Protein AF-0000000084953695 (afdb_homodimer)

Secondary structure (DSSP, 8-state):
--------------TT-EE-TTEEEEEETTTEEEEEETTT--EEEE-HHHHHHHHHHHH-GGGGGGS-HHHHHHHHHTTSEES-THHHHHHHHHHHHHHHT-SSEEEEEE-SBS--SB--TT-TTTTS---B--HHHHHHHHHHHHH-TT--EEEEEE-SS-GGGGHHHHHHHHHHHHTSTT-EEEEEEEEE-STT--HHHHHHHHHS--SEEEEE--SSHHHHHHHS-BTTT----HHHHHHHHHHHHHH-TTSEEEEEEEE-TTTGGGHHHHHHHHHHHTTTSSEEEEEEE---GGGG-SSS-SS--SSSS-STTSPPHHHHHHHHHHHHHTT---------------GGG-TTEEEE-TTSEEESSGGGTT-GGG--EETTTTEE--HHHHHHHHTS--TTT-HHHHT-TTGGG-----HHHHHHHHHS------S-GGGT-HHHHHHHHHHHHH-/--------------TT-EE-TTEEEEEETTTEEEEEETTT--EEEE-HHHHHHHHHHHH-GGGGGGS-HHHHHHHHHTTSEES-THHHHHHHHHHHHHHHT-SSEEEEEE-SBS-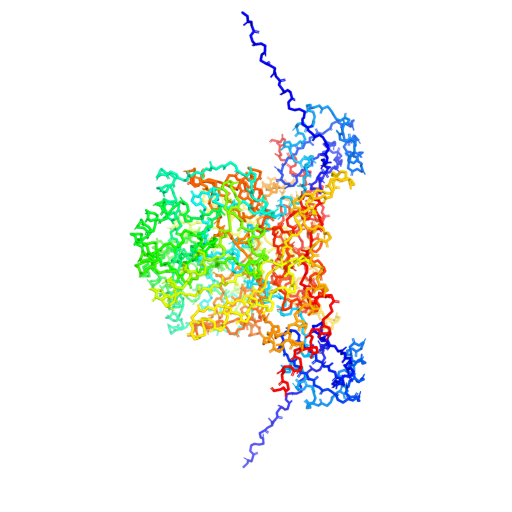-SB--TT-TTTTS---B--HHHHHHHHHHHHH-TT--EEEEEE-SS-GGGGHHHHHHHHHHHHTSTT-EEEEEEEEE-STT--HHHHHHHHHS--SEEEEE--SSHHHHHHHS-BTTT----HHHHHHHHHHHHHH-TTSEEEEEEEE-TTTGGGHHHHHHHHHHHTTTSSEEEEEEE---GGGG--SS-SS---SSS-TTTSPPHHHHHHHHHHHHHTT---------------GGG-TTEEEE-TTSEEESSGGGTT-GGG--EETTTTEE--HHHHHHHHTS--TTT-HHHHT-TTGGG-----HHHHHHHHHS------S-GGGT-HHHHHHHHHHHHH-

Foldseek 3Di:
DPPPPPPPPPPVPLPQKAQALLWDWDADPVQGTWIAGLQQRDIDDDDPVVSVQVVVCNVPVVSLVVDDPVVNVVCVVSVRMGRDNCVLLVVLVVVLVCQQAPLAEFEEEEEQWQDAQKDFQQDPSVPFDIDGADVVLLVLVLVLVVVSVNYQEYAYEYDHRASVVRVVSVVVSVVSVVVDPRHYHPAAEYEHQQLNLDLVVLLVCLVVPHQEYEHEQAFDQVRRLVGIAGPPPSHGRVVSNLVSVVSSCVSHQNYAYEYEHADWQVHLVRLLVVQVVSCVVQPPTNYHYDYDYAAFPVLLDVPDDPPPPDGHGQDVTTDDLQRVVVSVVCCCPVVVDDDQLRFDFDSADDQLQHLNHWYAYSVQFTASDPVCHNPPVRGQDGSNVSDRPNVVSSCCRHVNDFLSPPPCSSSDSNNRRWRRADSVQVSSVVPRVGDGDGGHSCSVPVPVSVVVNVVVVVD/DPPPPPPPPPPVPLPQKAQALLWDWDADPVQGTWIAGLQQRDIDDDDPVVSVQVVVCNVPVVSLVVDDPVVNVVCVVSVRMGNDNCVLLVVLVVVLVCQQAPLQEFEEEEEQWQDAQKDFQQDPSVPFDIDGADPVLLVLVLVLVVVSVNYQEYAYEYDHRASVVRVVSVVVSVVSVVVDPRHDHPAAEYEHCQLSLDLVVLLVCLVVPHQEYEHEQAFDQVRRLVGIAGPPPSHGRVVSNLVSVVSSCVSHQNHAYEYEHADWQVHLVRLLVVQVVVCVVQPPTNYHYDYDYAAFPVLLDVPDDPPPPDGHGCPVTTDDLQRVVVSVVCCCPVVVDDDQLRFDFDSADDQLQHLNHWYAYSVQFTASDPVCHNPPVRGQDGSNVSDRPNVVSSCCRHVNDFLSPPPCSSSDSNNRRWRRADSVQVSSVVPRVGDGDGGHSCSVPVPVSVVVNVVVVVD

Sequence (918 aa):
MCIKNHAISGFIKKKNMVFSKYNFLFESSKYGCLLYNSVSNAFIRLDRNSFEELKKIEQNSTLINKLSDSSLKKLKEAKVIVTDDNQFFYNKRMNFYFNTFDAVNLGLAIAPTTHCNFSCSYCYEGSRKPIYMTPEVEKEIIKFIKRYERVKNLNLTWYGGEPLMGFESIKRLLFDIKEISDIKLCHHTMTSNGYLLTREKSLFFRDYPLTCIQITIDGNKQAHDNRRTLAPNRMPTYDVIVENIEQFIDLNPDTRVAIRANLDHSNSETFIEIFKELSDRWKGRNVIVYPAFVKDFQSLNRETNKDNFAANGCRDICFTTSEKMQFFEKLHKKYGLEVNFRPEYTVGGCGATIVNYFVIGPKSELYKCWNDIGDENFIVGNVVENKITNYELLSRYIGGPNMMDDPKCCECKLFPICDGGCAWNRHKNIFNGASMQLCSSRISNPEKAFELYYEQLIKMCIKNHAISGFIKKKNMVFSKYNFLFESSKYGCLLYNSVSNAFIRLDRNSFEELKKIEQNSTLINKLSDSSLKKLKEAKVIVTDDNQFFYNKRMNFYFNTFDAVNLGLAIAPTTHCNFSCSYCYEGSRKPIYMTPEVEKEIIKFIKRYERVKNLNLTWYGGEPLMGFESIKRLLFDIKEISDIKLCHHTMTSNGYLLTREKSLFFRDYPLTCIQITIDGNKQAHDNRRTLAPNRMPTYDVIVENIEQFIDLNPDTRVAIRANLDHSNSETFIEIFKELSDRWKGRNVIVYPAFVKDFQSLNRETNKDNFAANGCRDICFTTSEKMQFFEKLHKKYGLEVNFRPEYTVGGCGATIVNYFVIGPKSELYKCWNDIGDENFIVGNVVENKITNYELLSRYIGGPNMMDDPKCCECKLFPICDGGCAWNRHKNIFNGASMQLCSSRISNPEKAFELYYEQLIK

pLDDT: mean 87.55, std 16.38, range [20.67, 98.75]

Structure (mmCIF, N/CA/C/O backbone):
data_AF-0000000084953695-model_v1
#
loop_
_entity.id
_entity.type
_entity.pdbx_description
1 polymer 'Radical SAM domain protein'
#
loop_
_atom_site.group_PDB
_atom_site.id
_atom_site.type_symbol
_atom_site.label_atom_id
_atom_site.label_alt_id
_atom_site.label_comp_id
_atom_site.label_asym_id
_atom_site.label_entity_id
_atom_site.label_seq_id
_atom_site.pdbx_PDB_ins_code
_atom_site.Cartn_x
_atom_site.Cartn_y
_atom_site.Cartn_z
_atom_site.occupancy
_atom_site.B_iso_or_equiv
_atom_site.auth_seq_id
_atom_site.auth_comp_id
_atom_site.auth_asym_id
_atom_site.auth_atom_id
_atom_site.pdbx_PDB_model_num
ATOM 1 N N . MET A 1 1 ? 57.719 15.945 13.508 1 22.77 1 MET A N 1
ATOM 2 C CA . MET A 1 1 ? 56.625 15.773 14.484 1 22.77 1 MET A CA 1
ATOM 3 C C . MET A 1 1 ? 55.562 14.828 13.953 1 22.77 1 MET A C 1
ATOM 5 O O . MET A 1 1 ? 55.031 15.039 12.875 1 22.77 1 MET A O 1
ATOM 9 N N . CYS A 1 2 ? 55.531 13.43 14.289 1 23.98 2 CYS A N 1
ATOM 10 C CA . CYS A 1 2 ? 54.875 12.219 13.781 1 23.98 2 CYS A CA 1
ATOM 11 C C . CYS A 1 2 ? 53.375 12.242 14.039 1 23.98 2 CYS A C 1
ATOM 13 O O . CYS A 1 2 ? 52.938 12.336 15.188 1 23.98 2 CYS A O 1
ATOM 15 N N . ILE A 1 3 ? 52.562 12.875 13.25 1 21.11 3 ILE A N 1
ATOM 16 C CA . ILE A 1 3 ? 51.125 13.094 13.445 1 21.11 3 ILE A CA 1
ATOM 17 C C . ILE A 1 3 ? 50.406 11.758 13.555 1 21.11 3 ILE A C 1
ATOM 19 O O . ILE A 1 3 ? 50.406 10.969 12.602 1 21.11 3 ILE A O 1
ATOM 23 N N . LYS A 1 4 ? 50.375 11.086 14.781 1 26.11 4 LYS A N 1
ATOM 24 C CA . LYS A 1 4 ? 49.812 9.812 15.227 1 26.11 4 LYS A CA 1
ATOM 25 C C . LYS A 1 4 ? 48.344 9.688 14.844 1 26.11 4 LYS A C 1
ATOM 27 O O . LYS A 1 4 ? 47.531 10.539 15.203 1 26.11 4 LYS A O 1
ATOM 32 N N . ASN A 1 5 ? 48 8.953 13.734 1 24.31 5 ASN A N 1
ATOM 33 C CA . ASN A 1 5 ? 46.75 8.578 13.094 1 24.31 5 ASN A CA 1
ATOM 34 C C . ASN A 1 5 ? 45.812 7.867 14.062 1 24.31 5 ASN A C 1
ATOM 36 O O . ASN A 1 5 ? 46.125 6.793 14.57 1 24.31 5 ASN A O 1
ATOM 40 N N . HIS A 1 6 ? 45.25 8.477 15.055 1 26.23 6 HIS A N 1
ATOM 41 C CA . HIS A 1 6 ? 44.375 7.816 16.016 1 26.23 6 HIS A CA 1
ATOM 42 C C . HIS A 1 6 ? 43.312 6.977 15.312 1 26.23 6 HIS A C 1
ATOM 44 O O . HIS A 1 6 ? 42.5 7.508 14.547 1 26.23 6 HIS A O 1
ATOM 50 N N . ALA A 1 7 ? 43.562 5.719 14.93 1 28.5 7 ALA A N 1
ATOM 51 C CA . ALA A 1 7 ? 42.656 4.613 14.578 1 28.5 7 ALA A CA 1
ATOM 52 C C . ALA A 1 7 ? 41.438 4.582 15.5 1 28.5 7 ALA A C 1
ATOM 54 O O . ALA A 1 7 ? 41.562 4.199 16.672 1 28.5 7 ALA A O 1
ATOM 55 N N . ILE A 1 8 ? 40.531 5.469 15.562 1 27.33 8 ILE A N 1
ATOM 56 C CA . ILE A 1 8 ? 39.281 5.32 16.281 1 27.33 8 ILE A CA 1
ATOM 57 C C . ILE A 1 8 ? 38.656 3.963 15.977 1 27.33 8 ILE A C 1
ATOM 59 O O . ILE A 1 8 ? 38.219 3.717 14.844 1 27.33 8 ILE A O 1
ATOM 63 N N . SER A 1 9 ? 39.062 2.895 16.438 1 30 9 SER A N 1
ATOM 64 C CA . SER A 1 9 ? 38.562 1.523 16.453 1 30 9 SER A CA 1
ATOM 65 C C . SER A 1 9 ? 37.062 1.489 16.672 1 30 9 SER A C 1
ATOM 67 O O . SER A 1 9 ? 36.562 2.064 17.641 1 30 9 SER A O 1
ATOM 69 N N . GLY A 1 10 ? 36.219 1.634 15.664 1 31.61 10 GLY A N 1
ATOM 70 C CA . GLY A 1 10 ? 34.75 1.492 15.57 1 31.61 10 GLY A CA 1
ATOM 71 C C . GLY A 1 10 ? 34.219 0.448 16.516 1 31.61 10 GLY A C 1
ATOM 72 O O . GLY A 1 10 ? 34.375 -0.752 16.312 1 31.61 10 GLY A O 1
ATOM 73 N N . PHE A 1 11 ? 34.312 0.536 17.797 1 33.41 11 PHE A N 1
ATOM 74 C CA . PHE A 1 11 ? 33.531 -0.242 18.766 1 33.41 11 PHE A CA 1
ATOM 75 C C . PHE A 1 11 ? 32.125 -0.495 18.25 1 33.41 11 PHE A C 1
ATOM 77 O O . PHE A 1 11 ? 31.375 0.448 18 1 33.41 11 PHE A O 1
ATOM 84 N N . ILE A 1 12 ? 31.891 -1.38 17.438 1 43.25 12 ILE A N 1
ATOM 85 C CA . ILE A 1 12 ? 30.562 -1.864 17.062 1 43.25 12 ILE A CA 1
ATOM 86 C C . ILE A 1 12 ? 29.656 -1.919 18.281 1 43.25 12 ILE A C 1
ATOM 88 O O . ILE A 1 12 ? 29.922 -2.686 19.219 1 43.25 12 ILE A O 1
ATOM 92 N N . LYS A 1 13 ? 29.031 -0.877 18.766 1 49.22 13 LYS A N 1
ATOM 93 C CA . LYS A 1 13 ? 28.062 -0.819 19.844 1 49.22 13 LYS A CA 1
ATOM 94 C C . LYS A 1 13 ? 27.219 -2.096 19.906 1 49.22 13 LYS A C 1
ATOM 96 O O . LYS A 1 13 ? 26.406 -2.348 19.016 1 49.22 13 LYS A O 1
ATOM 101 N N . LYS A 1 14 ? 27.578 -3.109 20.641 1 56.62 14 LYS A N 1
ATOM 102 C CA . LYS A 1 14 ? 26.922 -4.379 20.922 1 56.62 14 LYS A CA 1
ATOM 103 C C . LYS A 1 14 ? 25.578 -4.16 21.641 1 56.62 14 LYS A C 1
ATOM 105 O O . LYS A 1 14 ? 24.797 -5.102 21.812 1 56.62 14 LYS A O 1
ATOM 110 N N . LYS A 1 15 ? 25.312 -2.904 22.062 1 59.25 15 LYS A N 1
ATOM 111 C CA . LYS A 1 15 ? 24.141 -2.607 22.891 1 59.25 15 LYS A CA 1
ATOM 112 C C . LYS A 1 15 ? 22.875 -2.486 22.031 1 59.25 15 LYS A C 1
ATOM 114 O O . LYS A 1 15 ? 22.891 -1.854 20.969 1 59.25 15 LYS A O 1
ATOM 119 N N . ASN A 1 16 ? 22.125 -3.604 21.594 1 80.81 16 ASN A N 1
ATOM 120 C CA . ASN A 1 16 ? 20.75 -3.648 21.109 1 80.81 16 ASN A CA 1
ATOM 121 C C . ASN A 1 16 ? 20.594 -4.641 19.969 1 80.81 16 ASN A C 1
ATOM 123 O O . ASN A 1 16 ? 19.641 -4.547 19.188 1 80.81 16 ASN A O 1
ATOM 127 N N . MET A 1 17 ? 21.641 -5.523 19.969 1 90.94 17 MET A N 1
ATOM 128 C CA . MET A 1 17 ? 21.531 -6.535 18.922 1 90.94 17 MET A CA 1
ATOM 129 C C . MET A 1 17 ? 20.75 -7.75 19.422 1 90.94 17 MET A C 1
ATOM 131 O O . MET A 1 17 ? 20.688 -8.008 20.625 1 90.94 17 MET A O 1
ATOM 135 N N . VAL A 1 18 ? 20.156 -8.414 18.547 1 93.69 18 VAL A N 1
ATOM 136 C CA . VAL A 1 18 ? 19.344 -9.578 18.906 1 93.69 18 VAL A CA 1
ATOM 137 C C . VAL A 1 18 ? 19.625 -10.719 17.922 1 93.69 18 VAL A C 1
ATOM 139 O O . VAL A 1 18 ? 20.109 -10.484 16.812 1 93.69 18 VAL A O 1
ATOM 142 N N . PHE A 1 19 ? 19.391 -11.969 18.453 1 96.19 19 PHE A N 1
ATOM 143 C CA . PHE A 1 19 ? 19.312 -13.133 17.578 1 96.19 19 PHE A CA 1
ATOM 144 C C . PHE A 1 19 ? 18.094 -13.055 16.672 1 96.19 19 PHE A C 1
ATOM 146 O O . PHE A 1 19 ? 16.953 -12.969 17.172 1 96.19 19 PHE A O 1
ATOM 153 N N . SER A 1 20 ? 18.266 -13.055 15.391 1 96.75 20 SER A N 1
ATOM 154 C CA . SER A 1 20 ? 17.172 -12.797 14.461 1 96.75 20 SER A CA 1
ATOM 155 C C . SER A 1 20 ? 16.062 -13.82 14.617 1 96.75 20 SER A C 1
ATOM 157 O O . SER A 1 20 ? 16.328 -15.016 14.805 1 96.75 20 SER A O 1
ATOM 159 N N . LYS A 1 21 ? 14.844 -13.375 14.484 1 94.81 21 LYS A N 1
ATOM 160 C CA . LYS A 1 21 ? 13.695 -14.273 14.539 1 94.81 21 LYS A CA 1
ATOM 161 C C . LYS A 1 21 ? 13.602 -15.125 13.273 1 94.81 21 LYS A C 1
ATOM 163 O O . LYS A 1 21 ? 12.836 -16.078 13.219 1 94.81 21 LYS A O 1
ATOM 168 N N . TYR A 1 22 ? 14.406 -14.883 12.281 1 95.88 22 TYR A N 1
ATOM 169 C CA . TYR A 1 22 ? 14.336 -15.57 11 1 95.88 22 TYR A CA 1
ATOM 170 C C . TYR A 1 22 ? 15.383 -16.672 10.914 1 95.88 22 TYR A C 1
ATOM 172 O O . TYR A 1 22 ? 15.641 -17.219 9.836 1 95.88 22 TYR A O 1
ATOM 180 N N . ASN A 1 23 ? 15.969 -16.953 12.078 1 96.94 23 ASN A N 1
ATOM 181 C CA . ASN A 1 23 ? 16.953 -18.016 12.141 1 96.94 23 ASN A CA 1
ATOM 182 C C . ASN A 1 23 ? 16.297 -19.375 12.383 1 96.94 23 ASN A C 1
ATOM 184 O O . ASN A 1 23 ? 15.375 -19.484 13.188 1 96.94 23 ASN A O 1
ATOM 188 N N . PHE A 1 24 ? 16.766 -20.391 11.641 1 95.94 24 PHE A N 1
ATOM 189 C CA . PHE A 1 24 ? 16.5 -21.797 11.922 1 95.94 24 PHE A CA 1
ATOM 190 C C . PHE A 1 24 ? 17.75 -22.5 12.414 1 95.94 24 PHE A C 1
ATOM 192 O O . PHE A 1 24 ? 18.719 -22.672 11.656 1 95.94 24 PHE A O 1
ATOM 199 N N . LEU A 1 25 ? 17.781 -22.703 13.68 1 96.38 25 LEU A N 1
ATOM 200 C CA . LEU A 1 25 ? 18.844 -23.5 14.305 1 96.38 25 LEU A CA 1
ATOM 201 C C . LEU A 1 25 ? 18.375 -24.922 14.562 1 96.38 25 LEU A C 1
ATOM 203 O O . LEU A 1 25 ? 17.469 -25.141 15.367 1 96.38 25 LEU A O 1
ATOM 207 N N . PHE A 1 26 ? 19.016 -25.953 13.828 1 95.44 26 PHE A N 1
ATOM 208 C CA . PHE A 1 26 ? 18.5 -27.312 13.945 1 95.44 26 PHE A CA 1
ATOM 209 C C . PHE A 1 26 ? 19.609 -28.344 13.727 1 95.44 26 PHE A C 1
ATOM 211 O O . PHE A 1 26 ? 20.672 -28 13.211 1 95.44 26 PHE A O 1
ATOM 218 N N . GLU A 1 27 ? 19.328 -29.562 14.148 1 95.31 27 GLU A N 1
ATOM 219 C CA . GLU A 1 27 ? 20.281 -30.656 14.016 1 95.31 27 GLU A CA 1
ATOM 220 C C . GLU A 1 27 ? 19.828 -31.656 12.953 1 95.31 27 GLU A C 1
ATOM 222 O O . GLU A 1 27 ? 18.672 -32.094 12.961 1 95.31 27 GLU A O 1
ATOM 227 N N . SER A 1 28 ? 20.688 -31.859 12.031 1 93.81 28 SER A N 1
ATOM 228 C CA . SER A 1 28 ? 20.5 -32.906 11.023 1 93.81 28 SER A CA 1
ATOM 229 C C . SER A 1 28 ? 21.266 -34.188 11.391 1 93.81 28 SER A C 1
ATOM 231 O O . SER A 1 28 ? 22.438 -34.125 11.773 1 93.81 28 SER A O 1
ATOM 233 N N . SER A 1 29 ? 20.594 -35.281 11.297 1 91.75 29 SER A N 1
ATOM 234 C CA . SER A 1 29 ? 21.266 -36.562 11.57 1 91.75 29 SER A CA 1
ATOM 235 C C . SER A 1 29 ? 22.391 -36.812 10.586 1 91.75 29 SER A C 1
ATOM 237 O O . SER A 1 29 ? 23.406 -37.406 10.938 1 91.75 29 SER A O 1
ATOM 239 N N . LYS A 1 30 ? 22.328 -36.25 9.461 1 91.5 30 LYS A N 1
ATOM 240 C CA . LYS A 1 30 ? 23.281 -36.531 8.398 1 91.5 30 LYS A CA 1
ATOM 241 C C . LYS A 1 30 ? 24.359 -35.469 8.336 1 91.5 30 LYS A C 1
ATOM 243 O O . LYS A 1 30 ? 25.531 -35.75 8.055 1 91.5 30 LYS A O 1
ATOM 248 N N . TYR A 1 31 ? 24.047 -34.219 8.742 1 94.19 31 TYR A N 1
ATOM 249 C CA . TYR A 1 31 ? 24.969 -33.156 8.422 1 94.19 31 TYR A CA 1
ATOM 250 C C . TYR A 1 31 ? 25.375 -32.375 9.672 1 94.19 31 TYR A C 1
ATOM 252 O O . TYR A 1 31 ? 26.141 -31.422 9.602 1 94.19 31 TYR A O 1
ATOM 260 N N . GLY A 1 32 ? 24.828 -32.75 10.781 1 95.62 32 GLY A N 1
ATOM 261 C CA . GLY A 1 32 ? 25.203 -32.156 12.039 1 95.62 32 GLY A CA 1
ATOM 262 C C . GLY A 1 32 ? 24.422 -30.891 12.352 1 95.62 32 GLY A C 1
ATOM 263 O O . GLY A 1 32 ? 23.219 -30.797 12.062 1 95.62 32 GLY A O 1
ATOM 264 N N . CYS A 1 33 ? 25.141 -29.906 13.055 1 97.25 33 CYS A N 1
ATOM 265 C CA . CYS A 1 33 ? 24.469 -28.688 13.5 1 97.25 33 CYS A CA 1
ATOM 266 C C . CYS A 1 33 ? 24.422 -27.641 12.391 1 97.25 33 CYS A C 1
ATOM 268 O O . CYS A 1 33 ? 25.453 -27.281 11.828 1 97.25 33 CYS A O 1
ATOM 270 N N . LEU A 1 34 ? 23.234 -27.203 12.109 1 97.19 34 LEU A N 1
ATOM 271 C CA . LEU A 1 34 ? 23.047 -26.297 10.977 1 97.19 34 LEU A CA 1
ATOM 272 C C . LEU A 1 34 ? 22.297 -25.031 11.406 1 97.19 34 LEU A C 1
ATOM 274 O O . LEU A 1 34 ? 21.484 -25.078 12.328 1 97.19 34 LEU A O 1
ATOM 278 N N . LEU A 1 35 ? 22.641 -23.891 10.781 1 97.56 35 LEU A N 1
ATOM 279 C CA . LEU A 1 35 ? 21.938 -22.609 10.922 1 97.56 35 LEU A CA 1
ATOM 280 C C . LEU A 1 35 ? 21.547 -22.047 9.562 1 97.56 35 LEU A C 1
ATOM 282 O O . LEU A 1 35 ? 22.391 -21.953 8.664 1 97.56 35 LEU A O 1
ATOM 286 N N . TYR A 1 36 ? 20.25 -21.797 9.383 1 96.38 36 TYR A N 1
ATOM 287 C CA . TYR A 1 36 ? 19.75 -21.141 8.172 1 96.38 36 TYR A CA 1
ATOM 288 C C . TYR A 1 36 ? 19.047 -19.828 8.516 1 96.38 36 TYR A C 1
ATOM 290 O O . TYR A 1 36 ? 18.266 -19.766 9.461 1 96.38 36 TYR A O 1
ATOM 298 N N . ASN A 1 37 ? 19.375 -18.812 7.793 1 96.44 37 ASN A N 1
ATOM 299 C CA . ASN A 1 37 ? 18.688 -17.531 7.922 1 96.44 37 ASN A CA 1
ATOM 300 C C . ASN A 1 37 ? 17.844 -17.234 6.68 1 96.44 37 ASN A C 1
ATOM 302 O O . ASN A 1 37 ? 18.375 -17.109 5.578 1 96.44 37 ASN A O 1
ATOM 306 N N . SER A 1 38 ? 16.562 -16.984 6.82 1 94.69 38 SER A N 1
ATOM 307 C CA . SER A 1 38 ? 15.648 -16.859 5.68 1 94.69 38 SER A CA 1
ATOM 308 C C . SER A 1 38 ? 15.734 -15.484 5.047 1 94.69 38 SER A C 1
ATOM 310 O O . SER A 1 38 ? 15.258 -15.273 3.928 1 94.69 38 SER A O 1
ATOM 312 N N . VAL A 1 39 ? 16.344 -14.492 5.738 1 94.81 39 VAL A N 1
ATOM 313 C CA . VAL A 1 39 ? 16.516 -13.156 5.176 1 94.81 39 VAL A CA 1
ATOM 314 C C . VAL A 1 39 ? 17.688 -13.141 4.203 1 94.81 39 VAL A C 1
ATOM 316 O O . VAL A 1 39 ? 17.562 -12.672 3.074 1 94.81 39 VAL A O 1
ATOM 319 N N . SER A 1 40 ? 18.766 -13.719 4.59 1 94.31 40 SER A N 1
ATOM 320 C CA . SER A 1 40 ? 19.984 -13.664 3.797 1 94.31 40 SER A CA 1
ATOM 321 C C . SER A 1 40 ? 20.172 -14.938 2.975 1 94.31 40 SER A C 1
ATOM 323 O O . SER A 1 40 ? 21.016 -14.977 2.074 1 94.31 40 SER A O 1
ATOM 325 N N . ASN A 1 41 ? 19.453 -15.953 3.283 1 93.12 41 ASN A N 1
ATOM 326 C CA . ASN A 1 41 ? 19.625 -17.281 2.709 1 93.12 41 ASN A CA 1
ATOM 327 C C . ASN A 1 41 ? 20.984 -17.875 3.066 1 93.12 41 ASN A C 1
ATOM 329 O O . ASN A 1 41 ? 21.469 -18.781 2.385 1 93.12 41 ASN A O 1
ATOM 333 N N . ALA A 1 42 ? 21.562 -17.297 4.121 1 94.31 42 ALA A N 1
ATOM 334 C CA . ALA A 1 42 ? 22.812 -17.875 4.621 1 94.31 42 ALA A CA 1
ATOM 335 C C . ALA A 1 42 ? 22.562 -19.25 5.234 1 94.31 42 ALA A C 1
ATOM 337 O O . ALA A 1 42 ? 21.562 -19.453 5.93 1 94.31 42 ALA A O 1
ATOM 338 N N . PHE A 1 43 ? 23.438 -20.141 4.898 1 94.94 43 PHE A N 1
ATOM 339 C CA . PHE A 1 43 ? 23.438 -21.5 5.426 1 94.94 43 PHE A CA 1
ATOM 340 C C . PHE A 1 43 ? 24.781 -21.859 6.012 1 94.94 43 PHE A C 1
ATOM 342 O O . PHE A 1 43 ? 25.781 -21.969 5.281 1 94.94 43 PHE A O 1
ATOM 349 N N . ILE A 1 44 ? 24.812 -22.109 7.355 1 95.06 44 ILE A N 1
ATOM 350 C CA . ILE A 1 44 ? 26.078 -22.266 8.047 1 95.06 44 ILE A CA 1
ATOM 351 C C . ILE A 1 44 ? 26.094 -23.609 8.789 1 95.06 44 ILE A C 1
ATOM 353 O O . ILE A 1 44 ? 25.156 -23.938 9.508 1 95.06 44 ILE A O 1
ATOM 357 N N . ARG A 1 45 ? 27.125 -24.391 8.547 1 96 45 ARG A N 1
ATOM 358 C CA . ARG A 1 45 ? 27.391 -25.562 9.391 1 96 45 ARG A CA 1
ATOM 359 C C . ARG A 1 45 ? 28.172 -25.172 10.641 1 96 45 ARG A C 1
ATOM 361 O O . ARG A 1 45 ? 29.203 -24.5 10.539 1 96 45 ARG A O 1
ATOM 368 N N . LEU A 1 46 ? 27.719 -25.594 11.758 1 96.5 46 LEU A N 1
ATOM 369 C CA . LEU A 1 46 ? 28.297 -25.203 13.031 1 96.5 46 LEU A CA 1
ATOM 370 C C . LEU A 1 46 ? 28.906 -26.406 13.75 1 96.5 46 LEU A C 1
ATOM 372 O O . LEU A 1 46 ? 28.438 -27.531 13.594 1 96.5 46 LEU A O 1
ATOM 376 N N . ASP A 1 47 ? 30.016 -26.141 14.508 1 96.19 47 ASP A N 1
ATOM 377 C CA . ASP A 1 47 ? 30.438 -27.156 15.461 1 96.19 47 ASP A CA 1
ATOM 378 C C . ASP A 1 47 ? 29.516 -27.188 16.672 1 96.19 47 ASP A C 1
ATOM 380 O O . ASP A 1 47 ? 28.719 -26.266 16.875 1 96.19 47 ASP A O 1
ATOM 384 N N . ARG A 1 48 ? 29.609 -28.203 17.406 1 96.38 48 ARG A N 1
ATOM 385 C CA . ARG A 1 48 ? 28.703 -28.438 18.531 1 96.38 48 ARG A CA 1
ATOM 386 C C . ARG A 1 48 ? 28.766 -27.281 19.516 1 96.38 48 ARG A C 1
ATOM 388 O O . ARG A 1 48 ? 27.734 -26.828 20.016 1 96.38 48 ARG A O 1
ATOM 395 N N . ASN A 1 49 ? 29.938 -26.766 19.75 1 95.56 49 ASN A N 1
ATOM 396 C CA . ASN A 1 49 ? 30.109 -25.672 20.719 1 95.56 49 ASN A CA 1
ATOM 397 C C . ASN A 1 49 ? 29.422 -24.391 20.234 1 95.56 49 ASN A C 1
ATOM 399 O O . ASN A 1 49 ? 28.688 -23.766 21 1 95.56 49 ASN A O 1
ATOM 403 N N . SER A 1 50 ? 29.641 -24.094 19.016 1 95.69 50 SER A N 1
ATOM 404 C CA . SER A 1 50 ? 29.031 -22.906 18.422 1 95.69 50 SER A CA 1
ATOM 405 C C . SER A 1 50 ? 27.516 -23.031 18.406 1 95.69 50 SER A C 1
ATOM 407 O O . SER A 1 50 ? 26.797 -22.047 18.641 1 95.69 50 SER A O 1
ATOM 409 N N . PHE A 1 51 ? 27.062 -24.219 18.078 1 97.31 51 PHE A N 1
ATOM 410 C CA . PHE A 1 51 ? 25.625 -24.5 18.047 1 97.31 51 PHE A CA 1
ATOM 411 C C . PHE A 1 51 ? 24.984 -24.25 19.406 1 97.31 51 PHE A C 1
ATOM 413 O O . PHE A 1 51 ? 23.984 -23.531 19.5 1 97.31 51 PHE A O 1
ATOM 420 N N . GLU A 1 52 ? 25.609 -24.703 20.438 1 96.69 52 GLU A N 1
ATOM 421 C CA . GLU A 1 52 ? 25.094 -24.547 21.797 1 96.69 52 GLU A CA 1
ATOM 422 C C . GLU A 1 52 ? 25.156 -23.094 22.234 1 96.69 52 GLU A C 1
ATOM 424 O O . GLU A 1 52 ? 24.266 -22.609 22.938 1 96.69 52 GLU A O 1
ATOM 429 N N . GLU A 1 53 ? 26.172 -22.484 21.828 1 96.06 53 GLU A N 1
ATOM 430 C CA . GLU A 1 53 ? 26.312 -21.078 22.156 1 96.06 53 GLU A CA 1
ATOM 431 C C . GLU A 1 53 ? 25.188 -20.25 21.531 1 96.06 53 GLU A C 1
ATOM 433 O O . GLU A 1 53 ? 24.594 -19.406 22.188 1 96.06 53 GLU A O 1
ATOM 438 N N . LEU A 1 54 ? 24.922 -20.516 20.312 1 97.25 54 LEU A N 1
ATOM 439 C CA . LEU A 1 54 ? 23.875 -19.781 19.609 1 97.25 54 LEU A CA 1
ATOM 440 C C . LEU A 1 54 ? 22.5 -20.109 20.172 1 97.25 54 LEU A C 1
ATOM 442 O O . LEU A 1 54 ? 21.609 -19.25 20.219 1 97.25 54 LEU A O 1
ATOM 446 N N . LYS A 1 55 ? 22.312 -21.297 20.609 1 97 55 LYS A N 1
ATOM 447 C CA . LYS A 1 55 ? 21.062 -21.672 21.266 1 97 55 LYS A CA 1
ATOM 448 C C . LYS A 1 55 ? 20.844 -20.859 22.531 1 97 55 LYS A C 1
ATOM 450 O O . LYS A 1 55 ? 19.719 -20.422 22.812 1 97 55 LYS A O 1
ATOM 455 N N . LYS A 1 56 ? 21.922 -20.672 23.234 1 96.75 56 LYS A N 1
ATOM 456 C CA . LYS A 1 56 ? 21.844 -19.859 24.438 1 96.75 56 LYS A CA 1
ATOM 457 C C . LYS A 1 56 ? 21.547 -18.391 24.109 1 96.75 56 LYS A C 1
ATOM 459 O O . LYS A 1 56 ? 20.766 -17.734 24.781 1 96.75 56 LYS A O 1
ATOM 464 N N . ILE A 1 57 ? 22.188 -17.969 23.062 1 96.69 57 ILE A N 1
ATOM 465 C CA . ILE A 1 57 ? 22 -16.594 22.625 1 96.69 57 ILE A CA 1
ATOM 466 C C . ILE A 1 57 ? 20.547 -16.375 22.188 1 96.69 57 ILE A C 1
ATOM 468 O O . ILE A 1 57 ? 19.969 -15.328 22.438 1 96.69 57 ILE A O 1
ATOM 472 N N . GLU A 1 58 ? 19.938 -17.359 21.484 1 95.81 58 GLU A N 1
ATOM 473 C CA . GLU A 1 58 ? 18.531 -17.281 21.062 1 95.81 58 GLU A CA 1
ATOM 474 C C . GLU A 1 58 ? 17.609 -17.062 22.25 1 95.81 58 GLU A C 1
ATOM 476 O O . GLU A 1 58 ? 16.625 -16.328 22.141 1 95.81 58 GLU A O 1
ATOM 481 N N . GLN A 1 59 ? 18.016 -17.531 23.391 1 94.44 59 GLN A N 1
ATOM 482 C CA . GLN A 1 59 ? 17.188 -17.422 24.594 1 94.44 59 GLN A CA 1
ATOM 483 C C . GLN A 1 59 ? 17.516 -16.156 25.359 1 94.44 59 GLN A C 1
ATOM 485 O O . GLN A 1 59 ? 16.672 -15.617 26.078 1 94.44 59 GLN A O 1
ATOM 490 N N . ASN A 1 60 ? 18.797 -15.797 25.203 1 94.56 60 ASN A N 1
ATOM 491 C CA . ASN A 1 60 ? 19.266 -14.625 25.938 1 94.56 60 ASN A CA 1
ATOM 492 C C . ASN A 1 60 ? 20.219 -13.789 25.094 1 94.56 60 ASN A C 1
ATOM 494 O O . ASN A 1 60 ? 21.422 -14.047 25.062 1 94.56 60 ASN A O 1
ATOM 498 N N . SER A 1 61 ? 19.719 -12.703 24.578 1 91.31 61 SER A N 1
ATOM 499 C CA . SER A 1 61 ? 20.453 -11.891 23.625 1 91.31 61 SER A CA 1
ATOM 500 C C . SER A 1 61 ? 21.641 -11.195 24.281 1 91.31 61 SER A C 1
ATOM 502 O O . SER A 1 61 ? 22.562 -10.742 23.594 1 91.31 61 SER A O 1
ATOM 504 N N . THR A 1 62 ? 21.672 -10.992 25.531 1 91.44 62 THR A N 1
ATOM 505 C CA . THR A 1 62 ? 22.781 -10.328 26.219 1 91.44 62 THR A CA 1
ATOM 506 C C . THR A 1 62 ? 24.078 -11.109 26.031 1 91.44 62 THR A C 1
ATOM 508 O O . THR A 1 62 ? 25.172 -10.547 26.156 1 91.44 62 THR A O 1
ATOM 511 N N . LEU A 1 63 ? 23.938 -12.375 25.766 1 94.75 63 LEU 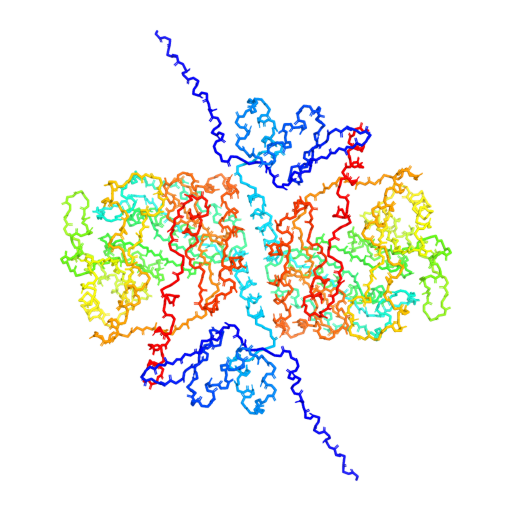A N 1
ATOM 512 C CA . LEU A 1 63 ? 25.109 -13.242 25.609 1 94.75 63 LEU A CA 1
ATOM 513 C C . LEU A 1 63 ? 25.828 -12.945 24.297 1 94.75 63 LEU A C 1
ATOM 515 O O . LEU A 1 63 ? 26.938 -13.438 24.078 1 94.75 63 LEU A O 1
ATOM 519 N N . ILE A 1 64 ? 25.266 -12.156 23.453 1 95.25 64 ILE A N 1
ATOM 520 C CA . ILE A 1 64 ? 25.922 -11.727 22.219 1 95.25 64 ILE A CA 1
ATOM 521 C C . ILE A 1 64 ? 27.234 -11.023 22.547 1 95.25 64 ILE A C 1
ATOM 523 O O . ILE A 1 64 ? 28.203 -11.133 21.797 1 95.25 64 ILE A O 1
ATOM 527 N N . ASN A 1 65 ? 27.297 -10.375 23.672 1 92.69 65 ASN A N 1
ATOM 528 C CA . ASN A 1 65 ? 28.469 -9.641 24.094 1 92.69 65 ASN A CA 1
ATOM 529 C C . ASN A 1 65 ? 29.656 -10.57 24.328 1 92.69 65 ASN A C 1
ATOM 531 O O . ASN A 1 65 ? 30.812 -10.125 24.375 1 92.69 65 ASN A O 1
ATOM 535 N N . LYS A 1 66 ? 29.391 -11.867 24.5 1 92.5 66 LYS A N 1
ATOM 536 C CA . LYS A 1 66 ? 30.438 -12.836 24.781 1 92.5 66 LYS A CA 1
ATOM 537 C C . LYS A 1 66 ? 31.062 -13.375 23.484 1 92.5 66 LYS A C 1
ATOM 539 O O . LYS A 1 66 ? 32.094 -14.062 23.531 1 92.5 66 LYS A O 1
ATOM 544 N N . LEU A 1 67 ? 30.453 -13.086 22.406 1 93.94 67 LEU A N 1
ATOM 545 C CA . LEU A 1 67 ? 31 -13.539 21.125 1 93.94 67 LEU A CA 1
ATOM 546 C C . LEU A 1 67 ? 32.281 -12.781 20.781 1 93.94 67 LEU A C 1
ATOM 548 O O . LEU A 1 67 ? 32.406 -11.602 21.109 1 93.94 67 LEU A O 1
ATOM 552 N N . SER A 1 68 ? 33.188 -13.523 20.062 1 93.81 68 SER A N 1
ATOM 553 C CA . SER A 1 68 ? 34.344 -12.836 19.531 1 93.81 68 SER A CA 1
ATOM 554 C C . SER A 1 68 ? 33.969 -11.836 18.453 1 93.81 68 SER A C 1
ATOM 556 O O . SER A 1 68 ? 32.938 -12 17.797 1 93.81 68 SER A O 1
ATOM 558 N N . ASP A 1 69 ? 34.812 -10.867 18.219 1 93.19 69 ASP A N 1
ATOM 559 C CA . ASP A 1 69 ? 34.562 -9.859 17.188 1 93.19 69 ASP A CA 1
ATOM 560 C C . ASP A 1 69 ? 34.469 -10.492 15.805 1 93.19 69 ASP A C 1
ATOM 562 O O . ASP A 1 69 ? 33.625 -10.102 14.992 1 93.19 69 ASP A O 1
ATOM 566 N N . SER A 1 70 ? 35.281 -11.406 15.68 1 94 70 SER A N 1
ATOM 567 C CA . SER A 1 70 ? 35.281 -12.078 14.383 1 94 70 SER A CA 1
ATOM 568 C C . SER A 1 70 ? 34 -12.867 14.156 1 94 70 SER A C 1
ATOM 570 O O . SER A 1 70 ? 33.406 -12.805 13.07 1 94 70 SER A O 1
ATOM 572 N N . SER A 1 71 ? 33.531 -13.578 15.188 1 93.81 71 SER A N 1
ATOM 573 C CA . SER A 1 71 ? 32.281 -14.344 15.094 1 93.81 71 SER A CA 1
ATOM 574 C C . SER A 1 71 ? 31.094 -13.422 14.906 1 93.81 71 SER A C 1
ATOM 576 O O . SER A 1 71 ? 30.219 -13.703 14.086 1 93.81 71 SER A O 1
ATOM 578 N N . LEU A 1 72 ? 31.125 -12.359 15.633 1 94.88 72 LEU A N 1
ATOM 579 C CA . LEU A 1 72 ? 30.016 -11.406 15.547 1 94.88 72 LEU A CA 1
ATOM 580 C C . LEU A 1 72 ? 29.938 -10.797 14.156 1 94.88 72 LEU A C 1
ATOM 582 O O . LEU A 1 72 ? 28.844 -10.648 13.609 1 94.88 72 LEU A O 1
ATOM 586 N N . LYS A 1 73 ? 31.047 -10.445 13.633 1 95.38 73 LYS A N 1
ATOM 587 C CA . LYS A 1 73 ? 31.078 -9.859 12.289 1 95.38 73 LYS A CA 1
ATOM 588 C C . LYS A 1 73 ? 30.469 -10.812 11.266 1 95.38 73 LYS A C 1
ATOM 590 O O . LYS A 1 73 ? 29.641 -10.406 10.445 1 95.38 73 LYS A O 1
ATOM 595 N N . LYS A 1 74 ? 30.828 -12.023 11.344 1 95.44 74 LYS A N 1
ATOM 596 C CA . LYS A 1 74 ? 30.328 -13.023 10.406 1 95.44 74 LYS A CA 1
ATOM 597 C C . LYS A 1 74 ? 28.828 -13.227 10.578 1 95.44 74 LYS A C 1
ATOM 599 O O . LYS A 1 74 ? 28.094 -13.328 9.594 1 95.44 74 LYS A O 1
ATOM 604 N N . LEU A 1 75 ? 28.422 -13.289 11.812 1 97 75 LEU A N 1
ATOM 605 C CA . LEU A 1 75 ? 27.016 -13.523 12.109 1 97 75 LEU A CA 1
ATOM 606 C C . LEU A 1 75 ? 26.172 -12.32 11.703 1 97 75 LEU A C 1
ATOM 608 O O . LEU A 1 75 ? 25.016 -12.477 11.281 1 97 75 LEU A O 1
ATOM 612 N N . LYS A 1 76 ? 26.719 -11.117 11.773 1 95.62 76 LYS A N 1
ATOM 613 C CA . LYS A 1 76 ? 26.031 -9.914 11.312 1 95.62 76 LYS A CA 1
ATOM 614 C C . LYS A 1 76 ? 25.891 -9.906 9.797 1 95.62 76 LYS A C 1
ATOM 616 O O . LYS A 1 76 ? 24.812 -9.578 9.273 1 95.62 76 LYS A O 1
ATOM 621 N N . GLU A 1 77 ? 26.906 -10.281 9.172 1 95.44 77 GLU A N 1
ATOM 622 C CA . GLU A 1 77 ? 26.891 -10.336 7.711 1 95.44 77 GLU A CA 1
ATOM 623 C C . GLU A 1 77 ? 25.859 -11.344 7.211 1 95.44 77 GLU A C 1
ATOM 625 O O . GLU A 1 77 ? 25.188 -11.102 6.207 1 95.44 77 GLU A O 1
ATOM 630 N N . ALA A 1 78 ? 25.719 -12.383 7.965 1 96.56 78 ALA A N 1
ATOM 631 C CA . ALA A 1 78 ? 24.766 -13.43 7.605 1 96.56 78 ALA A CA 1
ATOM 632 C C . ALA A 1 78 ? 23.359 -13.086 8.086 1 96.56 78 ALA A C 1
ATOM 634 O O . ALA A 1 78 ? 22.406 -13.844 7.855 1 96.56 78 ALA A O 1
ATOM 635 N N . LYS A 1 79 ? 23.172 -11.992 8.805 1 96.25 79 LYS A N 1
ATOM 636 C CA . LYS A 1 79 ? 21.922 -11.484 9.344 1 96.25 79 LYS A CA 1
ATOM 637 C C . LYS A 1 79 ? 21.391 -12.383 10.453 1 96.25 79 LYS A C 1
ATOM 639 O O . LYS A 1 79 ? 20.203 -12.375 10.758 1 96.25 79 LYS A O 1
ATOM 644 N N . VAL A 1 80 ? 22.281 -13.18 11.008 1 97.5 80 VAL A N 1
ATOM 645 C CA . VAL A 1 80 ? 21.938 -14.039 12.133 1 97.5 80 VAL A CA 1
ATOM 646 C C . VAL A 1 80 ? 21.75 -13.195 13.391 1 97.5 80 VAL A C 1
ATOM 648 O O . VAL A 1 80 ? 20.844 -13.445 14.188 1 97.5 80 VAL A O 1
ATOM 651 N N . ILE A 1 81 ? 22.672 -12.297 13.523 1 96.69 81 ILE A N 1
ATOM 652 C CA . ILE A 1 81 ? 22.562 -11.273 14.555 1 96.69 81 ILE A CA 1
ATOM 653 C C . ILE A 1 81 ? 22.281 -9.914 13.914 1 96.69 81 ILE A C 1
ATOM 655 O O . ILE A 1 81 ? 22.984 -9.508 12.984 1 96.69 81 ILE A O 1
ATOM 659 N N . VAL A 1 82 ? 21.219 -9.305 14.352 1 94.19 82 VAL A N 1
ATOM 660 C CA . VAL A 1 82 ? 20.828 -8.039 13.742 1 94.19 82 VAL A CA 1
ATOM 661 C C . VAL A 1 82 ? 20.469 -7.031 14.836 1 94.19 82 VAL A C 1
ATOM 663 O O . VAL A 1 82 ? 20.312 -7.398 16 1 94.19 82 VAL A O 1
ATOM 666 N N . THR A 1 83 ? 20.406 -5.77 14.414 1 89.06 83 THR A N 1
ATOM 667 C CA . THR A 1 83 ? 20 -4.715 15.328 1 89.06 83 THR A CA 1
ATOM 668 C C . THR A 1 83 ? 18.469 -4.629 15.414 1 89.06 83 THR A C 1
ATOM 670 O O . THR A 1 83 ? 17.922 -4.363 16.484 1 89.06 83 THR A O 1
ATOM 673 N N . ASP A 1 84 ? 17.781 -4.82 14.242 1 86.81 84 ASP A N 1
ATOM 674 C CA . ASP A 1 84 ? 16.328 -4.758 14.164 1 86.81 84 ASP A CA 1
ATOM 675 C C . ASP A 1 84 ? 15.797 -5.758 13.141 1 86.81 84 ASP A C 1
ATOM 677 O O . ASP A 1 84 ? 15.984 -5.586 11.93 1 86.81 84 ASP A O 1
ATOM 681 N N . ASP A 1 85 ? 15.062 -6.707 13.609 1 85.69 85 ASP A N 1
ATOM 682 C CA . ASP A 1 85 ? 14.523 -7.746 12.742 1 85.69 85 ASP A CA 1
ATOM 683 C C . ASP A 1 85 ? 13.336 -7.23 11.938 1 85.69 85 ASP A C 1
ATOM 685 O O . ASP A 1 85 ? 12.945 -7.832 10.938 1 85.69 85 ASP A O 1
ATOM 689 N N . ASN A 1 86 ? 12.836 -6.133 12.352 1 90.31 86 ASN A N 1
ATOM 690 C CA . ASN A 1 86 ? 11.641 -5.645 11.68 1 90.31 86 ASN A CA 1
ATOM 691 C C . ASN A 1 86 ? 11.984 -4.879 10.406 1 90.31 86 ASN A C 1
ATOM 693 O O . ASN A 1 86 ? 11.109 -4.617 9.578 1 90.31 86 ASN A O 1
ATOM 697 N N . GLN A 1 87 ? 13.266 -4.641 10.258 1 91.75 87 GLN A N 1
ATOM 698 C CA . GLN A 1 87 ? 13.695 -3.885 9.086 1 91.75 87 GLN A CA 1
ATOM 699 C C . GLN A 1 87 ? 13.328 -4.617 7.797 1 91.75 87 GLN A C 1
ATOM 701 O O . GLN A 1 87 ? 12.844 -4.004 6.844 1 91.75 87 GLN A O 1
ATOM 706 N N . PHE A 1 88 ? 13.578 -5.887 7.812 1 92.62 88 PHE A N 1
ATOM 707 C CA . PHE A 1 88 ? 13.242 -6.668 6.629 1 92.62 88 PHE A CA 1
ATOM 708 C C . PHE A 1 88 ? 11.75 -6.621 6.355 1 92.62 88 PHE A C 1
ATOM 710 O O . PHE A 1 88 ? 11.32 -6.5 5.203 1 92.62 88 PHE A O 1
ATOM 717 N N . PHE A 1 89 ? 11.031 -6.734 7.387 1 94.31 89 PHE A N 1
ATOM 718 C CA . PHE A 1 89 ? 9.578 -6.703 7.273 1 94.31 89 PHE A CA 1
ATOM 719 C C . PHE A 1 89 ? 9.117 -5.398 6.633 1 94.31 89 PHE A C 1
ATOM 721 O O . PHE A 1 89 ? 8.297 -5.41 5.715 1 94.31 89 PHE A O 1
ATOM 728 N N . TYR A 1 90 ? 9.625 -4.262 7.098 1 95.25 90 TYR A N 1
ATOM 729 C CA . TYR A 1 90 ? 9.242 -2.963 6.551 1 95.25 90 TYR A CA 1
ATOM 730 C C . TYR A 1 90 ? 9.578 -2.875 5.066 1 95.25 90 TYR A C 1
ATOM 732 O O . TYR A 1 90 ? 8.781 -2.371 4.273 1 95.25 90 TYR A O 1
ATOM 740 N N . ASN A 1 91 ? 10.719 -3.4 4.719 1 94.94 91 ASN A N 1
ATOM 741 C CA . ASN A 1 91 ? 11.133 -3.404 3.32 1 94.94 91 ASN A CA 1
ATOM 742 C C . ASN A 1 91 ? 10.188 -4.23 2.455 1 94.94 91 ASN A C 1
ATOM 744 O O . ASN A 1 91 ? 9.766 -3.785 1.389 1 94.94 91 ASN A O 1
ATOM 748 N N . LYS A 1 92 ? 9.906 -5.391 2.922 1 95.75 92 LYS A N 1
ATOM 749 C CA . LYS A 1 92 ? 9.031 -6.281 2.16 1 95.75 92 LYS A CA 1
ATOM 750 C C . LYS A 1 92 ? 7.637 -5.691 2.021 1 95.75 92 LYS A C 1
ATOM 752 O O . LYS A 1 92 ? 7.031 -5.754 0.947 1 95.75 92 LYS A O 1
ATOM 757 N N . ARG A 1 93 ? 7.117 -5.121 3.082 1 96 93 ARG A N 1
ATOM 758 C CA . ARG A 1 93 ? 5.801 -4.496 3.043 1 96 93 ARG A CA 1
ATOM 759 C C . ARG A 1 93 ? 5.766 -3.344 2.049 1 96 93 ARG A C 1
ATOM 761 O O . ARG A 1 93 ? 4.824 -3.219 1.265 1 96 93 ARG A O 1
ATOM 768 N N . MET A 1 94 ? 6.77 -2.5 2.105 1 96.31 94 MET A N 1
ATOM 769 C CA . MET A 1 94 ? 6.855 -1.394 1.156 1 96.31 94 MET A CA 1
ATOM 770 C C . MET A 1 94 ? 6.855 -1.908 -0.279 1 96.31 94 MET A C 1
ATOM 772 O O . MET A 1 94 ? 6.102 -1.414 -1.12 1 96.31 94 MET A O 1
ATOM 776 N N . ASN A 1 95 ? 7.613 -2.922 -0.543 1 96 95 ASN A N 1
ATOM 777 C CA . ASN A 1 95 ? 7.703 -3.473 -1.891 1 96 95 ASN A CA 1
ATOM 778 C C . ASN A 1 95 ? 6.398 -4.145 -2.309 1 96 95 ASN A C 1
ATOM 780 O O . ASN A 1 95 ? 6 -4.062 -3.473 1 96 95 ASN A O 1
ATOM 784 N N . PHE A 1 96 ? 5.805 -4.832 -1.358 1 96.5 96 PHE A N 1
ATOM 785 C CA . PHE A 1 96 ? 4.527 -5.484 -1.61 1 96.5 96 PHE A CA 1
ATOM 786 C C . PHE A 1 96 ? 3.494 -4.48 -2.105 1 96.5 96 PHE A C 1
ATOM 788 O O . PHE A 1 96 ? 2.891 -4.672 -3.164 1 96.5 96 PHE A O 1
ATOM 795 N N . TYR A 1 97 ? 3.344 -3.348 -1.434 1 96.62 97 TYR A N 1
ATOM 796 C CA . TYR A 1 97 ? 2.326 -2.369 -1.8 1 96.62 97 TYR A CA 1
ATOM 797 C C . TYR A 1 97 ? 2.777 -1.536 -2.996 1 96.62 97 TYR A C 1
ATOM 799 O O . TYR A 1 97 ? 1.95 -1.09 -3.795 1 96.62 97 TYR A O 1
ATOM 807 N N . PHE A 1 98 ? 4.078 -1.376 -3.152 1 95.94 98 PHE A N 1
ATOM 808 C CA . PHE A 1 98 ? 4.59 -0.744 -4.363 1 95.94 98 PHE A CA 1
ATOM 809 C C . PHE A 1 98 ? 4.137 -1.504 -5.602 1 95.94 98 PHE A C 1
ATOM 811 O O . PHE A 1 98 ? 3.693 -0.898 -6.582 1 95.94 98 PHE A O 1
ATOM 818 N N . ASN A 1 99 ? 4.207 -2.785 -5.5 1 95.38 99 ASN A N 1
ATOM 819 C CA . ASN A 1 99 ? 3.762 -3.625 -6.605 1 95.38 99 ASN A CA 1
ATOM 820 C C . ASN A 1 99 ? 2.242 -3.605 -6.75 1 95.38 99 ASN A C 1
ATOM 822 O O . ASN A 1 99 ? 1.722 -3.58 -7.867 1 95.38 99 ASN A O 1
ATOM 826 N N . THR A 1 100 ? 1.554 -3.57 -5.656 1 97.06 100 THR A N 1
ATOM 827 C CA . THR A 1 100 ? 0.096 -3.604 -5.629 1 97.06 100 THR A CA 1
ATOM 828 C C . THR A 1 100 ? -0.486 -2.4 -6.367 1 97.06 100 THR A C 1
ATOM 830 O O . THR A 1 100 ? -1.487 -2.523 -7.074 1 97.06 100 THR A O 1
ATOM 833 N N . PHE A 1 101 ? 0.194 -1.271 -6.246 1 95.75 101 PHE A N 1
ATOM 834 C CA . PHE A 1 101 ? -0.388 -0.041 -6.773 1 95.75 101 PHE A CA 1
ATOM 835 C C . PHE A 1 101 ? 0.446 0.504 -7.926 1 95.75 101 PHE A C 1
ATOM 837 O O . PHE A 1 101 ? 0.402 1.7 -8.219 1 95.75 101 PHE A O 1
ATOM 844 N N . ASP A 1 102 ? 1.17 -0.411 -8.562 1 92.5 102 ASP A N 1
ATOM 845 C CA . ASP A 1 102 ? 1.91 -0.062 -9.773 1 92.5 102 ASP A CA 1
ATOM 846 C C . ASP A 1 102 ? 0.969 0.422 -10.875 1 92.5 102 ASP A C 1
ATOM 848 O O . ASP A 1 102 ? -0.022 -0.24 -11.188 1 92.5 102 ASP A O 1
ATOM 852 N N . ALA A 1 103 ? 1.261 1.586 -11.492 1 89.81 103 ALA A N 1
ATOM 853 C CA . ALA A 1 103 ? 0.366 2.172 -12.484 1 89.81 103 ALA A CA 1
ATOM 854 C C . ALA A 1 103 ? 0.939 2.027 -13.891 1 89.81 103 ALA A C 1
ATOM 856 O O . ALA A 1 103 ? 0.301 2.414 -14.875 1 89.81 103 ALA A O 1
ATOM 857 N N . VAL A 1 104 ? 2.115 1.44 -14.031 1 92.62 104 VAL A N 1
ATOM 858 C CA . VAL A 1 104 ? 2.803 1.354 -15.312 1 92.62 104 VAL A CA 1
ATOM 859 C C . VAL A 1 104 ? 2.404 0.064 -16.031 1 92.62 104 VAL A C 1
ATOM 861 O O . VAL A 1 104 ? 2.352 0.018 -17.266 1 92.62 104 VAL A O 1
ATOM 864 N N . ASN A 1 105 ? 2.082 -0.929 -15.242 1 95.5 105 ASN A N 1
ATOM 865 C CA . ASN A 1 105 ? 1.752 -2.242 -15.789 1 95.5 105 ASN A CA 1
ATOM 866 C C . ASN A 1 105 ? 0.257 -2.529 -15.688 1 95.5 105 ASN A C 1
ATOM 868 O O . ASN A 1 105 ? -0.36 -2.281 -14.648 1 95.5 105 ASN A O 1
ATOM 872 N N . LEU A 1 106 ? -0.349 -2.971 -16.734 1 97 106 LEU A N 1
ATOM 873 C CA . LEU A 1 106 ? -1.713 -3.488 -16.75 1 97 106 LEU A CA 1
ATOM 874 C C . LEU A 1 106 ? -1.727 -4.98 -17.062 1 97 106 LEU A C 1
ATOM 876 O O . LEU A 1 106 ? -1.167 -5.414 -18.062 1 97 106 LEU A O 1
ATOM 880 N N . GLY A 1 107 ? -2.184 -5.734 -16.109 1 97.69 107 GLY A N 1
ATOM 881 C CA . GLY A 1 107 ? -2.354 -7.164 -16.344 1 97.69 107 GLY A CA 1
ATOM 882 C C . GLY A 1 107 ? -3.781 -7.543 -16.688 1 97.69 107 GLY A C 1
ATOM 883 O O . GLY A 1 107 ? -4.723 -7.129 -16 1 97.69 107 GLY A O 1
ATOM 884 N N . LEU A 1 108 ? -3.979 -8.297 -17.75 1 98.06 108 LEU A N 1
ATOM 885 C CA . LEU A 1 108 ? -5.293 -8.773 -18.156 1 98.06 108 LEU A CA 1
ATOM 886 C C . LEU A 1 108 ? -5.266 -10.273 -18.438 1 98.06 108 LEU A C 1
ATOM 888 O O . LEU A 1 108 ? -4.422 -10.75 -19.203 1 98.06 108 LEU A O 1
ATOM 892 N N . ALA A 1 109 ? -6.031 -10.984 -17.766 1 98.38 109 ALA A N 1
ATOM 893 C CA . ALA A 1 109 ? -6.391 -12.336 -18.188 1 98.38 109 ALA A CA 1
ATOM 894 C C . ALA A 1 109 ? -7.75 -12.352 -18.875 1 98.38 109 ALA A C 1
ATOM 896 O O . ALA A 1 109 ? -8.773 -12.047 -18.266 1 98.38 109 ALA A O 1
ATOM 897 N N . ILE A 1 110 ? -7.781 -12.688 -20.141 1 98.62 110 ILE A N 1
ATOM 898 C CA . ILE A 1 110 ? -9.016 -12.602 -20.906 1 98.62 110 ILE A CA 1
ATOM 899 C C . ILE A 1 110 ? -9.508 -14.008 -21.25 1 98.62 110 ILE A C 1
ATOM 901 O O . ILE A 1 110 ? -8.734 -14.844 -21.734 1 98.62 110 ILE A O 1
ATOM 905 N N . ALA A 1 111 ? -10.742 -14.266 -20.969 1 98 111 ALA A N 1
ATOM 906 C CA . ALA A 1 111 ? -11.414 -15.492 -21.391 1 98 111 ALA A CA 1
ATOM 907 C C . ALA A 1 111 ? -12.312 -15.234 -22.594 1 98 111 ALA A C 1
ATOM 909 O O . ALA A 1 111 ? -13.461 -14.812 -22.438 1 98 111 ALA A O 1
ATOM 910 N N . PRO A 1 112 ? -11.805 -15.586 -23.75 1 98.25 112 PRO A N 1
ATOM 911 C CA . PRO A 1 112 ? -12.656 -15.375 -24.922 1 98.25 112 PRO A CA 1
ATOM 912 C C . PRO A 1 112 ? -13.922 -16.219 -24.891 1 98.25 112 PRO A C 1
ATOM 914 O O . PRO A 1 112 ? -14.906 -15.891 -25.578 1 98.25 112 PRO A O 1
ATOM 917 N N . THR A 1 113 ? -13.852 -17.312 -24.141 1 97.19 113 THR A N 1
ATOM 918 C CA . THR A 1 113 ? -15.016 -18.188 -23.984 1 97.19 113 THR A CA 1
ATOM 919 C C . THR A 1 113 ? -14.914 -18.984 -22.672 1 97.19 113 THR A C 1
ATOM 921 O O . THR A 1 113 ? -13.82 -19.188 -22.141 1 97.19 113 THR A O 1
ATOM 924 N N . THR A 1 114 ? -16.078 -19.375 -22.172 1 94.62 114 THR A N 1
ATOM 925 C CA . THR A 1 114 ? -16.109 -20.312 -21.062 1 94.62 114 THR A CA 1
ATOM 926 C C . THR A 1 114 ? -16.297 -21.734 -21.562 1 94.62 114 THR A C 1
ATOM 928 O O . THR A 1 114 ? -16.281 -22.688 -20.781 1 94.62 114 THR A O 1
ATOM 931 N N . HIS A 1 115 ? -16.375 -21.891 -22.875 1 93.94 115 HIS A N 1
ATOM 932 C CA . HIS A 1 115 ? -16.531 -23.203 -23.5 1 93.94 115 HIS A CA 1
ATOM 933 C C . HIS A 1 115 ? -15.211 -23.953 -23.547 1 93.94 115 HIS A C 1
ATOM 935 O O . HIS A 1 115 ? -14.164 -23.344 -23.781 1 93.94 115 HIS A O 1
ATOM 941 N N . CYS A 1 116 ? -15.297 -25.219 -23.266 1 94.25 116 CYS A N 1
ATOM 942 C CA . CYS A 1 116 ? -14.133 -26.094 -23.375 1 94.25 116 CYS A CA 1
ATOM 943 C C . CYS A 1 116 ? -14.461 -27.359 -24.156 1 94.25 116 CYS A C 1
ATOM 945 O O . CYS A 1 116 ? -15.547 -27.922 -23.984 1 94.25 116 CYS A O 1
ATOM 947 N N . ASN A 1 117 ? -13.594 -27.781 -25 1 94.69 117 ASN A N 1
ATOM 948 C CA . ASN A 1 117 ? -13.812 -29 -25.781 1 94.69 117 ASN A CA 1
ATOM 949 C C . ASN A 1 117 ? -13.469 -30.25 -25 1 94.69 117 ASN A C 1
ATOM 951 O O . ASN A 1 117 ? -13.531 -31.359 -25.531 1 94.69 117 ASN A O 1
ATOM 955 N N . PHE A 1 118 ? -13.102 -30.078 -23.719 1 93.69 118 PHE A N 1
ATOM 956 C CA . PHE A 1 118 ? -12.789 -31.219 -22.875 1 93.69 118 PHE A CA 1
ATOM 957 C C . PHE A 1 118 ? -13.891 -31.469 -21.859 1 93.69 118 PHE A C 1
ATOM 959 O O . PHE A 1 118 ? -14.695 -30.578 -21.578 1 93.69 118 PHE A O 1
ATOM 966 N N . SER A 1 119 ? -13.961 -32.594 -21.375 1 86.5 119 SER A N 1
ATOM 967 C CA . SER A 1 119 ? -14.773 -33 -20.219 1 86.5 119 SER A CA 1
ATOM 968 C C . SER A 1 119 ? -13.922 -33.656 -19.141 1 86.5 119 SER A C 1
ATOM 970 O O . SER A 1 119 ? -14.07 -34.844 -18.844 1 86.5 119 SER A O 1
ATOM 972 N N . CYS A 1 120 ? -13.125 -32.812 -18.516 1 82.62 120 CYS A N 1
ATOM 973 C CA . CYS A 1 120 ? -12.211 -33.312 -17.5 1 82.62 120 CYS A CA 1
ATOM 974 C C . CYS A 1 120 ? -12.961 -33.688 -16.219 1 82.62 120 CYS A C 1
ATOM 976 O O . CYS A 1 120 ? -13.898 -33 -15.82 1 82.62 120 CYS A O 1
ATOM 978 N N . SER A 1 121 ? -12.57 -34.719 -15.57 1 75.19 121 SER A N 1
ATOM 979 C CA . SER A 1 121 ? -13.281 -35.281 -14.422 1 75.19 121 SER A CA 1
ATOM 980 C C . SER A 1 121 ? -13.164 -34.375 -13.203 1 75.19 121 SER A C 1
ATOM 982 O O . SER A 1 121 ? -14.016 -34.406 -12.312 1 75.19 121 SER A O 1
ATOM 984 N N . TYR A 1 122 ? -12.148 -33.531 -13.117 1 70.38 122 TYR A N 1
ATOM 985 C CA . TYR A 1 122 ? -11.891 -32.75 -11.922 1 70.38 122 TYR A CA 1
ATOM 986 C C . TYR A 1 122 ? -12.164 -31.266 -12.164 1 70.38 122 TYR A C 1
ATOM 988 O O . TYR A 1 122 ? -11.953 -30.438 -11.281 1 70.38 122 TYR A O 1
ATOM 996 N N . CYS A 1 123 ? -12.633 -30.969 -13.367 1 74.06 123 CYS A N 1
ATOM 997 C CA . CYS A 1 123 ? -12.719 -29.562 -13.727 1 74.06 123 CYS A CA 1
ATOM 998 C C . CYS A 1 123 ? -13.82 -28.875 -12.938 1 74.06 123 CYS A C 1
ATOM 1000 O O . CYS A 1 123 ? -14.977 -29.297 -12.953 1 74.06 123 CYS A O 1
ATOM 1002 N N . TYR A 1 124 ? -13.469 -27.797 -12.281 1 65.56 124 TYR A N 1
ATOM 1003 C CA . TYR A 1 124 ? -14.414 -27.031 -11.461 1 65.56 124 TYR A CA 1
ATOM 1004 C C . TYR A 1 124 ? -15.234 -26.078 -12.32 1 65.56 124 TYR A C 1
ATOM 1006 O O . TYR A 1 124 ? -16.25 -25.562 -11.875 1 65.56 124 TYR A O 1
ATOM 1014 N N . GLU A 1 125 ? -14.883 -25.922 -13.594 1 64.88 125 GLU A N 1
ATOM 1015 C CA . GLU A 1 125 ? -15.539 -24.984 -14.492 1 64.88 125 GLU A CA 1
ATOM 1016 C C . GLU A 1 125 ? -16.578 -25.672 -15.359 1 64.88 125 GLU A C 1
ATOM 1018 O O . GLU A 1 125 ? -17.281 -25.031 -16.141 1 64.88 125 GLU A O 1
ATOM 1023 N N . GLY A 1 126 ? -16.688 -26.984 -15.328 1 61.88 126 GLY A N 1
ATOM 1024 C CA . GLY A 1 126 ? -17.453 -27.812 -16.25 1 61.88 126 GLY A CA 1
ATOM 1025 C C . GLY A 1 126 ? -18.938 -27.469 -16.281 1 61.88 126 GLY A C 1
ATOM 1026 O O . GLY A 1 126 ? -19.609 -27.703 -17.281 1 61.88 126 GLY A O 1
ATOM 1027 N N . SER A 1 127 ? -19.328 -26.828 -15.273 1 63.47 127 SER A N 1
ATOM 1028 C CA . SER A 1 127 ? -20.766 -26.562 -15.203 1 63.47 127 SER A CA 1
ATOM 1029 C C . SER A 1 127 ? -21.109 -25.188 -15.742 1 63.47 127 SER A C 1
ATOM 1031 O O . SER A 1 127 ? -22.281 -24.812 -15.828 1 63.47 127 SER A O 1
ATOM 1033 N N . ARG A 1 128 ? -20.094 -24.641 -16.359 1 72.31 128 ARG A N 1
ATOM 1034 C CA . ARG A 1 128 ? -20.359 -23.266 -16.797 1 72.31 128 ARG A CA 1
ATOM 1035 C C . ARG A 1 128 ? -21.016 -23.266 -18.188 1 72.31 128 ARG A C 1
ATOM 1037 O O . ARG A 1 128 ? -20.672 -24.078 -19.047 1 72.31 128 ARG A O 1
ATOM 1044 N N . LYS A 1 129 ? -22.016 -22.406 -18.344 1 81.62 129 LYS A N 1
ATOM 1045 C CA . LYS A 1 129 ? -22.656 -22.203 -19.641 1 81.62 129 LYS A CA 1
ATOM 1046 C C . LYS A 1 129 ? -21.656 -21.703 -20.672 1 81.62 129 LYS A C 1
ATOM 1048 O O . LYS A 1 129 ? -20.875 -20.781 -20.391 1 81.62 129 LYS A O 1
ATOM 1053 N N . PRO A 1 130 ? -21.656 -22.406 -21.828 1 90.69 130 PRO A N 1
ATOM 1054 C CA . PRO A 1 130 ? -20.734 -21.938 -22.875 1 90.69 130 PRO A CA 1
ATOM 1055 C C . PRO A 1 130 ? -21.109 -20.547 -23.391 1 90.69 130 PRO A C 1
ATOM 1057 O O . PRO A 1 130 ? -22.219 -20.359 -23.906 1 90.69 130 PRO A O 1
ATOM 1060 N N . ILE A 1 131 ? -20.281 -19.609 -23.188 1 94.94 131 ILE A N 1
ATOM 1061 C CA . ILE A 1 131 ? -20.469 -18.25 -23.672 1 94.94 131 ILE A CA 1
ATOM 1062 C C . ILE A 1 131 ? -19.234 -17.797 -24.453 1 94.94 131 ILE A C 1
ATOM 1064 O O . ILE A 1 131 ? -18.109 -18.047 -24.031 1 94.94 131 ILE A O 1
ATOM 1068 N N . TYR A 1 132 ? -19.406 -17.203 -25.609 1 97.38 132 TYR A N 1
ATOM 1069 C CA . TYR A 1 132 ? -18.328 -16.688 -26.453 1 97.38 132 TYR A CA 1
ATOM 1070 C C . TYR A 1 132 ? -18.328 -15.172 -26.469 1 97.38 132 TYR A C 1
ATOM 1072 O O . TYR A 1 132 ? -19.391 -14.547 -26.531 1 97.38 132 TYR A O 1
ATOM 1080 N N . MET A 1 133 ? -17.203 -14.641 -26.438 1 97.56 133 MET A N 1
ATOM 1081 C CA . MET A 1 133 ? -17.031 -13.195 -26.516 1 97.56 133 MET A CA 1
ATOM 1082 C C . MET A 1 133 ? -17.453 -12.672 -27.891 1 97.56 133 MET A C 1
ATOM 1084 O O . MET A 1 133 ? -17.156 -13.281 -28.906 1 97.56 133 MET A O 1
ATOM 1088 N N . THR A 1 134 ? -18.094 -11.492 -27.922 1 97.12 134 THR A N 1
ATOM 1089 C CA . THR A 1 134 ? -18.562 -10.891 -29.156 1 97.12 134 THR A CA 1
ATOM 1090 C C . THR A 1 134 ? -17.625 -9.773 -29.594 1 97.12 134 THR A C 1
ATOM 1092 O O . THR A 1 134 ? -16.844 -9.25 -28.781 1 97.12 134 THR A O 1
ATOM 1095 N N . PRO A 1 135 ? -17.688 -9.438 -30.844 1 97.44 135 PRO A N 1
ATOM 1096 C CA . PRO A 1 135 ? -16.875 -8.312 -31.328 1 97.44 135 PRO A CA 1
ATOM 1097 C C . PRO A 1 135 ? -17.141 -7.02 -30.562 1 97.44 135 PRO A C 1
ATOM 1099 O O . PRO A 1 135 ? -16.234 -6.207 -30.391 1 97.44 135 PRO A O 1
ATOM 1102 N N . GLU A 1 136 ? -18.375 -6.863 -30.156 1 96.12 136 GLU A N 1
ATOM 1103 C CA . GLU A 1 136 ? -18.719 -5.676 -29.391 1 96.12 136 GLU A CA 1
ATOM 1104 C C . GLU A 1 136 ? -17.938 -5.629 -28.078 1 96.12 136 GLU A C 1
ATOM 1106 O O . GLU A 1 136 ? -17.422 -4.574 -27.688 1 96.12 136 GLU A O 1
ATOM 1111 N N . VAL A 1 137 ? -17.844 -6.711 -27.391 1 96.38 137 VAL A N 1
ATOM 1112 C CA . VAL A 1 137 ? -17.094 -6.805 -26.156 1 96.38 137 VAL A CA 1
ATOM 1113 C C . VAL A 1 137 ? -15.617 -6.555 -26.422 1 96.38 137 VAL A C 1
ATOM 1115 O O . VAL A 1 137 ? -14.953 -5.859 -25.641 1 96.38 137 VAL A O 1
ATOM 1118 N N . GLU A 1 138 ? -15.109 -7.102 -27.562 1 97.81 138 GLU A N 1
ATOM 1119 C CA . GLU A 1 138 ? -13.711 -6.902 -27.938 1 97.81 138 GLU A CA 1
ATOM 1120 C C . GLU A 1 138 ? -13.375 -5.418 -28.062 1 97.81 138 GLU A C 1
ATOM 1122 O O . GLU A 1 138 ? -12.344 -4.965 -27.562 1 97.81 138 GLU A O 1
ATOM 1127 N N . LYS A 1 139 ? -14.297 -4.691 -28.641 1 96.31 139 LYS A N 1
ATOM 1128 C CA . LYS A 1 139 ? -14.094 -3.256 -28.812 1 96.31 139 LYS A CA 1
ATOM 1129 C C . LYS A 1 139 ? -14.055 -2.547 -27.453 1 96.31 139 LYS A C 1
ATOM 1131 O O . LYS A 1 139 ? -13.25 -1.634 -27.25 1 96.31 139 LYS A O 1
ATOM 1136 N N . GLU A 1 140 ? -14.914 -2.967 -26.625 1 95.75 140 GLU A N 1
ATOM 1137 C CA . GLU A 1 140 ? -14.961 -2.369 -25.297 1 95.75 140 GLU A CA 1
ATOM 1138 C C . GLU A 1 140 ? -13.68 -2.664 -24.516 1 95.75 140 GLU A C 1
ATOM 1140 O O . GLU A 1 140 ? -13.227 -1.838 -23.719 1 95.75 140 GLU A O 1
ATOM 1145 N N . ILE A 1 141 ? -13.086 -3.82 -24.703 1 96.81 141 ILE A N 1
ATOM 1146 C CA . ILE A 1 141 ? -11.828 -4.18 -24.047 1 96.81 141 ILE A CA 1
ATOM 1147 C C . ILE A 1 141 ? -10.719 -3.242 -24.516 1 96.81 141 ILE A C 1
ATOM 1149 O O . ILE A 1 141 ? -9.914 -2.768 -23.703 1 96.81 141 ILE A O 1
ATOM 1153 N N . ILE A 1 142 ? -10.734 -2.936 -25.797 1 96.38 142 ILE A N 1
ATOM 1154 C CA . ILE A 1 142 ? -9.727 -2.037 -26.344 1 96.38 142 ILE A CA 1
ATOM 1155 C C . ILE A 1 142 ? -9.891 -0.644 -25.75 1 96.38 142 ILE A C 1
ATOM 1157 O O . ILE A 1 142 ? -8.914 -0.014 -25.344 1 96.38 142 ILE A O 1
ATOM 1161 N N . LYS A 1 143 ? -11.117 -0.212 -25.641 1 94.31 143 LYS A N 1
ATOM 1162 C CA . LYS A 1 143 ? -11.391 1.073 -25 1 94.31 143 LYS A CA 1
ATOM 1163 C C . LYS A 1 143 ? -10.922 1.073 -23.547 1 94.31 143 LYS A C 1
ATOM 1165 O O . LYS A 1 143 ? -10.359 2.061 -23.078 1 94.31 143 LYS A O 1
ATOM 1170 N N . PHE A 1 144 ? -11.172 0.014 -22.922 1 94.69 144 PHE A N 1
ATOM 1171 C CA . PHE A 1 144 ? -10.781 -0.149 -21.516 1 94.69 144 PHE A CA 1
ATOM 1172 C C . PHE A 1 144 ? -9.273 -0.007 -21.359 1 94.69 144 PHE A C 1
ATOM 1174 O O . PHE A 1 144 ? -8.805 0.735 -20.484 1 94.69 144 PHE A O 1
ATOM 1181 N N . ILE A 1 145 ? -8.5 -0.688 -22.219 1 95.06 145 ILE A N 1
ATOM 1182 C CA . ILE A 1 145 ? -7.043 -0.625 -22.172 1 95.06 145 ILE A CA 1
ATOM 1183 C C . ILE A 1 145 ? -6.582 0.814 -22.391 1 95.06 145 ILE A C 1
ATOM 1185 O O . ILE A 1 145 ? -5.719 1.315 -21.672 1 95.06 145 ILE A O 1
ATOM 1189 N N . LYS A 1 146 ? -7.191 1.554 -23.266 1 92.81 146 LYS A N 1
ATOM 1190 C CA . LYS A 1 146 ? -6.785 2.904 -23.656 1 92.81 146 LYS A CA 1
ATOM 1191 C C . LYS A 1 146 ? -7.066 3.898 -22.531 1 92.81 146 LYS A C 1
ATOM 1193 O O . LYS A 1 146 ? -6.457 4.969 -22.469 1 92.81 146 LYS A O 1
ATOM 1198 N N . ARG A 1 147 ? -7.934 3.562 -21.672 1 89.44 147 ARG A N 1
ATOM 1199 C CA . ARG A 1 147 ? -8.305 4.457 -20.578 1 89.44 147 ARG A CA 1
ATOM 1200 C C . ARG A 1 147 ? -7.188 4.535 -19.547 1 89.44 147 ARG A C 1
ATOM 1202 O O . ARG A 1 147 ? -7.129 5.484 -18.75 1 89.44 147 ARG A O 1
ATOM 1209 N N . TYR A 1 148 ? -6.426 3.506 -19.5 1 89.44 148 TYR A N 1
ATOM 1210 C CA . TYR A 1 148 ? -5.281 3.529 -18.594 1 89.44 148 TYR A CA 1
ATOM 1211 C C . TYR A 1 148 ? -4.109 4.281 -19.203 1 89.44 148 TYR A C 1
ATOM 1213 O O . TYR A 1 148 ? -3.109 3.672 -19.594 1 89.44 148 TYR A O 1
ATOM 1221 N N . GLU A 1 149 ? -4.168 5.574 -19.156 1 85.75 149 GLU A N 1
ATOM 1222 C CA . GLU A 1 149 ? -3.27 6.465 -19.875 1 85.75 149 GLU A CA 1
ATOM 1223 C C . GLU A 1 149 ? -1.835 6.34 -19.375 1 85.75 149 GLU A C 1
ATOM 1225 O O . GLU A 1 149 ? -0.886 6.637 -20.109 1 85.75 149 GLU A O 1
ATOM 1230 N N . ARG A 1 150 ? -1.675 5.852 -18.297 1 86.75 150 ARG A N 1
ATOM 1231 C CA . ARG A 1 150 ? -0.34 5.809 -17.703 1 86.75 150 ARG A CA 1
ATOM 1232 C C . ARG A 1 150 ? 0.333 4.469 -17.969 1 86.75 150 ARG A C 1
ATOM 1234 O O . ARG A 1 150 ? 1.527 4.305 -17.719 1 86.75 150 ARG A O 1
ATOM 1241 N N . VAL A 1 151 ? -0.395 3.52 -18.422 1 91.75 151 VAL A N 1
ATOM 1242 C CA . VAL A 1 151 ? 0.114 2.174 -18.672 1 91.75 151 VAL A CA 1
ATOM 1243 C C . VAL A 1 151 ? 1.055 2.186 -19.875 1 91.75 151 VAL A C 1
ATOM 1245 O O . VAL A 1 151 ? 0.734 2.766 -20.906 1 91.75 151 VAL A O 1
ATOM 1248 N N . LYS A 1 152 ? 2.225 1.604 -19.688 1 93.44 152 LYS A N 1
ATOM 1249 C CA . LYS A 1 152 ? 3.193 1.462 -20.766 1 93.44 152 LYS A CA 1
ATOM 1250 C C . LYS A 1 152 ? 3.387 -0.005 -21.141 1 93.44 152 LYS A C 1
ATOM 1252 O O . LYS A 1 152 ? 3.801 -0.315 -22.266 1 93.44 152 LYS A O 1
ATOM 1257 N N . ASN A 1 153 ? 3.09 -0.856 -20.156 1 96.5 153 ASN A N 1
ATOM 1258 C CA . ASN A 1 153 ? 3.299 -2.287 -20.359 1 96.5 153 ASN A CA 1
ATOM 1259 C C . ASN A 1 153 ? 2.004 -3.072 -20.156 1 96.5 153 ASN A C 1
ATOM 1261 O O . ASN A 1 153 ? 1.298 -2.885 -19.172 1 96.5 153 ASN A O 1
ATOM 1265 N N . LEU A 1 154 ? 1.688 -3.908 -21.109 1 97.88 154 LEU A N 1
ATOM 1266 C CA . LEU A 1 154 ? 0.532 -4.793 -21.031 1 97.88 154 LEU A CA 1
ATOM 1267 C C . LEU A 1 154 ? 0.969 -6.246 -20.859 1 97.88 154 LEU A C 1
ATOM 1269 O O . LEU A 1 154 ? 1.828 -6.73 -21.594 1 97.88 154 LEU A O 1
ATOM 1273 N N . ASN A 1 155 ? 0.547 -6.852 -19.844 1 98.19 155 ASN A N 1
ATOM 1274 C CA . ASN A 1 155 ? 0.687 -8.289 -19.641 1 98.19 155 ASN A CA 1
ATOM 1275 C C . ASN A 1 155 ? -0.625 -9.023 -19.906 1 98.19 155 ASN A C 1
ATOM 1277 O O . ASN A 1 155 ? -1.609 -8.82 -19.188 1 98.19 155 ASN A O 1
ATOM 1281 N N . LEU A 1 156 ? -0.608 -9.844 -20.891 1 98.5 156 LEU A N 1
ATOM 1282 C CA . LEU A 1 156 ? -1.829 -10.461 -21.391 1 98.5 156 LEU A CA 1
ATOM 1283 C C . LEU A 1 156 ? -1.777 -11.977 -21.25 1 98.5 156 LEU A C 1
ATOM 1285 O O . LEU A 1 156 ? -0.786 -12.609 -21.625 1 98.5 156 LEU A O 1
ATOM 1289 N N . THR A 1 157 ? -2.787 -12.539 -20.656 1 98.62 157 THR A N 1
ATOM 1290 C CA . THR A 1 157 ? -2.924 -13.984 -20.547 1 98.62 157 THR A CA 1
ATOM 1291 C C . THR A 1 157 ? -4.258 -14.445 -21.125 1 98.62 157 THR A C 1
ATOM 1293 O O . THR A 1 157 ? -5.309 -13.898 -20.781 1 98.62 157 THR A O 1
ATOM 1296 N N . TRP A 1 158 ? -4.168 -15.414 -22.031 1 98.69 158 TRP A N 1
ATOM 1297 C CA . TRP A 1 158 ? -5.375 -16.047 -22.562 1 98.69 158 TRP A CA 1
ATOM 1298 C C . TRP A 1 158 ? -5.77 -17.25 -21.703 1 98.69 158 TRP A C 1
ATOM 1300 O O . TRP A 1 158 ? -4.961 -18.156 -21.484 1 98.69 158 TRP A O 1
ATOM 1310 N N . TYR A 1 159 ? -6.965 -17.141 -21.234 1 95.38 159 TYR A N 1
ATOM 1311 C CA . TYR A 1 159 ? -7.5 -18.172 -20.344 1 95.38 159 TYR A CA 1
ATOM 1312 C C . TYR A 1 159 ? -8.938 -18.516 -20.719 1 95.38 159 TYR A C 1
ATOM 1314 O O . TYR A 1 159 ? -9.32 -18.422 -21.875 1 95.38 159 TYR A O 1
ATOM 1322 N N . GLY A 1 160 ? -9.742 -19.125 -19.734 1 91.88 160 GLY A N 1
ATOM 1323 C CA . GLY A 1 160 ? -11.117 -19.5 -19.984 1 91.88 160 GLY A CA 1
ATOM 1324 C C . GLY A 1 160 ? -11.359 -21 -19.906 1 91.88 160 GLY A C 1
ATOM 1325 O O . GLY A 1 160 ? -10.656 -21.703 -19.188 1 91.88 160 GLY A O 1
ATOM 1326 N N . GLY A 1 161 ? -12.555 -21.375 -20.594 1 93.12 161 GLY A N 1
ATOM 1327 C CA . GLY A 1 161 ? -12.609 -22.812 -20.781 1 93.12 161 GLY A CA 1
ATOM 1328 C C . GLY A 1 161 ? -11.422 -23.359 -21.562 1 93.12 161 GLY A C 1
ATOM 1329 O O . GLY A 1 161 ? -10.398 -23.703 -20.969 1 93.12 161 GLY A O 1
ATOM 1330 N N . GLU A 1 162 ? -11.555 -23.266 -22.844 1 96.31 162 GLU A N 1
ATOM 1331 C CA . GLU A 1 162 ? -10.422 -23.422 -23.75 1 96.31 162 GLU A CA 1
ATOM 1332 C C . GLU A 1 162 ? -10.266 -22.188 -24.656 1 96.31 162 GLU A C 1
ATOM 1334 O O . GLU A 1 162 ? -11.094 -21.969 -25.531 1 96.31 162 GLU A O 1
ATOM 1339 N N . PRO A 1 163 ? -9.227 -21.391 -24.375 1 97.88 163 PRO A N 1
ATOM 1340 C CA . PRO A 1 163 ? -9.109 -20.125 -25.109 1 97.88 163 PRO A CA 1
ATOM 1341 C C . PRO A 1 163 ? -9.031 -20.328 -26.625 1 97.88 163 PRO A C 1
ATOM 1343 O O . PRO A 1 163 ? -9.5 -19.484 -27.391 1 97.88 163 PRO A O 1
ATOM 1346 N N . LEU A 1 164 ? -8.477 -21.422 -27.078 1 98.38 164 LEU A N 1
ATOM 1347 C CA . LEU A 1 164 ? -8.297 -21.656 -28.5 1 98.38 164 LEU A CA 1
ATOM 1348 C C . LEU A 1 164 ? -9.625 -21.938 -29.188 1 98.38 164 LEU A C 1
ATOM 1350 O O . LEU A 1 164 ? -9.727 -21.922 -30.422 1 98.38 164 LEU A O 1
ATOM 1354 N N . MET A 1 165 ? -10.688 -22.203 -28.422 1 97.06 165 MET A N 1
ATOM 1355 C CA . MET A 1 165 ? -12.047 -22.281 -28.953 1 97.06 165 MET A CA 1
ATOM 1356 C C . MET A 1 165 ? -12.547 -20.906 -29.359 1 97.06 165 MET A C 1
ATOM 1358 O O . MET A 1 165 ? -13.438 -20.781 -30.203 1 97.06 165 MET A O 1
ATOM 1362 N N . GLY A 1 166 ? -12.031 -19.891 -28.719 1 97.88 166 GLY A N 1
ATOM 1363 C CA . GLY A 1 166 ? -12.352 -18.516 -29.062 1 97.88 166 GLY A CA 1
ATOM 1364 C C . GLY A 1 166 ? -11.242 -17.812 -29.812 1 97.88 166 GLY A C 1
ATOM 1365 O O . GLY A 1 166 ? -10.977 -16.625 -29.594 1 97.88 166 GLY A O 1
ATOM 1366 N N . PHE A 1 167 ? -10.625 -18.5 -30.75 1 98.38 167 PHE A N 1
ATOM 1367 C CA . PHE A 1 167 ? -9.391 -18.047 -31.391 1 98.38 167 PHE A CA 1
ATOM 1368 C C . PHE A 1 167 ? -9.641 -16.812 -32.25 1 98.38 167 PHE A C 1
ATOM 1370 O O . PHE A 1 167 ? -8.781 -15.938 -32.344 1 98.38 167 PHE A O 1
ATOM 1377 N N . GLU A 1 168 ? -10.797 -16.688 -32.844 1 98.19 168 GLU A N 1
ATOM 1378 C CA . GLU A 1 168 ? -11.094 -15.516 -33.688 1 98.19 168 GLU A CA 1
ATOM 1379 C C . GLU A 1 168 ? -11.086 -14.242 -32.844 1 98.19 168 GLU A C 1
ATOM 1381 O O . GLU A 1 168 ? -10.602 -13.203 -33.281 1 98.19 168 GLU A O 1
ATOM 1386 N N . SER A 1 169 ? -11.641 -14.32 -31.672 1 98.5 169 SER A N 1
ATOM 1387 C CA . SER A 1 169 ? -11.594 -13.18 -30.766 1 98.5 169 SER A CA 1
ATOM 1388 C C . SER A 1 169 ? -10.156 -12.828 -30.406 1 98.5 169 SER A C 1
ATOM 1390 O O . SER A 1 169 ? -9.797 -11.648 -30.344 1 98.5 169 SER A O 1
ATOM 1392 N N . ILE A 1 170 ? -9.289 -13.836 -30.156 1 98.69 170 ILE A N 1
ATOM 1393 C CA . ILE A 1 170 ? -7.879 -13.633 -29.844 1 98.69 170 ILE A CA 1
ATOM 1394 C C . ILE A 1 170 ? -7.191 -12.883 -30.969 1 98.69 170 ILE A C 1
ATOM 1396 O O . ILE A 1 170 ? -6.484 -11.898 -30.734 1 98.69 170 ILE A O 1
ATOM 1400 N N . LYS A 1 171 ? -7.492 -13.297 -32.219 1 98.44 171 LYS A N 1
ATOM 1401 C CA . LYS A 1 171 ? -6.887 -12.664 -33.375 1 98.44 171 LYS A CA 1
ATOM 1402 C C . LYS A 1 171 ? -7.273 -11.188 -33.469 1 98.44 171 LYS A C 1
ATOM 1404 O O . LYS A 1 171 ? -6.406 -10.328 -33.594 1 98.44 171 LYS A O 1
ATOM 1409 N N . ARG A 1 172 ? -8.539 -10.914 -33.344 1 98.44 172 ARG A N 1
ATOM 1410 C CA . ARG A 1 172 ? -9.031 -9.547 -33.469 1 98.44 172 ARG A CA 1
ATOM 1411 C C . ARG A 1 172 ? -8.5 -8.656 -32.375 1 98.44 172 ARG A C 1
ATOM 1413 O O . ARG A 1 172 ? -8.078 -7.527 -32.625 1 98.44 172 ARG A O 1
ATOM 1420 N N . LEU A 1 173 ? -8.477 -9.156 -31.156 1 98.44 173 LEU A N 1
ATOM 1421 C CA . LEU A 1 173 ? -7.98 -8.383 -30.016 1 98.44 173 LEU A CA 1
ATOM 1422 C C . LEU A 1 173 ? -6.496 -8.07 -30.172 1 98.44 173 LEU A C 1
ATOM 1424 O O . LEU A 1 173 ? -6.062 -6.945 -29.922 1 98.44 173 LEU A O 1
ATOM 1428 N N . LEU A 1 174 ? -5.746 -9.117 -30.609 1 98.31 174 LEU A N 1
ATOM 1429 C CA . LEU A 1 174 ? -4.312 -8.914 -30.766 1 98.31 174 LEU A CA 1
ATOM 1430 C C . LEU A 1 174 ? -4.027 -7.891 -31.859 1 98.31 174 LEU A C 1
ATOM 1432 O O . LEU A 1 174 ? -3.123 -7.062 -31.719 1 98.31 174 LEU A O 1
ATOM 1436 N N . PHE A 1 175 ? -4.801 -7.961 -32.938 1 97.5 175 PHE A N 1
ATOM 1437 C CA . PHE A 1 175 ? -4.668 -6.977 -34 1 97.5 175 PHE A CA 1
ATOM 1438 C C . PHE A 1 175 ? -4.895 -5.566 -33.469 1 97.5 175 PHE A C 1
ATOM 1440 O O . PHE A 1 175 ? -4.078 -4.672 -33.719 1 97.5 175 PHE A O 1
ATOM 1447 N N . ASP A 1 176 ? -5.957 -5.375 -32.75 1 97.44 176 ASP A N 1
ATOM 1448 C CA . ASP A 1 176 ? -6.316 -4.062 -32.219 1 97.44 176 ASP A CA 1
ATOM 1449 C C . ASP A 1 176 ? -5.309 -3.596 -31.156 1 97.44 176 ASP A C 1
ATOM 1451 O O . ASP A 1 176 ? -4.98 -2.41 -31.094 1 97.44 176 ASP A O 1
ATOM 1455 N N . ILE A 1 177 ? -4.84 -4.496 -30.297 1 97.31 177 ILE A N 1
ATOM 1456 C CA . ILE A 1 177 ? -3.883 -4.16 -29.25 1 97.31 177 ILE A CA 1
ATOM 1457 C C . ILE A 1 177 ? -2.584 -3.662 -29.875 1 97.31 177 ILE A C 1
ATOM 1459 O O . ILE A 1 177 ? -1.982 -2.697 -29.391 1 97.31 177 ILE A O 1
ATOM 1463 N N . LYS A 1 178 ? -2.154 -4.336 -30.938 1 94.94 178 LYS A N 1
ATOM 1464 C CA . LYS A 1 178 ? -0.928 -3.959 -31.625 1 94.94 178 LYS A CA 1
ATOM 1465 C C . LYS A 1 178 ? -1.014 -2.531 -32.156 1 94.94 178 LYS A C 1
ATOM 1467 O O . LYS A 1 178 ? 0.007 -1.855 -32.312 1 94.94 178 LYS A O 1
ATOM 1472 N N . GLU A 1 179 ? -2.223 -2.004 -32.344 1 94.19 179 GLU A N 1
ATOM 1473 C CA . GLU A 1 179 ? -2.436 -0.679 -32.938 1 94.19 179 GLU A CA 1
ATOM 1474 C C . GLU A 1 179 ? -2.416 0.401 -31.859 1 94.19 179 GLU A C 1
ATOM 1476 O O . GLU A 1 179 ? -2.42 1.594 -32.156 1 94.19 179 GLU A O 1
ATOM 1481 N N . ILE A 1 180 ? -2.562 0.029 -30.609 1 93.69 180 ILE A N 1
ATOM 1482 C CA . ILE A 1 180 ? -2.52 1.018 -29.547 1 93.69 180 ILE A CA 1
ATOM 1483 C C . ILE A 1 180 ? -1.107 1.586 -29.422 1 93.69 180 ILE A C 1
ATOM 1485 O O . ILE A 1 180 ? -0.161 0.856 -29.125 1 93.69 180 ILE A O 1
ATOM 1489 N N . SER A 1 181 ? -1.031 2.955 -29.531 1 86.44 181 SER A N 1
ATOM 1490 C CA . SER A 1 181 ? 0.261 3.627 -29.453 1 86.44 181 SER A CA 1
ATOM 1491 C C . SER A 1 181 ? 0.745 3.729 -28.016 1 86.44 181 SER A C 1
ATOM 1493 O O . SER A 1 181 ? -0.064 3.781 -27.078 1 86.44 181 SER A O 1
ATOM 1495 N N . ASP A 1 182 ? 1.994 3.361 -27.688 1 86.38 182 ASP A N 1
ATOM 1496 C CA . ASP A 1 182 ? 2.691 3.672 -26.438 1 86.38 182 ASP A CA 1
ATOM 1497 C C . ASP A 1 182 ? 2.541 2.539 -25.422 1 86.38 182 ASP A C 1
ATOM 1499 O O . ASP A 1 182 ? 2.775 2.732 -24.234 1 86.38 182 ASP A O 1
ATOM 1503 N N . ILE A 1 183 ? 1.809 1.452 -25.891 1 93.56 183 ILE A N 1
ATOM 1504 C CA . ILE A 1 183 ? 1.729 0.301 -24.984 1 93.56 183 ILE A CA 1
ATOM 1505 C C . ILE A 1 183 ? 2.561 -0.848 -25.562 1 93.56 183 ILE A C 1
ATOM 1507 O O . ILE A 1 183 ? 2.477 -1.158 -26.75 1 93.56 183 ILE A O 1
ATOM 1511 N N . LYS A 1 184 ? 3.383 -1.371 -24.719 1 95.38 184 LYS A N 1
ATOM 1512 C CA . LYS A 1 184 ? 4.199 -2.521 -25.094 1 95.38 184 LYS A CA 1
ATOM 1513 C C . LYS A 1 184 ? 3.652 -3.809 -24.484 1 95.38 184 LYS A C 1
ATOM 1515 O O . LYS A 1 184 ? 3.359 -3.859 -23.297 1 95.38 184 LYS A O 1
ATOM 1520 N N . LEU A 1 185 ? 3.438 -4.797 -25.328 1 95.88 185 LEU A N 1
ATOM 1521 C CA . LEU A 1 185 ? 3.064 -6.121 -24.844 1 95.88 185 LEU A CA 1
ATOM 1522 C C . LEU A 1 185 ? 4.277 -6.852 -24.281 1 95.88 185 LEU A C 1
ATOM 1524 O O . LEU A 1 185 ? 5.059 -7.441 -25.031 1 95.88 185 LEU A O 1
ATOM 1528 N N . CYS A 1 186 ? 4.457 -6.793 -23 1 94.25 186 CYS A N 1
ATOM 1529 C CA . CYS A 1 186 ? 5.668 -7.301 -22.359 1 94.25 186 CYS A CA 1
ATOM 1530 C C . CYS A 1 186 ? 5.539 -8.789 -22.062 1 94.25 186 CYS A C 1
ATOM 1532 O O . CYS A 1 186 ? 6.512 -9.539 -22.188 1 94.25 186 CYS A O 1
ATOM 1534 N N . HIS A 1 187 ? 4.379 -9.227 -21.656 1 96.88 187 HIS A N 1
ATOM 1535 C CA . HIS A 1 187 ? 4.07 -10.633 -21.406 1 96.88 187 HIS A CA 1
ATOM 1536 C C . HIS A 1 187 ? 2.824 -11.07 -22.172 1 96.88 187 HIS A C 1
ATOM 1538 O O . HIS A 1 187 ? 1.797 -10.391 -22.125 1 96.88 187 HIS A O 1
ATOM 1544 N N . HIS A 1 188 ? 2.955 -12.07 -22.906 1 98.5 188 HIS A N 1
ATOM 1545 C CA . HIS A 1 188 ? 1.897 -12.688 -23.703 1 98.5 188 HIS A CA 1
ATOM 1546 C C . HIS A 1 188 ? 1.836 -14.188 -23.484 1 98.5 188 HIS A C 1
ATOM 1548 O O . HIS A 1 188 ? 2.689 -14.938 -23.969 1 98.5 188 HIS A O 1
ATOM 1554 N N . THR A 1 189 ? 0.835 -14.633 -22.625 1 98.69 189 THR A N 1
ATOM 1555 C CA . THR A 1 189 ? 0.825 -16.016 -22.188 1 98.69 189 THR A CA 1
ATOM 1556 C C . THR A 1 189 ? -0.539 -16.656 -22.438 1 98.69 189 THR A C 1
ATOM 1558 O O . THR A 1 189 ? -1.518 -15.953 -22.703 1 98.69 189 THR A O 1
ATOM 1561 N N . MET A 1 190 ? -0.543 -18 -22.453 1 98.62 190 MET A N 1
ATOM 1562 C CA . MET A 1 190 ? -1.779 -18.734 -22.688 1 98.62 190 MET A CA 1
ATOM 1563 C C . MET A 1 190 ? -1.798 -20.016 -21.859 1 98.62 190 MET A C 1
ATOM 1565 O O . MET A 1 190 ? -0.771 -20.688 -21.719 1 98.62 190 MET A O 1
ATOM 1569 N N . THR A 1 191 ? -2.91 -20.281 -21.25 1 97.69 191 THR A N 1
ATOM 1570 C CA . THR A 1 191 ? -3.176 -21.594 -20.656 1 97.69 191 THR A CA 1
ATOM 1571 C C . THR A 1 191 ? -4.172 -22.375 -21.516 1 97.69 191 THR A C 1
ATOM 1573 O O . THR A 1 191 ? -5.297 -21.922 -21.734 1 97.69 191 THR A O 1
ATOM 1576 N N . SER A 1 192 ? -3.771 -23.516 -22.031 1 97.88 192 SER A N 1
ATOM 1577 C CA . SER A 1 192 ? -4.574 -24.281 -22.984 1 97.88 192 SER A CA 1
ATOM 1578 C C . SER A 1 192 ? -4.469 -25.781 -22.719 1 97.88 192 SER A C 1
ATOM 1580 O O . SER A 1 192 ? -3.508 -26.234 -22.094 1 97.88 192 SER A O 1
ATOM 1582 N N . ASN A 1 193 ? -5.508 -26.484 -23.172 1 96.44 193 ASN A N 1
ATOM 1583 C CA . ASN A 1 193 ? -5.387 -27.938 -23.125 1 96.44 193 ASN A CA 1
ATOM 1584 C C . ASN A 1 193 ? -4.551 -28.469 -24.281 1 96.44 193 ASN A C 1
ATOM 1586 O O . ASN A 1 193 ? -4.18 -29.641 -24.297 1 96.44 193 ASN A O 1
ATOM 1590 N N . GLY A 1 194 ? -4.219 -27.672 -25.281 1 98.12 194 GLY A N 1
ATOM 1591 C CA . GLY A 1 194 ? -3.252 -27.984 -26.312 1 98.12 194 GLY A CA 1
ATOM 1592 C C . GLY A 1 194 ? -3.863 -28.719 -27.5 1 98.12 194 GLY A C 1
ATOM 1593 O O . GLY A 1 194 ? -3.229 -28.844 -28.547 1 98.12 194 GLY A O 1
ATOM 1594 N N . TYR A 1 195 ? -5.129 -29.125 -27.359 1 98.12 195 TYR A N 1
ATOM 1595 C CA . TYR A 1 195 ? -5.758 -29.969 -28.359 1 98.12 195 TYR A CA 1
ATOM 1596 C C . TYR A 1 195 ? -5.988 -29.203 -29.656 1 98.12 195 TYR A C 1
ATOM 1598 O O . TYR A 1 195 ? -5.844 -29.75 -30.75 1 98.12 195 TYR A O 1
ATOM 1606 N N . LEU A 1 196 ? -6.312 -27.953 -29.562 1 98.31 196 LEU A N 1
ATOM 1607 C CA . LEU A 1 196 ? -6.66 -27.156 -30.734 1 98.31 196 LEU A CA 1
ATOM 1608 C C . LEU A 1 196 ? -5.465 -26.328 -31.203 1 98.31 196 LEU A C 1
ATOM 1610 O O . LEU A 1 196 ? -5.621 -25.391 -32 1 98.31 196 LEU A O 1
ATOM 1614 N N . LEU A 1 197 ? -4.289 -26.641 -30.609 1 98.5 197 LEU A N 1
ATOM 1615 C CA . LEU A 1 197 ? -3.078 -25.938 -31.031 1 98.5 197 LEU A CA 1
ATOM 1616 C C . LEU A 1 197 ? -2.592 -26.453 -32.375 1 98.5 197 LEU A C 1
ATOM 1618 O O . LEU A 1 197 ? -1.485 -26.984 -32.469 1 98.5 197 LEU A O 1
ATOM 1622 N N . THR A 1 198 ? -3.391 -26.188 -33.438 1 98.06 198 THR A N 1
ATOM 1623 C CA . THR A 1 198 ? -3.135 -26.688 -34.781 1 98.06 198 THR A CA 1
ATOM 1624 C C . THR A 1 198 ? -1.968 -25.938 -35.406 1 98.06 198 THR A C 1
ATOM 1626 O O . THR A 1 198 ? -1.514 -24.922 -34.906 1 98.06 198 THR A O 1
ATOM 1629 N N . ARG A 1 199 ? -1.536 -26.469 -36.5 1 97.69 199 ARG A N 1
ATOM 1630 C CA . ARG A 1 199 ? -0.451 -25.828 -37.25 1 97.69 199 ARG A CA 1
ATOM 1631 C C . ARG A 1 199 ? -0.812 -24.406 -37.625 1 97.69 199 ARG A C 1
ATOM 1633 O O . ARG A 1 199 ? 0.02 -23.5 -37.531 1 97.69 199 ARG A O 1
ATOM 1640 N N . GLU A 1 200 ? -2.01 -24.266 -38.062 1 97.62 200 GLU A N 1
ATOM 1641 C CA . GLU A 1 200 ? -2.477 -22.938 -38.469 1 97.62 200 GLU A CA 1
ATOM 1642 C C . GLU A 1 200 ? -2.363 -21.953 -37.312 1 97.62 200 GLU A C 1
ATOM 1644 O O . GLU A 1 200 ? -1.84 -20.844 -37.469 1 97.62 200 GLU A O 1
ATOM 1649 N N . LYS A 1 201 ? -2.832 -22.344 -36.188 1 98.25 201 LYS A N 1
ATOM 1650 C CA . LYS A 1 201 ? -2.787 -21.484 -35 1 98.25 201 LYS A CA 1
ATOM 1651 C C . LYS A 1 201 ? -1.352 -21.266 -34.531 1 98.25 201 LYS A C 1
ATOM 1653 O O . LYS A 1 201 ? -0.993 -20.156 -34.094 1 98.25 201 LYS A O 1
ATOM 1658 N N . SER A 1 202 ? -0.541 -22.312 -34.625 1 98.38 202 SER A N 1
ATOM 1659 C CA . SER A 1 202 ? 0.873 -22.188 -34.281 1 98.38 202 SER A CA 1
ATOM 1660 C C . SER A 1 202 ? 1.571 -21.156 -35.188 1 98.38 202 SER A C 1
ATOM 1662 O O . SER A 1 202 ? 2.416 -20.391 -34.719 1 98.38 202 SER A O 1
ATOM 1664 N N . LEU A 1 203 ? 1.196 -21.156 -36.438 1 98.25 203 LEU A N 1
ATOM 1665 C CA . LEU A 1 203 ? 1.776 -20.203 -37.375 1 98.25 203 LEU A CA 1
ATOM 1666 C C . LEU A 1 203 ? 1.366 -18.766 -37.031 1 98.25 203 LEU A C 1
ATOM 1668 O O . LEU A 1 203 ? 2.164 -17.844 -37.188 1 98.25 203 LEU A O 1
ATOM 1672 N N . PHE A 1 204 ? 0.175 -18.594 -36.625 1 98.12 204 PHE A N 1
ATOM 1673 C CA . PHE A 1 204 ? -0.301 -17.281 -36.188 1 98.12 204 PHE A CA 1
ATOM 1674 C C . PHE A 1 204 ? 0.564 -16.719 -35.094 1 98.12 204 PHE A C 1
ATOM 1676 O O . PHE A 1 204 ? 0.915 -15.539 -35.094 1 98.12 204 PHE A O 1
ATOM 1683 N N . PHE A 1 205 ? 1.007 -17.516 -34.156 1 98.25 205 PHE A N 1
ATOM 1684 C CA . PHE A 1 205 ? 1.745 -17.078 -32.969 1 98.25 205 PHE A CA 1
ATOM 1685 C C . PHE A 1 205 ? 3.205 -16.812 -33.344 1 98.25 205 PHE A C 1
ATOM 1687 O O . PHE A 1 205 ? 3.967 -16.312 -32.5 1 98.25 205 PHE A O 1
ATOM 1694 N N . ARG A 1 206 ? 3.588 -17.078 -34.531 1 96.62 206 ARG A N 1
ATOM 1695 C CA . ARG A 1 206 ? 4.887 -16.594 -35 1 96.62 206 ARG A CA 1
ATOM 1696 C C . ARG A 1 206 ? 4.895 -15.078 -35.156 1 96.62 206 ARG A C 1
ATOM 1698 O O . ARG A 1 206 ? 5.906 -14.43 -34.875 1 96.62 206 ARG A O 1
ATOM 1705 N N . ASP A 1 207 ? 3.732 -14.609 -35.594 1 94.88 207 ASP A N 1
ATOM 1706 C CA . ASP A 1 207 ? 3.59 -13.172 -35.812 1 94.88 207 ASP A CA 1
ATOM 1707 C C . ASP A 1 207 ? 3.209 -12.461 -34.5 1 94.88 207 ASP A C 1
ATOM 1709 O O . ASP A 1 207 ? 3.479 -11.266 -34.344 1 94.88 207 ASP A O 1
ATOM 1713 N N . TYR A 1 208 ? 2.586 -13.133 -33.656 1 96.69 208 TYR A N 1
ATOM 1714 C CA . TYR A 1 208 ? 2.217 -12.664 -32.312 1 96.69 208 TYR A CA 1
ATOM 1715 C C . TYR A 1 208 ? 2.771 -13.578 -31.234 1 96.69 208 TYR A C 1
ATOM 1717 O O . TYR A 1 208 ? 2.014 -14.273 -30.547 1 96.69 208 TYR A O 1
ATOM 1725 N N . PRO A 1 209 ? 4.004 -13.555 -31.047 1 97.25 209 PRO A N 1
ATOM 1726 C CA . PRO A 1 209 ? 4.68 -14.562 -30.219 1 97.25 209 PRO A CA 1
ATOM 1727 C C . PRO A 1 209 ? 4.176 -14.586 -28.781 1 97.25 209 PRO A C 1
ATOM 1729 O O . PRO A 1 209 ? 3.947 -13.531 -28.188 1 97.25 209 PRO A O 1
ATOM 1732 N N . LEU A 1 210 ? 3.998 -15.789 -28.281 1 98.44 210 LEU A N 1
ATOM 1733 C CA . LEU A 1 210 ? 3.779 -16.016 -26.859 1 98.44 210 LEU A CA 1
ATOM 1734 C C . LEU A 1 210 ? 5.105 -16.078 -26.109 1 98.44 210 LEU A C 1
ATOM 1736 O O . LEU A 1 210 ? 6.078 -16.656 -26.609 1 98.44 210 LEU A O 1
ATOM 1740 N N . THR A 1 211 ? 5.105 -15.375 -24.984 1 98.38 211 THR A N 1
ATOM 1741 C CA . THR A 1 211 ? 6.273 -15.547 -24.125 1 98.38 211 THR A CA 1
ATOM 1742 C C . THR A 1 211 ? 6.262 -16.922 -23.469 1 98.38 211 THR A C 1
ATOM 1744 O O . THR A 1 211 ? 7.316 -17.516 -23.234 1 98.38 211 THR A O 1
ATOM 1747 N N . CYS A 1 212 ? 5.027 -17.438 -23.172 1 98.62 212 CYS A N 1
ATOM 1748 C CA . CYS A 1 212 ? 4.871 -18.75 -22.547 1 98.62 212 CYS A CA 1
ATOM 1749 C C . CYS A 1 212 ? 3.49 -19.328 -22.828 1 98.62 212 CYS A C 1
ATOM 1751 O O . CYS A 1 212 ? 2.5 -18.594 -22.875 1 98.62 212 CYS A O 1
ATOM 1753 N N . ILE A 1 213 ? 3.434 -20.609 -23.062 1 98.75 213 ILE A N 1
ATOM 1754 C CA . ILE A 1 213 ? 2.17 -21.328 -23.125 1 98.75 213 ILE A CA 1
ATOM 1755 C C . ILE A 1 213 ? 2.199 -22.5 -22.141 1 98.75 213 ILE A C 1
ATOM 1757 O O . ILE A 1 213 ? 3.168 -23.266 -22.109 1 98.75 213 ILE A O 1
ATOM 1761 N N . GLN A 1 214 ? 1.222 -22.531 -21.297 1 98.5 214 GLN A N 1
ATOM 1762 C CA . GLN A 1 214 ? 1.062 -23.656 -20.391 1 98.5 214 GLN A CA 1
ATOM 1763 C C . GLN A 1 214 ? 0.074 -24.672 -20.938 1 98.5 214 GLN A C 1
ATOM 1765 O O . GLN A 1 214 ? -1.062 -24.328 -21.281 1 98.5 214 GLN A O 1
ATOM 1770 N N . ILE A 1 215 ? 0.514 -25.875 -21.062 1 98.25 215 ILE A N 1
ATOM 1771 C CA . ILE A 1 215 ? -0.323 -26.969 -21.531 1 98.25 215 ILE A CA 1
ATOM 1772 C C . ILE A 1 215 ? -0.36 -28.078 -20.484 1 98.25 215 ILE A C 1
ATOM 1774 O O . ILE A 1 215 ? 0.678 -28.453 -19.938 1 98.25 215 ILE A O 1
ATOM 1778 N N . THR A 1 216 ? -1.521 -28.594 -20.203 1 95.25 216 THR A N 1
ATOM 1779 C CA . THR A 1 216 ? -1.681 -29.578 -19.141 1 95.25 216 THR A CA 1
ATOM 1780 C C . THR A 1 216 ? -1.653 -31 -19.719 1 95.25 216 THR A C 1
ATOM 1782 O O . THR A 1 216 ? -2.391 -31.297 -20.656 1 95.25 216 THR A O 1
ATOM 1785 N N . ILE A 1 217 ? -0.798 -31.797 -19.25 1 95.12 217 ILE A N 1
ATOM 1786 C CA . ILE A 1 217 ? -0.759 -33.25 -19.469 1 95.12 217 ILE A CA 1
ATOM 1787 C C . ILE A 1 217 ? -0.725 -33.969 -18.125 1 95.12 217 ILE A C 1
ATOM 1789 O O . ILE A 1 217 ? 0.274 -33.906 -17.406 1 95.12 217 ILE A O 1
ATOM 1793 N N . ASP A 1 218 ? -1.792 -34.656 -17.812 1 91.38 218 ASP A N 1
ATOM 1794 C CA . ASP A 1 218 ? -2.002 -35.188 -16.469 1 91.38 218 ASP A CA 1
ATOM 1795 C C . ASP A 1 218 ? -1.454 -36.625 -16.344 1 91.38 218 ASP A C 1
ATOM 1797 O O . ASP A 1 218 ? -2.205 -37.562 -16.062 1 91.38 218 ASP A O 1
ATOM 1801 N N . GLY A 1 219 ? -0.19 -36.812 -16.438 1 88.81 219 GLY A N 1
ATOM 1802 C CA . GLY A 1 219 ? 0.418 -38.125 -16.297 1 88.81 219 GLY A CA 1
ATOM 1803 C C . GLY A 1 219 ? 0.735 -38.781 -17.609 1 88.81 219 GLY A C 1
ATOM 1804 O O . GLY A 1 219 ? 0.825 -38.125 -18.641 1 88.81 219 GLY A O 1
ATOM 1805 N N . ASN A 1 220 ? 0.946 -40.062 -17.516 1 91 220 ASN A N 1
ATOM 1806 C CA . ASN A 1 220 ? 1.192 -40.812 -18.75 1 91 220 ASN A CA 1
ATOM 1807 C C . ASN A 1 220 ? -0.066 -40.906 -19.609 1 91 220 ASN A C 1
ATOM 1809 O O . ASN A 1 220 ? -1.133 -40.438 -19.203 1 91 220 ASN A O 1
ATOM 1813 N N . LYS A 1 221 ? 0.127 -41.438 -20.812 1 94 221 LYS A N 1
ATOM 1814 C CA . LYS A 1 221 ? -0.95 -41.469 -21.797 1 94 221 LYS A CA 1
ATOM 1815 C C . LYS A 1 221 ? -2.234 -42.031 -21.188 1 94 221 LYS A C 1
ATOM 1817 O O . LYS A 1 221 ? -3.297 -41.406 -21.297 1 94 221 LYS A O 1
ATOM 1822 N N . GLN A 1 222 ? -2.139 -43.156 -20.531 1 93.62 222 GLN A N 1
ATOM 1823 C CA . GLN A 1 222 ? -3.309 -43.812 -19.953 1 93.62 222 GLN A CA 1
ATOM 1824 C C . GLN A 1 222 ? -3.971 -42.938 -18.891 1 93.62 222 GLN A C 1
ATOM 1826 O O . GLN A 1 222 ? -5.184 -42.719 -18.938 1 93.62 222 GLN A O 1
ATOM 1831 N N . ALA A 1 223 ? -3.184 -42.438 -17.984 1 91.38 223 ALA A N 1
ATOM 1832 C CA . ALA A 1 223 ? -3.707 -41.594 -16.906 1 91.38 223 ALA A CA 1
ATOM 1833 C C . ALA A 1 223 ? -4.352 -40.344 -17.484 1 91.38 223 ALA A C 1
ATOM 1835 O O . ALA A 1 223 ? -5.438 -39.938 -17.062 1 91.38 223 ALA A O 1
ATOM 1836 N N . HIS A 1 224 ? -3.668 -39.688 -18.422 1 94.38 224 HIS A N 1
ATOM 1837 C CA . HIS A 1 224 ? -4.172 -38.469 -19.047 1 94.38 224 HIS A CA 1
ATOM 1838 C C . HIS A 1 224 ? -5.488 -38.719 -19.766 1 94.38 224 HIS A C 1
ATOM 1840 O O . HIS A 1 224 ? -6.461 -37.969 -19.578 1 94.38 224 HIS A O 1
ATOM 1846 N N . ASP A 1 225 ? -5.543 -39.75 -20.531 1 94.5 225 ASP A N 1
ATOM 1847 C CA . ASP A 1 225 ? -6.715 -40.031 -21.359 1 94.5 225 ASP A CA 1
ATOM 1848 C C . ASP A 1 225 ? -7.898 -40.469 -20.5 1 94.5 225 ASP A C 1
ATOM 1850 O O . ASP A 1 225 ? -9.047 -40.469 -20.969 1 94.5 225 ASP A O 1
ATOM 1854 N N . ASN A 1 226 ? -7.688 -40.844 -19.328 1 90.25 226 ASN A N 1
ATOM 1855 C CA . ASN A 1 226 ? -8.766 -41.188 -18.406 1 90.25 226 ASN A CA 1
ATOM 1856 C C . ASN A 1 226 ? -9.367 -39.938 -17.781 1 90.25 226 ASN A C 1
ATOM 1858 O O . ASN A 1 226 ? -10.531 -39.938 -17.375 1 90.25 226 ASN A O 1
ATOM 1862 N N . ARG A 1 227 ? -8.586 -38.875 -17.75 1 89.38 227 ARG A N 1
ATOM 1863 C CA . ARG A 1 227 ? -8.992 -37.688 -16.984 1 89.38 227 ARG A CA 1
ATOM 1864 C C . ARG A 1 227 ? -9.391 -36.562 -17.906 1 89.38 227 ARG A C 1
ATOM 1866 O O . ARG A 1 227 ? -10.273 -35.75 -17.578 1 89.38 227 ARG A O 1
ATOM 1873 N N . ARG A 1 228 ? -8.648 -36.438 -18.984 1 92.94 228 ARG A N 1
ATOM 1874 C CA . ARG A 1 228 ? -8.812 -35.281 -19.875 1 92.94 228 ARG A CA 1
ATOM 1875 C C . ARG A 1 228 ? -9.25 -35.75 -21.266 1 92.94 228 ARG A C 1
ATOM 1877 O O . ARG A 1 228 ? -8.422 -35.875 -22.172 1 92.94 228 ARG A O 1
ATOM 1884 N N . THR A 1 229 ? -10.609 -35.906 -21.422 1 93.12 229 THR A N 1
ATOM 1885 C CA . THR A 1 229 ? -11.188 -36.469 -22.656 1 93.12 229 THR A CA 1
ATOM 1886 C C . THR A 1 229 ? -11.969 -35.406 -23.406 1 93.12 229 THR A C 1
ATOM 1888 O O . THR A 1 229 ? -12.32 -34.344 -22.844 1 93.12 229 THR A O 1
ATOM 1891 N N . LEU A 1 230 ? -12.086 -35.656 -24.641 1 93.44 230 LEU A N 1
ATOM 1892 C CA . LEU A 1 230 ? -12.883 -34.781 -25.469 1 93.44 230 LEU A CA 1
ATOM 1893 C C . LEU A 1 230 ? -14.352 -34.812 -25.062 1 93.44 230 LEU A C 1
ATOM 1895 O O . LEU A 1 230 ? -14.883 -35.875 -24.766 1 93.44 230 LEU A O 1
ATOM 1899 N N . ALA A 1 231 ? -14.953 -33.719 -25.062 1 86.88 231 ALA A N 1
ATOM 1900 C CA . ALA A 1 231 ? -16.406 -33.625 -24.875 1 86.88 231 ALA A CA 1
ATOM 1901 C C . ALA A 1 231 ? -17.141 -33.781 -26.203 1 86.88 231 ALA A C 1
ATOM 1903 O O . ALA A 1 231 ? -16.656 -33.312 -27.25 1 86.88 231 ALA A O 1
ATOM 1904 N N . PRO A 1 232 ? -18.234 -34.344 -26.266 1 81 232 PRO A N 1
ATOM 1905 C CA . PRO A 1 232 ? -18.906 -35.031 -25.156 1 81 232 PRO A CA 1
ATOM 1906 C C . PRO A 1 232 ? -18.594 -36.531 -25.109 1 81 232 PRO A C 1
ATOM 1908 O O . PRO A 1 232 ? -18.953 -37.219 -24.156 1 81 232 PRO A O 1
ATOM 1911 N N . ASN A 1 233 ? -17.859 -37.062 -26.141 1 84.62 233 ASN A N 1
ATOM 1912 C CA . ASN A 1 233 ? -17.766 -38.5 -26.359 1 84.62 233 ASN A CA 1
ATOM 1913 C C . ASN A 1 233 ? -16.594 -39.094 -25.578 1 84.62 233 ASN A C 1
ATOM 1915 O O . ASN A 1 233 ? -16.266 -40.281 -25.766 1 84.62 233 ASN A O 1
ATOM 1919 N N . ARG A 1 234 ? -15.836 -38.469 -24.844 1 88 234 ARG A N 1
ATOM 1920 C CA . ARG A 1 234 ? -14.766 -38.906 -23.953 1 88 234 ARG A CA 1
ATOM 1921 C C . ARG A 1 234 ? -13.641 -39.594 -24.719 1 88 234 ARG A C 1
ATOM 1923 O O . ARG A 1 234 ? -13.094 -40.594 -24.281 1 88 234 ARG A O 1
ATOM 1930 N N . MET A 1 235 ? -13.414 -39.125 -25.938 1 92.75 235 MET A N 1
ATOM 1931 C CA . MET A 1 235 ? -12.312 -39.625 -26.75 1 92.75 235 MET A CA 1
ATOM 1932 C C . MET A 1 235 ? -10.969 -39.219 -26.156 1 92.75 235 MET A C 1
ATOM 1934 O O . MET A 1 235 ? -10.844 -38.156 -25.594 1 92.75 235 MET A O 1
ATOM 1938 N N . PRO A 1 236 ? -9.969 -40.156 -26.281 1 95.56 236 PRO A N 1
ATOM 1939 C CA . PRO A 1 236 ? -8.633 -39.812 -25.781 1 95.56 236 PRO A CA 1
ATOM 1940 C C . PRO A 1 236 ? -8.023 -38.594 -26.469 1 95.56 236 PRO A C 1
ATOM 1942 O O . PRO A 1 236 ? -8.359 -38.312 -27.625 1 95.56 236 PRO A O 1
ATOM 1945 N N . THR A 1 237 ? -7.102 -37.906 -25.781 1 97.25 237 THR A N 1
ATOM 1946 C CA . THR A 1 237 ? -6.617 -36.625 -26.312 1 97.25 237 THR A CA 1
ATOM 1947 C C . THR A 1 237 ? -5.094 -36.562 -26.297 1 97.25 237 THR A C 1
ATOM 1949 O O . THR A 1 237 ? -4.484 -35.719 -26.953 1 97.25 237 THR A O 1
ATOM 1952 N N . TYR A 1 238 ? -4.391 -37.438 -25.641 1 97.06 238 TYR A N 1
ATOM 1953 C CA . TYR A 1 238 ? -2.959 -37.375 -25.359 1 97.06 238 TYR A CA 1
ATOM 1954 C C . TYR A 1 238 ? -2.156 -37.281 -26.656 1 97.06 238 TYR A C 1
ATOM 1956 O O . TYR A 1 238 ? -1.342 -36.375 -26.812 1 97.06 238 TYR A O 1
ATOM 1964 N N . ASP A 1 239 ? -2.381 -38.125 -27.625 1 97.56 239 ASP A N 1
ATOM 1965 C CA . ASP A 1 239 ? -1.575 -38.219 -28.844 1 97.56 239 ASP A CA 1
ATOM 1966 C C . ASP A 1 239 ? -1.67 -36.906 -29.656 1 97.56 239 ASP A C 1
ATOM 1968 O O . ASP A 1 239 ? -0.656 -36.406 -30.125 1 97.56 239 ASP A O 1
ATOM 1972 N N . VAL A 1 240 ? -2.863 -36.438 -29.781 1 97.75 240 VAL A N 1
ATOM 1973 C CA . VAL A 1 240 ? -3.08 -35.219 -30.547 1 97.75 240 VAL A CA 1
ATOM 1974 C C . VAL A 1 240 ? -2.352 -34.031 -29.875 1 97.75 240 VAL A C 1
ATOM 1976 O O . VAL A 1 240 ? -1.697 -33.25 -30.547 1 97.75 240 VAL A O 1
ATOM 1979 N N . ILE A 1 241 ? -2.432 -33.938 -28.562 1 98.25 241 ILE A N 1
ATOM 1980 C CA . ILE A 1 241 ? -1.814 -32.875 -27.812 1 98.25 241 ILE A CA 1
ATOM 1981 C C . ILE A 1 241 ? -0.297 -32.906 -27.984 1 98.25 241 ILE A C 1
ATOM 1983 O O . ILE A 1 241 ? 0.341 -31.906 -28.25 1 98.25 241 ILE A O 1
ATOM 1987 N N . VAL A 1 242 ? 0.302 -34.062 -27.844 1 97.88 242 VAL A N 1
ATOM 1988 C CA . VAL A 1 242 ? 1.748 -34.25 -27.938 1 97.88 242 VAL A CA 1
ATOM 1989 C C . VAL A 1 242 ? 2.219 -33.844 -29.344 1 97.88 242 VAL A C 1
ATOM 1991 O O . VAL A 1 242 ? 3.219 -33.156 -29.484 1 97.88 242 VAL A O 1
ATOM 1994 N N . GLU A 1 243 ? 1.512 -34.25 -30.328 1 97.69 243 GLU A N 1
ATOM 1995 C CA . GLU A 1 243 ? 1.847 -33.906 -31.703 1 97.69 243 GLU A CA 1
ATOM 1996 C C . GLU A 1 243 ? 1.754 -32.406 -31.922 1 97.69 243 GLU A C 1
ATOM 1998 O O . GLU A 1 243 ? 2.623 -31.797 -32.562 1 97.69 243 GLU A O 1
ATOM 2003 N N . ASN A 1 244 ? 0.668 -31.828 -31.438 1 98.56 244 ASN A N 1
ATOM 2004 C CA . ASN A 1 244 ? 0.488 -30.391 -31.547 1 98.56 244 ASN A CA 1
ATOM 2005 C C . ASN A 1 244 ? 1.627 -29.625 -30.875 1 98.56 244 ASN A C 1
ATOM 2007 O O . ASN A 1 244 ? 2.127 -28.641 -31.422 1 98.56 244 ASN A O 1
ATOM 2011 N N . ILE A 1 245 ? 2.037 -30.078 -29.672 1 98.44 245 ILE A N 1
ATOM 2012 C CA . ILE A 1 245 ? 3.121 -29.438 -28.938 1 98.44 245 ILE A CA 1
ATOM 2013 C C . ILE A 1 245 ? 4.414 -29.516 -29.75 1 98.44 245 ILE A C 1
ATOM 2015 O O . ILE A 1 245 ? 5.148 -28.531 -29.859 1 98.44 245 ILE A O 1
ATOM 2019 N N . GLU A 1 246 ? 4.617 -30.641 -30.344 1 97.25 246 GLU A N 1
ATOM 2020 C CA . GLU A 1 246 ? 5.816 -30.844 -31.156 1 97.25 246 GLU A CA 1
ATOM 2021 C C . GLU A 1 246 ? 5.867 -29.844 -32.312 1 97.25 246 GLU A C 1
ATOM 2023 O O . GLU A 1 246 ? 6.891 -29.203 -32.531 1 97.25 246 GLU A O 1
ATOM 2028 N N . GLN A 1 247 ? 4.773 -29.75 -32.969 1 97.56 247 GLN A N 1
ATOM 2029 C CA . GLN A 1 247 ? 4.699 -28.812 -34.094 1 97.56 247 GLN A CA 1
ATOM 2030 C C . GLN A 1 247 ? 4.871 -27.375 -33.625 1 97.56 247 GLN A C 1
ATOM 2032 O O . GLN A 1 247 ? 5.555 -26.578 -34.281 1 97.56 247 GLN A O 1
ATOM 2037 N N . PHE A 1 248 ? 4.293 -27.062 -32.531 1 98.5 248 PHE A N 1
ATOM 2038 C CA . PHE A 1 248 ? 4.355 -25.703 -31.984 1 98.5 248 PHE A CA 1
ATOM 2039 C C . PHE A 1 248 ? 5.789 -25.328 -31.625 1 98.5 248 PHE A C 1
ATOM 2041 O O . PHE A 1 248 ? 6.246 -24.234 -31.938 1 98.5 248 PHE A O 1
ATOM 2048 N N . ILE A 1 249 ? 6.492 -26.266 -30.969 1 98 249 ILE A N 1
ATOM 2049 C CA . ILE A 1 249 ? 7.863 -26.031 -30.531 1 98 249 ILE A CA 1
ATOM 2050 C C . ILE A 1 249 ? 8.758 -25.797 -31.75 1 98 249 ILE A C 1
ATOM 2052 O O . ILE A 1 249 ? 9.672 -24.969 -31.719 1 98 249 ILE A O 1
ATOM 2056 N N . ASP A 1 250 ? 8.438 -26.469 -32.844 1 97.25 250 ASP A N 1
ATOM 2057 C CA . ASP A 1 250 ? 9.211 -26.328 -34.062 1 97.25 250 ASP A CA 1
ATOM 2058 C C . ASP A 1 250 ? 8.984 -24.953 -34.688 1 97.25 250 ASP A C 1
ATOM 2060 O O . ASP A 1 250 ? 9.93 -24.312 -35.156 1 97.25 250 ASP A O 1
ATOM 2064 N N . LEU A 1 251 ? 7.805 -24.547 -34.625 1 97.81 251 LEU A N 1
ATOM 2065 C CA . LEU A 1 251 ? 7.414 -23.312 -35.312 1 97.81 251 LEU A CA 1
ATOM 2066 C C . LEU A 1 251 ? 7.691 -22.109 -34.438 1 97.81 251 LEU A C 1
ATOM 2068 O O . LEU A 1 251 ? 7.859 -20.984 -34.938 1 97.81 251 LEU A O 1
ATOM 2072 N N . ASN A 1 252 ? 7.719 -22.266 -33.125 1 98.38 252 ASN A N 1
ATOM 2073 C CA . ASN A 1 252 ? 7.883 -21.188 -32.156 1 98.38 252 ASN A CA 1
ATOM 2074 C C . ASN A 1 252 ? 8.961 -21.516 -31.125 1 98.38 252 ASN A C 1
ATOM 2076 O O . ASN A 1 252 ? 8.672 -21.594 -29.922 1 98.38 252 ASN A O 1
ATOM 2080 N N . PRO A 1 253 ? 10.188 -21.578 -31.547 1 97.31 253 PRO A N 1
ATOM 2081 C CA . PRO A 1 253 ? 11.25 -22.062 -30.672 1 97.31 253 PRO A CA 1
ATOM 2082 C C . PRO A 1 253 ? 11.523 -21.109 -29.5 1 97.31 253 PRO A C 1
ATOM 2084 O O . PRO A 1 253 ? 12.086 -21.531 -28.484 1 97.31 253 PRO A O 1
ATOM 2087 N N . ASP A 1 254 ? 11.094 -19.875 -29.625 1 97 254 ASP A N 1
ATOM 2088 C CA . ASP A 1 254 ? 11.414 -18.891 -28.594 1 97 254 ASP A CA 1
ATOM 2089 C C . ASP A 1 254 ? 10.328 -18.859 -27.516 1 97 254 ASP A C 1
ATOM 2091 O O . ASP A 1 254 ? 10.508 -18.25 -26.469 1 97 254 ASP A O 1
ATOM 2095 N N . THR A 1 255 ? 9.211 -19.5 -27.766 1 98.38 255 THR A N 1
ATOM 2096 C CA . THR A 1 255 ? 8.141 -19.578 -26.781 1 98.38 255 THR A CA 1
ATOM 2097 C C . THR A 1 255 ? 8.445 -20.656 -25.75 1 98.38 255 THR A C 1
ATOM 2099 O O . THR A 1 255 ? 8.789 -21.781 -26.094 1 98.38 255 THR A O 1
ATOM 2102 N N . ARG A 1 256 ? 8.383 -20.297 -24.484 1 98.38 256 ARG A N 1
ATOM 2103 C CA . ARG A 1 256 ? 8.5 -21.312 -23.438 1 98.38 256 ARG A CA 1
ATOM 2104 C C . ARG A 1 256 ? 7.227 -22.141 -23.359 1 98.38 256 ARG A C 1
ATOM 2106 O O . ARG A 1 256 ? 6.129 -21.594 -23.203 1 98.38 256 ARG A O 1
ATOM 2113 N N . VAL A 1 257 ? 7.391 -23.422 -23.469 1 98.56 257 VAL A N 1
ATOM 2114 C CA . VAL A 1 257 ? 6.27 -24.344 -23.312 1 98.56 257 VAL A CA 1
ATOM 2115 C C . VAL A 1 257 ? 6.34 -25.016 -21.953 1 98.56 257 VAL A C 1
ATOM 2117 O O . VAL A 1 257 ? 7.258 -25.781 -21.672 1 98.56 257 VAL A O 1
ATOM 2120 N N . ALA A 1 258 ? 5.371 -24.703 -21.109 1 98.12 258 ALA A N 1
ATOM 2121 C CA . ALA A 1 258 ? 5.312 -25.281 -19.766 1 98.12 258 ALA A CA 1
ATOM 2122 C C . ALA A 1 258 ? 4.258 -26.375 -19.688 1 98.12 258 ALA A C 1
ATOM 2124 O O . ALA A 1 258 ? 3.057 -26.109 -19.719 1 98.12 258 ALA A O 1
ATOM 2125 N N . ILE A 1 259 ? 4.746 -27.578 -19.547 1 97.5 259 ILE A N 1
ATOM 2126 C CA . ILE A 1 259 ? 3.846 -28.719 -19.422 1 97.5 259 ILE A CA 1
ATOM 2127 C C . ILE A 1 259 ? 3.535 -28.984 -17.953 1 97.5 259 ILE A C 1
ATOM 2129 O O . ILE A 1 259 ? 4.414 -29.375 -17.188 1 97.5 259 ILE A O 1
ATOM 2133 N N . ARG A 1 260 ? 2.309 -28.766 -17.625 1 94.94 260 ARG A N 1
ATOM 2134 C CA . ARG A 1 260 ? 1.866 -28.922 -16.25 1 94.94 260 ARG A CA 1
ATOM 2135 C C . ARG A 1 260 ? 1.16 -30.25 -16.047 1 94.94 260 ARG A C 1
ATOM 2137 O O . ARG A 1 260 ? 0.249 -30.594 -16.797 1 94.94 260 ARG A O 1
ATOM 2144 N N . ALA A 1 261 ? 1.56 -31.016 -15.086 1 92.25 261 ALA A N 1
ATOM 2145 C CA . ALA A 1 261 ? 0.855 -32.219 -14.672 1 92.25 261 ALA A CA 1
ATOM 2146 C C . ALA A 1 261 ? 0.094 -32 -13.367 1 92.25 261 ALA A C 1
ATOM 2148 O O . ALA A 1 261 ? 0.701 -31.797 -12.312 1 92.25 261 ALA A O 1
ATOM 2149 N N . ASN A 1 262 ? -1.187 -31.953 -13.43 1 88.31 262 ASN A N 1
ATOM 2150 C CA . ASN A 1 262 ? -2.002 -31.844 -12.227 1 88.31 262 ASN A CA 1
ATOM 2151 C C . ASN A 1 262 ? -2.119 -33.188 -11.508 1 88.31 262 ASN A C 1
ATOM 2153 O O . ASN A 1 262 ? -2.715 -34.125 -12.031 1 88.31 262 ASN A O 1
ATOM 2157 N N . LEU A 1 263 ? -1.588 -33.156 -10.289 1 85.94 263 LEU A N 1
ATOM 2158 C CA . LEU A 1 263 ? -1.413 -34.438 -9.609 1 85.94 263 LEU A CA 1
ATOM 2159 C C . LEU A 1 263 ? -2.311 -34.531 -8.383 1 85.94 263 LEU A C 1
ATOM 2161 O O . LEU A 1 263 ? -2.525 -33.531 -7.688 1 85.94 263 LEU A O 1
ATOM 2165 N N . ASP A 1 264 ? -2.867 -35.562 -8.188 1 83.5 264 ASP A N 1
ATOM 2166 C CA . ASP A 1 264 ? -3.486 -36.031 -6.949 1 83.5 264 ASP A CA 1
ATOM 2167 C C . ASP A 1 264 ? -3.045 -37.469 -6.613 1 83.5 264 ASP A C 1
ATOM 2169 O O . ASP A 1 264 ? -2.092 -37.969 -7.203 1 83.5 264 ASP A O 1
ATOM 2173 N N . HIS A 1 265 ? -3.66 -38.125 -5.633 1 82.56 265 HIS A N 1
ATOM 2174 C CA . HIS A 1 265 ? -3.227 -39.469 -5.188 1 82.56 265 HIS A CA 1
ATOM 2175 C C . HIS A 1 265 ? -3.416 -40.5 -6.285 1 82.56 265 HIS A C 1
ATOM 2177 O O . HIS A 1 265 ? -2.721 -41.531 -6.309 1 82.56 265 HIS A O 1
ATOM 2183 N N . SER A 1 266 ? -4.242 -40.219 -7.234 1 80.62 266 SER A N 1
ATOM 2184 C CA . SER A 1 266 ? -4.594 -41.219 -8.234 1 80.62 266 SER A CA 1
ATOM 2185 C C . SER A 1 266 ? -3.568 -41.281 -9.359 1 80.62 266 SER A C 1
ATOM 2187 O O . SER A 1 266 ? -3.449 -42.281 -10.062 1 80.62 266 SER A O 1
ATOM 2189 N N . ASN A 1 267 ? -2.789 -40.25 -9.562 1 83.62 267 ASN A N 1
ATOM 2190 C CA . ASN A 1 267 ? -1.914 -40.25 -10.734 1 83.62 267 ASN A CA 1
ATOM 2191 C C . ASN A 1 267 ? -0.503 -39.781 -10.375 1 83.62 267 ASN A C 1
ATOM 2193 O O . ASN A 1 267 ? 0.366 -39.688 -11.242 1 83.62 267 ASN A O 1
ATOM 2197 N N . SER A 1 268 ? -0.219 -39.531 -9.164 1 86.94 268 SER A N 1
ATOM 2198 C CA . SER A 1 268 ? 1.057 -38.938 -8.766 1 86.94 268 SER A CA 1
ATOM 2199 C C . SER A 1 268 ? 2.223 -39.844 -9.148 1 86.94 268 SER A C 1
ATOM 2201 O O . SER A 1 268 ? 3.289 -39.375 -9.539 1 86.94 268 SER A O 1
ATOM 2203 N N . GLU A 1 269 ? 2.023 -41.094 -9.164 1 85.19 269 GLU A N 1
ATOM 2204 C CA . GLU A 1 269 ? 3.086 -42.062 -9.453 1 85.19 269 GLU A CA 1
ATOM 2205 C C . GLU A 1 269 ? 3.473 -42.031 -10.93 1 85.19 269 GLU A C 1
ATOM 2207 O O . GLU A 1 269 ? 4.578 -42.438 -11.297 1 85.19 269 GLU A O 1
ATOM 2212 N N . THR A 1 270 ? 2.555 -41.562 -11.703 1 89.88 270 THR A N 1
ATOM 2213 C CA . THR A 1 270 ? 2.799 -41.562 -13.141 1 89.88 270 THR A CA 1
ATOM 2214 C C . THR A 1 270 ? 3.594 -40.344 -13.562 1 89.88 270 THR A C 1
ATOM 2216 O O . THR A 1 270 ? 4.043 -40.25 -14.711 1 89.88 270 THR A O 1
ATOM 2219 N N . PHE A 1 271 ? 3.803 -39.406 -12.703 1 90.69 271 PHE A N 1
ATOM 2220 C CA . PHE A 1 271 ? 4.465 -38.156 -13.055 1 90.69 271 PHE A CA 1
ATOM 2221 C C . PHE A 1 271 ? 5.879 -38.406 -13.562 1 90.69 271 PHE A C 1
ATOM 2223 O O . PHE A 1 271 ? 6.301 -37.844 -14.562 1 90.69 271 PHE A O 1
ATOM 2230 N N . ILE A 1 272 ? 6.574 -39.312 -12.875 1 89.25 272 ILE A N 1
ATOM 2231 C CA . ILE A 1 272 ? 7.965 -39.562 -13.234 1 89.25 272 ILE A CA 1
ATOM 2232 C C . ILE A 1 272 ? 8.047 -40.094 -14.664 1 89.25 272 ILE A C 1
ATOM 2234 O O . ILE A 1 272 ? 8.984 -39.781 -15.398 1 89.25 272 ILE A O 1
ATOM 2238 N N . GLU A 1 273 ? 7.082 -40.844 -15.031 1 91.44 273 GLU A N 1
ATOM 2239 C CA . GLU A 1 273 ? 7.051 -41.438 -16.375 1 91.44 273 GLU A CA 1
ATOM 2240 C C . GLU A 1 273 ? 6.891 -40.344 -17.438 1 91.44 273 GLU A C 1
ATOM 2242 O O . GLU A 1 273 ? 7.645 -40.281 -18.406 1 91.44 273 GLU A O 1
ATOM 2247 N N . ILE A 1 274 ? 5.973 -39.5 -17.188 1 92.12 274 ILE A N 1
ATOM 2248 C CA . ILE A 1 274 ? 5.699 -38.5 -18.188 1 92.12 274 ILE A CA 1
ATOM 2249 C C . ILE A 1 274 ? 6.824 -37.469 -18.188 1 92.12 274 ILE A C 1
ATOM 2251 O O . ILE A 1 274 ? 7.184 -36.906 -19.234 1 92.12 274 ILE A O 1
ATOM 2255 N N . PHE A 1 275 ? 7.336 -37.156 -17.031 1 92.81 275 PHE A N 1
ATOM 2256 C CA . PHE A 1 275 ? 8.461 -36.25 -16.953 1 92.81 275 PHE A CA 1
ATOM 2257 C C . PHE A 1 275 ? 9.633 -36.719 -17.797 1 92.81 275 PHE A C 1
ATOM 2259 O O . PHE A 1 275 ? 10.148 -35.969 -18.641 1 92.81 275 PHE A O 1
ATOM 2266 N N . LYS A 1 276 ? 10.008 -38 -17.672 1 91.62 276 LYS A N 1
ATOM 2267 C CA . LYS A 1 276 ? 11.133 -38.562 -18.406 1 91.62 276 LYS A CA 1
ATOM 2268 C C . LYS A 1 276 ? 10.828 -38.625 -19.906 1 91.62 276 LYS A C 1
ATOM 2270 O O . LYS A 1 276 ? 11.656 -38.219 -20.734 1 91.62 276 LYS A O 1
ATOM 2275 N N . GLU A 1 277 ? 9.656 -39.094 -20.203 1 94 277 GLU A N 1
ATOM 2276 C CA . GLU A 1 277 ? 9.266 -39.25 -21.594 1 94 277 GLU A CA 1
ATOM 2277 C C . GLU A 1 277 ? 9.32 -37.906 -22.344 1 94 277 GLU A C 1
ATOM 2279 O O . GLU A 1 277 ? 9.977 -37.812 -23.375 1 94 277 GLU A O 1
ATOM 2284 N N . LEU A 1 278 ? 8.688 -36.938 -21.812 1 94.94 278 LEU A N 1
ATOM 2285 C CA . LEU A 1 278 ? 8.555 -35.656 -22.516 1 94.94 278 LEU A CA 1
ATOM 2286 C C . LEU A 1 278 ? 9.852 -34.875 -22.453 1 94.94 278 LEU A C 1
ATOM 2288 O O . LEU A 1 278 ? 10.203 -34.156 -23.406 1 94.94 278 LEU A O 1
ATOM 2292 N N . SER A 1 279 ? 10.555 -34.938 -21.328 1 92.69 279 SER A N 1
ATOM 2293 C CA . SER A 1 279 ? 11.844 -34.25 -21.234 1 92.69 279 SER A CA 1
ATOM 2294 C C . SER A 1 279 ? 12.844 -34.812 -22.234 1 92.69 279 SER A C 1
ATOM 2296 O O . SER A 1 279 ? 13.633 -34.062 -22.812 1 92.69 279 SER A O 1
ATOM 2298 N N . ASP A 1 280 ? 12.805 -36.156 -22.438 1 94 280 ASP A N 1
ATOM 2299 C CA . ASP A 1 280 ? 13.695 -36.75 -23.422 1 94 280 ASP A CA 1
ATOM 2300 C C . ASP A 1 280 ? 13.266 -36.438 -24.844 1 94 280 ASP A C 1
ATOM 2302 O O . ASP A 1 280 ? 14.109 -36.125 -25.688 1 94 280 ASP A O 1
ATOM 2306 N N . ARG A 1 281 ? 12.031 -36.469 -25.062 1 95.06 281 ARG A N 1
ATOM 2307 C CA . ARG A 1 281 ? 11.469 -36.219 -26.391 1 95.06 281 ARG A CA 1
ATOM 2308 C C . ARG A 1 281 ? 11.812 -34.812 -26.875 1 95.06 281 ARG A C 1
ATOM 2310 O O . ARG A 1 281 ? 12.094 -34.625 -28.062 1 95.06 281 ARG A O 1
ATOM 2317 N N . TRP A 1 282 ? 11.773 -33.844 -25.969 1 96.5 282 TRP A N 1
ATOM 2318 C CA . TRP A 1 282 ? 11.969 -32.469 -26.359 1 96.5 282 TRP A CA 1
ATOM 2319 C C . TRP A 1 282 ? 13.242 -31.891 -25.734 1 96.5 282 TRP A C 1
ATOM 2321 O O . TRP A 1 282 ? 13.297 -30.703 -25.391 1 96.5 282 TRP A O 1
ATOM 2331 N N . LYS A 1 283 ? 14.234 -32.719 -25.547 1 94.19 283 LYS A N 1
ATOM 2332 C CA . LYS A 1 283 ? 15.539 -32.312 -25.031 1 94.19 283 LYS A CA 1
ATOM 2333 C C . LYS A 1 283 ? 16.141 -31.203 -25.875 1 94.19 283 LYS A C 1
ATOM 2335 O O . LYS A 1 283 ? 16.141 -31.281 -27.109 1 94.19 283 LYS A O 1
ATOM 2340 N N . GLY A 1 284 ? 16.531 -30.156 -25.203 1 94.75 284 GLY A N 1
ATOM 2341 C CA . GLY A 1 284 ? 17.188 -29.047 -25.891 1 94.75 284 GLY A CA 1
ATOM 2342 C C . GLY A 1 284 ? 16.203 -28 -26.375 1 94.75 284 GLY A C 1
ATOM 2343 O O . GLY A 1 284 ? 16.609 -26.969 -26.906 1 94.75 284 GLY A O 1
ATOM 2344 N N . ARG A 1 285 ? 14.953 -28.312 -26.297 1 96.75 285 ARG A N 1
ATOM 2345 C CA . ARG A 1 285 ? 13.93 -27.344 -26.656 1 96.75 285 ARG A CA 1
ATOM 2346 C C . ARG A 1 285 ? 13.508 -26.516 -25.453 1 96.75 285 ARG A C 1
ATOM 2348 O O . ARG A 1 285 ? 13.875 -26.828 -24.312 1 96.75 285 ARG A O 1
ATOM 2355 N N . ASN A 1 286 ? 12.836 -25.391 -25.672 1 97.31 286 ASN A N 1
ATOM 2356 C CA . ASN A 1 286 ? 12.375 -24.516 -24.594 1 97.31 286 ASN A CA 1
ATOM 2357 C C . ASN A 1 286 ? 11.102 -25.047 -23.938 1 97.31 286 ASN A C 1
ATOM 2359 O O . ASN A 1 286 ? 10.047 -24.422 -24.031 1 97.31 286 ASN A O 1
ATOM 2363 N N . VAL A 1 287 ? 11.25 -26.25 -23.344 1 97.12 287 VAL A N 1
ATOM 2364 C CA . VAL A 1 287 ? 10.117 -26.953 -22.75 1 97.12 287 VAL A CA 1
ATOM 2365 C C . VAL A 1 287 ? 10.453 -27.328 -21.297 1 97.12 287 VAL A C 1
ATOM 2367 O O . VAL A 1 287 ? 11.57 -27.75 -21.016 1 97.12 287 VAL A O 1
ATOM 2370 N N . ILE A 1 288 ? 9.508 -27.062 -20.438 1 94.56 288 ILE A N 1
ATOM 2371 C CA . ILE A 1 288 ? 9.641 -27.547 -19.062 1 94.56 288 ILE A CA 1
ATOM 2372 C C . ILE A 1 288 ? 8.43 -28.391 -18.688 1 94.56 288 ILE A C 1
ATOM 2374 O O . ILE A 1 288 ? 7.309 -28.109 -19.125 1 94.56 288 ILE A O 1
ATOM 2378 N N . VAL A 1 289 ? 8.672 -29.484 -17.969 1 93.75 289 VAL A N 1
ATOM 2379 C CA . VAL A 1 289 ? 7.629 -30.344 -17.422 1 93.75 289 VAL A CA 1
ATOM 2380 C C . VAL A 1 289 ? 7.637 -30.234 -15.891 1 93.75 289 VAL A C 1
ATOM 2382 O O . VAL A 1 289 ? 8.672 -30.438 -15.258 1 93.75 289 VAL A O 1
ATOM 2385 N N . TYR A 1 290 ? 6.527 -29.859 -15.328 1 90.62 290 TYR A N 1
ATOM 2386 C CA . TYR A 1 290 ? 6.535 -29.656 -13.883 1 90.62 290 TYR A CA 1
ATOM 2387 C C . TYR A 1 290 ? 5.227 -30.141 -13.266 1 90.62 290 TYR A C 1
ATOM 2389 O O . TYR A 1 290 ? 4.188 -30.156 -13.93 1 90.62 290 TYR A O 1
ATOM 2397 N N . PRO A 1 291 ? 5.297 -30.547 -11.992 1 89.31 291 PRO A N 1
ATOM 2398 C CA . PRO A 1 291 ? 4.098 -31 -11.289 1 89.31 291 PRO A CA 1
ATOM 2399 C C . PRO A 1 291 ? 3.318 -29.859 -10.648 1 89.31 291 PRO A C 1
ATOM 2401 O O . PRO A 1 291 ? 3.908 -28.844 -10.266 1 89.31 291 PRO A O 1
ATOM 2404 N N . ALA A 1 292 ? 2.074 -29.969 -10.664 1 87.44 292 ALA A N 1
ATOM 2405 C CA . ALA A 1 292 ? 1.136 -29.172 -9.867 1 87.44 292 ALA A CA 1
ATOM 2406 C C . ALA A 1 292 ? 0.137 -30.078 -9.148 1 87.44 292 ALA A C 1
ATOM 2408 O O . ALA A 1 292 ? 0.057 -31.281 -9.43 1 87.44 292 ALA A O 1
ATOM 2409 N N . PHE A 1 293 ? -0.445 -29.484 -8.117 1 82.31 293 PHE A N 1
ATOM 2410 C CA . PHE A 1 293 ? -1.347 -30.297 -7.324 1 82.31 293 PHE A CA 1
ATOM 2411 C C . PHE A 1 293 ? -2.777 -29.781 -7.418 1 82.31 293 PHE A C 1
ATOM 2413 O O . PHE A 1 293 ? -3.01 -28.578 -7.363 1 82.31 293 PHE A O 1
ATOM 2420 N N . VAL A 1 294 ? -3.643 -30.734 -7.613 1 74.88 294 VAL A N 1
ATOM 2421 C CA . VAL A 1 294 ? -5.062 -30.406 -7.695 1 74.88 294 VAL A CA 1
ATOM 2422 C C . VAL A 1 294 ? -5.527 -29.781 -6.379 1 74.88 294 VAL A C 1
ATOM 2424 O O . VAL A 1 294 ? -5.16 -30.25 -5.301 1 74.88 294 VAL A O 1
ATOM 2427 N N . LYS A 1 295 ? -6.258 -28.609 -6.57 1 68.62 295 LYS A N 1
ATOM 2428 C CA . LYS A 1 295 ? -6.773 -27.906 -5.398 1 68.62 295 LYS A CA 1
ATOM 2429 C C . LYS A 1 295 ? -8.078 -28.531 -4.91 1 68.62 295 LYS A C 1
ATOM 2431 O O . LYS A 1 295 ? -8.875 -29.016 -5.711 1 68.62 295 LYS A O 1
ATOM 2436 N N . ASP A 1 296 ? -8.164 -28.547 -3.539 1 60.38 296 ASP A N 1
ATOM 2437 C CA . ASP A 1 296 ? -9.414 -29.016 -2.939 1 60.38 296 ASP A CA 1
ATOM 2438 C C . ASP A 1 296 ? -10.438 -27.875 -2.871 1 60.38 296 ASP A C 1
ATOM 2440 O O . ASP A 1 296 ? -10.375 -27.031 -1.985 1 60.38 296 ASP A O 1
ATOM 2444 N N . PHE A 1 297 ? -11.289 -27.781 -3.869 1 54.38 297 PHE A N 1
ATOM 2445 C CA . PHE A 1 297 ? -12.305 -26.719 -3.879 1 54.38 297 PHE A CA 1
ATOM 2446 C C . PHE A 1 297 ? -13.461 -27.094 -2.963 1 54.38 297 PHE A C 1
ATOM 2448 O O . PHE A 1 297 ? -14.32 -26.25 -2.682 1 54.38 297 PHE A O 1
ATOM 2455 N N . GLN A 1 298 ? -13.555 -28.312 -2.389 1 50.72 298 GLN A N 1
ATOM 2456 C CA . GLN A 1 298 ? -14.625 -28.75 -1.498 1 50.72 298 GLN A CA 1
ATOM 2457 C C . GLN A 1 298 ? -14.602 -27.969 -0.187 1 50.72 298 GLN A C 1
ATOM 2459 O O . GLN A 1 298 ? -15.641 -27.797 0.459 1 50.72 298 GLN A O 1
ATOM 2464 N N . SER A 1 299 ? -13.422 -27.547 0.272 1 50.69 299 SER A N 1
ATOM 2465 C CA . SER A 1 299 ? -13.305 -26.812 1.531 1 50.69 299 SER A CA 1
ATOM 2466 C C . SER A 1 299 ? -13.977 -25.453 1.444 1 50.69 299 SER A C 1
ATOM 2468 O O . SER A 1 299 ? -14.016 -24.703 2.428 1 50.69 299 SER A O 1
ATOM 2470 N N . LEU A 1 300 ? -14.516 -24.984 0.341 1 53.34 300 LEU A N 1
ATOM 2471 C CA . LEU A 1 300 ? -15.281 -23.75 0.209 1 53.34 300 LEU A CA 1
ATOM 2472 C C . LEU A 1 300 ? -16.609 -23.859 0.947 1 53.34 300 LEU A C 1
ATOM 2474 O O . LEU A 1 300 ? -17.156 -22.844 1.411 1 53.34 300 LEU A O 1
ATOM 2478 N N . ASN A 1 301 ? -17.422 -24.984 1.046 1 46.66 301 ASN A N 1
ATOM 2479 C CA . ASN A 1 301 ? -18.75 -25.078 1.66 1 46.66 301 ASN A CA 1
ATOM 2480 C C . ASN A 1 301 ? -18.703 -25.828 2.984 1 46.66 301 ASN A C 1
ATOM 2482 O O . ASN A 1 301 ? -18.5 -27.047 3.002 1 46.66 301 ASN A O 1
ATOM 2486 N N . ARG A 1 302 ? -18.359 -25.234 4.078 1 43.09 302 ARG A N 1
ATOM 2487 C CA . ARG A 1 302 ? -18.5 -25.953 5.348 1 43.09 302 ARG A CA 1
ATOM 2488 C C . ARG A 1 302 ? -19.875 -26.578 5.469 1 43.09 302 ARG A C 1
ATOM 2490 O O . ARG A 1 302 ? -20.094 -27.469 6.301 1 43.09 302 ARG A O 1
ATOM 2497 N N . GLU A 1 303 ? -21 -25.766 5.422 1 37.84 303 GLU A N 1
ATOM 2498 C CA . GLU A 1 303 ? -22.281 -26.281 5.891 1 37.84 303 GLU A CA 1
ATOM 2499 C C . GLU A 1 303 ? -22.656 -27.578 5.168 1 37.84 303 GLU A C 1
ATOM 2501 O O . GLU A 1 303 ? -23.625 -28.234 5.531 1 37.84 303 GLU A O 1
ATOM 2506 N N . THR A 1 304 ? -22.672 -27.578 3.904 1 34.78 304 THR A N 1
ATOM 2507 C CA . THR A 1 304 ? -23.406 -28.719 3.379 1 34.78 304 THR A CA 1
ATOM 2508 C C . THR A 1 304 ? -22.812 -30.031 3.875 1 34.78 304 THR A C 1
ATOM 2510 O O . THR A 1 304 ? -21.625 -30.094 4.18 1 34.78 304 THR A O 1
ATOM 2513 N N . ASN A 1 305 ? -23.859 -31.172 3.996 1 32.72 305 ASN A N 1
ATOM 2514 C CA . ASN A 1 305 ? -23.938 -32.5 4.586 1 32.72 305 ASN A CA 1
ATOM 2515 C C . ASN A 1 305 ? -22.641 -33.281 4.363 1 32.72 305 ASN A C 1
ATOM 2517 O O . ASN A 1 305 ? -21.953 -33.094 3.373 1 32.72 305 ASN A O 1
ATOM 2521 N N . LYS A 1 306 ? -22.281 -34.312 5.246 1 36.44 306 LYS A N 1
ATOM 2522 C CA . LYS A 1 306 ? -21.469 -35.5 5.387 1 36.44 306 LYS A CA 1
ATOM 2523 C C . LYS A 1 306 ? -21.328 -36.219 4.055 1 36.44 306 LYS A C 1
ATOM 2525 O O . LYS A 1 306 ? -20.406 -37.031 3.869 1 36.44 306 LYS A O 1
ATOM 2530 N N . ASP A 1 307 ? -22.484 -36.5 3.449 1 30.66 307 ASP A N 1
ATOM 2531 C CA . ASP A 1 307 ? -22.625 -37.594 2.496 1 30.66 307 ASP A CA 1
ATOM 2532 C C . ASP A 1 307 ? -21.953 -37.25 1.166 1 30.66 307 ASP A C 1
ATOM 2534 O O . ASP A 1 307 ? -21.719 -38.125 0.341 1 30.66 307 ASP A O 1
ATOM 2538 N N . ASN A 1 308 ? -22.391 -36.094 0.5 1 30.8 308 ASN A N 1
ATOM 2539 C CA . ASN A 1 308 ? -21.953 -36.062 -0.893 1 30.8 308 ASN A CA 1
ATOM 2540 C C . ASN A 1 308 ? -20.5 -35.656 -1.021 1 30.8 308 ASN A C 1
ATOM 2542 O O . ASN A 1 308 ? -20.203 -34.469 -1.233 1 30.8 308 ASN A O 1
ATOM 2546 N N . PHE A 1 309 ? -19.609 -36.125 -0.341 1 34.47 309 PHE A N 1
ATOM 2547 C CA . PHE A 1 309 ? -18.156 -36.219 -0.325 1 34.47 309 PHE A CA 1
ATOM 2548 C C . PHE A 1 309 ? -17.594 -36.188 -1.742 1 34.47 309 PHE A C 1
ATOM 2550 O O . PHE A 1 309 ? -16.406 -35.938 -1.943 1 34.47 309 PHE A O 1
ATOM 2557 N N . ALA A 1 310 ? -18.188 -37 -2.656 1 31.84 310 ALA A N 1
ATOM 2558 C CA . ALA A 1 310 ? -17.609 -37.531 -3.891 1 31.84 310 ALA A CA 1
ATOM 2559 C C . ALA A 1 310 ? -17.188 -36.375 -4.824 1 31.84 310 ALA A C 1
ATOM 2561 O O . ALA A 1 310 ? -16.234 -36.531 -5.598 1 31.84 310 ALA A O 1
ATOM 2562 N N . ALA A 1 311 ? -18.125 -35.531 -5.23 1 33.06 311 ALA A N 1
ATOM 2563 C CA . ALA A 1 311 ? -17.938 -35.188 -6.641 1 33.06 311 ALA A CA 1
ATOM 2564 C C . ALA A 1 311 ? -16.703 -34.312 -6.852 1 33.06 311 ALA A C 1
ATOM 2566 O O . ALA A 1 311 ? -15.898 -34.594 -7.738 1 33.06 311 ALA A O 1
ATOM 2567 N N . ASN A 1 312 ? -16.781 -32.812 -6.707 1 36.22 312 ASN A N 1
ATOM 2568 C CA . ASN A 1 312 ? -15.875 -32.031 -7.539 1 36.22 312 ASN A CA 1
ATOM 2569 C C . ASN A 1 312 ? -14.57 -31.734 -6.805 1 36.22 312 ASN A C 1
ATOM 2571 O O . ASN A 1 312 ? -13.617 -31.234 -7.406 1 36.22 312 ASN A O 1
ATOM 2575 N N . GLY A 1 313 ? -14.508 -31.406 -5.473 1 40.25 313 GLY A N 1
ATOM 2576 C CA . GLY A 1 313 ? -13.25 -31.016 -4.859 1 40.25 313 GLY A CA 1
ATOM 2577 C C . GLY A 1 313 ? -12.57 -32.125 -4.105 1 40.25 313 GLY A C 1
ATOM 2578 O O . GLY A 1 313 ? -13.203 -33.125 -3.766 1 40.25 313 GLY A O 1
ATOM 2579 N N . CYS A 1 314 ? -11.188 -32.469 -4.355 1 45.59 314 CYS A N 1
ATOM 2580 C CA . CYS A 1 314 ? -10.391 -33.656 -3.982 1 45.59 314 CYS A CA 1
ATOM 2581 C C . CYS A 1 314 ? -10.234 -33.75 -2.469 1 45.59 314 CYS A C 1
ATOM 2583 O O . CYS A 1 314 ? -9.492 -32.969 -1.866 1 45.59 314 CYS A O 1
ATOM 2585 N N . ARG A 1 315 ? -11.117 -33.875 -1.624 1 45.62 315 ARG A N 1
ATOM 2586 C CA . ARG A 1 315 ? -10.797 -34.156 -0.231 1 45.62 315 ARG A CA 1
ATOM 2587 C C . ARG A 1 315 ? -9.594 -35.094 -0.133 1 45.62 315 ARG A C 1
ATOM 2589 O O . ARG A 1 315 ? -8.484 -34.656 0.188 1 45.62 315 ARG A O 1
ATOM 2596 N N . ASP A 1 316 ? -9.977 -36.344 -0.078 1 41.91 316 ASP A N 1
ATOM 2597 C CA . ASP A 1 316 ? -9.055 -37.438 0.222 1 41.91 316 ASP A CA 1
ATOM 2598 C C . ASP A 1 316 ? -8.039 -37.625 -0.901 1 41.91 316 ASP A C 1
ATOM 2600 O O . ASP A 1 316 ? -6.977 -38.219 -0.692 1 41.91 316 ASP A O 1
ATOM 2604 N N . ILE A 1 317 ? -8.281 -36.875 -1.996 1 51.47 317 ILE A N 1
ATOM 2605 C CA . ILE A 1 317 ? -7.395 -37.219 -3.105 1 51.47 317 ILE A CA 1
ATOM 2606 C C . ILE A 1 317 ? -6.371 -36.094 -3.305 1 51.47 317 ILE A C 1
ATOM 2608 O O . ILE A 1 317 ? -5.387 -36.281 -4.027 1 51.47 317 ILE A O 1
ATOM 2612 N N . CYS A 1 318 ? -6.527 -35.031 -2.49 1 65.88 318 CYS A N 1
ATOM 2613 C CA . CYS A 1 318 ? -5.559 -33.969 -2.652 1 65.88 318 CYS A CA 1
ATOM 2614 C C . CYS A 1 318 ? -4.391 -34.125 -1.691 1 65.88 318 CYS A C 1
ATOM 2616 O O . CYS A 1 318 ? -4.547 -34.688 -0.607 1 65.88 318 CYS A O 1
ATOM 2618 N N . PHE A 1 319 ? -3.27 -33.688 -2.121 1 74.25 319 PHE A N 1
ATOM 2619 C CA . PHE A 1 319 ? -2.066 -33.719 -1.299 1 74.25 319 PHE A CA 1
ATOM 2620 C C . PHE A 1 319 ? -2.143 -32.719 -0.171 1 74.25 319 PHE A C 1
ATOM 2622 O O . PHE A 1 319 ? -2.576 -31.578 -0.382 1 74.25 319 PHE A O 1
ATOM 2629 N N . THR A 1 320 ? -1.828 -33.188 1.018 1 71.5 320 THR A N 1
ATOM 2630 C CA . THR A 1 320 ? -1.533 -32.25 2.092 1 71.5 320 THR A CA 1
ATOM 2631 C C . THR A 1 320 ? -0.188 -31.562 1.859 1 71.5 320 THR A C 1
ATOM 2633 O O . THR A 1 320 ? 0.575 -31.969 0.98 1 71.5 320 THR A O 1
ATOM 2636 N N . THR A 1 321 ? 0.054 -30.547 2.576 1 72.88 321 THR A N 1
ATOM 2637 C CA . THR A 1 321 ? 1.323 -29.844 2.471 1 72.88 321 THR A CA 1
ATOM 2638 C C . THR A 1 321 ? 2.494 -30.781 2.738 1 72.88 321 THR A C 1
ATOM 2640 O O . THR A 1 321 ? 3.51 -30.734 2.041 1 72.88 321 THR A O 1
ATOM 2643 N N . SER A 1 322 ? 2.312 -31.594 3.713 1 74.94 322 SER A N 1
ATOM 2644 C CA . SER A 1 322 ? 3.348 -32.562 4.055 1 74.94 322 SER A CA 1
ATOM 2645 C C . SER A 1 322 ? 3.57 -33.562 2.918 1 74.94 322 SER A C 1
ATOM 2647 O O . SER A 1 322 ? 4.711 -33.875 2.592 1 74.94 322 SER A O 1
ATOM 2649 N N . GLU A 1 323 ? 2.525 -33.969 2.287 1 80.12 323 GLU A N 1
ATOM 2650 C CA . GLU A 1 323 ? 2.607 -34.906 1.194 1 80.12 323 GLU A CA 1
ATOM 2651 C C . GLU A 1 323 ? 3.287 -34.312 -0.029 1 80.12 323 GLU A C 1
ATOM 2653 O O . GLU A 1 323 ? 4.004 -35 -0.756 1 80.12 323 GLU A O 1
ATOM 2658 N N . LYS A 1 324 ? 3.086 -33.062 -0.252 1 80.44 324 LYS A N 1
ATOM 2659 C CA . LYS A 1 324 ? 3.744 -32.375 -1.356 1 80.44 324 LYS A CA 1
ATOM 2660 C C . LYS A 1 324 ? 5.262 -32.406 -1.188 1 80.44 324 LYS A C 1
ATOM 2662 O O . LYS A 1 324 ? 5.992 -32.688 -2.133 1 80.44 324 LYS A O 1
ATOM 2667 N N . MET A 1 325 ? 5.672 -32.125 0.027 1 79.06 325 MET A N 1
ATOM 2668 C CA . MET A 1 325 ? 7.105 -32.125 0.308 1 79.06 325 MET A CA 1
ATOM 2669 C C . MET A 1 325 ? 7.688 -33.531 0.114 1 79.06 325 MET A C 1
ATOM 2671 O O . MET A 1 325 ? 8.773 -33.688 -0.444 1 79.06 325 MET A O 1
ATOM 2675 N N . GLN A 1 326 ? 6.961 -34.531 0.537 1 82.31 326 GLN A N 1
ATOM 2676 C CA . GLN A 1 326 ? 7.402 -35.906 0.382 1 82.31 326 GLN A CA 1
ATOM 2677 C C . GLN A 1 326 ? 7.523 -36.281 -1.091 1 82.31 326 GLN A C 1
ATOM 2679 O O . GLN A 1 326 ? 8.43 -37.031 -1.477 1 82.31 326 GLN A O 1
ATOM 2684 N N . PHE A 1 327 ? 6.605 -35.75 -1.793 1 85.06 327 PHE A N 1
ATOM 2685 C CA . PHE A 1 327 ? 6.613 -36 -3.229 1 85.06 327 PHE A CA 1
ATOM 2686 C C . PHE A 1 327 ? 7.887 -35.469 -3.869 1 85.06 327 PHE A C 1
ATOM 2688 O O . PHE A 1 327 ? 8.57 -36.188 -4.602 1 85.06 327 PHE A O 1
ATOM 2695 N N . PHE A 1 328 ? 8.25 -34.281 -3.564 1 84.38 328 PHE A N 1
ATOM 2696 C CA . PHE A 1 328 ? 9.438 -33.656 -4.141 1 84.38 328 PHE A CA 1
ATOM 2697 C C . PHE A 1 328 ? 10.703 -34.344 -3.645 1 84.38 328 PHE A C 1
ATOM 2699 O O . PHE A 1 328 ? 11.68 -34.469 -4.391 1 84.38 328 PHE A O 1
ATOM 2706 N N . GLU A 1 329 ? 10.656 -34.75 -2.42 1 84.94 329 GLU A N 1
ATOM 2707 C CA . GLU A 1 329 ? 11.773 -35.531 -1.888 1 84.94 329 GLU A CA 1
ATOM 2708 C C . GLU A 1 329 ? 11.961 -36.812 -2.658 1 84.94 329 GLU A C 1
ATOM 2710 O O . GLU A 1 329 ? 13.094 -37.188 -2.99 1 84.94 329 GLU A O 1
ATOM 2715 N N . LYS A 1 330 ? 10.859 -37.406 -2.926 1 87.25 330 LYS A N 1
ATOM 2716 C CA . LYS A 1 330 ? 10.891 -38.656 -3.68 1 87.25 330 LYS A CA 1
ATOM 2717 C C . LYS A 1 330 ? 11.438 -38.438 -5.086 1 87.25 330 LYS A C 1
ATOM 2719 O O . LYS A 1 330 ? 12.25 -39.25 -5.57 1 87.25 330 LYS A O 1
ATOM 2724 N N . LEU A 1 331 ? 10.992 -37.375 -5.707 1 86.56 331 LEU A N 1
ATOM 2725 C CA . LEU A 1 331 ? 11.492 -37.062 -7.039 1 86.56 331 LEU A CA 1
ATOM 2726 C C . LEU A 1 331 ? 13.008 -36.875 -7.023 1 86.56 331 LEU A C 1
ATOM 2728 O O . LEU A 1 331 ? 13.703 -37.344 -7.93 1 86.56 331 LEU A O 1
ATOM 2732 N N . HIS A 1 332 ? 13.5 -36.281 -6.02 1 84.69 332 HIS A N 1
ATOM 2733 C CA . HIS A 1 332 ? 14.922 -35.938 -5.914 1 84.69 332 HIS A CA 1
ATOM 2734 C C . HIS A 1 332 ? 15.734 -37.156 -5.508 1 84.69 332 HIS A C 1
ATOM 2736 O O . HIS A 1 332 ? 16.719 -37.5 -6.168 1 84.69 332 HIS A O 1
ATOM 2742 N N . LYS A 1 333 ? 15.312 -37.875 -4.516 1 85.69 333 LYS A N 1
ATOM 2743 C CA . LYS A 1 333 ? 16.109 -38.938 -3.924 1 85.69 333 LYS A CA 1
ATOM 2744 C C . LYS A 1 333 ? 15.93 -40.25 -4.684 1 85.69 333 LYS A C 1
ATOM 2746 O O . LYS A 1 333 ? 16.906 -40.969 -4.965 1 85.69 333 LYS A O 1
ATOM 2751 N N . LYS A 1 334 ? 14.711 -40.531 -4.953 1 84.75 334 LYS A N 1
ATOM 2752 C CA . LYS A 1 334 ? 14.43 -41.844 -5.551 1 84.75 334 LYS A CA 1
ATOM 2753 C C . LYS A 1 334 ? 14.648 -41.812 -7.059 1 84.75 334 LYS A C 1
ATOM 2755 O O . LYS A 1 334 ? 15.188 -42.75 -7.633 1 84.75 334 LYS A O 1
ATOM 2760 N N . TYR A 1 335 ? 14.289 -40.656 -7.691 1 86.06 335 TYR A N 1
ATOM 2761 C CA . TYR A 1 335 ? 14.297 -40.656 -9.148 1 86.06 335 TYR A CA 1
ATOM 2762 C C . TYR A 1 335 ? 15.43 -39.812 -9.688 1 86.06 335 TYR A C 1
ATOM 2764 O O . TYR A 1 335 ? 15.625 -39.719 -10.906 1 86.06 335 TYR A O 1
ATOM 2772 N N . GLY A 1 336 ? 16.109 -39.094 -8.812 1 81.94 336 GLY A N 1
ATOM 2773 C CA . GLY A 1 336 ? 17.297 -38.312 -9.195 1 81.94 336 GLY A CA 1
ATOM 2774 C C . GLY A 1 336 ? 16.953 -37.062 -9.992 1 81.94 336 GLY A C 1
ATOM 2775 O O . GLY A 1 336 ? 17.797 -36.562 -10.727 1 81.94 336 GLY A O 1
ATOM 2776 N N . LEU A 1 337 ? 15.742 -36.625 -9.961 1 84.81 337 LEU A N 1
ATOM 2777 C CA . LEU A 1 337 ? 15.344 -35.406 -10.656 1 84.81 337 LEU A CA 1
ATOM 2778 C C . LEU A 1 337 ? 15.891 -34.156 -9.938 1 84.81 337 LEU A C 1
ATOM 2780 O O . LEU A 1 337 ? 15.914 -34.125 -8.703 1 84.81 337 LEU A O 1
ATOM 2784 N N . GLU A 1 338 ? 16.328 -33.281 -10.719 1 79.5 338 GLU A N 1
ATOM 2785 C CA . GLU A 1 338 ? 16.812 -32.031 -10.141 1 79.5 338 GLU A CA 1
ATOM 2786 C C . GLU A 1 338 ? 15.664 -31.172 -9.648 1 79.5 338 GLU A C 1
ATOM 2788 O O . GLU A 1 338 ? 14.883 -30.656 -10.445 1 79.5 338 GLU A O 1
ATOM 2793 N N . VAL A 1 339 ? 15.469 -31.188 -8.391 1 82.44 339 VAL A N 1
ATOM 2794 C CA . VAL A 1 339 ? 14.508 -30.312 -7.723 1 82.44 339 VAL A CA 1
ATOM 2795 C C . VAL A 1 339 ? 15.242 -29.172 -7.02 1 82.44 339 VAL A C 1
ATOM 2797 O O . VAL A 1 339 ? 16.234 -29.406 -6.332 1 82.44 339 VAL A O 1
ATOM 2800 N N . ASN A 1 340 ? 14.797 -27.938 -7.316 1 80.62 340 ASN A N 1
ATOM 2801 C CA . ASN A 1 340 ? 15.391 -26.797 -6.645 1 80.62 340 ASN A CA 1
ATOM 2802 C C . ASN A 1 340 ? 14.773 -26.562 -5.27 1 80.62 340 ASN A C 1
ATOM 2804 O O . ASN A 1 340 ? 13.625 -26.125 -5.164 1 80.62 340 ASN A O 1
ATOM 2808 N N . PHE A 1 341 ? 15.539 -26.828 -4.328 1 83.44 341 PHE A N 1
ATOM 2809 C CA . PHE A 1 341 ? 15.047 -26.656 -2.969 1 83.44 341 PHE A CA 1
ATOM 2810 C C . PHE A 1 341 ? 15.469 -25.297 -2.404 1 83.44 341 PHE A C 1
ATOM 2812 O O . PHE A 1 341 ? 15.062 -24.922 -1.301 1 83.44 341 PHE A O 1
ATOM 2819 N N . ARG A 1 342 ? 16.188 -24.531 -3.178 1 83.94 342 ARG A N 1
ATOM 2820 C CA . ARG A 1 342 ? 16.641 -23.234 -2.691 1 83.94 342 ARG A CA 1
ATOM 2821 C C . ARG A 1 342 ? 15.453 -22.281 -2.545 1 83.94 342 ARG A C 1
ATOM 2823 O O . ARG A 1 342 ? 14.773 -21.969 -3.527 1 83.94 342 ARG A O 1
ATOM 2830 N N . PRO A 1 343 ? 15.258 -21.812 -1.316 1 85.88 343 PRO A N 1
ATOM 2831 C CA . PRO A 1 343 ? 14.211 -20.797 -1.167 1 85.88 343 PRO A CA 1
ATOM 2832 C C . PRO A 1 343 ? 14.57 -19.469 -1.829 1 85.88 343 PRO A C 1
ATOM 2834 O O . PRO A 1 343 ? 15.75 -19.109 -1.877 1 85.88 343 PRO A O 1
ATOM 2837 N N . GLU A 1 344 ? 13.656 -18.859 -2.404 1 85 344 GLU A N 1
ATOM 2838 C CA . GLU A 1 344 ? 13.875 -17.547 -3.023 1 85 344 GLU A CA 1
ATOM 2839 C C . GLU A 1 344 ? 13.031 -16.469 -2.35 1 85 344 GLU A C 1
ATOM 2841 O O . GLU A 1 344 ? 11.898 -16.734 -1.948 1 85 344 GLU A O 1
ATOM 2846 N N . TYR A 1 345 ? 13.75 -15.344 -2.232 1 86.81 345 TYR A N 1
ATOM 2847 C CA . TYR A 1 345 ? 12.984 -14.195 -1.76 1 86.81 345 TYR A CA 1
ATOM 2848 C C . TYR A 1 345 ? 11.812 -13.898 -2.686 1 86.81 345 TYR A C 1
ATOM 2850 O O . TYR A 1 345 ? 11.938 -13.984 -3.908 1 86.81 345 TYR A O 1
ATOM 2858 N N . THR A 1 346 ? 10.719 -13.695 -2.047 1 89.31 346 THR A N 1
ATOM 2859 C CA . THR A 1 346 ? 9.539 -13.289 -2.803 1 89.31 346 THR A CA 1
ATOM 2860 C C . THR A 1 346 ? 8.781 -12.18 -2.07 1 89.31 346 THR A C 1
ATOM 2862 O O . THR A 1 346 ? 8.664 -12.211 -0.843 1 89.31 346 THR A O 1
ATOM 2865 N N . VAL A 1 347 ? 8.336 -11.172 -2.805 1 90.25 347 VAL A N 1
ATOM 2866 C CA . VAL A 1 347 ? 7.582 -10.078 -2.217 1 90.25 347 VAL A CA 1
ATOM 2867 C C . VAL A 1 347 ? 6.148 -10.523 -1.944 1 90.25 347 VAL A C 1
ATOM 2869 O O . VAL A 1 347 ? 5.562 -10.172 -0.92 1 90.25 347 VAL A O 1
ATOM 2872 N N . GLY A 1 348 ? 5.664 -11.422 -2.799 1 86.25 348 GLY A N 1
ATOM 2873 C CA . GLY A 1 348 ? 4.297 -11.898 -2.674 1 86.25 348 GLY A CA 1
ATOM 2874 C C . GLY A 1 348 ? 3.307 -11.102 -3.502 1 86.25 348 GLY A C 1
ATOM 2875 O O . GLY A 1 348 ? 3.695 -10.195 -4.238 1 86.25 348 GLY A O 1
ATOM 2876 N N . GLY A 1 349 ? 2.01 -11.562 -3.389 1 88.62 349 GLY A N 1
ATOM 2877 C CA . GLY A 1 349 ? 0.947 -10.938 -4.16 1 88.62 349 GLY A CA 1
ATOM 2878 C C . GLY A 1 349 ? 0.642 -11.664 -5.457 1 88.62 349 GLY A C 1
ATOM 2879 O O . GLY A 1 349 ? 1.391 -12.555 -5.863 1 88.62 349 GLY A O 1
ATOM 2880 N N . CYS A 1 350 ? -0.419 -11.406 -6.016 1 93.81 350 CYS A N 1
ATOM 2881 C CA . CYS A 1 350 ? -0.85 -11.953 -7.297 1 93.81 350 CYS A CA 1
ATOM 2882 C C . CYS A 1 350 ? -1.803 -10.992 -8 1 93.81 350 CYS A C 1
ATOM 2884 O O . CYS A 1 350 ? -2.018 -9.875 -7.543 1 93.81 350 CYS A O 1
ATOM 2886 N N . GLY A 1 351 ? -2.268 -11.438 -9.078 1 95.06 351 GLY A N 1
ATOM 2887 C CA . GLY A 1 351 ? -3.16 -10.586 -9.844 1 95.06 351 GLY A CA 1
ATOM 2888 C C . GLY A 1 351 ? -4.34 -10.078 -9.039 1 95.06 351 GLY A C 1
ATOM 2889 O O . GLY A 1 351 ? -4.746 -8.922 -9.188 1 95.06 351 GLY A O 1
ATOM 2890 N N . ALA A 1 352 ? -4.824 -10.891 -8.156 1 96.5 352 ALA A N 1
ATOM 2891 C CA . ALA A 1 352 ? -6.016 -10.555 -7.379 1 96.5 352 ALA A CA 1
ATOM 2892 C C . ALA A 1 352 ? -5.754 -9.375 -6.449 1 96.5 352 ALA A C 1
ATOM 2894 O O . ALA A 1 352 ? -6.68 -8.656 -6.066 1 96.5 352 ALA A O 1
ATOM 2895 N N . THR A 1 353 ? -4.484 -9.172 -6.098 1 96.81 353 THR A N 1
ATOM 2896 C CA . THR A 1 353 ? -4.164 -8.156 -5.098 1 96.81 353 THR A CA 1
ATOM 2897 C C . THR A 1 353 ? -3.557 -6.922 -5.758 1 96.81 353 THR A C 1
ATOM 2899 O O . THR A 1 353 ? -3.121 -5.996 -5.066 1 96.81 353 THR A O 1
ATOM 2902 N N . ILE A 1 354 ? -3.426 -6.93 -7.031 1 96.69 354 ILE A N 1
ATOM 2903 C CA . ILE A 1 354 ? -2.869 -5.805 -7.781 1 96.69 354 ILE A CA 1
ATOM 2904 C C . ILE A 1 354 ? -4 -4.961 -8.359 1 96.69 354 ILE A C 1
ATOM 2906 O O . ILE A 1 354 ? -4.922 -5.488 -8.984 1 96.69 354 ILE A O 1
ATOM 2910 N N . VAL A 1 355 ? -3.982 -3.676 -8.156 1 95.06 355 VAL A N 1
ATOM 2911 C CA . VAL A 1 355 ? -5.078 -2.787 -8.523 1 95.06 355 VAL A CA 1
ATOM 2912 C C . VAL A 1 355 ? -5.293 -2.836 -10.039 1 95.06 355 VAL A C 1
ATOM 2914 O O . VAL A 1 355 ? -6.43 -2.926 -10.508 1 95.06 355 VAL A O 1
ATOM 2917 N N . ASN A 1 356 ? -4.203 -2.871 -10.859 1 95 356 ASN A N 1
ATOM 2918 C CA . ASN A 1 356 ? -4.297 -2.832 -12.312 1 95 356 ASN A CA 1
ATOM 2919 C C . ASN A 1 356 ? -4.176 -4.227 -12.922 1 95 356 ASN A C 1
ATOM 2921 O O . ASN A 1 356 ? -3.453 -4.422 -13.898 1 95 356 ASN A O 1
ATOM 2925 N N . TYR A 1 357 ? -4.793 -5.156 -12.336 1 97 357 TYR A N 1
ATOM 2926 C CA . TYR A 1 357 ? -4.926 -6.5 -12.883 1 97 357 TYR A CA 1
ATOM 2927 C C . TYR A 1 357 ? -6.383 -6.949 -12.867 1 97 357 TYR A C 1
ATOM 2929 O O . TYR A 1 357 ? -7.062 -6.844 -11.844 1 97 357 TYR A O 1
ATOM 2937 N N . PHE A 1 358 ? -6.879 -7.445 -13.992 1 97.12 358 PHE A N 1
ATOM 2938 C CA . PHE A 1 358 ? -8.266 -7.898 -14.086 1 97.12 358 PHE A CA 1
ATOM 2939 C C . PHE A 1 358 ? -8.367 -9.164 -14.922 1 97.12 358 PHE A C 1
ATOM 2941 O O . PHE A 1 358 ? -7.551 -9.391 -15.82 1 97.12 358 PHE A O 1
ATOM 2948 N N . VAL A 1 359 ? -9.305 -9.914 -14.531 1 97.88 359 VAL A N 1
ATOM 2949 C CA . VAL A 1 359 ? -9.766 -11.023 -15.367 1 97.88 359 VAL A CA 1
ATOM 2950 C C . VAL A 1 359 ? -11.039 -10.617 -16.109 1 97.88 359 VAL A C 1
ATOM 2952 O O . VAL A 1 359 ? -11.992 -10.133 -15.492 1 97.88 359 VAL A O 1
ATOM 2955 N N . ILE A 1 360 ? -11.047 -10.75 -17.406 1 97.5 360 ILE A N 1
ATOM 2956 C CA . ILE A 1 360 ? -12.203 -10.352 -18.203 1 97.5 360 ILE A CA 1
ATOM 2957 C C . ILE A 1 360 ? -12.922 -11.586 -18.719 1 97.5 360 ILE A C 1
ATOM 2959 O O . ILE A 1 360 ? -12.344 -12.406 -19.438 1 97.5 360 ILE A O 1
ATOM 2963 N N . GLY A 1 361 ? -14.172 -11.703 -18.359 1 96.56 361 GLY A N 1
ATOM 2964 C CA . GLY A 1 361 ? -15 -12.781 -18.891 1 96.56 361 GLY A CA 1
ATOM 2965 C C . GLY A 1 361 ? -15.555 -12.492 -20.266 1 96.56 361 GLY A C 1
ATOM 2966 O O . GLY A 1 361 ? -15.391 -11.383 -20.781 1 96.56 361 GLY A O 1
ATOM 2967 N N . PRO A 1 362 ? -16.203 -13.492 -20.844 1 96.5 362 PRO A N 1
ATOM 2968 C CA . PRO A 1 362 ? -16.688 -13.352 -22.219 1 96.5 362 PRO A CA 1
ATOM 2969 C C . PRO A 1 362 ? -17.812 -12.328 -22.359 1 96.5 362 PRO A C 1
ATOM 2971 O O . PRO A 1 362 ? -18.062 -11.82 -23.453 1 96.5 362 PRO A O 1
ATOM 2974 N N . LYS A 1 363 ? -18.484 -11.992 -21.281 1 94.25 363 LYS A N 1
ATOM 2975 C CA . LYS A 1 363 ? -19.594 -11.031 -21.328 1 94.25 363 LYS A CA 1
ATOM 2976 C C . LYS A 1 363 ? -19.156 -9.664 -20.812 1 94.25 363 LYS A C 1
ATOM 2978 O O . LYS A 1 363 ? -19.969 -8.891 -20.312 1 94.25 363 LYS A O 1
ATOM 2983 N N . SER A 1 364 ? -17.859 -9.469 -20.734 1 94.69 364 SER A N 1
ATOM 2984 C CA . SER A 1 364 ? -17.266 -8.18 -20.391 1 94.69 364 SER A CA 1
ATOM 2985 C C . SER A 1 364 ? -17.156 -8.008 -18.891 1 94.69 364 SER A C 1
ATOM 2987 O O . SER A 1 364 ? -16.859 -6.91 -18.406 1 94.69 364 SER A O 1
ATOM 2989 N N . GLU A 1 365 ? -17.438 -9.086 -18.172 1 95.38 365 GLU A N 1
ATOM 2990 C CA . GLU A 1 365 ? -17.328 -9.031 -16.719 1 95.38 365 GLU A CA 1
ATOM 2991 C C . GLU A 1 365 ? -15.875 -8.852 -16.281 1 95.38 365 GLU A C 1
ATOM 2993 O O . GLU A 1 365 ? -14.969 -9.445 -16.875 1 95.38 365 GLU A O 1
ATOM 2998 N N . LEU A 1 366 ? -15.664 -8.031 -15.25 1 96.69 366 LEU A N 1
ATOM 2999 C CA . LEU A 1 366 ? -14.352 -7.887 -14.633 1 96.69 366 LEU A CA 1
ATOM 3000 C C . LEU A 1 366 ? -14.273 -8.648 -13.32 1 96.69 366 LEU A C 1
ATOM 3002 O O . LEU A 1 366 ? -15.156 -8.516 -12.469 1 96.69 366 LEU A O 1
ATOM 3006 N N . TYR A 1 367 ? -13.266 -9.516 -13.211 1 96.88 367 TYR A N 1
ATOM 3007 C CA . TYR A 1 367 ? -12.953 -10.219 -11.969 1 96.88 367 TYR A CA 1
ATOM 3008 C C . TYR A 1 367 ? -11.531 -9.914 -11.508 1 96.88 367 TYR A C 1
ATOM 3010 O O . TYR A 1 367 ? -10.727 -9.375 -12.281 1 96.88 367 TYR A O 1
ATOM 3018 N N . LYS A 1 368 ? -11.234 -10.234 -10.273 1 97.25 368 LYS A N 1
ATOM 3019 C CA . LYS A 1 368 ? -9.867 -10.078 -9.781 1 97.25 368 LYS A CA 1
ATOM 3020 C C . LYS A 1 368 ? -9.102 -11.391 -9.852 1 97.25 368 LYS A C 1
ATOM 3022 O O . LYS A 1 368 ? -7.867 -11.398 -9.844 1 97.25 368 LYS A O 1
ATOM 3027 N N . CYS A 1 369 ? -9.758 -12.469 -9.914 1 95.94 369 CYS A N 1
ATOM 3028 C CA . CYS A 1 369 ? -9.133 -13.781 -9.969 1 95.94 369 CYS A CA 1
ATOM 3029 C C . CYS A 1 369 ? -9.812 -14.672 -11 1 95.94 369 CYS A C 1
ATOM 3031 O O . CYS A 1 369 ? -11.039 -14.633 -11.148 1 95.94 369 CYS A O 1
ATOM 3033 N N . TRP A 1 370 ? -9.062 -15.43 -11.664 1 90.62 370 TRP A N 1
ATOM 3034 C CA . TRP A 1 370 ? -9.648 -16.25 -12.719 1 90.62 370 TRP A CA 1
ATOM 3035 C C . TRP A 1 370 ? -10.508 -17.375 -12.117 1 90.62 370 TRP A C 1
ATOM 3037 O O . TRP A 1 370 ? -11.391 -17.906 -12.789 1 90.62 370 TRP A O 1
ATOM 3047 N N . ASN A 1 371 ? -10.305 -17.703 -10.781 1 88.56 371 ASN A N 1
ATOM 3048 C CA . ASN A 1 371 ? -11.148 -18.672 -10.102 1 88.56 371 ASN A CA 1
ATOM 3049 C C . ASN A 1 371 ? -12.594 -18.172 -9.984 1 88.56 371 ASN A C 1
ATOM 3051 O O . ASN A 1 371 ? -13.5 -18.969 -9.719 1 88.56 371 ASN A O 1
ATOM 3055 N N . ASP A 1 372 ? -12.766 -16.891 -10.227 1 91.56 372 ASP A N 1
ATOM 3056 C CA . ASP A 1 372 ? -14.07 -16.297 -9.977 1 91.56 372 ASP A CA 1
ATOM 3057 C C . ASP A 1 372 ? -14.898 -16.203 -11.266 1 91.56 372 ASP A C 1
ATOM 3059 O O . ASP A 1 372 ? -16.078 -15.859 -11.234 1 91.56 372 ASP A O 1
ATOM 3063 N N . ILE A 1 373 ? -14.297 -16.578 -12.375 1 91.19 373 ILE A N 1
ATOM 3064 C CA . ILE A 1 373 ? -14.984 -16.438 -13.656 1 91.19 373 ILE A CA 1
ATOM 3065 C C . ILE A 1 373 ? -16.312 -17.188 -13.617 1 91.19 373 ILE A C 1
ATOM 3067 O O . ILE A 1 373 ? -16.359 -18.344 -13.203 1 91.19 373 ILE A O 1
ATOM 3071 N N . GLY A 1 374 ? -17.359 -16.562 -14.031 1 88.81 374 GLY A N 1
ATOM 3072 C CA . GLY A 1 374 ? -18.672 -17.188 -14.125 1 88.81 374 GLY A CA 1
ATOM 3073 C C . GLY A 1 374 ? -19.516 -16.969 -12.883 1 88.81 374 GLY A C 1
ATOM 3074 O O . GLY A 1 374 ? -20.734 -17.203 -12.906 1 88.81 374 GLY A O 1
ATOM 3075 N N . ASP A 1 375 ? -18.906 -16.625 -11.766 1 89.94 375 ASP A N 1
ATOM 3076 C CA . ASP A 1 375 ? -19.641 -16.328 -10.547 1 89.94 375 ASP A CA 1
ATOM 3077 C C . ASP A 1 375 ? -20.016 -14.844 -10.477 1 89.94 375 ASP A C 1
ATOM 3079 O O . ASP A 1 375 ? -19.141 -14 -10.242 1 89.94 375 ASP A O 1
ATOM 3083 N N . GLU A 1 376 ? -21.203 -14.586 -10.555 1 91.88 376 GLU A N 1
ATOM 3084 C CA . GLU A 1 376 ? -21.688 -13.211 -10.633 1 91.88 376 GLU A CA 1
ATOM 3085 C C . GLU A 1 376 ? -21.406 -12.445 -9.352 1 91.88 376 GLU A C 1
ATOM 3087 O O . GLU A 1 376 ? -21.266 -11.219 -9.367 1 91.88 376 GLU A O 1
ATOM 3092 N N . ASN A 1 377 ? -21.312 -13.164 -8.289 1 91.62 377 ASN A N 1
ATOM 3093 C CA . ASN A 1 377 ? -21.078 -12.531 -6.996 1 91.62 377 ASN A CA 1
ATOM 3094 C C . ASN A 1 377 ? -19.672 -11.953 -6.898 1 91.62 377 ASN A C 1
ATOM 3096 O O . ASN A 1 377 ? -19.375 -11.172 -5.992 1 91.62 377 ASN A O 1
ATOM 3100 N N . PHE A 1 378 ? -18.859 -12.305 -7.852 1 95.06 378 PHE A N 1
ATOM 3101 C CA . PHE A 1 378 ? -17.469 -11.875 -7.75 1 95.06 378 PHE A CA 1
ATOM 3102 C C . PHE A 1 378 ? -17.094 -10.961 -8.906 1 95.06 378 PHE A C 1
ATOM 3104 O O . PHE A 1 378 ? -15.922 -10.805 -9.234 1 95.06 378 PHE A O 1
ATOM 3111 N N . ILE A 1 379 ? -18.125 -10.43 -9.531 1 95.69 379 ILE A N 1
ATOM 3112 C CA . ILE A 1 379 ? -17.906 -9.406 -10.547 1 95.69 379 ILE A CA 1
ATOM 3113 C C . ILE A 1 379 ? -17.578 -8.078 -9.875 1 95.69 379 ILE A C 1
ATOM 3115 O O . ILE A 1 379 ? -18.375 -7.559 -9.086 1 95.69 379 ILE A O 1
ATOM 3119 N N . VAL A 1 380 ? -16.422 -7.551 -10.164 1 96.06 380 VAL A N 1
ATOM 3120 C CA . VAL A 1 380 ? -16.016 -6.285 -9.562 1 96.06 380 VAL A CA 1
ATOM 3121 C C . VAL A 1 380 ? -16.453 -5.125 -10.453 1 96.06 380 VAL A C 1
ATOM 3123 O O . VAL A 1 380 ? -16.484 -3.973 -10.016 1 96.06 380 VAL A O 1
ATOM 3126 N N . GLY A 1 381 ? -16.641 -5.383 -11.688 1 95.31 381 GLY A N 1
ATOM 3127 C CA . GLY A 1 381 ? -17.062 -4.371 -12.648 1 95.31 381 GLY A CA 1
ATOM 3128 C C . GLY A 1 381 ? -17.281 -4.93 -14.047 1 95.31 381 GLY A C 1
ATOM 3129 O O . GLY A 1 381 ? -17.375 -6.145 -14.227 1 95.31 381 GLY A O 1
ATOM 3130 N N . ASN A 1 382 ? -17.391 -3.979 -15 1 94.44 382 ASN A N 1
ATOM 3131 C CA . ASN A 1 382 ? -17.594 -4.32 -16.406 1 94.44 382 ASN A CA 1
ATOM 3132 C C . ASN A 1 382 ? -16.828 -3.381 -17.328 1 94.44 382 ASN A C 1
ATOM 3134 O O . ASN A 1 382 ? -16.766 -2.176 -17.078 1 94.44 382 ASN A O 1
ATOM 3138 N N . VAL A 1 383 ? -16.266 -3.982 -18.344 1 92.38 383 VAL A N 1
ATOM 3139 C CA . VAL A 1 383 ? -15.445 -3.195 -19.25 1 92.38 383 VAL A CA 1
ATOM 3140 C C . VAL A 1 383 ? -16.312 -2.162 -19.984 1 92.38 383 VAL A C 1
ATOM 3142 O O . VAL A 1 383 ? -15.82 -1.092 -20.344 1 92.38 383 VAL A O 1
ATOM 3145 N N . VAL A 1 384 ? -17.578 -2.455 -20.266 1 79.62 384 VAL A N 1
ATOM 3146 C CA . VAL A 1 384 ? -18.469 -1.604 -21.047 1 79.62 384 VAL A CA 1
ATOM 3147 C C . VAL A 1 384 ? -18.75 -0.313 -20.281 1 79.62 384 VAL A C 1
ATOM 3149 O O . VAL A 1 384 ? -18.672 0.781 -20.844 1 79.62 384 VAL A O 1
ATOM 3152 N N . GLU A 1 385 ? -19.156 -0.454 -19.016 1 68.06 385 GLU A N 1
ATOM 3153 C CA . GLU A 1 385 ? -19.531 0.725 -18.25 1 68.06 385 GLU A CA 1
ATOM 3154 C C . GLU A 1 385 ? -18.297 1.439 -17.688 1 68.06 385 GLU A C 1
ATOM 3156 O O . GLU A 1 385 ? -18.406 2.537 -17.141 1 68.06 385 GLU A O 1
ATOM 3161 N N . ASN A 1 386 ? -17.109 0.98 -18.125 1 64.69 386 ASN A N 1
ATOM 3162 C CA . ASN A 1 386 ? -15.805 1.494 -17.719 1 64.69 386 ASN A CA 1
ATOM 3163 C C . ASN A 1 386 ? -15.773 1.787 -16.219 1 64.69 386 ASN A C 1
ATOM 3165 O O . ASN A 1 386 ? -15.273 2.832 -15.797 1 64.69 386 ASN A O 1
ATOM 3169 N N . LYS A 1 387 ? -16.641 1.065 -15.523 1 72.31 387 LYS A N 1
ATOM 3170 C CA . LYS A 1 387 ? -16.781 1.445 -14.117 1 72.31 387 LYS A CA 1
ATOM 3171 C C . LYS A 1 387 ? -16.578 0.241 -13.203 1 72.31 387 LYS A C 1
ATOM 3173 O O . LYS A 1 387 ? -17.078 -0.849 -13.484 1 72.31 387 LYS A O 1
ATOM 3178 N N . ILE A 1 388 ? -15.523 0.306 -12.352 1 85.62 388 ILE A N 1
ATOM 3179 C CA . ILE A 1 388 ? -15.555 -0.55 -11.172 1 85.62 388 ILE A CA 1
ATOM 3180 C C . ILE A 1 388 ? -16.828 -0.278 -10.375 1 85.62 388 ILE A C 1
ATOM 3182 O O . ILE A 1 388 ? -17.047 0.845 -9.914 1 85.62 388 ILE A O 1
ATOM 3186 N N . THR A 1 389 ? -17.719 -1.264 -10.336 1 88.88 389 THR A N 1
ATOM 3187 C CA . THR A 1 389 ? -19.031 -1.045 -9.727 1 88.88 389 THR A CA 1
ATOM 3188 C C . THR A 1 389 ? -19.078 -1.638 -8.32 1 88.88 389 THR A C 1
ATOM 3190 O O . THR A 1 389 ? -19.938 -1.265 -7.516 1 88.88 389 THR A O 1
ATOM 3193 N N . ASN A 1 390 ? -18.266 -2.559 -8.109 1 93.5 390 ASN A N 1
ATOM 3194 C CA . ASN A 1 390 ? -18.234 -3.234 -6.812 1 93.5 390 ASN A CA 1
ATOM 3195 C C . ASN A 1 390 ? -16.969 -2.92 -6.039 1 93.5 390 ASN A C 1
ATOM 3197 O O . ASN A 1 390 ? -16.094 -3.775 -5.898 1 93.5 390 ASN A O 1
ATOM 3201 N N . TYR A 1 391 ? -16.953 -1.782 -5.496 1 91.12 391 TYR A N 1
ATOM 3202 C CA . TYR A 1 391 ? -15.789 -1.28 -4.785 1 91.12 391 TYR A CA 1
ATOM 3203 C C . TYR A 1 391 ? -15.555 -2.066 -3.502 1 91.12 391 TYR A C 1
ATOM 3205 O O . TYR A 1 391 ? -14.406 -2.227 -3.066 1 91.12 391 TYR A O 1
ATOM 3213 N N . GLU A 1 392 ? -16.609 -2.562 -2.928 1 92.12 392 GLU A N 1
ATOM 3214 C CA . GLU A 1 392 ? -16.469 -3.361 -1.713 1 92.12 392 GLU A CA 1
ATOM 3215 C C . GLU A 1 392 ? -15.664 -4.629 -1.971 1 92.12 392 GLU A C 1
ATOM 3217 O O . GLU A 1 392 ? -14.727 -4.934 -1.229 1 92.12 392 GLU A O 1
ATOM 3222 N N . LEU A 1 393 ? -16.031 -5.293 -3.049 1 94.62 393 LEU A N 1
ATOM 3223 C CA . LEU A 1 393 ? -15.305 -6.508 -3.395 1 94.62 393 LEU A CA 1
ATOM 3224 C C . LEU A 1 393 ? -13.859 -6.191 -3.773 1 94.62 393 LEU A C 1
ATOM 3226 O O . LEU A 1 393 ? -12.938 -6.918 -3.391 1 94.62 393 LEU A O 1
ATOM 3230 N N . LEU A 1 394 ? -13.664 -5.125 -4.5 1 95.62 394 LEU A N 1
ATOM 3231 C CA . LEU A 1 394 ? -12.32 -4.703 -4.883 1 95.62 394 LEU A CA 1
ATOM 3232 C C . LEU A 1 394 ? -11.461 -4.465 -3.65 1 95.62 394 LEU A C 1
ATOM 3234 O O . LEU A 1 394 ? -10.328 -4.953 -3.578 1 95.62 394 LEU A O 1
ATOM 3238 N N . SER A 1 395 ? -12.023 -3.781 -2.65 1 95.56 395 SER A N 1
ATOM 3239 C CA . SER A 1 395 ? -11.25 -3.445 -1.458 1 95.56 395 SER A CA 1
ATOM 3240 C C . SER A 1 395 ? -10.977 -4.684 -0.61 1 95.56 395 SER A C 1
ATOM 3242 O O . SER A 1 395 ? -9.977 -4.734 0.111 1 95.56 395 SER A O 1
ATOM 3244 N N . ARG A 1 396 ? -11.82 -5.695 -0.687 1 95.69 396 ARG A N 1
ATOM 3245 C CA . ARG A 1 396 ? -11.586 -6.945 0.033 1 95.69 396 ARG A CA 1
ATOM 3246 C C . ARG A 1 396 ? -10.359 -7.668 -0.519 1 95.69 396 ARG A C 1
ATOM 3248 O O . ARG A 1 396 ? -9.594 -8.273 0.238 1 95.69 396 ARG A O 1
ATOM 3255 N N . TYR A 1 397 ? -10.141 -7.551 -1.812 1 96.06 397 TYR A N 1
ATOM 3256 C CA . TYR A 1 397 ? -9 -8.211 -2.426 1 96.06 397 TYR A CA 1
ATOM 3257 C C . TYR A 1 397 ? -7.727 -7.398 -2.225 1 96.06 397 TYR A C 1
ATOM 3259 O O . TYR A 1 397 ? -6.652 -7.957 -1.977 1 96.06 397 TYR A O 1
ATOM 3267 N N . ILE A 1 398 ? -7.828 -6.09 -2.271 1 96.44 398 ILE A N 1
ATOM 3268 C CA . ILE A 1 398 ? -6.641 -5.246 -2.355 1 96.44 398 ILE A CA 1
ATOM 3269 C C . ILE A 1 398 ? -6.293 -4.703 -0.971 1 96.44 398 ILE A C 1
ATOM 3271 O O . ILE A 1 398 ? -5.121 -4.672 -0.585 1 96.44 398 ILE A O 1
ATOM 3275 N N . GLY A 1 399 ? -7.27 -4.316 -0.257 1 95.19 399 GLY A N 1
ATOM 3276 C CA . GLY A 1 399 ? -7.07 -3.729 1.058 1 95.19 399 GLY A CA 1
ATOM 3277 C C . GLY A 1 399 ? -7.371 -4.688 2.193 1 95.19 399 GLY A C 1
ATOM 3278 O O . GLY A 1 399 ? -7.168 -4.359 3.363 1 95.19 399 GLY A O 1
ATOM 3279 N N . GLY A 1 400 ? -7.895 -5.879 1.872 1 94.19 400 GLY A N 1
ATOM 3280 C CA . GLY A 1 400 ? -8.227 -6.867 2.887 1 94.19 400 GLY A CA 1
ATOM 3281 C C . GLY A 1 400 ? -7.004 -7.543 3.479 1 94.19 400 GLY A C 1
ATOM 3282 O O . GLY A 1 400 ? -5.871 -7.176 3.164 1 94.19 400 GLY A O 1
ATOM 3283 N N . PRO A 1 401 ? -7.227 -8.5 4.379 1 92.06 401 PRO A N 1
ATOM 3284 C CA . PRO A 1 401 ? -6.121 -9.164 5.086 1 92.06 401 PRO A CA 1
ATOM 3285 C C . PRO A 1 401 ? -5.152 -9.867 4.137 1 92.06 401 PRO A C 1
ATOM 3287 O O . PRO A 1 401 ? -5.578 -10.453 3.139 1 92.06 401 PRO A O 1
ATOM 3290 N N . ASN A 1 402 ? -3.916 -9.773 4.406 1 94.38 402 ASN A N 1
ATOM 3291 C CA . ASN A 1 402 ? -2.824 -10.438 3.707 1 94.38 402 ASN A CA 1
ATOM 3292 C C . ASN A 1 402 ? -1.671 -10.766 4.652 1 94.38 402 ASN A C 1
ATOM 3294 O O . ASN A 1 402 ? -1.8 -10.617 5.871 1 94.38 402 ASN A O 1
ATOM 3298 N N . MET A 1 403 ? -0.57 -11.242 4.109 1 93.88 403 MET A N 1
ATOM 3299 C CA . MET A 1 403 ? 0.526 -11.727 4.945 1 93.88 403 MET A CA 1
ATOM 3300 C C . MET A 1 403 ? 1.133 -10.578 5.758 1 93.88 403 MET A C 1
ATOM 3302 O O . MET A 1 403 ? 1.759 -10.812 6.793 1 93.88 403 MET A O 1
ATOM 3306 N N . MET A 1 404 ? 0.963 -9.297 5.375 1 94.5 404 MET A N 1
ATOM 3307 C CA . MET A 1 404 ? 1.6 -8.156 6.027 1 94.5 404 MET A CA 1
ATOM 3308 C C . MET A 1 404 ? 0.881 -7.805 7.324 1 94.5 404 MET A C 1
ATOM 3310 O O . MET A 1 404 ? 1.4 -7.039 8.141 1 94.5 404 MET A O 1
ATOM 3314 N N . ASP A 1 405 ? -0.291 -8.359 7.508 1 90.25 405 ASP A N 1
ATOM 3315 C CA . ASP A 1 405 ? -1.005 -8 8.727 1 90.25 405 ASP A CA 1
ATOM 3316 C C . ASP A 1 405 ? -1.484 -9.242 9.469 1 90.25 405 ASP A C 1
ATOM 3318 O O . ASP A 1 405 ? -1.935 -9.156 10.617 1 90.25 405 ASP A O 1
ATOM 3322 N N . ASP A 1 406 ? -1.455 -10.406 8.805 1 90.81 406 ASP A N 1
ATOM 3323 C CA . ASP A 1 406 ? -1.779 -11.656 9.492 1 90.81 406 ASP A CA 1
ATOM 3324 C C . ASP A 1 406 ? -0.796 -11.93 10.625 1 90.81 406 ASP A C 1
ATOM 3326 O O . ASP A 1 406 ? 0.413 -12.016 10.406 1 90.81 406 ASP A O 1
ATOM 3330 N N . PRO A 1 407 ? -1.331 -12.016 11.836 1 89.81 407 PRO A N 1
ATOM 3331 C CA . PRO A 1 407 ? -0.415 -12.164 12.969 1 89.81 407 PRO A CA 1
ATOM 3332 C C . PRO A 1 407 ? 0.47 -13.398 12.852 1 89.81 407 PRO A C 1
ATOM 3334 O O . PRO A 1 407 ? 1.647 -13.359 13.219 1 89.81 407 PRO A O 1
ATOM 3337 N N . LYS A 1 408 ? -0.035 -14.492 12.328 1 90.81 408 LYS A N 1
ATOM 3338 C CA . LYS A 1 408 ? 0.752 -15.711 12.156 1 90.81 408 LYS A CA 1
ATOM 3339 C C . LYS A 1 408 ? 1.856 -15.516 11.117 1 90.81 408 LYS A C 1
ATOM 3341 O O . LYS A 1 408 ? 2.99 -15.953 11.32 1 90.81 408 LYS A O 1
ATOM 3346 N N . CYS A 1 409 ? 1.51 -14.82 10.039 1 93.06 409 CYS A N 1
ATOM 3347 C CA . CYS A 1 409 ? 2.496 -14.555 9 1 93.06 409 CYS A CA 1
ATOM 3348 C C . CYS A 1 409 ? 3.59 -13.617 9.508 1 93.06 409 CYS A C 1
ATOM 3350 O O . CYS A 1 409 ? 4.77 -13.836 9.227 1 93.06 409 CYS A O 1
ATOM 3352 N N . CYS A 1 410 ? 3.225 -12.625 10.289 1 91.75 410 CYS A N 1
ATOM 3353 C CA . CYS A 1 410 ? 4.168 -11.609 10.75 1 91.75 410 CYS A CA 1
ATOM 3354 C C . CYS A 1 410 ? 5.191 -12.203 11.703 1 91.75 410 CYS A C 1
ATOM 3356 O O . CYS A 1 410 ? 6.312 -11.711 11.812 1 91.75 410 CYS A O 1
ATOM 3358 N N . GLU A 1 411 ? 4.844 -13.281 12.336 1 91.06 411 GLU A N 1
ATOM 3359 C CA . GLU A 1 411 ? 5.742 -13.906 13.312 1 91.06 411 GLU A CA 1
ATOM 3360 C C . GLU A 1 411 ? 6.418 -15.141 12.719 1 91.06 411 GLU A C 1
ATOM 3362 O O . GLU A 1 411 ? 7.246 -15.773 13.375 1 91.06 411 GLU A O 1
ATOM 3367 N N . CYS A 1 412 ? 6.113 -15.477 11.492 1 93.38 412 CYS A N 1
ATOM 3368 C CA . CYS A 1 412 ? 6.613 -16.688 10.859 1 93.38 412 CYS A CA 1
ATOM 3369 C C . CYS A 1 412 ? 8.07 -16.531 10.438 1 93.38 412 CYS A C 1
ATOM 3371 O O . CYS A 1 412 ? 8.422 -15.555 9.766 1 93.38 412 CYS A O 1
ATOM 3373 N N . LYS A 1 413 ? 8.914 -17.562 10.773 1 93.88 413 LYS A N 1
ATOM 3374 C CA . LYS A 1 413 ? 10.336 -17.547 10.438 1 93.88 413 LYS A CA 1
ATOM 3375 C C . LYS A 1 413 ? 10.539 -17.625 8.922 1 93.88 413 LYS A C 1
ATOM 3377 O O . LYS A 1 413 ? 11.602 -17.281 8.414 1 93.88 413 LYS A O 1
ATOM 3382 N N . LEU A 1 414 ? 9.547 -18.109 8.188 1 93.44 414 LEU A N 1
ATOM 3383 C CA . LEU A 1 414 ? 9.656 -18.312 6.746 1 93.44 414 LEU A CA 1
ATOM 3384 C C . LEU A 1 414 ? 9.141 -17.094 5.988 1 93.44 414 LEU A C 1
ATOM 3386 O O . LEU A 1 414 ? 9.164 -17.062 4.758 1 93.44 414 LEU A O 1
ATOM 3390 N N . PHE A 1 415 ? 8.758 -15.992 6.652 1 93.94 415 PHE A N 1
ATOM 3391 C CA . PHE A 1 415 ? 8.133 -14.805 6.082 1 93.94 415 PHE A CA 1
ATOM 3392 C C . PHE A 1 415 ? 8.961 -14.266 4.918 1 93.94 415 PHE A C 1
ATOM 3394 O O . PHE A 1 415 ? 8.414 -13.961 3.855 1 93.94 415 PHE A O 1
ATOM 3401 N N . PRO A 1 416 ? 10.328 -14.203 5.031 1 93 416 PRO A N 1
ATOM 3402 C CA . PRO A 1 416 ? 11.133 -13.602 3.961 1 93 416 PRO A CA 1
ATOM 3403 C C . PRO A 1 416 ? 11.078 -14.406 2.662 1 93 416 PRO A C 1
ATOM 3405 O O . PRO A 1 416 ? 11.234 -13.844 1.576 1 93 416 PRO A O 1
ATOM 3408 N N . ILE A 1 417 ? 10.797 -15.695 2.797 1 92.19 417 ILE A N 1
ATOM 3409 C CA . ILE A 1 417 ? 10.867 -16.547 1.615 1 92.19 417 ILE A CA 1
ATOM 3410 C C . ILE A 1 417 ? 9.477 -17.094 1.289 1 92.19 417 ILE A C 1
ATOM 3412 O O . ILE A 1 417 ? 9.344 -18.094 0.572 1 92.19 417 ILE A O 1
ATOM 3416 N N . CYS A 1 418 ? 8.445 -16.547 1.909 1 91.88 418 CYS A N 1
ATOM 3417 C CA . CYS A 1 418 ? 7.055 -16.922 1.688 1 91.88 418 CYS A CA 1
ATOM 3418 C C . CYS A 1 418 ? 6.324 -15.852 0.878 1 91.88 418 CYS A C 1
ATOM 3420 O O . CYS A 1 418 ? 6.598 -14.664 1.02 1 91.88 418 CYS A O 1
ATOM 3422 N N . ASP A 1 419 ? 5.371 -16.219 0.114 1 90.69 419 ASP A N 1
ATOM 3423 C CA . ASP A 1 419 ? 4.645 -15.266 -0.715 1 90.69 419 ASP A CA 1
ATOM 3424 C C . ASP A 1 419 ? 3.264 -14.969 -0.131 1 90.69 419 ASP A C 1
ATOM 3426 O O . ASP A 1 419 ? 2.443 -14.305 -0.769 1 90.69 419 ASP A O 1
ATOM 3430 N N . GLY A 1 420 ? 2.971 -15.531 1.026 1 90.44 420 GLY A N 1
ATOM 3431 C CA . GLY A 1 420 ? 1.728 -15.234 1.723 1 90.44 420 GLY A CA 1
ATOM 3432 C C . GLY A 1 420 ? 0.593 -16.172 1.328 1 90.44 420 GLY A C 1
ATOM 3433 O O . GLY A 1 420 ? -0.5 -16.094 1.893 1 90.44 420 GLY A O 1
ATOM 3434 N N . GLY A 1 421 ? 0.821 -17.094 0.304 1 88.69 421 GLY A N 1
ATOM 3435 C CA . GLY A 1 421 ? -0.209 -18.016 -0.124 1 88.69 421 GLY A CA 1
ATOM 3436 C C . GLY A 1 421 ? -1.219 -17.391 -1.07 1 88.69 421 GLY A C 1
ATOM 3437 O O . GLY A 1 421 ? -1.141 -16.203 -1.375 1 88.69 421 GLY A O 1
ATOM 3438 N N . CYS A 1 422 ? -2.207 -18.203 -1.448 1 91 422 CYS A N 1
ATOM 3439 C CA . CYS A 1 422 ? -3.203 -17.812 -2.441 1 91 422 CYS A CA 1
ATOM 3440 C C . CYS A 1 422 ? -4.16 -16.781 -1.874 1 91 422 CYS A C 1
ATOM 3442 O O . CYS A 1 422 ? -4.855 -17.031 -0.891 1 91 422 CYS A O 1
ATOM 3444 N N . ALA A 1 423 ? -4.285 -15.609 -2.492 1 93.25 423 ALA A N 1
ATOM 3445 C CA . ALA A 1 423 ? -5.172 -14.531 -2.057 1 93.25 423 ALA A CA 1
ATOM 3446 C C . ALA A 1 423 ? -6.633 -14.953 -2.158 1 93.25 423 ALA A C 1
ATOM 3448 O O . ALA A 1 423 ? -7.457 -14.555 -1.332 1 93.25 423 ALA A O 1
ATOM 3449 N N . TRP A 1 424 ? -6.941 -15.711 -3.182 1 93.19 424 TRP A N 1
ATOM 3450 C CA . TRP A 1 424 ? -8.312 -16.188 -3.355 1 93.19 424 TRP A CA 1
ATOM 3451 C C . TRP A 1 424 ? -8.719 -17.109 -2.207 1 93.19 424 TRP A C 1
ATOM 3453 O O . TRP A 1 424 ? -9.797 -16.953 -1.638 1 93.19 424 TRP A O 1
ATOM 3463 N N . ASN A 1 425 ? -7.805 -18.047 -1.824 1 90.81 425 ASN A N 1
ATOM 3464 C CA . ASN A 1 425 ? -8.062 -18.906 -0.671 1 90.81 425 ASN A CA 1
ATOM 3465 C C . ASN A 1 425 ? -8.289 -18.094 0.596 1 90.81 425 ASN A C 1
ATOM 3467 O O . ASN A 1 425 ? -9.219 -18.359 1.357 1 90.81 425 ASN A O 1
ATOM 3471 N N . ARG A 1 426 ? -7.469 -17.125 0.792 1 92.69 426 ARG A N 1
ATOM 3472 C CA . ARG A 1 426 ? -7.59 -16.281 1.974 1 92.69 426 ARG A CA 1
ATOM 3473 C C . ARG A 1 426 ? -8.922 -15.539 1.983 1 92.69 426 ARG A C 1
ATOM 3475 O O . ARG A 1 426 ? -9.578 -15.445 3.023 1 92.69 426 ARG A O 1
ATOM 3482 N N . HIS A 1 427 ? -9.297 -15.008 0.833 1 93.25 427 HIS A N 1
ATOM 3483 C CA . HIS A 1 427 ? -10.578 -14.312 0.699 1 93.25 427 HIS A CA 1
ATOM 3484 C C . HIS A 1 427 ? -11.734 -15.234 1.066 1 93.25 427 HIS A C 1
ATOM 3486 O O . HIS A 1 427 ? -12.617 -14.852 1.844 1 93.25 427 HIS A O 1
ATOM 3492 N N . LYS A 1 428 ? -11.688 -16.438 0.562 1 91.12 428 LYS A N 1
ATOM 3493 C CA . LYS A 1 428 ? -12.758 -17.391 0.841 1 91.12 428 LYS A CA 1
ATOM 3494 C C . LYS A 1 428 ? -12.797 -17.766 2.322 1 91.12 428 LYS A C 1
ATOM 3496 O O . LYS A 1 428 ? -13.867 -17.906 2.906 1 91.12 428 LYS A O 1
ATOM 3501 N N . ASN A 1 429 ? -11.625 -17.938 2.902 1 89.94 429 ASN A N 1
ATOM 3502 C CA . ASN A 1 429 ? -11.555 -18.234 4.328 1 89.94 429 ASN A CA 1
ATOM 3503 C C . ASN A 1 429 ? -12.18 -17.109 5.16 1 89.94 429 ASN A C 1
ATOM 3505 O O . ASN A 1 429 ? -12.945 -17.375 6.09 1 89.94 429 ASN A O 1
ATOM 3509 N N . ILE A 1 430 ? -11.922 -15.938 4.824 1 89.81 430 ILE A N 1
ATOM 3510 C CA . ILE A 1 430 ? -12.289 -14.789 5.641 1 89.81 430 ILE A CA 1
ATOM 3511 C C . ILE A 1 430 ? -13.75 -14.422 5.379 1 89.81 430 ILE A C 1
ATOM 3513 O O . ILE A 1 430 ? -14.508 -14.156 6.316 1 89.81 430 ILE A O 1
ATOM 3517 N N . PHE A 1 431 ? -14.195 -14.461 4.156 1 88.44 431 PHE A N 1
ATOM 3518 C CA . PHE A 1 431 ? -15.469 -13.836 3.826 1 88.44 431 PHE A CA 1
ATOM 3519 C C . PHE A 1 431 ? -16.531 -14.883 3.512 1 88.44 431 PHE A C 1
ATOM 3521 O O . PHE A 1 431 ? -17.719 -14.586 3.492 1 88.44 431 PHE A O 1
ATOM 3528 N N . ASN A 1 432 ? -16.062 -16.109 3.258 1 85.56 432 ASN A N 1
ATOM 3529 C CA . ASN A 1 432 ? -17.031 -17.141 2.875 1 85.56 432 ASN A CA 1
ATOM 3530 C C . ASN A 1 432 ? -17 -18.312 3.842 1 85.56 432 ASN A C 1
ATOM 3532 O O . ASN A 1 432 ? -17.609 -19.359 3.572 1 85.56 432 ASN A O 1
ATOM 3536 N N . GLY A 1 433 ? -16.25 -18.188 4.926 1 84.06 433 GLY A N 1
ATOM 3537 C CA . GLY A 1 433 ? -16.219 -19.219 5.949 1 84.06 433 GLY A CA 1
ATOM 3538 C C . GLY A 1 433 ? -15.547 -20.5 5.484 1 84.06 433 GLY A C 1
ATOM 3539 O O . GLY A 1 433 ? -15.852 -21.578 5.992 1 84.06 433 GLY A O 1
ATOM 3540 N N . ALA A 1 434 ? -14.688 -20.406 4.473 1 84.69 434 ALA A N 1
ATOM 3541 C CA . ALA A 1 434 ? -13.953 -21.562 3.975 1 84.69 434 ALA A CA 1
ATOM 3542 C C . ALA A 1 434 ? -12.766 -21.891 4.879 1 84.69 434 ALA A C 1
ATOM 3544 O O . ALA A 1 434 ? -12.523 -21.203 5.867 1 84.69 434 ALA A O 1
ATOM 3545 N N . SER A 1 435 ? -12.156 -23 4.695 1 84.5 435 SER A N 1
ATOM 3546 C CA . SER A 1 435 ? -10.969 -23.422 5.434 1 84.5 435 SER A CA 1
ATOM 3547 C C . SER A 1 435 ? -9.891 -23.938 4.488 1 84.5 435 SER A C 1
ATOM 3549 O O . SER A 1 435 ? -9.422 -25.062 4.633 1 84.5 435 SER A O 1
ATOM 3551 N N . MET A 1 436 ? -9.547 -23.094 3.627 1 82.88 436 MET A N 1
ATOM 3552 C CA . MET A 1 436 ? -8.531 -23.453 2.639 1 82.88 436 MET A CA 1
ATOM 3553 C C . MET A 1 436 ? -7.133 -23.281 3.213 1 82.88 436 MET A C 1
ATOM 3555 O O . MET A 1 436 ? -6.902 -22.406 4.059 1 82.88 436 MET A O 1
ATOM 3559 N N . GLN A 1 437 ? -6.258 -24.078 2.703 1 80.56 437 GLN A N 1
ATOM 3560 C CA . GLN A 1 437 ? -4.859 -23.984 3.113 1 80.56 437 GLN A CA 1
ATOM 3561 C C . GLN A 1 437 ? -4.199 -22.734 2.523 1 80.56 437 GLN A C 1
ATOM 3563 O O . GLN A 1 437 ? -4.367 -22.438 1.339 1 80.56 437 GLN A O 1
ATOM 3568 N N . LEU A 1 438 ? -3.43 -22.062 3.408 1 84.69 438 LEU A N 1
ATOM 3569 C CA . LEU A 1 438 ? -2.779 -20.844 2.947 1 84.69 438 LEU A CA 1
ATOM 3570 C C . LEU A 1 438 ? -1.265 -21.031 2.893 1 84.69 438 LEU A C 1
ATOM 3572 O O . LEU A 1 438 ? -0.611 -20.547 1.965 1 84.69 438 LEU A O 1
ATOM 3576 N N . CYS A 1 439 ? -0.695 -21.828 3.721 1 85.56 439 CYS A N 1
ATOM 3577 C CA . CYS A 1 439 ? 0.751 -21.859 3.91 1 85.56 439 CYS A CA 1
ATOM 3578 C C . CYS A 1 439 ? 1.396 -22.859 2.953 1 85.56 439 CYS A C 1
ATOM 3580 O O . CYS A 1 439 ? 0.756 -23.828 2.531 1 85.56 439 CYS A O 1
ATOM 3582 N N . SER A 1 440 ? 2.682 -22.547 2.623 1 75.69 440 SER A N 1
ATOM 3583 C CA . SER A 1 440 ? 3.457 -23.438 1.766 1 75.69 440 SER A CA 1
ATOM 3584 C C . SER A 1 440 ? 3.787 -24.75 2.48 1 75.69 440 SER A C 1
ATOM 3586 O O . SER A 1 440 ? 3.666 -24.844 3.703 1 75.69 440 SER A O 1
ATOM 3588 N N . SER A 1 441 ? 4.227 -25.688 1.709 1 66.75 441 SER A N 1
ATOM 3589 C CA . SER A 1 441 ? 4.586 -27.016 2.219 1 66.75 441 SER A CA 1
ATOM 3590 C C . SER A 1 441 ? 5.812 -26.938 3.125 1 66.75 441 SER A C 1
ATOM 3592 O O . SER A 1 441 ? 5.992 -27.781 4.004 1 66.75 441 SER A O 1
ATOM 3594 N N . ARG A 1 442 ? 6.535 -25.891 2.941 1 66.88 442 ARG A N 1
ATOM 3595 C CA . ARG A 1 442 ? 7.754 -25.734 3.732 1 66.88 442 ARG A CA 1
ATOM 3596 C C . ARG A 1 442 ? 7.426 -25.469 5.199 1 66.88 442 ARG A C 1
ATOM 3598 O O . ARG A 1 442 ? 8.203 -25.828 6.086 1 66.88 442 ARG A O 1
ATOM 3605 N N . ILE A 1 443 ? 6.273 -25.016 5.445 1 69.5 443 ILE A N 1
ATOM 3606 C CA . ILE A 1 443 ? 5.902 -24.609 6.797 1 69.5 443 ILE A CA 1
ATOM 3607 C C . ILE A 1 443 ? 5.66 -25.844 7.66 1 69.5 443 ILE A C 1
ATOM 3609 O O . ILE A 1 443 ? 5.891 -25.828 8.867 1 69.5 443 ILE A O 1
ATOM 3613 N N . SER A 1 444 ? 5.301 -26.906 6.957 1 73.25 444 SER A N 1
ATOM 3614 C CA . SER A 1 444 ? 4.996 -28.109 7.711 1 73.25 444 SER A CA 1
ATOM 3615 C C . SER A 1 444 ? 6.27 -28.766 8.234 1 73.25 444 SER A C 1
ATOM 3617 O O . SER A 1 444 ? 6.266 -29.375 9.312 1 73.25 444 SER A O 1
ATOM 3619 N N . ASN A 1 445 ? 7.328 -28.641 7.5 1 82.44 445 ASN A N 1
ATOM 3620 C CA . ASN A 1 445 ? 8.594 -29.219 7.922 1 82.44 445 ASN A CA 1
ATOM 3621 C C . ASN A 1 445 ? 9.781 -28.453 7.348 1 82.44 445 ASN A C 1
ATOM 3623 O O . ASN A 1 445 ? 10.492 -28.969 6.477 1 82.44 445 ASN A O 1
ATOM 3627 N N . PRO A 1 446 ? 10.023 -27.312 7.957 1 87.38 446 PRO A N 1
ATOM 3628 C CA . PRO A 1 446 ? 11.07 -26.469 7.383 1 87.38 446 PRO A CA 1
ATOM 3629 C C . PRO A 1 446 ? 12.461 -27.094 7.484 1 87.38 446 PRO A C 1
ATOM 3631 O O . PRO A 1 446 ? 13.258 -26.984 6.555 1 87.38 446 PRO A O 1
ATOM 3634 N N . GLU A 1 447 ? 12.727 -27.812 8.539 1 88.12 447 GLU A N 1
ATOM 3635 C CA . GLU A 1 447 ? 14.055 -28.375 8.75 1 88.12 447 GLU A CA 1
ATOM 3636 C C . GLU A 1 447 ? 14.375 -29.453 7.707 1 88.12 447 GLU A C 1
ATOM 3638 O O . GLU A 1 447 ? 15.492 -29.516 7.203 1 88.12 447 GLU A O 1
ATOM 3643 N N . LYS A 1 448 ? 13.344 -30.219 7.402 1 85.62 448 LYS A N 1
ATOM 3644 C CA . LYS A 1 448 ? 13.539 -31.234 6.363 1 85.62 448 LYS A CA 1
ATOM 3645 C C . LYS A 1 448 ? 13.812 -30.578 5.012 1 85.62 448 LYS A C 1
ATOM 3647 O O . LYS A 1 448 ? 14.68 -31.016 4.262 1 85.62 448 LYS A O 1
ATOM 3652 N N . ALA A 1 449 ? 13.062 -29.562 4.727 1 86.44 449 ALA A N 1
ATOM 3653 C CA . ALA A 1 449 ? 13.258 -28.828 3.479 1 86.44 449 ALA A CA 1
ATOM 3654 C C . ALA A 1 449 ? 14.656 -28.219 3.414 1 86.44 449 ALA A C 1
ATOM 3656 O O . ALA A 1 449 ? 15.328 -28.297 2.381 1 86.44 449 ALA A O 1
ATOM 3657 N N . PHE A 1 450 ? 15.133 -27.734 4.5 1 91 450 PHE A N 1
ATOM 3658 C CA . PHE A 1 450 ? 16.438 -27.094 4.523 1 91 450 PHE A CA 1
ATOM 3659 C C . PHE A 1 450 ? 17.562 -28.125 4.461 1 91 450 PHE A C 1
ATOM 3661 O O . PHE A 1 450 ? 18.625 -27.859 3.883 1 91 450 PHE A O 1
ATOM 3668 N N . GLU A 1 451 ? 17.266 -29.281 5.043 1 90.06 451 GLU A N 1
ATOM 3669 C CA . GLU A 1 451 ? 18.25 -30.359 4.918 1 90.06 451 GLU A CA 1
ATOM 3670 C C . GLU A 1 451 ? 18.453 -30.766 3.461 1 90.06 451 GLU A C 1
ATOM 3672 O O . GLU A 1 451 ? 19.578 -30.953 3.014 1 90.06 451 GLU A O 1
ATOM 3677 N N . LEU A 1 452 ? 17.359 -30.844 2.777 1 87.19 452 LEU A N 1
ATOM 3678 C CA . LEU A 1 452 ? 17.422 -31.188 1.358 1 87.19 452 LEU A CA 1
ATOM 3679 C C . LEU A 1 452 ? 18.141 -30.078 0.578 1 87.19 452 LEU A C 1
ATOM 3681 O O . LEU A 1 452 ? 18.938 -30.375 -0.321 1 87.19 452 LEU A O 1
ATOM 3685 N N . TYR A 1 453 ? 17.891 -28.875 0.942 1 88.81 453 TYR A N 1
ATOM 3686 C CA . TYR A 1 453 ? 18.578 -27.734 0.323 1 88.81 453 TYR A CA 1
ATOM 3687 C C . TYR A 1 453 ? 20.062 -27.766 0.628 1 88.81 453 TYR A C 1
ATOM 3689 O O . TYR A 1 453 ? 20.891 -27.594 -0.268 1 88.81 453 TYR A O 1
ATOM 3697 N N . TYR A 1 454 ? 20.406 -28.047 1.87 1 91.56 454 TYR A N 1
ATOM 3698 C CA . TYR A 1 454 ? 21.797 -28.125 2.268 1 91.56 454 TYR A CA 1
ATOM 3699 C C . TYR A 1 454 ? 22.531 -29.219 1.482 1 91.56 454 TYR A C 1
ATOM 3701 O O . TYR A 1 454 ? 23.672 -29.016 1.047 1 91.56 454 TYR A O 1
ATOM 3709 N N . GLU A 1 455 ? 21.875 -30.312 1.28 1 88.5 455 GLU A N 1
ATOM 3710 C CA . GLU A 1 455 ? 22.438 -31.422 0.506 1 88.5 455 GLU A CA 1
ATOM 3711 C C . GLU A 1 455 ? 22.781 -30.984 -0.916 1 88.5 455 GLU A C 1
ATOM 3713 O O . GLU A 1 455 ? 23.812 -31.359 -1.46 1 88.5 455 GLU A O 1
ATOM 3718 N N . GLN A 1 456 ? 21.953 -30.156 -1.441 1 87 456 GLN A N 1
ATOM 3719 C CA . GLN A 1 456 ? 22.156 -29.656 -2.795 1 87 456 GLN A CA 1
ATOM 3720 C C . GLN A 1 456 ? 23.328 -28.672 -2.84 1 87 456 GLN A C 1
ATOM 3722 O O . GLN A 1 456 ? 24.031 -28.578 -3.852 1 87 456 GLN A O 1
ATOM 3727 N N . LEU A 1 457 ? 23.562 -27.906 -1.764 1 88.06 457 LEU A N 1
ATOM 3728 C CA . LEU A 1 457 ? 24.609 -26.906 -1.7 1 88.06 457 LEU A CA 1
ATOM 3729 C C . LEU A 1 457 ? 25.984 -27.547 -1.625 1 88.06 457 LEU A C 1
ATOM 3731 O O . LEU A 1 457 ? 26.953 -27.031 -2.186 1 88.06 457 LEU A O 1
ATOM 3735 N N . ILE A 1 458 ? 26.109 -28.672 -0.98 1 88.25 458 ILE A N 1
ATOM 3736 C CA . ILE A 1 458 ? 27.422 -29.266 -0.752 1 88.25 458 ILE A CA 1
ATOM 3737 C C . ILE A 1 458 ? 27.766 -30.203 -1.902 1 88.25 458 ILE A C 1
ATOM 3739 O O . ILE A 1 458 ? 28.906 -30.672 -2.01 1 88.25 458 ILE A O 1
ATOM 3743 N N . LYS A 1 459 ? 26.891 -30.562 -2.76 1 77.06 459 LYS A N 1
ATOM 3744 C CA . LYS A 1 459 ? 27.203 -31.328 -3.963 1 77.06 459 LYS A CA 1
ATOM 3745 C C . LYS A 1 459 ? 27.75 -30.438 -5.062 1 77.06 459 LYS A C 1
ATOM 3747 O O . LYS A 1 459 ? 27.328 -29.281 -5.211 1 77.06 459 LYS A O 1
ATOM 3752 N N . MET B 1 1 ? -57 -13.758 -17.672 1 23.19 1 MET B N 1
ATOM 3753 C CA . MET B 1 1 ? -56.312 -14.578 -16.688 1 23.19 1 MET B CA 1
ATOM 3754 C C . MET B 1 1 ? -55.156 -13.797 -16.047 1 23.19 1 MET B C 1
ATOM 3756 O O . MET B 1 1 ? -54.281 -13.273 -16.734 1 23.19 1 MET B O 1
ATOM 3760 N N . CYS B 1 2 ? -55.312 -13.047 -14.836 1 23.11 2 CYS B N 1
ATOM 3761 C CA . CYS B 1 2 ? -54.625 -11.977 -14.133 1 23.11 2 CYS B CA 1
ATOM 3762 C C . CYS B 1 2 ? -53.312 -12.453 -13.562 1 23.11 2 CYS B C 1
ATOM 3764 O O . CYS B 1 2 ? -53.25 -13.367 -12.734 1 23.11 2 CYS B O 1
ATOM 3766 N N . ILE B 1 3 ? -52.219 -12.57 -14.305 1 20.67 3 ILE B N 1
ATOM 3767 C CA . ILE B 1 3 ? -50.938 -13.133 -13.906 1 20.67 3 ILE B CA 1
ATOM 3768 C C . ILE B 1 3 ? -50.406 -12.375 -12.703 1 20.67 3 ILE B C 1
ATOM 3770 O O . ILE B 1 3 ? -50.125 -11.172 -12.789 1 20.67 3 ILE B O 1
ATOM 3774 N N . LYS B 1 4 ? -50.781 -12.758 -11.438 1 25.61 4 LYS B N 1
ATOM 3775 C CA . LYS B 1 4 ? -50.469 -12.258 -10.102 1 25.61 4 LYS B CA 1
ATOM 3776 C C . LYS B 1 4 ? -48.969 -12.133 -9.891 1 25.61 4 LYS B C 1
ATOM 3778 O O . LYS B 1 4 ? -48.25 -13.109 -10.047 1 25.61 4 LYS B O 1
ATOM 3783 N N . ASN B 1 5 ? -48.375 -10.891 -10.023 1 24.42 5 ASN B N 1
ATOM 3784 C CA . ASN B 1 5 ? -47.031 -10.391 -9.852 1 24.42 5 ASN B CA 1
ATOM 3785 C C . ASN B 1 5 ? -46.469 -10.75 -8.484 1 24.42 5 ASN B C 1
ATOM 3787 O O . ASN B 1 5 ? -46.969 -10.312 -7.457 1 24.42 5 ASN B O 1
ATOM 3791 N N . HIS B 1 6 ? -46.188 -11.969 -8.164 1 26.7 6 HIS B N 1
ATOM 3792 C CA . HIS B 1 6 ? -45.656 -12.359 -6.859 1 26.7 6 HIS B CA 1
ATOM 3793 C C . HIS B 1 6 ? -44.531 -11.43 -6.406 1 26.7 6 HIS B C 1
ATOM 3795 O O . HIS B 1 6 ? -43.531 -11.297 -7.098 1 26.7 6 HIS B O 1
ATOM 3801 N N . ALA B 1 7 ? -44.812 -10.305 -5.719 1 27.73 7 ALA B N 1
ATOM 3802 C CA . ALA B 1 7 ? -43.969 -9.453 -4.879 1 27.73 7 ALA B CA 1
ATOM 3803 C C . ALA B 1 7 ? -43 -10.289 -4.047 1 27.73 7 ALA B C 1
ATOM 3805 O O . ALA B 1 7 ? -43.406 -10.961 -3.1 1 27.73 7 ALA B O 1
ATOM 3806 N N . ILE B 1 8 ? -42.031 -10.984 -4.523 1 27.06 8 ILE B N 1
ATOM 3807 C CA . ILE B 1 8 ? -41 -11.602 -3.693 1 27.06 8 ILE B CA 1
ATOM 3808 C C . ILE B 1 8 ? -40.469 -10.578 -2.678 1 27.06 8 ILE B C 1
ATOM 3810 O O . ILE B 1 8 ? -39.844 -9.594 -3.049 1 27.06 8 ILE B O 1
ATOM 3814 N N . SER B 1 9 ? -41.125 -10.234 -1.679 1 30.19 9 SER B N 1
ATOM 3815 C CA . SER B 1 9 ? -40.781 -9.461 -0.486 1 30.19 9 SER B CA 1
ATOM 3816 C C . SER B 1 9 ? -39.375 -9.789 -0.005 1 30.19 9 SER B C 1
ATOM 3818 O O . SER B 1 9 ? -39.031 -10.953 0.215 1 30.19 9 SER B O 1
ATOM 3820 N N . GLY B 1 10 ? -38.312 -9.18 -0.507 1 31.61 10 GLY B N 1
ATOM 3821 C CA . GLY B 1 10 ? -36.906 -9.18 -0.117 1 31.61 10 GLY B CA 1
ATOM 3822 C C . GLY B 1 10 ? -36.688 -9.344 1.377 1 31.61 10 GLY B C 1
ATOM 3823 O O . GLY B 1 10 ? -36.938 -8.414 2.148 1 31.61 10 GLY B O 1
ATOM 3824 N N . PHE B 1 11 ? -37.062 -10.375 2.025 1 33.22 11 PHE B N 1
ATOM 3825 C CA . PHE B 1 11 ? -36.625 -10.727 3.373 1 33.22 11 PHE B CA 1
ATOM 3826 C C . PHE B 1 11 ? -35.188 -10.336 3.598 1 33.22 11 PHE B C 1
ATOM 3828 O O . PHE B 1 11 ? -34.281 -10.797 2.879 1 33.22 11 PHE B O 1
ATOM 3835 N N . ILE B 1 12 ? -34.875 -9.18 3.869 1 43.25 12 ILE B N 1
ATOM 3836 C CA . ILE B 1 12 ? -33.562 -8.734 4.332 1 43.25 12 ILE B CA 1
ATOM 3837 C C . ILE B 1 12 ? -32.969 -9.758 5.293 1 43.25 12 ILE B C 1
ATOM 3839 O O . ILE B 1 12 ? -33.5 -9.992 6.375 1 43.25 12 ILE B O 1
ATOM 3843 N N . LYS B 1 13 ? -32.344 -10.82 4.895 1 49.06 13 LYS B N 1
ATOM 3844 C CA . LYS B 1 13 ? -31.641 -11.812 5.699 1 49.06 13 LYS B CA 1
ATOM 3845 C C . LYS B 1 13 ? -30.984 -11.164 6.914 1 49.06 13 LYS B C 1
ATOM 3847 O O . LYS B 1 13 ? -30.016 -10.406 6.777 1 49.06 13 LYS B O 1
ATOM 3852 N N . LYS B 1 14 ? -31.594 -11.055 8.055 1 55.66 14 LYS B N 1
ATOM 3853 C CA . LYS B 1 14 ? -31.141 -10.57 9.359 1 55.66 14 LYS B CA 1
ATOM 3854 C C . LYS B 1 14 ? -30 -11.414 9.898 1 55.66 14 LYS B C 1
ATOM 3856 O O . LYS B 1 14 ? -29.391 -11.062 10.914 1 55.66 14 LYS B O 1
ATOM 3861 N N . LYS B 1 15 ? -29.641 -12.5 9.234 1 59.53 15 LYS B N 1
ATOM 3862 C CA . LYS B 1 15 ? -28.609 -13.422 9.734 1 59.53 15 LYS B CA 1
ATOM 3863 C C . LYS B 1 15 ? -27.219 -12.914 9.406 1 59.53 15 LYS B C 1
ATOM 3865 O O . LYS B 1 15 ? -26.984 -12.359 8.328 1 59.53 15 LYS B O 1
ATOM 3870 N N . ASN B 1 16 ? -26.422 -12.273 10.398 1 80.81 16 ASN B N 1
ATOM 3871 C CA . ASN B 1 16 ? -24.984 -12.016 10.461 1 80.81 16 ASN B CA 1
ATOM 3872 C C . ASN B 1 16 ? -24.688 -10.523 10.578 1 80.81 16 ASN B C 1
ATOM 3874 O O . ASN B 1 16 ? -23.578 -10.086 10.281 1 80.81 16 ASN B O 1
ATOM 3878 N N . MET B 1 17 ? -25.844 -9.812 10.938 1 90.81 17 MET B N 1
ATOM 3879 C CA . MET B 1 17 ? -25.625 -8.383 11.125 1 90.81 17 MET B CA 1
ATOM 3880 C C . MET B 1 17 ? -25.109 -8.094 12.531 1 90.81 17 MET B C 1
ATOM 3882 O O . MET B 1 17 ? -25.359 -8.867 13.461 1 90.81 17 MET B O 1
ATOM 3886 N N . VAL B 1 18 ? -24.422 -7.055 12.656 1 93.56 18 VAL B N 1
ATOM 3887 C CA . VAL B 1 18 ? -23.844 -6.691 13.953 1 93.56 18 VAL B CA 1
ATOM 3888 C C . VAL B 1 18 ? -24.031 -5.195 14.188 1 93.56 18 VAL B C 1
ATOM 3890 O O . VAL B 1 18 ? -24.219 -4.426 13.242 1 93.56 18 VAL B O 1
ATOM 3893 N N . PHE B 1 19 ? -24.062 -4.84 15.516 1 96.12 19 PHE B N 1
ATOM 3894 C CA . PHE B 1 19 ? -23.922 -3.443 15.922 1 96.12 19 PHE B CA 1
ATOM 3895 C C . PHE B 1 19 ? -22.516 -2.939 15.617 1 96.12 19 PHE B C 1
ATOM 3897 O O . PHE B 1 19 ? -21.531 -3.498 16.094 1 96.12 19 PHE B O 1
ATOM 3904 N N . SER B 1 20 ? -22.391 -1.921 14.805 1 96.69 20 SER B N 1
ATOM 3905 C CA . SER B 1 20 ? -21.078 -1.484 14.312 1 96.69 20 SER B CA 1
ATOM 3906 C C . SER B 1 20 ? -20.156 -1.093 15.461 1 96.69 20 SER B C 1
ATOM 3908 O O . SER B 1 20 ? -20.594 -0.465 16.438 1 96.69 20 SER B O 1
ATOM 3910 N N . LYS B 1 21 ? -18.906 -1.405 15.32 1 94.75 21 LYS B N 1
ATOM 3911 C CA . LYS B 1 21 ? -17.922 -1.007 16.312 1 94.75 21 LYS B CA 1
ATOM 3912 C C . LYS B 1 21 ? -17.625 0.491 16.25 1 94.75 21 LYS B C 1
ATOM 3914 O O . LYS B 1 21 ? -16.984 1.052 17.141 1 94.75 21 LYS B O 1
ATOM 3919 N N . TYR B 1 22 ? -18.156 1.191 15.281 1 95.81 22 TYR B N 1
ATOM 3920 C CA . TYR B 1 22 ? -17.859 2.605 15.07 1 95.81 22 TYR B CA 1
ATOM 3921 C C . TYR B 1 22 ? -18.984 3.479 15.625 1 95.81 22 TYR B C 1
ATOM 3923 O O . TYR B 1 22 ? -19.047 4.676 15.344 1 95.81 22 TYR B O 1
ATOM 3931 N N . ASN B 1 23 ? -19.859 2.822 16.391 1 96.88 23 ASN B N 1
ATOM 3932 C CA . ASN B 1 23 ? -20.953 3.555 17.016 1 96.88 23 ASN B CA 1
ATOM 3933 C C . ASN B 1 23 ? -20.516 4.148 18.359 1 96.88 23 ASN B C 1
ATOM 3935 O O . ASN B 1 23 ? -19.828 3.494 19.141 1 96.88 23 ASN B O 1
ATOM 3939 N N . PHE B 1 24 ? -20.906 5.402 18.594 1 95.75 24 PHE B N 1
ATOM 3940 C CA . PHE B 1 24 ? -20.875 6.035 19.906 1 95.75 24 PHE B CA 1
ATOM 3941 C C . PHE B 1 24 ? -22.281 6.238 20.453 1 95.75 24 PHE B C 1
ATOM 3943 O O . PHE B 1 24 ? -23.062 7.031 19.906 1 95.75 24 PHE B O 1
ATOM 3950 N N . LEU B 1 25 ? -22.625 5.395 21.359 1 96.25 25 LEU B N 1
ATOM 3951 C CA . LEU B 1 25 ? -23.891 5.523 22.094 1 96.25 25 LEU B CA 1
ATOM 3952 C C . LEU B 1 25 ? -23.656 6.164 23.453 1 96.25 25 LEU B C 1
ATOM 3954 O O . LEU B 1 25 ? -23 5.574 24.312 1 96.25 25 LEU B O 1
ATOM 3958 N N . PHE B 1 26 ? -24.219 7.453 23.672 1 95.31 26 PHE B N 1
ATOM 3959 C CA . PHE B 1 26 ? -23.906 8.148 24.922 1 95.31 26 PHE B CA 1
ATOM 3960 C C . PHE B 1 26 ? -25.031 9.086 25.312 1 95.31 26 PHE B C 1
ATOM 3962 O O . PHE B 1 26 ? -25.906 9.398 24.5 1 95.31 26 PHE B O 1
ATOM 3969 N N . GLU B 1 27 ? -25 9.492 26.562 1 95.25 27 GLU B N 1
ATOM 3970 C CA . GLU B 1 27 ? -26.016 10.391 27.109 1 95.25 27 GLU B CA 1
ATOM 3971 C C . GLU B 1 27 ? -25.438 11.781 27.359 1 95.25 27 GLU B C 1
ATOM 3973 O O . GLU B 1 27 ? -24.375 11.922 27.969 1 95.25 27 GLU B O 1
ATOM 3978 N N . SER B 1 28 ? -26.094 12.719 26.766 1 93.56 28 SER B N 1
ATOM 3979 C CA . SER B 1 28 ? -25.797 14.125 27.016 1 93.56 28 SER B CA 1
ATOM 3980 C C . SER B 1 28 ? -26.781 14.719 28.031 1 93.56 28 SER B C 1
ATOM 3982 O O . SER B 1 28 ? -27.984 14.516 27.938 1 93.56 28 SER B O 1
ATOM 3984 N N . SER B 1 29 ? -26.219 15.414 29.016 1 91.88 29 SER B N 1
ATOM 3985 C CA . SER B 1 29 ? -27.094 16.062 30 1 91.88 29 SER B CA 1
ATOM 3986 C C . SER B 1 29 ? -27.984 17.109 29.344 1 91.88 29 SER B C 1
ATOM 3988 O O . SER B 1 29 ? -29.109 17.328 29.781 1 91.88 29 SER B O 1
ATOM 3990 N N . LYS B 1 30 ? -27.578 17.625 28.266 1 91.44 30 LYS B N 1
ATOM 3991 C CA . LYS B 1 30 ? -28.281 18.734 27.625 1 91.44 30 LYS B CA 1
ATOM 3992 C C . LYS B 1 30 ? -29.203 18.234 26.516 1 91.44 30 LYS B C 1
ATOM 3994 O O . LYS B 1 30 ? -30.281 18.781 26.312 1 91.44 30 LYS B O 1
ATOM 3999 N N . TYR B 1 31 ? -28.844 17.094 25.875 1 94.12 31 TYR B N 1
ATOM 4000 C CA . TYR B 1 31 ? -29.547 16.781 24.641 1 94.12 31 TYR B CA 1
ATOM 4001 C C . TYR B 1 31 ? -30.141 15.383 24.703 1 94.12 31 TYR B C 1
ATOM 4003 O O . TYR B 1 31 ? -30.766 14.922 23.734 1 94.12 31 TYR B O 1
ATOM 4011 N N . GLY B 1 32 ? -29.906 14.703 25.766 1 95.56 32 GLY B N 1
ATOM 4012 C CA . GLY B 1 32 ? -30.5 13.383 25.938 1 95.56 32 GLY B CA 1
ATOM 4013 C C . GLY B 1 32 ? -29.656 12.273 25.328 1 95.56 32 GLY B C 1
ATOM 4014 O O . GLY B 1 32 ? -28.438 12.305 25.375 1 95.56 32 GLY B O 1
ATOM 4015 N N . CYS B 1 33 ? -30.391 11.195 24.844 1 97.19 33 CYS B N 1
ATOM 4016 C CA . CYS B 1 33 ? -29.719 10.016 24.328 1 97.19 33 CYS B CA 1
ATOM 4017 C C . CYS B 1 33 ? -29.297 10.219 22.875 1 97.19 33 CYS B C 1
ATOM 4019 O O . CYS B 1 33 ? -30.125 10.547 22.016 1 97.19 33 CYS B O 1
ATOM 4021 N N . LEU B 1 34 ? -28.016 10.023 22.641 1 97.06 34 LEU B N 1
ATOM 4022 C CA . LEU B 1 34 ? -27.484 10.312 21.312 1 97.06 34 LEU B CA 1
ATOM 4023 C C . LEU B 1 34 ? -26.719 9.109 20.766 1 97.06 34 LEU B C 1
ATOM 4025 O O . LEU B 1 34 ? -26.125 8.336 21.531 1 97.06 34 LEU B O 1
ATOM 4029 N N . LEU B 1 35 ? -26.766 8.922 19.438 1 97.5 35 LEU B N 1
ATOM 4030 C CA . LEU B 1 35 ? -25.984 7.938 18.688 1 97.5 35 LEU B CA 1
ATOM 4031 C C . LEU B 1 35 ? -25.234 8.594 17.547 1 97.5 35 LEU B C 1
ATOM 4033 O O . LEU B 1 35 ? -25.812 9.312 16.734 1 97.5 35 LEU B O 1
ATOM 4037 N N . TYR B 1 36 ? -23.906 8.414 17.547 1 96.25 36 TYR B N 1
ATOM 4038 C CA . TYR B 1 36 ? -23.062 8.883 16.438 1 96.25 36 TYR B CA 1
ATOM 4039 C C . TYR B 1 36 ? -22.312 7.723 15.797 1 96.25 36 TYR B C 1
ATOM 4041 O O . TYR B 1 36 ? -21.781 6.859 16.484 1 96.25 36 TYR B O 1
ATOM 4049 N N . ASN B 1 37 ? -22.344 7.676 14.5 1 96.38 37 ASN B N 1
ATOM 4050 C CA . ASN B 1 37 ? -21.547 6.703 13.758 1 96.38 37 ASN B CA 1
ATOM 4051 C C . ASN B 1 37 ? -20.422 7.375 12.984 1 96.38 37 ASN B C 1
ATOM 4053 O O . ASN B 1 37 ? -20.672 8.219 12.125 1 96.38 37 ASN B O 1
ATOM 4057 N N . SER B 1 38 ? -19.188 6.965 13.172 1 94.5 38 SER B N 1
ATOM 4058 C CA . SER B 1 38 ? -18.031 7.672 12.625 1 94.5 38 SER B CA 1
ATOM 4059 C C . SER B 1 38 ? -17.812 7.305 11.164 1 94.5 38 SER B C 1
ATOM 4061 O O . SER B 1 38 ? -17.062 7.988 10.453 1 94.5 38 SER B O 1
ATOM 4063 N N . VAL B 1 39 ? -18.453 6.223 10.664 1 94.69 39 VAL B N 1
ATOM 4064 C CA . VAL B 1 39 ? -18.328 5.836 9.266 1 94.69 39 VAL B CA 1
ATOM 4065 C C . VAL B 1 39 ? -19.234 6.711 8.406 1 94.69 39 VAL B C 1
ATOM 4067 O O . VAL B 1 39 ? -18.797 7.27 7.398 1 94.69 39 VAL B O 1
ATOM 4070 N N . SER B 1 40 ? -20.422 6.895 8.828 1 94.19 40 SER B N 1
ATOM 4071 C CA . SER B 1 40 ? -21.406 7.609 8.023 1 94.19 40 SER B CA 1
ATOM 4072 C C . SER B 1 40 ? -21.547 9.055 8.477 1 94.19 40 SER B C 1
ATOM 4074 O O . SER B 1 40 ? -22.156 9.875 7.785 1 94.19 40 SER B O 1
ATOM 4076 N N . ASN B 1 41 ? -21.047 9.367 9.602 1 92.81 41 ASN B N 1
ATOM 4077 C CA . ASN B 1 41 ? -21.234 10.664 10.25 1 92.81 41 ASN B CA 1
ATOM 4078 C C . ASN B 1 41 ? -22.703 10.906 10.609 1 92.81 41 ASN B C 1
ATOM 4080 O O . ASN B 1 41 ? -23.109 12.047 10.812 1 92.81 41 ASN B O 1
ATOM 4084 N N . ALA B 1 42 ? -23.453 9.797 10.648 1 94.19 42 ALA B N 1
ATOM 4085 C CA . ALA B 1 42 ? -24.828 9.906 11.109 1 94.19 42 ALA B CA 1
ATOM 4086 C C . ALA B 1 42 ? -24.891 10.273 12.594 1 94.19 42 ALA B C 1
ATOM 4088 O O . ALA B 1 42 ? -24.109 9.75 13.398 1 94.19 42 ALA B O 1
ATOM 4089 N N . PHE B 1 43 ? -25.766 11.203 12.867 1 94.75 43 PHE B N 1
ATOM 4090 C CA . PHE B 1 43 ? -26.016 11.648 14.234 1 94.75 43 PHE B CA 1
ATOM 4091 C C . PHE B 1 43 ? -27.516 11.578 14.547 1 94.75 43 PHE B C 1
ATOM 4093 O O . PHE B 1 43 ? -28.297 12.336 13.984 1 94.75 43 PHE B O 1
ATOM 4100 N N . ILE B 1 44 ? -27.875 10.688 15.523 1 94.94 44 ILE B N 1
ATOM 4101 C CA . ILE B 1 44 ? -29.281 10.398 15.758 1 94.94 44 ILE B CA 1
ATOM 4102 C C . ILE B 1 44 ? -29.625 10.664 17.219 1 94.94 44 ILE B C 1
ATOM 4104 O O . ILE B 1 44 ? -28.922 10.203 18.125 1 94.94 44 ILE B O 1
ATOM 4108 N N . ARG B 1 45 ? -30.641 11.453 17.453 1 95.94 45 ARG B N 1
ATOM 4109 C CA . ARG B 1 45 ? -31.219 11.555 18.781 1 95.94 45 ARG B CA 1
ATOM 4110 C C . ARG B 1 45 ? -32.219 10.43 19.031 1 95.94 45 ARG B C 1
ATOM 4112 O O . ARG B 1 45 ? -33.125 10.211 18.219 1 95.94 45 ARG B O 1
ATOM 4119 N N . LEU B 1 46 ? -32.094 9.797 20.141 1 96.44 46 LEU B N 1
ATOM 4120 C CA . LEU B 1 46 ? -32.906 8.625 20.438 1 96.44 46 LEU B CA 1
ATOM 4121 C C . LEU B 1 46 ? -33.781 8.891 21.656 1 96.44 46 LEU B C 1
ATOM 4123 O O . LEU B 1 46 ? -33.438 9.664 22.547 1 96.44 46 LEU B O 1
ATOM 4127 N N . ASP B 1 47 ? -35 8.266 21.641 1 96.19 47 ASP B N 1
ATOM 4128 C CA . ASP B 1 47 ? -35.75 8.211 22.906 1 96.19 47 ASP B CA 1
ATOM 4129 C C . ASP B 1 47 ? -35.156 7.18 23.859 1 96.19 47 ASP B C 1
ATOM 4131 O O . ASP B 1 47 ? -34.312 6.359 23.453 1 96.19 47 ASP B O 1
ATOM 4135 N N . ARG B 1 48 ? -35.531 7.273 25.047 1 96.38 48 ARG B N 1
ATOM 4136 C CA . ARG B 1 48 ? -34.938 6.449 26.094 1 96.38 48 ARG B CA 1
ATOM 4137 C C . ARG B 1 48 ? -35.094 4.965 25.781 1 96.38 48 ARG B C 1
ATOM 4139 O O . ARG B 1 48 ? -34.156 4.184 25.953 1 96.38 48 ARG B O 1
ATOM 4146 N N . ASN B 1 49 ? -36.219 4.598 25.25 1 95.56 49 ASN B N 1
ATOM 4147 C CA . ASN B 1 49 ? -36.5 3.197 24.938 1 95.56 49 ASN B CA 1
ATOM 4148 C C . ASN B 1 49 ? -35.562 2.688 23.828 1 95.56 49 ASN B C 1
ATOM 4150 O O . ASN B 1 49 ? -34.969 1.619 23.969 1 95.56 49 ASN B O 1
ATOM 4154 N N . SER B 1 50 ? -35.469 3.473 22.812 1 95.62 50 SER B N 1
ATOM 4155 C CA . SER B 1 50 ? -34.625 3.109 21.703 1 95.62 50 SER B CA 1
ATOM 4156 C C . SER B 1 50 ? -33.156 3.035 22.141 1 95.62 50 SER B C 1
ATOM 4158 O O . SER B 1 50 ? -32.406 2.16 21.688 1 95.62 50 SER B O 1
ATOM 4160 N N . PHE B 1 51 ? -32.781 3.975 22.969 1 97.31 51 PHE B N 1
ATOM 4161 C CA . PHE B 1 51 ? -31.422 4.016 23.484 1 97.31 51 PHE B CA 1
ATOM 4162 C C . PHE B 1 51 ? -31.094 2.736 24.25 1 97.31 51 PHE B C 1
ATOM 4164 O O . PHE B 1 51 ? -30.062 2.104 24 1 97.31 51 PHE B O 1
ATOM 4171 N N . GLU B 1 52 ? -31.984 2.299 25.078 1 96.69 52 GLU B N 1
ATOM 4172 C CA . GLU B 1 52 ? -31.781 1.094 25.875 1 96.69 52 GLU B CA 1
ATOM 4173 C C . GLU B 1 52 ? -31.781 -0.156 25 1 96.69 52 GLU B C 1
ATOM 4175 O O . GLU B 1 52 ? -31.031 -1.099 25.25 1 96.69 52 GLU B O 1
ATOM 4180 N N . GLU B 1 53 ? -32.594 -0.098 24.062 1 96 53 GLU B N 1
ATOM 4181 C CA . GLU B 1 53 ? -32.656 -1.217 23.125 1 96 53 GLU B CA 1
ATOM 4182 C C . GLU B 1 53 ? -31.328 -1.374 22.391 1 96 53 GLU B C 1
ATOM 4184 O O . GLU B 1 53 ? -30.812 -2.486 22.266 1 96 53 GLU B O 1
ATOM 4189 N N . LEU B 1 54 ? -30.812 -0.304 21.938 1 97.25 54 LEU B N 1
ATOM 4190 C CA . LEU B 1 54 ? -29.547 -0.344 21.188 1 97.25 54 LEU B CA 1
ATOM 4191 C C . LEU B 1 54 ? -28.391 -0.726 22.109 1 97.25 54 LEU B C 1
ATOM 4193 O O . LEU B 1 54 ? -27.453 -1.397 21.672 1 97.25 54 LEU B O 1
ATOM 4197 N N . LYS B 1 55 ? -28.453 -0.326 23.312 1 96.94 55 LYS B N 1
ATOM 4198 C CA . LYS B 1 55 ? -27.438 -0.739 24.281 1 96.94 55 LYS B CA 1
ATOM 4199 C C . LYS B 1 55 ? -27.422 -2.254 24.453 1 96.94 55 LYS B C 1
ATOM 4201 O O . LYS B 1 55 ? -26.359 -2.867 24.547 1 96.94 55 LYS B O 1
ATOM 4206 N N . LYS B 1 56 ? -28.609 -2.795 24.469 1 96.69 56 LYS B N 1
ATOM 4207 C CA . LYS B 1 56 ? -28.719 -4.246 24.578 1 96.69 56 LYS B CA 1
ATOM 4208 C C . LYS B 1 56 ? -28.188 -4.934 23.328 1 96.69 56 LYS B C 1
ATOM 4210 O O . LYS B 1 56 ? -27.516 -5.961 23.406 1 96.69 56 LYS B O 1
ATOM 4215 N N . ILE B 1 57 ? -28.516 -4.332 22.234 1 96.62 57 ILE B N 1
ATOM 4216 C CA . ILE B 1 57 ? -28.078 -4.875 20.953 1 96.62 57 ILE B CA 1
ATOM 4217 C C . ILE B 1 57 ? -26.547 -4.832 20.875 1 96.62 57 ILE B C 1
ATOM 4219 O O . ILE B 1 57 ? -25.922 -5.754 20.344 1 96.62 57 ILE B O 1
ATOM 4223 N N . GLU B 1 58 ? -25.891 -3.756 21.344 1 95.75 58 GLU B N 1
ATOM 4224 C CA . GLU B 1 58 ? -24.438 -3.627 21.375 1 95.75 58 GLU B CA 1
ATOM 4225 C C . GLU B 1 58 ? -23.797 -4.793 22.125 1 95.75 58 GLU B C 1
ATOM 4227 O O . GLU B 1 58 ? -22.734 -5.277 21.734 1 95.75 58 GLU B O 1
ATOM 4232 N N . GLN B 1 59 ? -24.516 -5.324 23.062 1 94.31 59 GLN B N 1
ATOM 4233 C CA . GLN B 1 59 ? -24 -6.414 23.875 1 94.31 59 GLN B CA 1
ATOM 4234 C C . GLN B 1 59 ? -24.344 -7.77 23.266 1 94.31 59 GLN B C 1
ATOM 4236 O O . GLN B 1 59 ? -23.625 -8.75 23.484 1 94.31 59 GLN B O 1
ATOM 4241 N N . ASN B 1 60 ? -25.5 -7.73 22.609 1 94.44 60 ASN B N 1
ATOM 4242 C CA . ASN B 1 60 ? -26 -8.977 22.031 1 94.44 60 ASN B CA 1
ATOM 4243 C C . ASN B 1 60 ? -26.625 -8.734 20.656 1 94.44 60 ASN B C 1
ATOM 4245 O O . ASN B 1 60 ? -27.797 -8.414 20.562 1 94.44 60 ASN B O 1
ATOM 4249 N N . SER B 1 61 ? -25.891 -9.086 19.641 1 91.25 61 SER B N 1
ATOM 4250 C CA . SER B 1 61 ? -26.281 -8.773 18.281 1 91.25 61 SER B CA 1
ATOM 4251 C C . SER B 1 61 ? -27.516 -9.578 17.844 1 91.25 61 SER B C 1
ATOM 4253 O O . SER B 1 61 ? -28.188 -9.227 16.891 1 91.25 61 SER B O 1
ATOM 4255 N N . THR B 1 62 ? -27.812 -10.672 18.422 1 91.31 62 THR B N 1
ATOM 4256 C CA . THR B 1 62 ? -28.969 -11.484 18.047 1 91.31 62 THR B CA 1
ATOM 4257 C C . THR B 1 62 ? -30.266 -10.703 18.234 1 91.31 62 THR B C 1
ATOM 4259 O O . THR B 1 62 ? -31.281 -11.031 17.625 1 91.31 62 THR B O 1
ATOM 4262 N N . LEU B 1 63 ? -30.219 -9.727 19.109 1 94.69 63 LEU B N 1
ATOM 4263 C CA . LEU B 1 63 ? -31.391 -8.93 19.406 1 94.69 63 LEU B CA 1
ATOM 4264 C C . LEU B 1 63 ? -31.75 -8.023 18.234 1 94.69 63 LEU B C 1
ATOM 4266 O O . LEU B 1 63 ? -32.812 -7.41 18.219 1 94.69 63 LEU B O 1
ATOM 4270 N N . ILE B 1 64 ? -30.922 -7.926 17.25 1 95.25 64 ILE B N 1
ATOM 4271 C CA . ILE B 1 64 ? -31.219 -7.168 16.031 1 95.25 64 ILE B CA 1
ATOM 4272 C C . ILE B 1 64 ? -32.469 -7.711 15.375 1 95.25 64 ILE B C 1
ATOM 4274 O O . ILE B 1 64 ? -33.25 -6.957 14.781 1 95.25 64 ILE B O 1
ATOM 4278 N N . ASN B 1 65 ? -32.719 -8.984 15.523 1 92.56 65 ASN B N 1
ATOM 4279 C CA . ASN B 1 65 ? -33.875 -9.641 14.93 1 92.56 65 ASN B CA 1
ATOM 4280 C C . ASN B 1 65 ? -35.188 -9.109 15.516 1 92.56 65 ASN B C 1
ATOM 4282 O O . ASN B 1 65 ? -36.25 -9.297 14.93 1 92.56 65 ASN B O 1
ATOM 4286 N N . LYS B 1 66 ? -35.125 -8.453 16.688 1 92.44 66 LYS B N 1
ATOM 4287 C CA . LYS B 1 66 ? -36.312 -7.949 17.359 1 92.44 66 LYS B CA 1
ATOM 4288 C C . LYS B 1 66 ? -36.656 -6.551 16.859 1 92.44 66 LYS B C 1
ATOM 4290 O O . LYS B 1 66 ? -37.75 -6.035 17.172 1 92.44 66 LYS B O 1
ATOM 4295 N N . LEU B 1 67 ? -35.812 -5.965 16.141 1 93.88 67 LEU B N 1
ATOM 4296 C CA . LEU B 1 67 ? -36.062 -4.633 15.602 1 93.88 67 LEU B CA 1
ATOM 4297 C C . LEU B 1 67 ? -37.156 -4.691 14.516 1 93.88 67 LEU B C 1
ATOM 4299 O O . LEU B 1 67 ? -37.219 -5.668 13.758 1 93.88 67 LEU B O 1
ATOM 4303 N N . SER B 1 68 ? -37.938 -3.572 14.461 1 93.69 68 SER B N 1
ATOM 4304 C CA . SER B 1 68 ? -38.875 -3.457 13.336 1 93.69 68 SER B CA 1
ATOM 4305 C C . SER B 1 68 ? -38.125 -3.293 12.016 1 93.69 68 SER B C 1
ATOM 4307 O O . SER B 1 68 ? -37 -2.805 11.992 1 93.69 68 SER B O 1
ATOM 4309 N N . ASP B 1 69 ? -38.781 -3.623 10.914 1 93.12 69 ASP B N 1
ATOM 4310 C CA . ASP B 1 69 ? -38.156 -3.496 9.594 1 93.12 69 ASP B CA 1
ATOM 4311 C C . ASP B 1 69 ? -37.812 -2.041 9.281 1 93.12 69 ASP B C 1
ATOM 4313 O O . ASP B 1 69 ? -36.781 -1.753 8.695 1 93.12 69 ASP B O 1
ATOM 4317 N N . SER B 1 70 ? -38.688 -1.273 9.727 1 93.94 70 SER B N 1
ATOM 4318 C CA . SER B 1 70 ? -38.469 0.148 9.477 1 93.94 70 SER B CA 1
ATOM 4319 C C . SER B 1 70 ? -37.281 0.671 10.25 1 93.94 70 SER B C 1
ATOM 4321 O O . SER B 1 70 ? -36.438 1.403 9.695 1 93.94 70 SER B O 1
ATOM 4323 N N . SER B 1 71 ? -37.156 0.271 11.516 1 93.75 71 SER B N 1
ATOM 4324 C CA . SER B 1 71 ? -36 0.683 12.344 1 93.75 71 SER B CA 1
ATOM 4325 C C . SER B 1 71 ? -34.688 0.12 11.805 1 93.75 71 SER B C 1
ATOM 4327 O O . SER B 1 71 ? -33.688 0.829 11.734 1 93.75 71 SER B O 1
ATOM 4329 N N . LEU B 1 72 ? -34.781 -1.108 11.398 1 94.81 72 LEU B N 1
ATOM 4330 C CA . LEU B 1 72 ? -33.594 -1.765 10.875 1 94.81 72 LEU B CA 1
ATOM 4331 C C . LEU B 1 72 ? -33.094 -1.083 9.602 1 94.81 72 LEU B C 1
ATOM 4333 O O . LEU B 1 72 ? -31.906 -0.871 9.422 1 94.81 72 LEU B O 1
ATOM 4337 N N . LYS B 1 73 ? -34.031 -0.771 8.758 1 95.25 73 LYS B N 1
ATOM 4338 C CA . LYS B 1 73 ? -33.656 -0.098 7.508 1 95.25 73 LYS B CA 1
ATOM 4339 C C . LYS B 1 73 ? -32.938 1.224 7.777 1 95.25 73 LYS B C 1
ATOM 4341 O O . LYS B 1 73 ? -31.922 1.509 7.176 1 95.25 73 LYS B O 1
ATOM 4346 N N . LYS B 1 74 ? -33.469 1.962 8.672 1 95.38 74 LYS B N 1
ATOM 4347 C CA . LYS B 1 74 ? -32.875 3.252 9.016 1 95.38 74 LYS B CA 1
ATOM 4348 C C . LYS B 1 74 ? -31.469 3.076 9.625 1 95.38 74 LYS B C 1
ATOM 4350 O O . LYS B 1 74 ? -30.547 3.82 9.297 1 95.38 74 LYS B O 1
ATOM 4355 N N . LEU B 1 75 ? -31.391 2.125 10.492 1 96.94 75 LEU B N 1
ATOM 4356 C CA . LEU B 1 75 ? -30.125 1.883 11.18 1 96.94 75 LEU B CA 1
ATOM 4357 C C . LEU B 1 75 ? -29.062 1.35 10.211 1 96.94 75 LEU B C 1
ATOM 4359 O O . LEU B 1 75 ? -27.875 1.642 10.359 1 96.94 75 LEU B O 1
ATOM 4363 N N . LYS B 1 76 ? -29.469 0.608 9.203 1 95.56 76 LYS B N 1
ATOM 4364 C CA . LYS B 1 76 ? -28.562 0.128 8.164 1 95.56 76 LYS B CA 1
ATOM 4365 C C . LYS B 1 76 ? -28.062 1.277 7.293 1 95.56 76 LYS B C 1
ATOM 4367 O O . LYS B 1 76 ? -26.875 1.361 6.98 1 95.56 76 LYS B O 1
ATOM 4372 N N . GLU B 1 77 ? -28.953 2.109 6.973 1 95.38 77 GLU B N 1
ATOM 4373 C CA . GLU B 1 77 ? -28.609 3.268 6.156 1 95.38 77 GLU B CA 1
ATOM 4374 C C . GLU B 1 77 ? -27.609 4.172 6.879 1 95.38 77 GLU B C 1
ATOM 4376 O O . GLU B 1 77 ? -26.688 4.723 6.258 1 95.38 77 GLU B O 1
ATOM 4381 N N . ALA B 1 78 ? -27.766 4.223 8.164 1 96.5 78 ALA B N 1
ATOM 4382 C CA . ALA B 1 78 ? -26.891 5.051 8.984 1 96.5 78 ALA B CA 1
ATOM 4383 C C . ALA B 1 78 ? -25.594 4.309 9.328 1 96.5 78 ALA B C 1
ATOM 4385 O O . ALA B 1 78 ? -24.719 4.855 10 1 96.5 78 ALA B O 1
ATOM 4386 N N . LYS B 1 79 ? -25.469 3.051 8.953 1 96.19 79 LYS B N 1
ATOM 4387 C CA . LYS B 1 79 ? -24.328 2.176 9.172 1 96.19 79 LYS B CA 1
ATOM 4388 C C . LYS B 1 79 ? -24.172 1.826 10.648 1 96.19 79 LYS B C 1
ATOM 4390 O O . LYS B 1 79 ? -23.094 1.451 11.102 1 96.19 79 LYS B O 1
ATOM 4395 N N . VAL B 1 80 ? -25.266 1.995 11.375 1 97.44 80 VAL B N 1
ATOM 4396 C CA . VAL B 1 80 ? -25.297 1.623 12.781 1 97.44 80 VAL B CA 1
ATOM 4397 C C . VAL B 1 80 ? -25.312 0.102 12.922 1 97.44 80 VAL B C 1
ATOM 4399 O O . VAL B 1 80 ? -24.641 -0.457 13.797 1 97.44 80 VAL B O 1
ATOM 4402 N N . ILE B 1 81 ? -26.109 -0.452 12.094 1 96.62 81 ILE B N 1
ATOM 4403 C CA . ILE B 1 81 ? -26.141 -1.903 11.953 1 96.62 81 ILE B CA 1
ATOM 4404 C C . ILE B 1 81 ? -25.562 -2.291 10.586 1 96.62 81 ILE B C 1
ATOM 4406 O O . ILE B 1 81 ? -25.969 -1.745 9.562 1 96.62 81 ILE B O 1
ATOM 4410 N N . VAL B 1 82 ? -24.578 -3.139 10.625 1 94.06 82 VAL B N 1
ATOM 4411 C CA . VAL B 1 82 ? -23.906 -3.508 9.383 1 94.06 82 VAL B CA 1
ATOM 4412 C C . VAL B 1 82 ? -23.703 -5.02 9.336 1 94.06 82 VAL B C 1
ATOM 4414 O O . VAL B 1 82 ? -23.859 -5.707 10.344 1 94.06 82 VAL B O 1
ATOM 4417 N N . THR B 1 83 ? -23.391 -5.488 8.117 1 88.94 83 THR B N 1
ATOM 4418 C CA . THR B 1 83 ? -23.078 -6.906 7.941 1 88.94 83 THR B CA 1
ATOM 4419 C C . THR B 1 83 ? -21.625 -7.191 8.289 1 88.94 83 THR B C 1
ATOM 4421 O O . THR B 1 83 ? -21.312 -8.25 8.836 1 88.94 83 THR B O 1
ATOM 4424 N N . ASP B 1 84 ? -20.703 -6.246 7.914 1 86.75 84 ASP B N 1
ATOM 4425 C CA . ASP B 1 84 ? -19.266 -6.383 8.164 1 86.75 84 ASP B CA 1
ATOM 4426 C C . ASP B 1 84 ? -18.625 -5.027 8.453 1 86.75 84 ASP B C 1
ATOM 4428 O O . ASP B 1 84 ? -18.516 -4.184 7.559 1 86.75 84 ASP B O 1
ATOM 4432 N N . ASP B 1 85 ? -18.141 -4.879 9.633 1 85.62 85 ASP B N 1
ATOM 4433 C CA . ASP B 1 85 ? -17.547 -3.615 10.047 1 85.62 85 ASP B CA 1
ATOM 4434 C C . ASP B 1 85 ? -16.141 -3.453 9.453 1 85.62 85 ASP B C 1
ATOM 4436 O O . ASP B 1 85 ? -15.609 -2.346 9.414 1 85.62 85 ASP B O 1
ATOM 4440 N N . ASN B 1 86 ? -15.648 -4.52 8.969 1 90.31 86 ASN B N 1
ATOM 4441 C CA . ASN B 1 86 ? -14.273 -4.441 8.469 1 90.31 86 ASN B CA 1
ATOM 4442 C C . ASN B 1 86 ? -14.227 -3.904 7.039 1 90.31 86 ASN B C 1
ATOM 4444 O O . ASN B 1 86 ? -13.164 -3.525 6.551 1 90.31 86 ASN B O 1
ATOM 4448 N N . GLN B 1 87 ? -15.398 -3.789 6.469 1 91.69 87 GLN B N 1
ATOM 4449 C CA . GLN B 1 87 ? -15.461 -3.307 5.094 1 91.69 87 GLN B CA 1
ATOM 4450 C C . GLN B 1 87 ? -14.891 -1.895 4.98 1 91.69 87 GLN B C 1
ATOM 4452 O O . GLN B 1 87 ? -14.125 -1.599 4.059 1 91.69 87 GLN B O 1
ATOM 4457 N N . PHE B 1 88 ? -15.273 -1.081 5.918 1 92.56 88 PHE B N 1
ATOM 4458 C CA . PHE B 1 88 ? -14.766 0.284 5.898 1 92.56 88 PHE B CA 1
ATOM 4459 C C . PHE B 1 88 ? -13.25 0.298 6.051 1 92.56 88 PHE B C 1
ATOM 4461 O O . PHE B 1 88 ? -12.555 1.062 5.371 1 92.56 88 PHE B O 1
ATOM 4468 N N . PHE B 1 89 ? -12.812 -0.512 6.91 1 94.31 89 PHE B N 1
ATOM 4469 C CA . PHE B 1 89 ? -11.375 -0.609 7.156 1 94.31 89 PHE B CA 1
ATOM 4470 C C . PHE B 1 89 ? -10.633 -0.981 5.879 1 94.31 89 PHE B C 1
ATOM 4472 O O . PHE B 1 89 ? -9.625 -0.357 5.535 1 94.31 89 PHE B O 1
ATOM 4479 N N . TYR B 1 90 ? -11.102 -1.993 5.16 1 95.25 90 TYR B N 1
ATOM 4480 C CA . TYR B 1 90 ? -10.469 -2.426 3.922 1 95.25 90 TYR B CA 1
ATOM 4481 C C . TYR B 1 90 ? -10.43 -1.295 2.9 1 95.25 90 TYR B C 1
ATOM 4483 O O . TYR B 1 90 ? -9.422 -1.084 2.229 1 95.25 90 TYR B O 1
ATOM 4491 N N . ASN B 1 91 ? -11.516 -0.568 2.832 1 94.94 91 ASN B N 1
ATOM 4492 C CA . ASN B 1 91 ? -11.594 0.561 1.91 1 94.94 91 ASN B CA 1
ATOM 4493 C C . ASN B 1 91 ? -10.57 1.64 2.258 1 94.94 91 ASN B C 1
ATOM 4495 O O . ASN B 1 91 ? -9.859 2.131 1.381 1 94.94 91 ASN B O 1
ATOM 4499 N N . LYS B 1 92 ? -10.539 1.976 3.492 1 95.75 92 LYS B N 1
ATOM 4500 C CA . LYS B 1 92 ? -9.617 3.021 3.934 1 95.75 92 LYS B CA 1
ATOM 4501 C C . LYS B 1 92 ? -8.164 2.604 3.725 1 95.75 92 LYS B C 1
ATOM 4503 O O . LYS B 1 92 ? -7.344 3.404 3.279 1 95.75 92 LYS B O 1
ATOM 4508 N N . ARG B 1 93 ? -7.852 1.364 4.027 1 96 93 ARG B N 1
ATOM 4509 C CA . ARG B 1 93 ? -6.496 0.855 3.836 1 96 93 ARG B CA 1
ATOM 4510 C C . ARG B 1 93 ? -6.102 0.894 2.363 1 96 93 ARG B C 1
ATOM 4512 O O . ARG B 1 93 ? -4.992 1.314 2.023 1 96 93 ARG B O 1
ATOM 4519 N N . MET B 1 94 ? -6.984 0.431 1.513 1 96.31 94 MET B N 1
ATOM 4520 C CA . MET B 1 94 ? -6.723 0.481 0.077 1 96.31 94 MET B CA 1
ATOM 4521 C C . MET B 1 94 ? -6.445 1.91 -0.376 1 96.31 94 MET B C 1
ATOM 4523 O O . MET B 1 94 ? -5.465 2.164 -1.08 1 96.31 94 MET B O 1
ATOM 4527 N N . ASN B 1 95 ? -7.234 2.834 0.073 1 96.06 95 ASN B N 1
ATOM 4528 C CA . ASN B 1 95 ? -7.07 4.23 -0.32 1 96.06 95 ASN B CA 1
ATOM 4529 C C . ASN B 1 95 ? -5.789 4.828 0.254 1 96.06 95 ASN B C 1
ATOM 4531 O O . ASN B 1 95 ? -5.125 5.629 -0.405 1 96.06 95 ASN B O 1
ATOM 4535 N N . PHE B 1 96 ? -5.516 4.465 1.494 1 96.5 96 PHE B N 1
ATOM 4536 C CA . PHE B 1 9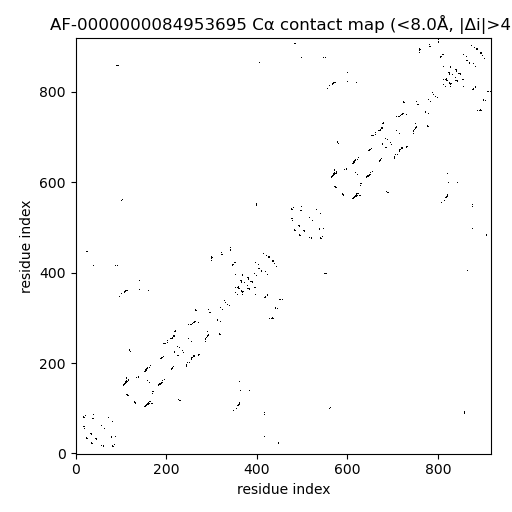6 ? -4.297 4.926 2.146 1 96.5 96 PHE B CA 1
ATOM 4537 C C . PHE B 1 96 ? -3.07 4.562 1.319 1 96.5 96 PHE B C 1
ATOM 4539 O O . PHE B 1 96 ? -2.264 5.43 0.978 1 96.5 96 PHE B O 1
ATOM 4546 N N . TYR B 1 97 ? -2.949 3.311 0.875 1 96.69 97 TYR B N 1
ATOM 4547 C CA . TYR B 1 97 ? -1.77 2.863 0.142 1 96.69 97 TYR B CA 1
ATOM 4548 C C . TYR B 1 97 ? -1.827 3.316 -1.312 1 96.69 97 TYR B C 1
ATOM 4550 O O . TYR B 1 97 ? -0.79 3.559 -1.935 1 96.69 97 TYR B O 1
ATOM 4558 N N . PHE B 1 98 ? -3.029 3.475 -1.831 1 96 98 PHE B N 1
ATOM 4559 C CA . PHE B 1 98 ? -3.168 4.066 -3.156 1 96 98 PHE B CA 1
ATOM 4560 C C . PHE B 1 98 ? -2.527 5.449 -3.199 1 96 98 PHE B C 1
ATOM 4562 O O . PHE B 1 98 ? -1.8 5.773 -4.141 1 96 98 PHE B O 1
ATOM 4569 N N . ASN B 1 99 ? -2.762 6.188 -2.17 1 95.5 99 ASN B N 1
ATOM 4570 C CA . ASN B 1 99 ? -2.174 7.52 -2.074 1 95.5 99 ASN B CA 1
ATOM 4571 C C . ASN B 1 99 ? -0.67 7.453 -1.818 1 95.5 99 ASN B C 1
ATOM 4573 O O . ASN B 1 99 ? 0.095 8.242 -2.377 1 95.5 99 ASN B O 1
ATOM 4577 N N . THR B 1 100 ? -0.259 6.508 -1.034 1 97.06 100 THR B N 1
ATOM 4578 C CA . THR B 1 100 ? 1.139 6.344 -0.65 1 97.06 100 THR B CA 1
ATOM 4579 C C . THR B 1 100 ? 2.012 6.094 -1.877 1 97.06 100 THR B C 1
ATOM 4581 O O . THR B 1 100 ? 3.131 6.602 -1.965 1 97.06 100 THR B O 1
ATOM 4584 N N . PHE B 1 101 ? 1.458 5.367 -2.836 1 95.75 101 PHE B N 1
ATOM 4585 C CA . PHE B 1 101 ? 2.285 4.934 -3.957 1 95.75 101 PHE B CA 1
ATOM 4586 C C . PHE B 1 101 ? 1.813 5.57 -5.258 1 95.75 101 PHE B C 1
ATOM 4588 O O . PHE B 1 101 ? 2.068 5.047 -6.34 1 95.75 101 PHE B O 1
ATOM 4595 N N . ASP B 1 102 ? 1.153 6.719 -5.098 1 92.62 102 ASP B N 1
ATOM 4596 C CA . ASP B 1 102 ? 0.762 7.512 -6.258 1 92.62 102 ASP B CA 1
ATOM 4597 C C . ASP B 1 102 ? 1.985 7.949 -7.059 1 92.62 102 ASP B C 1
ATOM 4599 O O . ASP B 1 102 ? 2.941 8.484 -6.496 1 92.62 102 ASP B O 1
ATOM 4603 N N . ALA B 1 103 ? 1.969 7.738 -8.391 1 89.94 103 ALA B N 1
ATOM 4604 C CA . ALA B 1 103 ? 3.133 8.039 -9.219 1 89.94 103 ALA B CA 1
ATOM 4605 C C . ALA B 1 103 ? 2.893 9.281 -10.078 1 89.94 103 ALA B C 1
ATOM 4607 O O . ALA B 1 103 ? 3.785 9.719 -10.805 1 89.94 103 ALA B O 1
ATOM 4608 N N . VAL B 1 104 ? 1.718 9.891 -9.984 1 92.75 104 VAL B N 1
ATOM 4609 C CA . VAL B 1 104 ? 1.346 11.008 -10.844 1 92.75 104 VAL B CA 1
ATOM 4610 C C . VAL B 1 104 ? 1.746 12.32 -10.172 1 92.75 104 VAL B C 1
ATOM 4612 O O . VAL B 1 104 ? 2.076 13.297 -10.852 1 92.75 104 VAL B O 1
ATOM 4615 N N . ASN B 1 105 ? 1.765 12.297 -8.867 1 95.5 105 ASN B N 1
ATOM 4616 C CA . ASN B 1 105 ? 2.059 13.5 -8.094 1 95.5 105 ASN B CA 1
ATOM 4617 C C . ASN B 1 105 ? 3.447 13.438 -7.465 1 95.5 105 ASN B C 1
ATOM 4619 O O . ASN B 1 105 ? 3.834 12.414 -6.906 1 95.5 105 ASN B O 1
ATOM 4623 N N . LEU B 1 106 ? 4.219 14.461 -7.602 1 97 106 LEU B N 1
ATOM 4624 C CA . LEU B 1 106 ? 5.48 14.648 -6.891 1 97 106 LEU B CA 1
ATOM 4625 C C . LEU B 1 106 ? 5.391 15.82 -5.922 1 97 106 LEU B C 1
ATOM 4627 O O . LEU B 1 106 ? 5.035 16.938 -6.32 1 97 106 LEU B O 1
ATOM 4631 N N . GLY B 1 107 ? 5.539 15.508 -4.676 1 97.69 107 GLY B N 1
ATOM 4632 C CA . GLY B 1 107 ? 5.59 16.562 -3.67 1 97.69 107 GLY B CA 1
ATOM 4633 C C . GLY B 1 107 ? 7.004 16.906 -3.242 1 97.69 107 GLY B C 1
ATOM 4634 O O . GLY B 1 107 ? 7.797 16.016 -2.928 1 97.69 107 GLY B O 1
ATOM 4635 N N . LEU B 1 108 ? 7.355 18.172 -3.258 1 98.06 108 LEU B N 1
ATOM 4636 C CA . LEU B 1 108 ? 8.672 18.641 -2.822 1 98.06 108 LEU B CA 1
ATOM 4637 C C . LEU B 1 108 ? 8.531 19.812 -1.84 1 98.06 108 LEU B C 1
ATOM 4639 O O . LEU B 1 108 ? 7.84 20.781 -2.123 1 98.06 108 LEU B O 1
ATOM 4643 N N . ALA B 1 109 ? 9.031 19.641 -0.706 1 98.38 109 ALA B N 1
ATOM 4644 C CA . ALA B 1 109 ? 9.32 20.781 0.174 1 98.38 109 ALA B CA 1
ATOM 4645 C C . ALA B 1 109 ? 10.789 21.172 0.098 1 98.38 109 ALA B C 1
ATOM 4647 O O . ALA B 1 109 ? 11.672 20.391 0.468 1 98.38 109 ALA B O 1
ATOM 4648 N N . ILE B 1 110 ? 11.062 22.344 -0.373 1 98.56 110 ILE B N 1
ATOM 4649 C CA . ILE B 1 110 ? 12.445 22.75 -0.612 1 98.56 110 ILE B CA 1
ATOM 4650 C C . ILE B 1 110 ? 12.844 23.844 0.379 1 98.56 110 ILE B C 1
ATOM 4652 O O . ILE B 1 110 ? 12.109 24.828 0.561 1 98.56 110 ILE B O 1
ATOM 4656 N N . ALA B 1 111 ? 13.945 23.641 1.036 1 98 111 ALA B N 1
ATOM 4657 C CA . ALA B 1 111 ? 14.547 24.656 1.888 1 98 111 ALA B CA 1
ATOM 4658 C C . ALA B 1 111 ? 15.719 25.328 1.187 1 98 111 ALA B C 1
ATOM 4660 O O . ALA B 1 111 ? 16.844 24.828 1.215 1 98 111 ALA B O 1
ATOM 4661 N N . PRO B 1 112 ? 15.469 26.484 0.654 1 98.31 112 PRO B N 1
ATOM 4662 C CA . PRO B 1 112 ? 16.578 27.172 -0.008 1 98.31 112 PRO B CA 1
ATOM 4663 C C . PRO B 1 112 ? 17.703 27.547 0.959 1 98.31 112 PRO B C 1
ATOM 4665 O O . PRO B 1 112 ? 18.844 27.75 0.537 1 98.31 112 PRO B O 1
ATOM 4668 N N . THR B 1 113 ? 17.328 27.656 2.234 1 97.19 113 THR B N 1
ATOM 4669 C CA . THR B 1 113 ? 18.312 27.953 3.273 1 97.19 113 THR B CA 1
ATOM 4670 C C . THR B 1 113 ? 17.828 27.453 4.633 1 97.19 113 THR B C 1
ATOM 4672 O O . THR B 1 113 ? 16.625 27.281 4.844 1 97.19 113 THR B O 1
ATOM 4675 N N . THR B 1 114 ? 18.797 27.188 5.512 1 94.62 114 THR B N 1
ATOM 4676 C CA . THR B 1 114 ? 18.453 26.922 6.902 1 94.62 114 THR B CA 1
ATOM 4677 C C . THR B 1 114 ? 18.578 28.188 7.746 1 94.62 114 THR B C 1
ATOM 4679 O O . THR B 1 114 ? 18.266 28.172 8.938 1 94.62 114 THR B O 1
ATOM 4682 N N . HIS B 1 115 ? 18.938 29.281 7.09 1 93.94 115 HIS B N 1
ATOM 4683 C CA . HIS B 1 115 ? 19.078 30.562 7.773 1 93.94 115 HIS B CA 1
ATOM 4684 C C . HIS B 1 115 ? 17.734 31.219 8 1 93.94 115 HIS B C 1
ATOM 4686 O O . HIS B 1 115 ? 16.844 31.141 7.145 1 93.94 115 HIS B O 1
ATOM 4692 N N . CYS B 1 116 ? 17.609 31.797 9.18 1 94.31 116 CYS B N 1
ATOM 4693 C CA . CYS B 1 116 ? 16.391 32.562 9.5 1 94.31 116 CYS B CA 1
ATOM 4694 C C . CYS B 1 116 ? 16.75 33.906 10.102 1 94.31 116 CYS B C 1
ATOM 4696 O O . CYS B 1 116 ? 17.688 34 10.898 1 94.31 116 CYS B O 1
ATOM 4698 N N . ASN B 1 117 ? 16.047 34.906 9.734 1 94.81 117 ASN B N 1
ATOM 4699 C CA . ASN B 1 117 ? 16.312 36.281 10.234 1 94.81 117 ASN B CA 1
ATOM 4700 C C . ASN B 1 117 ? 15.648 36.5 11.602 1 94.81 117 ASN B C 1
ATOM 4702 O O . ASN B 1 117 ? 15.711 37.594 12.148 1 94.81 117 ASN B O 1
ATOM 4706 N N . PHE B 1 118 ? 15.016 35.438 12.141 1 93.75 118 PHE B N 1
ATOM 4707 C CA . PHE B 1 118 ? 14.383 35.531 13.445 1 93.75 118 PHE B CA 1
ATOM 4708 C C . PHE B 1 118 ? 15.18 34.781 14.5 1 93.75 118 PHE B C 1
ATOM 4710 O O . PHE B 1 118 ? 15.992 33.906 14.164 1 93.75 118 PHE B O 1
ATOM 4717 N N . SER B 1 119 ? 15.008 35.094 15.68 1 86.81 119 SER B N 1
ATOM 4718 C CA . SER B 1 119 ? 15.477 34.375 16.859 1 86.81 119 SER B CA 1
ATOM 4719 C C . SER B 1 119 ? 14.32 34.062 17.797 1 86.81 119 SER B C 1
ATOM 4721 O O . SER B 1 119 ? 14.273 34.531 18.922 1 86.81 119 SER B O 1
ATOM 4723 N N . CYS B 1 120 ? 13.5 33.125 17.344 1 82.81 120 CYS B N 1
ATOM 4724 C CA . CYS B 1 120 ? 12.32 32.781 18.125 1 82.81 120 CYS B CA 1
ATOM 4725 C C . CYS B 1 120 ? 12.703 31.953 19.328 1 82.81 120 CYS B C 1
ATOM 4727 O O . CYS B 1 120 ? 13.594 31.094 19.25 1 82.81 120 CYS B O 1
ATOM 4729 N N . SER B 1 121 ? 12.047 32.125 20.422 1 75.56 121 SER B N 1
ATOM 4730 C CA . SER B 1 121 ? 12.398 31.516 21.688 1 75.56 121 SER B CA 1
ATOM 4731 C C . SER B 1 121 ? 12.102 30.016 21.688 1 75.56 121 SER B C 1
ATOM 4733 O O . SER B 1 121 ? 12.703 29.25 22.438 1 75.56 121 SER B O 1
ATOM 4735 N N . TYR B 1 122 ? 11.195 29.547 20.844 1 70.62 122 TYR B N 1
ATOM 4736 C CA . TYR B 1 122 ? 10.758 28.156 20.875 1 70.62 122 TYR B CA 1
ATOM 4737 C C . TYR B 1 122 ? 11.25 27.391 19.656 1 70.62 122 TYR B C 1
ATOM 4739 O O . TYR B 1 122 ? 10.938 26.203 19.484 1 70.62 122 TYR B O 1
ATOM 4747 N N . CYS B 1 123 ? 12.031 28.078 18.844 1 74.25 123 CYS B N 1
ATOM 4748 C CA . CYS B 1 123 ? 12.367 27.469 17.562 1 74.25 123 CYS B CA 1
ATOM 4749 C C . CYS B 1 123 ? 13.312 26.281 17.75 1 74.25 123 CYS B C 1
ATOM 4751 O O . CYS B 1 123 ? 14.391 26.438 18.344 1 74.25 123 CYS B O 1
ATOM 4753 N N . TYR B 1 124 ? 12.953 25.141 17.234 1 65.69 124 TYR B N 1
ATOM 4754 C CA . TYR B 1 124 ? 13.75 23.938 17.359 1 65.69 124 TYR B CA 1
ATOM 4755 C C . TYR B 1 124 ? 14.859 23.906 16.297 1 65.69 124 TYR B C 1
ATOM 4757 O O . TYR B 1 124 ? 15.797 23.109 16.406 1 65.69 124 TYR B O 1
ATOM 4765 N N . GLU B 1 125 ? 14.836 24.812 15.344 1 65.06 125 GLU B N 1
ATOM 4766 C CA . GLU B 1 125 ? 15.789 24.828 14.242 1 65.06 125 GLU B CA 1
ATOM 4767 C C . GLU B 1 125 ? 16.922 25.828 14.5 1 65.06 125 GLU B C 1
ATOM 4769 O O . GLU B 1 125 ? 17.844 25.938 13.703 1 65.06 125 GLU B O 1
ATOM 4774 N N . GLY B 1 126 ? 16.875 26.625 15.539 1 62.28 126 GLY B N 1
ATOM 4775 C CA . GLY B 1 126 ? 17.719 27.781 15.797 1 62.28 126 GLY B CA 1
ATOM 4776 C C . GLY B 1 126 ? 19.188 27.422 15.883 1 62.28 126 GLY B C 1
ATOM 4777 O O . GLY B 1 126 ? 20.062 28.266 15.633 1 62.28 126 GLY B O 1
ATOM 4778 N N . SER B 1 127 ? 19.422 26.203 16.078 1 63.84 127 SER B N 1
ATOM 4779 C CA . SER B 1 127 ? 20.828 25.844 16.266 1 63.84 127 SER B CA 1
ATOM 4780 C C . SER B 1 127 ? 21.453 25.344 14.969 1 63.84 127 SER B C 1
ATOM 4782 O O . SER B 1 127 ? 22.656 25.062 14.922 1 63.84 127 SER B O 1
ATOM 4784 N N . ARG B 1 128 ? 20.688 25.578 13.953 1 73 128 ARG B N 1
ATOM 4785 C CA . ARG B 1 128 ? 21.219 25.031 12.703 1 73 128 ARG B CA 1
ATOM 4786 C C . ARG B 1 128 ? 22.172 26.016 12.039 1 73 128 ARG B C 1
ATOM 4788 O O . ARG B 1 128 ? 21.938 27.234 12.062 1 73 128 ARG B O 1
ATOM 4795 N N . LYS B 1 129 ? 23.297 25.484 11.508 1 81.75 129 LYS B N 1
ATOM 4796 C CA . LYS B 1 129 ? 24.234 26.297 10.734 1 81.75 129 LYS B CA 1
ATOM 4797 C C . LYS B 1 129 ? 23.562 26.891 9.492 1 81.75 129 LYS B C 1
ATOM 4799 O O . LYS B 1 129 ? 22.844 26.188 8.773 1 81.75 129 LYS B O 1
ATOM 4804 N N . PRO B 1 130 ? 23.75 28.219 9.367 1 90.75 130 PRO B N 1
ATOM 4805 C CA . PRO B 1 130 ? 23.172 28.828 8.164 1 90.75 130 PRO B CA 1
ATOM 4806 C C . PRO B 1 130 ? 23.797 28.328 6.875 1 90.75 130 PRO B C 1
ATOM 4808 O O . PRO B 1 130 ? 25.016 28.484 6.676 1 90.75 130 PRO B O 1
ATOM 4811 N N . ILE B 1 131 ? 23.062 27.656 6.086 1 95 131 ILE B N 1
ATOM 4812 C CA . ILE B 1 131 ? 23.5 27.141 4.793 1 95 131 ILE B CA 1
ATOM 4813 C C . ILE B 1 131 ? 22.547 27.609 3.697 1 95 131 ILE B C 1
ATOM 4815 O O . ILE B 1 131 ? 21.328 27.562 3.873 1 95 131 ILE B O 1
ATOM 4819 N N . TYR B 1 132 ? 23.062 28.109 2.586 1 97.38 132 TYR B N 1
ATOM 4820 C CA . TYR B 1 132 ? 22.266 28.547 1.442 1 97.38 132 TYR B CA 1
ATOM 4821 C C . TYR B 1 132 ? 22.453 27.609 0.257 1 97.38 132 TYR B C 1
ATOM 4823 O O . TYR B 1 132 ? 23.562 27.141 -0.012 1 97.38 132 TYR B O 1
ATOM 4831 N N . MET B 1 133 ? 21.422 27.375 -0.392 1 97.56 133 MET B N 1
ATOM 4832 C CA . MET B 1 133 ? 21.438 26.562 -1.597 1 97.56 133 MET B CA 1
ATOM 4833 C C . MET B 1 133 ? 22.219 27.234 -2.711 1 97.56 133 MET B C 1
ATOM 4835 O O . MET B 1 133 ? 22.109 28.453 -2.912 1 97.56 133 MET B O 1
ATOM 4839 N N . THR B 1 134 ? 22.984 26.438 -3.482 1 97.12 134 THR B N 1
ATOM 4840 C CA . THR B 1 134 ? 23.797 26.969 -4.578 1 97.12 134 THR B CA 1
ATOM 4841 C C . THR B 1 134 ? 23.109 26.703 -5.922 1 97.12 134 THR B C 1
ATOM 4843 O O . THR B 1 134 ? 22.25 25.844 -6.023 1 97.12 134 THR B O 1
ATOM 4846 N N . PRO B 1 135 ? 23.516 27.453 -6.898 1 97.5 135 PRO B N 1
ATOM 4847 C CA . PRO B 1 135 ? 22.984 27.203 -8.234 1 97.5 135 PRO B CA 1
ATOM 4848 C C . PRO B 1 135 ? 23.203 25.781 -8.719 1 97.5 135 PRO B C 1
ATOM 4850 O O . PRO B 1 135 ? 22.375 25.234 -9.453 1 97.5 135 PRO B O 1
ATOM 4853 N N . GLU B 1 136 ? 24.328 25.234 -8.305 1 96.12 136 GLU B N 1
ATOM 4854 C CA . GLU B 1 136 ? 24.609 23.844 -8.68 1 96.12 136 GLU B CA 1
ATOM 4855 C C . GLU B 1 136 ? 23.547 22.891 -8.125 1 96.12 136 GLU B C 1
ATOM 4857 O O . GLU B 1 136 ? 23.094 22 -8.828 1 96.12 136 GLU B O 1
ATOM 4862 N N . VAL B 1 137 ? 23.172 23.062 -6.922 1 96.38 137 VAL B N 1
ATOM 4863 C CA . VAL B 1 137 ? 22.156 22.25 -6.285 1 96.38 137 VAL B CA 1
ATOM 4864 C C . VAL B 1 137 ? 20.812 22.453 -6.984 1 96.38 137 VAL B C 1
ATOM 4866 O O . VAL B 1 137 ? 20.062 21.5 -7.219 1 96.38 137 VAL B O 1
ATOM 4869 N N . GLU B 1 138 ? 20.531 23.734 -7.359 1 97.81 138 GLU B N 1
ATOM 4870 C CA . GLU B 1 138 ? 19.281 24.047 -8.062 1 97.81 138 GLU B CA 1
ATOM 4871 C C . GLU B 1 138 ? 19.172 23.266 -9.359 1 97.81 138 GLU B C 1
ATOM 4873 O O . GLU B 1 138 ? 18.109 22.703 -9.664 1 97.81 138 GLU B O 1
ATOM 4878 N N . LYS B 1 139 ? 20.281 23.156 -10.055 1 96.31 139 LYS B N 1
ATOM 4879 C CA . LYS B 1 139 ? 20.281 22.406 -11.305 1 96.31 139 LYS B CA 1
ATOM 4880 C C . LYS B 1 139 ? 20.016 20.922 -11.062 1 96.31 139 LYS B C 1
ATOM 4882 O O . LYS B 1 139 ? 19.297 20.281 -11.836 1 96.31 139 LYS B O 1
ATOM 4887 N N . GLU B 1 140 ? 20.609 20.453 -10.047 1 95.69 140 GLU B N 1
ATOM 4888 C CA . GLU B 1 140 ? 20.406 19.047 -9.703 1 95.69 140 GLU B CA 1
ATOM 4889 C C . GLU B 1 140 ? 18.953 18.781 -9.32 1 95.69 140 GLU B C 1
ATOM 4891 O O . GLU B 1 140 ? 18.422 17.703 -9.594 1 95.69 140 GLU B O 1
ATOM 4896 N N . ILE B 1 141 ? 18.281 19.703 -8.672 1 96.81 141 ILE B N 1
ATOM 4897 C CA . ILE B 1 141 ? 16.891 19.562 -8.305 1 96.81 141 ILE B CA 1
ATOM 4898 C C . ILE B 1 141 ? 16.031 19.469 -9.57 1 96.81 141 ILE B C 1
ATOM 4900 O O . ILE B 1 141 ? 15.125 18.625 -9.641 1 96.81 141 ILE B O 1
ATOM 4904 N N . ILE B 1 142 ? 16.391 20.266 -10.562 1 96.38 142 ILE B N 1
ATOM 4905 C CA . ILE B 1 142 ? 15.641 20.234 -11.82 1 96.38 142 ILE B CA 1
ATOM 4906 C C . ILE B 1 142 ? 15.828 18.875 -12.492 1 96.38 142 ILE B C 1
ATOM 4908 O O . ILE B 1 142 ? 14.859 18.281 -12.969 1 96.38 142 ILE B O 1
ATOM 4912 N N . LYS B 1 143 ? 17.031 18.406 -12.469 1 94.31 143 LYS B N 1
ATOM 4913 C CA . LYS B 1 143 ? 17.297 17.078 -13.016 1 94.31 143 LYS B CA 1
ATOM 4914 C C . LYS B 1 143 ? 16.5 16 -12.266 1 94.31 143 LYS B C 1
ATOM 4916 O O . LYS B 1 143 ? 15.969 15.078 -12.883 1 94.31 143 LYS B O 1
ATOM 4921 N N . PHE B 1 144 ? 16.469 16.141 -11.016 1 94.69 144 PHE B N 1
ATOM 4922 C CA . PHE B 1 144 ? 15.75 15.203 -10.156 1 94.69 144 PHE B CA 1
ATOM 4923 C C . PHE B 1 144 ? 14.273 15.156 -10.523 1 94.69 144 PHE B C 1
ATOM 4925 O O . PHE B 1 144 ? 13.703 14.078 -10.695 1 94.69 144 PHE B O 1
ATOM 4932 N N . ILE B 1 145 ? 13.648 16.344 -10.695 1 95.12 145 ILE B N 1
ATOM 4933 C CA . ILE B 1 145 ? 12.234 16.422 -11.055 1 95.12 145 ILE B CA 1
ATOM 4934 C C . ILE B 1 145 ? 12.008 15.75 -12.406 1 95.12 145 ILE B C 1
ATOM 4936 O O . ILE B 1 145 ? 11.062 14.969 -12.562 1 95.12 145 ILE B O 1
ATOM 4940 N N . LYS B 1 146 ? 12.883 15.906 -13.352 1 92.81 146 LYS B N 1
ATOM 4941 C CA . LYS B 1 146 ? 12.734 15.398 -14.719 1 92.81 146 LYS B CA 1
ATOM 4942 C C . LYS B 1 146 ? 12.859 13.875 -14.75 1 92.81 146 LYS B C 1
ATOM 4944 O O . LYS B 1 146 ? 12.391 13.234 -15.688 1 92.81 146 LYS B O 1
ATOM 4949 N N . ARG B 1 147 ? 13.453 13.312 -13.781 1 89.44 147 ARG B N 1
ATOM 4950 C CA . ARG B 1 147 ? 13.656 11.875 -13.734 1 89.44 147 ARG B CA 1
ATOM 4951 C C . ARG B 1 147 ? 12.344 11.148 -13.445 1 89.44 147 ARG B C 1
ATOM 4953 O O . ARG B 1 147 ? 12.219 9.953 -13.711 1 89.44 147 ARG B O 1
ATOM 4960 N N . TYR B 1 148 ? 11.477 11.852 -12.82 1 89.5 148 TYR B N 1
ATOM 4961 C CA . TYR B 1 148 ? 10.164 11.266 -12.562 1 89.5 148 TYR B CA 1
ATOM 4962 C C . TYR B 1 148 ? 9.266 11.398 -13.789 1 89.5 148 TYR B C 1
ATOM 4964 O O . TYR B 1 148 ? 8.32 12.195 -13.789 1 89.5 148 TYR B O 1
ATOM 4972 N N . GLU B 1 149 ? 9.453 10.539 -14.719 1 85.56 149 GLU B N 1
ATOM 4973 C CA . GLU B 1 149 ? 8.859 10.633 -16.047 1 85.56 149 GLU B CA 1
ATOM 4974 C C . GLU B 1 149 ? 7.34 10.484 -15.984 1 85.56 149 GLU B C 1
ATOM 4976 O O . GLU B 1 149 ? 6.629 10.969 -16.875 1 85.56 149 GLU B O 1
ATOM 4981 N N . ARG B 1 150 ? 6.879 9.984 -15.016 1 86.75 150 ARG B N 1
ATOM 4982 C CA . ARG B 1 150 ? 5.449 9.703 -14.945 1 86.75 150 ARG B CA 1
ATOM 4983 C C . ARG B 1 150 ? 4.707 10.828 -14.227 1 86.75 150 ARG B C 1
ATOM 4985 O O . ARG B 1 150 ? 3.475 10.859 -14.227 1 86.75 150 ARG B O 1
ATOM 4992 N N . VAL B 1 151 ? 5.406 11.688 -13.602 1 91.75 151 VAL B N 1
ATOM 4993 C CA . VAL B 1 151 ? 4.812 12.773 -12.828 1 91.75 151 VAL B CA 1
ATOM 4994 C C . VAL B 1 151 ? 4.191 13.805 -13.766 1 91.75 151 VAL B C 1
ATOM 4996 O O . VAL B 1 151 ? 4.812 14.203 -14.75 1 91.75 151 VAL B O 1
ATOM 4999 N N . LYS B 1 152 ? 2.957 14.156 -13.484 1 93.44 152 LYS B N 1
ATOM 5000 C CA . LYS B 1 152 ? 2.26 15.188 -14.242 1 93.44 152 LYS B CA 1
ATOM 5001 C C . LYS B 1 152 ? 1.992 16.422 -13.383 1 93.44 152 LYS B C 1
ATOM 5003 O O . LYS B 1 152 ? 1.826 17.531 -13.898 1 93.44 152 LYS B O 1
ATOM 5008 N N . ASN B 1 153 ? 1.949 16.156 -12.07 1 96.5 153 ASN B N 1
ATOM 5009 C CA . ASN B 1 153 ? 1.624 17.219 -11.133 1 96.5 153 ASN B CA 1
ATOM 5010 C C . ASN B 1 153 ? 2.738 17.422 -10.109 1 96.5 153 ASN B C 1
ATOM 5012 O O . ASN B 1 153 ? 3.213 16.469 -9.5 1 96.5 153 ASN B O 1
ATOM 5016 N N . LEU B 1 154 ? 3.166 18.656 -9.945 1 97.81 154 LEU B N 1
ATOM 5017 C CA . LEU B 1 154 ? 4.16 19.016 -8.945 1 97.81 154 LEU B CA 1
ATOM 5018 C C . LEU B 1 154 ? 3.533 19.844 -7.832 1 97.81 154 LEU B C 1
ATOM 5020 O O . LEU B 1 154 ? 2.822 20.812 -8.102 1 97.81 154 LEU B O 1
ATOM 5024 N N . ASN B 1 155 ? 3.635 19.391 -6.668 1 98.19 155 ASN B N 1
ATOM 5025 C CA . ASN B 1 155 ? 3.289 20.156 -5.473 1 98.19 155 ASN B CA 1
ATOM 5026 C C . ASN B 1 155 ? 4.535 20.672 -4.758 1 98.19 155 ASN B C 1
ATOM 5028 O O . ASN B 1 155 ? 5.344 19.891 -4.262 1 98.19 155 ASN B O 1
ATOM 5032 N N . LEU B 1 156 ? 4.645 21.953 -4.707 1 98.5 156 LEU B N 1
ATOM 5033 C CA . LEU B 1 156 ? 5.875 22.594 -4.25 1 98.5 156 LEU B CA 1
ATOM 5034 C C . LEU B 1 156 ? 5.613 23.438 -3.008 1 98.5 156 LEU B C 1
ATOM 5036 O O . LEU B 1 156 ? 4.672 24.234 -2.977 1 98.5 156 LEU B O 1
ATOM 5040 N N . THR B 1 157 ? 6.391 23.219 -1.987 1 98.62 157 THR B N 1
ATOM 5041 C CA . THR B 1 157 ? 6.332 24.031 -0.774 1 98.62 157 THR B CA 1
ATOM 5042 C C . THR B 1 157 ? 7.699 24.609 -0.444 1 98.62 157 THR B C 1
ATOM 5044 O O . THR B 1 157 ? 8.703 23.891 -0.417 1 98.62 157 THR B O 1
ATOM 5047 N N . TRP B 1 158 ? 7.711 25.922 -0.261 1 98.69 158 TRP B N 1
ATOM 5048 C CA . TRP B 1 158 ? 8.922 26.594 0.206 1 98.69 158 TRP B CA 1
ATOM 5049 C C . TRP B 1 158 ? 8.961 26.641 1.729 1 98.69 158 TRP B C 1
ATOM 5051 O O . TRP B 1 158 ? 8.023 27.125 2.365 1 98.69 158 TRP B O 1
ATOM 5061 N N . TYR B 1 159 ? 10.016 26.078 2.203 1 95.31 159 TYR B N 1
ATOM 5062 C CA . TYR B 1 159 ? 10.211 25.984 3.646 1 95.31 159 TYR B CA 1
ATOM 5063 C C . TYR B 1 159 ? 11.648 26.312 4.027 1 95.31 159 TYR B C 1
ATOM 5065 O O . TYR B 1 159 ? 12.312 27.094 3.338 1 95.31 159 TYR B O 1
ATOM 5073 N N . GLY B 1 160 ? 12.102 25.875 5.277 1 91.88 160 GLY B N 1
ATOM 5074 C CA . GLY B 1 160 ? 13.453 26.156 5.738 1 91.88 160 GLY B CA 1
ATOM 5075 C C . GLY B 1 160 ? 13.5 27 6.992 1 91.88 160 GLY B C 1
ATOM 5076 O O . GLY B 1 160 ? 12.57 26.969 7.805 1 91.88 160 GLY B O 1
ATOM 5077 N N . GLY B 1 161 ? 14.766 27.609 7.164 1 93.12 161 GLY B N 1
ATOM 5078 C CA . GLY B 1 161 ? 14.711 28.656 8.164 1 93.12 161 GLY B CA 1
ATOM 5079 C C . GLY B 1 161 ? 13.68 29.734 7.848 1 93.12 161 GLY B C 1
ATOM 5080 O O . GLY B 1 161 ? 12.516 29.625 8.242 1 93.12 161 GLY B O 1
ATOM 5081 N N . GLU B 1 162 ? 14.109 30.656 7.051 1 96.31 162 GLU B N 1
ATOM 5082 C CA . GLU B 1 162 ? 13.219 31.578 6.359 1 96.31 162 GLU B CA 1
ATOM 5083 C C . GLU B 1 162 ? 13.422 31.516 4.852 1 96.31 162 GLU B C 1
ATOM 5085 O O . GLU B 1 162 ? 14.453 31.969 4.344 1 96.31 162 GLU B O 1
ATOM 5090 N N . PRO B 1 163 ? 12.445 30.922 4.137 1 97.88 163 PRO B N 1
ATOM 5091 C CA . PRO B 1 163 ? 12.656 30.703 2.701 1 97.88 163 PRO B CA 1
ATOM 5092 C C . PRO B 1 163 ? 12.906 32 1.942 1 97.88 163 PRO B C 1
ATOM 5094 O O . PRO B 1 163 ? 13.633 32.031 0.947 1 97.88 163 PRO B O 1
ATOM 5097 N N . LEU B 1 164 ? 12.344 33.094 2.404 1 98.38 164 LEU B N 1
ATOM 5098 C CA . LEU B 1 164 ? 12.477 34.375 1.688 1 98.38 164 LEU B CA 1
ATOM 5099 C C . LEU B 1 164 ? 13.891 34.938 1.827 1 98.38 164 LEU B C 1
ATOM 5101 O O . LEU B 1 164 ? 14.273 35.844 1.101 1 98.38 164 LEU B O 1
ATOM 5105 N N . MET B 1 165 ? 14.711 34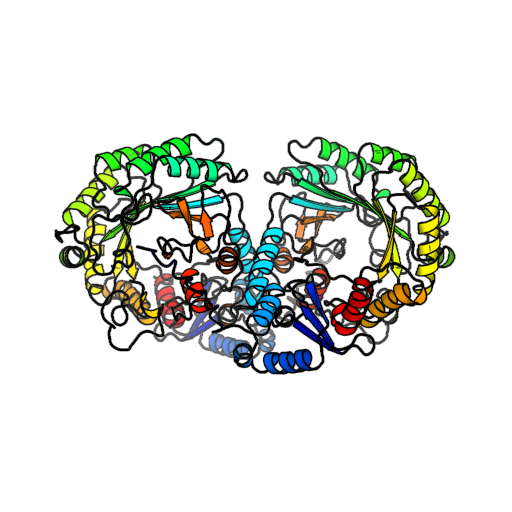.375 2.73 1 97.12 165 MET B N 1
ATOM 5106 C CA . MET B 1 165 ? 16.141 34.688 2.793 1 97.12 165 MET B CA 1
ATOM 5107 C C . MET B 1 165 ? 16.875 34.062 1.606 1 97.12 165 MET B C 1
ATOM 5109 O O . MET B 1 165 ? 17.953 34.562 1.227 1 97.12 165 MET B O 1
ATOM 5113 N N . GLY B 1 166 ? 16.344 33 1.079 1 97.88 166 GLY B N 1
ATOM 5114 C CA . GLY B 1 166 ? 16.891 32.375 -0.108 1 97.88 166 GLY B CA 1
ATOM 5115 C C . GLY B 1 166 ? 16.078 32.625 -1.359 1 97.88 166 GLY B C 1
ATOM 5116 O O . GLY B 1 166 ? 15.914 31.75 -2.199 1 97.88 166 GLY B O 1
ATOM 5117 N N . PHE B 1 167 ? 15.625 33.844 -1.529 1 98.38 167 PHE B N 1
ATOM 5118 C CA . PHE B 1 167 ? 14.641 34.219 -2.543 1 98.38 167 PHE B CA 1
ATOM 5119 C C . PHE B 1 167 ? 15.227 34.062 -3.943 1 98.38 167 PHE B C 1
ATOM 5121 O O . PHE B 1 167 ? 14.516 33.688 -4.879 1 98.38 167 PHE B O 1
ATOM 5128 N N . GLU B 1 168 ? 16.5 34.312 -4.125 1 98.19 168 GLU B N 1
ATOM 5129 C CA . GLU B 1 168 ? 17.109 34.188 -5.441 1 98.19 168 GLU B CA 1
ATOM 5130 C C . GLU B 1 168 ? 17.047 32.75 -5.934 1 98.19 168 GLU B C 1
ATOM 5132 O O . GLU B 1 168 ? 16.812 32.5 -7.117 1 98.19 168 GLU B O 1
ATOM 5137 N N . SER B 1 169 ? 17.297 31.844 -5.055 1 98.5 169 SER B N 1
ATOM 5138 C CA . SER B 1 169 ? 17.172 30.422 -5.41 1 98.5 169 SER B CA 1
ATOM 5139 C C . SER B 1 169 ? 15.742 30.078 -5.809 1 98.5 169 SER B C 1
ATOM 5141 O O . SER B 1 169 ? 15.516 29.344 -6.762 1 98.5 169 SER B O 1
ATOM 5143 N N . ILE B 1 170 ? 14.734 30.625 -5.082 1 98.69 170 ILE B N 1
ATOM 5144 C CA . ILE B 1 170 ? 13.32 30.422 -5.379 1 98.69 170 ILE B CA 1
ATOM 5145 C C . ILE B 1 170 ? 13.016 30.891 -6.797 1 98.69 170 ILE B C 1
ATOM 5147 O O . ILE B 1 170 ? 12.391 30.172 -7.578 1 98.69 170 ILE B O 1
ATOM 5151 N N . LYS B 1 171 ? 13.547 32.062 -7.133 1 98.44 171 LYS B N 1
ATOM 5152 C CA . LYS B 1 171 ? 13.312 32.656 -8.453 1 98.44 171 LYS B CA 1
ATOM 5153 C C . LYS B 1 171 ? 13.867 31.734 -9.555 1 98.44 171 LYS B C 1
ATOM 5155 O O . LYS B 1 171 ? 13.164 31.391 -10.5 1 98.44 171 LYS B O 1
ATOM 5160 N N . ARG B 1 172 ? 15.102 31.328 -9.383 1 98.44 172 ARG B N 1
ATOM 5161 C CA . ARG B 1 172 ? 15.766 30.531 -10.406 1 98.44 172 ARG B CA 1
ATOM 5162 C C . ARG B 1 172 ? 15.094 29.172 -10.562 1 98.44 172 ARG B C 1
ATOM 5164 O O . ARG B 1 172 ? 14.875 28.703 -11.68 1 98.44 172 ARG B O 1
ATOM 5171 N N . LEU B 1 173 ? 14.727 28.547 -9.469 1 98.44 173 LEU B N 1
ATOM 5172 C CA . LEU B 1 173 ? 14.078 27.234 -9.516 1 98.44 173 LEU B CA 1
ATOM 5173 C C . LEU B 1 173 ? 12.719 27.328 -10.195 1 98.44 173 LEU B C 1
ATOM 5175 O O . LEU B 1 173 ? 12.367 26.484 -11.008 1 98.44 173 LEU B O 1
ATOM 5179 N N . LEU B 1 174 ? 11.961 28.406 -9.82 1 98.31 174 LEU B N 1
ATOM 5180 C CA . LEU B 1 174 ? 10.641 28.562 -10.414 1 98.31 174 LEU B CA 1
ATOM 5181 C C . LEU B 1 174 ? 10.742 28.797 -11.914 1 98.31 174 LEU B C 1
ATOM 5183 O O . LEU B 1 174 ? 9.93 28.266 -12.688 1 98.31 174 LEU B O 1
ATOM 5187 N N . PHE B 1 175 ? 11.727 29.578 -12.32 1 97.5 175 PHE B N 1
ATOM 5188 C CA . PHE B 1 175 ? 11.961 29.812 -13.742 1 97.5 175 PHE B CA 1
ATOM 5189 C C . PHE B 1 175 ? 12.227 28.484 -14.461 1 97.5 175 PHE B C 1
ATOM 5191 O O . PHE B 1 175 ? 11.594 28.203 -15.477 1 97.5 175 PHE B O 1
ATOM 5198 N N . ASP B 1 176 ? 13.109 27.672 -13.914 1 97.38 176 ASP B N 1
ATOM 5199 C CA . ASP B 1 176 ? 13.492 26.406 -14.531 1 97.38 176 ASP B CA 1
ATOM 5200 C C . ASP B 1 176 ? 12.328 25.422 -14.508 1 97.38 176 ASP B C 1
ATOM 5202 O O . ASP B 1 176 ? 12.125 24.656 -15.461 1 97.38 176 ASP B O 1
ATOM 5206 N N . ILE B 1 177 ? 11.562 25.375 -13.406 1 97.25 177 ILE B N 1
ATOM 5207 C CA . ILE B 1 177 ? 10.43 24.453 -13.273 1 97.25 177 ILE B CA 1
ATOM 5208 C C . ILE B 1 177 ? 9.383 24.781 -14.344 1 97.25 177 ILE B C 1
ATOM 5210 O O . ILE B 1 177 ? 8.805 23.859 -14.945 1 97.25 177 ILE B O 1
ATOM 5214 N N . LYS B 1 178 ? 9.141 26.062 -14.547 1 95 178 LYS B N 1
ATOM 5215 C CA . LYS B 1 178 ? 8.164 26.5 -15.539 1 95 178 LYS B CA 1
ATOM 5216 C C . LYS B 1 178 ? 8.539 26 -16.938 1 95 178 LYS B C 1
ATOM 5218 O O . LYS B 1 178 ? 7.668 25.812 -17.781 1 95 178 LYS B O 1
ATOM 5223 N N . GLU B 1 179 ? 9.805 25.688 -17.172 1 94.12 179 GLU B N 1
ATOM 5224 C CA . GLU B 1 179 ? 10.297 25.281 -18.484 1 94.12 179 GLU B CA 1
ATOM 5225 C C . GLU B 1 179 ? 10.148 23.766 -18.672 1 94.12 179 GLU B C 1
ATOM 5227 O O . GLU B 1 179 ? 10.367 23.25 -19.766 1 94.12 179 GLU B O 1
ATOM 5232 N N . ILE B 1 180 ? 9.961 23.031 -17.625 1 93.62 180 ILE B N 1
ATOM 5233 C CA . ILE B 1 180 ? 9.773 21.594 -17.75 1 93.62 180 ILE B CA 1
ATOM 5234 C C . ILE B 1 180 ? 8.445 21.297 -18.453 1 93.62 180 ILE B C 1
ATOM 5236 O O . ILE B 1 180 ? 7.379 21.641 -17.938 1 93.62 180 ILE B O 1
ATOM 5240 N N . SER B 1 181 ? 8.539 20.547 -19.578 1 86.75 181 SER B N 1
ATOM 5241 C CA . SER B 1 181 ? 7.348 20.203 -20.344 1 86.75 181 SER B CA 1
ATOM 5242 C C . SER B 1 181 ? 6.551 19.094 -19.672 1 86.75 181 SER B C 1
ATOM 5244 O O . SER B 1 181 ? 7.117 18.266 -18.953 1 86.75 181 SER B O 1
ATOM 5246 N N . ASP B 1 182 ? 5.23 19.188 -19.547 1 86.12 182 ASP B N 1
ATOM 5247 C CA . ASP B 1 182 ? 4.305 18.109 -19.219 1 86.12 182 ASP B CA 1
ATOM 5248 C C . ASP B 1 182 ? 4.094 18.016 -17.703 1 86.12 182 ASP B C 1
ATOM 5250 O O . ASP B 1 182 ? 3.633 17 -17.188 1 86.12 182 ASP B O 1
ATOM 5254 N N . ILE B 1 183 ? 4.773 18.984 -16.953 1 93.5 183 ILE B N 1
ATOM 5255 C CA . ILE B 1 183 ? 4.516 19.016 -15.516 1 93.5 183 ILE B CA 1
ATOM 5256 C C . ILE B 1 183 ? 3.713 20.266 -15.156 1 93.5 183 ILE B C 1
ATOM 5258 O O . ILE B 1 183 ? 4.035 21.359 -15.602 1 93.5 183 ILE B O 1
ATOM 5262 N N . LYS B 1 184 ? 2.662 20.031 -14.445 1 95.38 184 LYS B N 1
ATOM 5263 C CA . LYS B 1 184 ? 1.827 21.141 -13.969 1 95.38 184 LYS B CA 1
ATOM 5264 C C . LYS B 1 184 ? 2.068 21.406 -12.492 1 95.38 184 LYS B C 1
ATOM 5266 O O . LYS B 1 184 ? 2.068 20.484 -11.672 1 95.38 184 LYS B O 1
ATOM 5271 N N . LEU B 1 185 ? 2.355 22.656 -12.18 1 95.88 185 LEU B N 1
ATOM 5272 C CA . LEU B 1 185 ? 2.449 23.062 -10.781 1 95.88 185 LEU B CA 1
ATOM 5273 C C . LEU B 1 185 ? 1.062 23.219 -10.164 1 95.88 185 LEU B C 1
ATOM 5275 O O . LEU B 1 185 ? 0.418 24.266 -10.336 1 95.88 185 LEU B O 1
ATOM 5279 N N . CYS B 1 186 ? 0.598 22.219 -9.5 1 94.25 186 CYS B N 1
ATOM 5280 C CA . CYS B 1 186 ? -0.777 22.188 -9.016 1 94.25 186 CYS B CA 1
ATOM 5281 C C . CYS B 1 186 ? -0.899 22.875 -7.664 1 94.25 186 CYS B C 1
ATOM 5283 O O . CYS B 1 186 ? -1.903 23.531 -7.387 1 94.25 186 CYS B O 1
ATOM 5285 N N . HIS B 1 187 ? 0.085 22.719 -6.82 1 96.94 187 HIS B N 1
ATOM 5286 C CA . HIS B 1 187 ? 0.158 23.359 -5.52 1 96.94 187 HIS B CA 1
ATOM 5287 C C . HIS B 1 187 ? 1.489 24.094 -5.34 1 96.94 187 HIS B C 1
ATOM 5289 O O . HIS B 1 187 ? 2.549 23.516 -5.613 1 96.94 187 HIS B O 1
ATOM 5295 N N . HIS B 1 188 ? 1.422 25.297 -5.027 1 98.5 188 HIS B N 1
ATOM 5296 C CA . HIS B 1 188 ? 2.557 26.188 -4.777 1 98.5 188 HIS B CA 1
ATOM 5297 C C . HIS B 1 188 ? 2.387 26.938 -3.465 1 98.5 188 HIS B C 1
ATOM 5299 O O . HIS B 1 188 ? 1.592 27.875 -3.385 1 98.5 188 HIS B O 1
ATOM 5305 N N . THR B 1 189 ? 3.107 26.453 -2.383 1 98.69 189 THR B N 1
ATOM 5306 C CA . THR B 1 189 ? 2.855 26.984 -1.051 1 98.69 189 THR B CA 1
ATOM 5307 C C . THR B 1 189 ? 4.156 27.422 -0.39 1 98.69 189 THR B C 1
ATOM 5309 O O . THR B 1 189 ? 5.246 27.078 -0.855 1 98.69 189 THR B O 1
ATOM 5312 N N . MET B 1 190 ? 4.004 28.281 0.62 1 98.62 190 MET B N 1
ATOM 5313 C CA . MET B 1 190 ? 5.164 28.781 1.354 1 98.62 190 MET B CA 1
ATOM 5314 C C . MET B 1 190 ? 4.84 28.953 2.834 1 98.62 190 MET B C 1
ATOM 5316 O O . MET B 1 190 ? 3.734 29.359 3.189 1 98.62 190 MET B O 1
ATOM 5320 N N . THR B 1 191 ? 5.738 28.516 3.658 1 97.69 191 THR B N 1
ATOM 5321 C CA . THR B 1 191 ? 5.707 28.859 5.078 1 97.69 191 THR B CA 1
ATOM 5322 C C . THR B 1 191 ? 6.777 29.891 5.41 1 97.69 191 THR B C 1
ATOM 5324 O O . THR B 1 191 ? 7.969 29.656 5.203 1 97.69 191 THR B O 1
ATOM 5327 N N . SER B 1 192 ? 6.375 31.062 5.879 1 97.88 192 SER B N 1
ATOM 5328 C CA . SER B 1 192 ? 7.281 32.188 6.086 1 97.88 192 SER B CA 1
ATOM 5329 C C . SER B 1 192 ? 6.945 32.938 7.371 1 97.88 192 SER B C 1
ATOM 5331 O O . SER B 1 192 ? 5.824 32.844 7.871 1 97.88 192 SER B O 1
ATOM 5333 N N . ASN B 1 193 ? 7.973 33.594 7.902 1 96.5 193 ASN B N 1
ATOM 5334 C CA . ASN B 1 193 ? 7.676 34.5 9.023 1 96.5 193 ASN B CA 1
ATOM 5335 C C . ASN B 1 193 ? 7.078 35.812 8.547 1 96.5 193 ASN B C 1
ATOM 5337 O O . ASN B 1 193 ? 6.586 36.594 9.352 1 96.5 193 ASN B O 1
ATOM 5341 N N . GLY B 1 194 ? 7.086 36.125 7.27 1 98.12 194 GLY B N 1
ATOM 5342 C CA . GLY B 1 194 ? 6.363 37.219 6.664 1 98.12 194 GLY B CA 1
ATOM 5343 C C . GLY B 1 194 ? 7.148 38.531 6.664 1 98.12 194 GLY B C 1
ATOM 5344 O O . GLY B 1 194 ? 6.77 39.5 5.996 1 98.12 194 GLY B O 1
ATOM 5345 N N . TYR B 1 195 ? 8.289 38.531 7.379 1 98.12 195 TYR B N 1
ATOM 5346 C CA . TYR B 1 195 ? 9.031 39.781 7.578 1 98.12 195 TYR B CA 1
ATOM 5347 C C . TYR B 1 195 ? 9.648 40.25 6.27 1 98.12 195 TYR B C 1
ATOM 5349 O O . TYR B 1 195 ? 9.703 41.438 6.008 1 98.12 195 TYR B O 1
ATOM 5357 N N . LEU B 1 196 ? 10.086 39.344 5.438 1 98.31 196 LEU B N 1
ATOM 5358 C CA . LEU B 1 196 ? 10.789 39.719 4.211 1 98.31 196 LEU B CA 1
ATOM 5359 C C . LEU B 1 196 ? 9.836 39.688 3.014 1 98.31 196 LEU B C 1
ATOM 5361 O O . LEU B 1 196 ? 10.281 39.688 1.864 1 98.31 196 LEU B O 1
ATOM 5365 N N . LEU B 1 197 ? 8.531 39.562 3.322 1 98.5 197 LEU B N 1
ATOM 5366 C CA . LEU B 1 197 ? 7.539 39.594 2.252 1 98.5 197 LEU B CA 1
ATOM 5367 C C . LEU B 1 197 ? 7.328 41 1.732 1 98.5 197 LEU B C 1
ATOM 5369 O O . LEU B 1 197 ? 6.223 41.562 1.823 1 98.5 197 LEU B O 1
ATOM 5373 N N . THR B 1 198 ? 8.383 41.562 1.094 1 98.06 198 THR B N 1
ATOM 5374 C CA . THR B 1 198 ? 8.398 42.938 0.612 1 98.06 198 THR B CA 1
ATOM 5375 C C . THR B 1 198 ? 7.504 43.094 -0.616 1 98.06 198 THR B C 1
ATOM 5377 O O . THR B 1 198 ? 7.055 42.094 -1.191 1 98.06 198 THR B O 1
ATOM 5380 N N . ARG B 1 199 ? 7.277 44.312 -0.952 1 97.69 199 ARG B N 1
ATOM 5381 C CA . ARG B 1 199 ? 6.477 44.594 -2.135 1 97.69 199 ARG B CA 1
ATOM 5382 C C . ARG B 1 199 ? 7.074 43.938 -3.377 1 97.69 199 ARG B C 1
ATOM 5384 O O . ARG B 1 199 ? 6.348 43.406 -4.207 1 97.69 199 ARG B O 1
ATOM 5391 N N . GLU B 1 200 ? 8.359 44.062 -3.469 1 97.62 200 GLU B N 1
ATOM 5392 C CA . GLU B 1 200 ? 9.047 43.469 -4.609 1 97.62 200 GLU B CA 1
ATOM 5393 C C . GLU B 1 200 ? 8.781 41.969 -4.703 1 97.62 200 GLU B C 1
ATOM 5395 O O . GLU B 1 200 ? 8.445 41.469 -5.773 1 97.62 200 GLU B O 1
ATOM 5400 N N . LYS B 1 201 ? 8.914 41.312 -3.629 1 98.25 201 LYS B N 1
ATOM 5401 C CA . LYS B 1 201 ? 8.695 39.875 -3.611 1 98.25 201 LYS B CA 1
ATOM 5402 C C . LYS B 1 201 ? 7.227 39.531 -3.838 1 98.25 201 LYS B C 1
ATOM 5404 O O . LYS B 1 201 ? 6.906 38.562 -4.508 1 98.25 201 LYS B O 1
ATOM 5409 N N . SER B 1 202 ? 6.352 40.344 -3.277 1 98.38 202 SER B N 1
ATOM 5410 C CA . SER B 1 202 ? 4.922 40.156 -3.5 1 98.38 202 SER B CA 1
ATOM 5411 C C . SER B 1 202 ? 4.57 40.281 -4.98 1 98.38 202 SER B C 1
ATOM 5413 O O . SER B 1 202 ? 3.73 39.562 -5.488 1 98.38 202 SER B O 1
ATOM 5415 N N . LEU B 1 203 ? 5.227 41.219 -5.652 1 98.31 203 LEU B N 1
ATOM 5416 C CA . LEU B 1 203 ? 4.996 41.406 -7.078 1 98.31 203 LEU B CA 1
ATOM 5417 C C . LEU B 1 203 ? 5.477 40.188 -7.879 1 98.31 203 LEU B C 1
ATOM 5419 O O . LEU B 1 203 ? 4.848 39.812 -8.867 1 98.31 203 LEU B O 1
ATOM 5423 N N . PHE B 1 204 ? 6.539 39.625 -7.473 1 98.12 204 PHE B N 1
ATOM 5424 C CA . PHE B 1 204 ? 7.055 38.438 -8.133 1 98.12 204 PHE B CA 1
ATOM 5425 C C . PHE B 1 204 ? 6.023 37.312 -8.102 1 98.12 204 PHE B C 1
ATOM 5427 O O . PHE B 1 204 ? 5.828 36.625 -9.094 1 98.12 204 PHE B O 1
ATOM 5434 N N . PHE B 1 205 ? 5.293 37.156 -7.039 1 98.25 205 PHE B N 1
ATOM 5435 C CA . PHE B 1 205 ? 4.359 36.062 -6.855 1 98.25 205 PHE B CA 1
ATOM 5436 C C . PHE B 1 205 ? 3.062 36.312 -7.613 1 98.25 205 PHE B C 1
ATOM 5438 O O . PHE B 1 205 ? 2.189 35.438 -7.68 1 98.25 205 PHE B O 1
ATOM 5445 N N . ARG B 1 206 ? 2.953 37.469 -8.227 1 96.69 206 ARG B N 1
ATOM 5446 C CA . ARG B 1 206 ? 1.868 37.656 -9.18 1 96.69 206 ARG B CA 1
ATOM 5447 C C . ARG B 1 206 ? 2.072 36.812 -10.43 1 96.69 206 ARG B C 1
ATOM 5449 O O . ARG B 1 206 ? 1.108 36.312 -11.016 1 96.69 206 ARG B O 1
ATOM 5456 N N . ASP B 1 207 ? 3.354 36.75 -10.773 1 94.94 207 ASP B N 1
ATOM 5457 C CA . ASP B 1 207 ? 3.713 35.969 -11.969 1 94.94 207 ASP B CA 1
ATOM 5458 C C . ASP B 1 207 ? 3.854 34.5 -11.656 1 94.94 207 ASP B C 1
ATOM 5460 O O . ASP B 1 207 ? 3.693 33.656 -12.547 1 94.94 207 ASP B O 1
ATOM 5464 N N . TYR B 1 208 ? 4.168 34.188 -10.492 1 96.69 208 TYR B N 1
ATOM 5465 C CA . TYR B 1 208 ? 4.266 32.812 -9.984 1 96.69 208 TYR B CA 1
ATOM 5466 C C . TYR B 1 208 ? 3.371 32.625 -8.766 1 96.69 208 TYR B C 1
ATOM 5468 O O . TYR B 1 208 ? 3.861 32.438 -7.648 1 96.69 208 TYR B O 1
ATOM 5476 N N . PRO B 1 209 ? 2.141 32.594 -8.969 1 97.25 209 PRO B N 1
ATOM 5477 C CA . PRO B 1 209 ? 1.179 32.688 -7.871 1 97.25 209 PRO B CA 1
ATOM 5478 C C . PRO B 1 209 ? 1.328 31.531 -6.875 1 97.25 209 PRO B C 1
ATOM 5480 O O . PRO B 1 209 ? 1.531 30.375 -7.281 1 97.25 209 PRO B O 1
ATOM 5483 N N . LEU B 1 210 ? 1.236 31.875 -5.609 1 98.44 210 LEU B N 1
ATOM 5484 C CA . LEU B 1 210 ? 1.088 30.906 -4.531 1 98.44 210 LEU B CA 1
ATOM 5485 C C . LEU B 1 210 ? -0.374 30.516 -4.355 1 98.44 210 LEU B C 1
ATOM 5487 O O . LEU B 1 210 ? -1.267 31.359 -4.434 1 98.44 210 LEU B O 1
ATOM 5491 N N . THR B 1 211 ? -0.558 29.203 -4.223 1 98.38 211 THR B N 1
ATOM 5492 C CA . THR B 1 211 ? -1.906 28.781 -3.855 1 98.38 211 THR B CA 1
ATOM 5493 C C . THR B 1 211 ? -2.205 29.141 -2.4 1 98.38 211 THR B C 1
ATOM 5495 O O . THR B 1 211 ? -3.352 29.438 -2.051 1 98.38 211 THR B O 1
ATOM 5498 N N . CYS B 1 212 ? -1.136 29.109 -1.545 1 98.62 212 CYS B N 1
ATOM 5499 C CA . CYS B 1 212 ? -1.283 29.422 -0.13 1 98.62 212 CYS B CA 1
ATOM 5500 C C . CYS B 1 212 ? 0.047 29.859 0.471 1 98.62 212 CYS B C 1
ATOM 5502 O O . CYS B 1 212 ? 1.101 29.344 0.108 1 98.62 212 CYS B O 1
ATOM 5504 N N . ILE B 1 213 ? -0.004 30.828 1.33 1 98.75 213 ILE B N 1
ATOM 5505 C CA . ILE B 1 213 ? 1.146 31.188 2.154 1 98.75 213 ILE B CA 1
ATOM 5506 C C . ILE B 1 213 ? 0.749 31.172 3.629 1 98.75 213 ILE B C 1
ATOM 5508 O O . ILE B 1 213 ? -0.282 31.734 4.008 1 98.75 213 ILE B O 1
ATOM 5512 N N . GLN B 1 214 ? 1.5 30.438 4.375 1 98.5 214 GLN B N 1
ATOM 5513 C CA . GLN B 1 214 ? 1.311 30.422 5.82 1 98.5 214 GLN B CA 1
ATOM 5514 C C . GLN B 1 214 ? 2.277 31.375 6.512 1 98.5 214 GLN B C 1
ATOM 5516 O O . GLN B 1 214 ? 3.492 31.297 6.32 1 98.5 214 GLN B O 1
ATOM 5521 N N . ILE B 1 215 ? 1.734 32.281 7.254 1 98.25 215 ILE B N 1
ATOM 5522 C CA . ILE B 1 215 ? 2.525 33.219 8.016 1 98.25 215 ILE B CA 1
ATOM 5523 C C . ILE B 1 215 ? 2.186 33.125 9.5 1 98.25 215 ILE B C 1
ATOM 5525 O O . ILE B 1 215 ? 1.013 33.031 9.875 1 98.25 215 ILE B O 1
ATOM 5529 N N . THR B 1 216 ? 3.184 33.094 10.336 1 95.31 216 THR B N 1
ATOM 5530 C CA . THR B 1 216 ? 2.973 32.875 11.766 1 95.31 216 THR B CA 1
ATOM 5531 C C . THR B 1 216 ? 2.914 34.219 12.508 1 95.31 216 THR B C 1
ATOM 5533 O O . THR B 1 216 ? 3.809 35.062 12.359 1 95.31 216 THR B O 1
ATOM 5536 N N . ILE B 1 217 ? 1.886 34.469 13.188 1 95.25 217 ILE B N 1
ATOM 5537 C CA . ILE B 1 217 ? 1.728 35.531 14.164 1 95.25 217 ILE B CA 1
ATOM 5538 C C . ILE B 1 217 ? 1.296 34.938 15.508 1 95.25 217 ILE B C 1
ATOM 5540 O O . ILE B 1 217 ? 0.171 34.469 15.648 1 95.25 217 ILE B O 1
ATOM 5544 N N . ASP B 1 218 ? 2.176 35.031 16.484 1 91.5 218 ASP B N 1
ATOM 5545 C CA . ASP B 1 218 ? 2.006 34.312 17.734 1 91.5 218 ASP B CA 1
ATOM 5546 C C . ASP B 1 218 ? 1.282 35.156 18.781 1 91.5 218 ASP B C 1
ATOM 5548 O O . ASP B 1 218 ? 1.831 35.438 19.844 1 91.5 218 ASP B O 1
ATOM 5552 N N . GLY B 1 219 ? 0.068 35.5 18.562 1 89 219 GLY B N 1
ATOM 5553 C CA . GLY B 1 219 ? -0.708 36.281 19.516 1 89 219 GLY B CA 1
ATOM 5554 C C . GLY B 1 219 ? -0.78 37.75 19.172 1 89 219 GLY B C 1
ATOM 5555 O O . GLY B 1 219 ? -0.548 38.125 18.031 1 89 219 GLY B O 1
ATOM 5556 N N . ASN B 1 220 ? -1.171 38.5 20.188 1 91.12 220 ASN B N 1
ATOM 5557 C CA . ASN B 1 220 ? -1.204 39.938 19.953 1 91.12 220 ASN B CA 1
ATOM 5558 C C . ASN B 1 220 ? 0.2 40.531 19.812 1 91.12 220 ASN B C 1
ATOM 5560 O O . ASN B 1 220 ? 1.19 39.812 19.953 1 91.12 220 ASN B O 1
ATOM 5564 N N . LYS B 1 221 ? 0.232 41.812 19.484 1 94.19 221 LYS B N 1
ATOM 5565 C CA . LYS B 1 221 ? 1.499 42.469 19.172 1 94.19 221 LYS B CA 1
ATOM 5566 C C . LYS B 1 221 ? 2.531 42.219 20.266 1 94.19 221 LYS B C 1
ATOM 5568 O O . LYS B 1 221 ? 3.654 41.781 19.984 1 94.19 221 LYS B O 1
ATOM 5573 N N . GLN B 1 222 ? 2.15 42.406 21.5 1 93.69 222 GLN B N 1
ATOM 5574 C CA . GLN B 1 222 ? 3.068 42.25 22.625 1 93.69 222 GLN B CA 1
ATOM 5575 C C . GLN B 1 222 ? 3.564 40.812 22.734 1 93.69 222 GLN B C 1
ATOM 5577 O O . GLN B 1 222 ? 4.77 40.562 22.828 1 93.69 222 GLN B O 1
ATOM 5582 N N . ALA B 1 223 ? 2.65 39.875 22.703 1 91.56 223 ALA B N 1
ATOM 5583 C CA . ALA B 1 223 ? 3.006 38.469 22.797 1 91.56 223 ALA B CA 1
ATOM 5584 C C . ALA B 1 223 ? 3.906 38.031 21.641 1 91.56 223 ALA B C 1
ATOM 5586 O O . ALA B 1 223 ? 4.902 37.344 21.844 1 91.56 223 ALA B O 1
ATOM 5587 N N . HIS B 1 224 ? 3.541 38.438 20.422 1 94.5 224 HIS B N 1
ATOM 5588 C CA . HIS B 1 224 ? 4.312 38.094 19.234 1 94.5 224 HIS B CA 1
ATOM 5589 C C . HIS B 1 224 ? 5.727 38.656 19.312 1 94.5 224 HIS B C 1
ATOM 5591 O O . HIS B 1 224 ? 6.703 37.938 19.094 1 94.5 224 HIS B O 1
ATOM 5597 N N . ASP B 1 225 ? 5.84 39.906 19.688 1 94.56 225 ASP B N 1
ATOM 5598 C CA . ASP B 1 225 ? 7.133 40.594 19.688 1 94.56 225 ASP B CA 1
ATOM 5599 C C . ASP B 1 225 ? 8.023 40.062 20.812 1 94.56 225 ASP B C 1
ATOM 5601 O O . ASP B 1 225 ? 9.242 40.281 20.781 1 94.56 225 ASP B O 1
ATOM 5605 N N . ASN B 1 226 ? 7.5 39.438 21.75 1 90.38 226 ASN B N 1
ATOM 5606 C CA . ASN B 1 226 ? 8.281 38.812 22.797 1 90.38 226 ASN B CA 1
ATOM 5607 C C . ASN B 1 226 ? 8.867 37.469 22.359 1 90.38 226 ASN B C 1
ATOM 5609 O O . ASN B 1 226 ? 9.906 37.031 22.859 1 90.38 226 ASN B O 1
ATOM 5613 N N . ARG B 1 227 ? 8.234 36.844 21.375 1 89.62 227 ARG B N 1
ATOM 5614 C CA . ARG B 1 227 ? 8.578 35.5 21.016 1 89.62 227 ARG B CA 1
ATOM 5615 C C . ARG B 1 227 ? 9.312 35.438 19.688 1 89.62 227 ARG B C 1
ATOM 5617 O O . ARG B 1 227 ? 10.188 34.594 19.484 1 89.62 227 ARG B O 1
ATOM 5624 N N . ARG B 1 228 ? 8.867 36.281 18.781 1 93 228 ARG B N 1
ATOM 5625 C CA . ARG B 1 228 ? 9.375 36.219 17.422 1 93 228 ARG B CA 1
ATOM 5626 C C . ARG B 1 228 ? 10.07 37.531 17.047 1 93 228 ARG B C 1
ATOM 5628 O O . ARG B 1 228 ? 9.453 38.406 16.453 1 93 228 ARG B O 1
ATOM 5635 N N . THR B 1 229 ? 11.398 37.594 17.391 1 93.25 229 THR B N 1
ATOM 5636 C CA . THR B 1 229 ? 12.18 38.812 17.234 1 93.25 229 THR B CA 1
ATOM 5637 C C . THR B 1 229 ? 13.234 38.656 16.141 1 93.25 229 THR B C 1
ATOM 5639 O O . THR B 1 229 ? 13.57 37.531 15.758 1 93.25 229 THR B O 1
ATOM 5642 N N . LEU B 1 230 ? 13.609 39.75 15.641 1 93.5 230 LEU B N 1
ATOM 5643 C CA . LEU B 1 230 ? 14.672 39.75 14.648 1 93.5 230 LEU B CA 1
ATOM 5644 C C . LEU B 1 230 ? 15.992 39.312 15.266 1 93.5 230 LEU B C 1
ATOM 5646 O O . LEU B 1 230 ? 16.312 39.688 16.406 1 93.5 230 LEU B O 1
ATOM 5650 N N . ALA B 1 231 ? 16.703 38.562 14.578 1 87.12 231 ALA B N 1
ATOM 5651 C CA . ALA B 1 231 ? 18.062 38.188 14.969 1 87.12 231 ALA B CA 1
ATOM 5652 C C . ALA B 1 231 ? 19.062 39.25 14.469 1 87.12 231 ALA B C 1
ATOM 5654 O O . ALA B 1 231 ? 18.906 39.812 13.383 1 87.12 231 ALA B O 1
ATOM 5655 N N . PRO B 1 232 ? 20.094 39.5 15.133 1 81.38 232 PRO B N 1
ATOM 5656 C CA . PRO B 1 232 ? 20.391 39 16.469 1 81.38 232 PRO B CA 1
ATOM 5657 C C . PRO B 1 232 ? 19.906 39.938 17.578 1 81.38 232 PRO B C 1
ATOM 5659 O O . PRO B 1 232 ? 19.938 39.594 18.75 1 81.38 232 PRO B O 1
ATOM 5662 N N . ASN B 1 233 ? 19.375 41.156 17.203 1 84.69 233 ASN B N 1
ATOM 5663 C CA . ASN B 1 233 ? 19.172 42.219 18.172 1 84.69 233 ASN B CA 1
ATOM 5664 C C . ASN B 1 233 ? 17.797 42.156 18.812 1 84.69 233 ASN B C 1
ATOM 5666 O O . ASN B 1 233 ? 17.375 43.062 19.531 1 84.69 233 ASN B O 1
ATOM 5670 N N . ARG B 1 234 ? 16.953 41.25 18.578 1 88.19 234 ARG B N 1
ATOM 5671 C CA . ARG B 1 234 ? 15.656 40.969 19.188 1 88.19 234 ARG B CA 1
ATOM 5672 C C . ARG B 1 234 ? 14.68 42.094 18.984 1 88.19 234 ARG B C 1
ATOM 5674 O O . ARG B 1 234 ? 13.945 42.469 19.906 1 88.19 234 ARG B O 1
ATOM 5681 N N . MET B 1 235 ? 14.797 42.781 17.859 1 92.81 235 MET B N 1
ATOM 5682 C CA . MET B 1 235 ? 13.867 43.844 17.516 1 92.81 235 MET B CA 1
ATOM 5683 C C . MET B 1 235 ? 12.477 43.281 17.234 1 92.81 235 MET B C 1
ATOM 5685 O O . MET B 1 235 ? 12.344 42.156 16.703 1 92.81 235 MET B O 1
ATOM 5689 N N . PRO B 1 236 ? 11.43 44.062 17.625 1 95.56 236 PRO B N 1
ATOM 5690 C CA . PRO B 1 236 ? 10.062 43.625 17.359 1 95.56 236 PRO B CA 1
ATOM 5691 C C . PRO B 1 236 ? 9.781 43.469 15.867 1 95.56 236 PRO B C 1
ATOM 5693 O O . PRO B 1 236 ? 10.406 44.125 15.031 1 95.56 236 PRO B O 1
ATOM 5696 N N . THR B 1 237 ? 8.805 42.594 15.523 1 97.31 237 THR B N 1
ATOM 5697 C CA . THR B 1 237 ? 8.609 42.25 14.117 1 97.31 237 THR B CA 1
ATOM 5698 C C . THR B 1 237 ? 7.137 42.375 13.727 1 97.31 237 THR B C 1
ATOM 5700 O O . THR B 1 237 ? 6.801 42.438 12.539 1 97.31 237 THR B O 1
ATOM 5703 N N . TYR B 1 238 ? 6.203 42.5 14.602 1 97.12 238 TYR B N 1
ATOM 5704 C CA . TYR B 1 238 ? 4.762 42.406 14.383 1 97.12 238 TYR B CA 1
ATOM 5705 C C . TYR B 1 238 ? 4.305 43.438 13.352 1 97.12 238 TYR B C 1
ATOM 5707 O O . TYR B 1 238 ? 3.662 43.062 12.359 1 97.12 238 TYR B O 1
ATOM 5715 N N . ASP B 1 239 ? 4.645 44.688 13.492 1 97.56 239 ASP B N 1
ATOM 5716 C CA . ASP B 1 239 ? 4.141 45.75 12.641 1 97.56 239 ASP B CA 1
ATOM 5717 C C . ASP B 1 239 ? 4.574 45.562 11.188 1 97.56 239 ASP B C 1
ATOM 5719 O O . ASP B 1 239 ? 3.768 45.719 10.273 1 97.56 239 ASP B O 1
ATOM 5723 N N . VAL B 1 240 ? 5.812 45.219 11.023 1 97.81 240 VAL B N 1
ATOM 5724 C CA . VAL B 1 240 ? 6.344 45.031 9.68 1 97.81 240 VAL B CA 1
ATOM 5725 C C . VAL B 1 240 ? 5.621 43.844 9 1 97.81 240 VAL B C 1
ATOM 5727 O O . VAL B 1 240 ? 5.238 43.938 7.832 1 97.81 240 VAL B O 1
ATOM 5730 N N . ILE B 1 241 ? 5.398 42.781 9.734 1 98.31 241 ILE B N 1
ATOM 5731 C CA . ILE B 1 241 ? 4.754 41.594 9.195 1 98.31 241 ILE B CA 1
ATOM 5732 C C . ILE B 1 241 ? 3.322 41.906 8.781 1 98.31 241 ILE B C 1
ATOM 5734 O O . ILE B 1 241 ? 2.891 41.562 7.68 1 98.31 241 ILE B O 1
ATOM 5738 N N . VAL B 1 242 ? 2.58 42.594 9.609 1 97.94 242 VAL B N 1
ATOM 5739 C CA . VAL B 1 242 ? 1.188 42.938 9.336 1 97.94 242 VAL B CA 1
ATOM 5740 C C . VAL B 1 242 ? 1.104 43.844 8.094 1 97.94 242 VAL B C 1
ATOM 5742 O O . VAL B 1 242 ? 0.256 43.625 7.227 1 97.94 242 VAL B O 1
ATOM 5745 N N . GLU B 1 243 ? 1.975 44.781 7.988 1 97.75 243 GLU B N 1
ATOM 5746 C CA . GLU B 1 243 ? 2.014 45.656 6.82 1 97.75 243 GLU B CA 1
ATOM 5747 C C . GLU B 1 243 ? 2.33 44.875 5.555 1 97.75 243 GLU B C 1
ATOM 5749 O O . GLU B 1 243 ? 1.713 45.094 4.508 1 97.75 243 GLU B O 1
ATOM 5754 N N . ASN B 1 244 ? 3.326 44 5.66 1 98.56 244 ASN B N 1
ATOM 5755 C CA . ASN B 1 244 ? 3.693 43.188 4.523 1 98.56 244 ASN B CA 1
ATOM 5756 C C . ASN B 1 244 ? 2.523 42.312 4.07 1 98.56 244 ASN B C 1
ATOM 5758 O O . ASN B 1 244 ? 2.283 42.156 2.869 1 98.56 244 ASN B O 1
ATOM 5762 N N . ILE B 1 245 ? 1.792 41.719 5.035 1 98.44 245 ILE B N 1
ATOM 5763 C CA . ILE B 1 245 ? 0.648 40.875 4.727 1 98.44 245 ILE B CA 1
ATOM 5764 C C . ILE B 1 245 ? -0.42 41.688 4 1 98.44 245 ILE B C 1
ATOM 5766 O O . ILE B 1 245 ? -0.992 41.219 3.008 1 98.44 245 ILE B O 1
ATOM 5770 N N . GLU B 1 246 ? -0.61 42.875 4.469 1 97.25 246 GLU B N 1
ATOM 5771 C CA . GLU B 1 246 ? -1.596 43.75 3.85 1 97.25 246 GLU B CA 1
ATOM 5772 C C . GLU B 1 246 ? -1.259 44.031 2.387 1 97.25 246 GLU B C 1
ATOM 5774 O O . GLU B 1 246 ? -2.121 43.906 1.513 1 97.25 246 GLU B O 1
ATOM 5779 N N . GLN B 1 247 ? -0.041 44.344 2.184 1 97.56 247 GLN B N 1
ATOM 5780 C CA . GLN B 1 247 ? 0.402 44.625 0.819 1 97.56 247 GLN B CA 1
ATOM 5781 C C . GLN B 1 247 ? 0.297 43.375 -0.048 1 97.56 247 GLN B C 1
ATOM 5783 O O . GLN B 1 247 ? -0.116 43.438 -1.207 1 97.56 247 GLN B O 1
ATOM 5788 N N . PHE B 1 248 ? 0.634 42.281 0.488 1 98.5 248 PHE B N 1
ATOM 5789 C CA . PHE B 1 248 ? 0.605 41 -0.246 1 98.5 248 PHE B CA 1
ATOM 5790 C C . PHE B 1 248 ? -0.819 40.656 -0.656 1 98.5 248 PHE B C 1
ATOM 5792 O O . PHE B 1 248 ? -1.06 40.25 -1.796 1 98.5 248 PHE B O 1
ATOM 5799 N N . ILE B 1 249 ? -1.762 40.812 0.286 1 98 249 ILE B N 1
ATOM 5800 C CA . ILE B 1 249 ? -3.162 40.5 0.034 1 98 249 ILE B CA 1
ATOM 5801 C C . ILE B 1 249 ? -3.707 41.375 -1.08 1 98 249 ILE B C 1
ATOM 5803 O O . ILE B 1 249 ? -4.488 40.938 -1.919 1 98 249 ILE B O 1
ATOM 5807 N N . ASP B 1 250 ? -3.229 42.594 -1.123 1 97.25 250 ASP B N 1
ATOM 5808 C CA . ASP B 1 250 ? -3.668 43.531 -2.152 1 97.25 250 ASP B CA 1
ATOM 5809 C C . ASP B 1 250 ? -3.139 43.125 -3.525 1 97.25 250 ASP B C 1
ATOM 5811 O O . ASP B 1 250 ? -3.865 43.188 -4.52 1 97.25 250 ASP B O 1
ATOM 5815 N N . LEU B 1 251 ? -1.956 42.719 -3.527 1 97.81 251 LEU B N 1
ATOM 5816 C CA . LEU B 1 251 ? -1.278 42.406 -4.785 1 97.81 251 LEU B CA 1
ATOM 5817 C C . LEU B 1 251 ? -1.609 41 -5.266 1 97.81 251 LEU B C 1
ATOM 5819 O O . LEU B 1 251 ? -1.521 40.719 -6.461 1 97.81 251 LEU B O 1
ATOM 5823 N N . ASN B 1 252 ? -1.967 40.094 -4.371 1 98.38 252 ASN B N 1
ATOM 5824 C CA . ASN B 1 252 ? -2.23 38.688 -4.668 1 98.38 252 ASN B CA 1
ATOM 5825 C C . ASN B 1 252 ? -3.549 38.219 -4.055 1 98.38 252 ASN B C 1
ATOM 5827 O O . ASN B 1 252 ? -3.564 37.312 -3.221 1 98.38 252 ASN B O 1
ATOM 5831 N N . PRO B 1 253 ? -4.641 38.719 -4.551 1 97.31 253 PRO B N 1
ATOM 5832 C CA . PRO B 1 253 ? -5.934 38.469 -3.91 1 97.31 253 PRO B CA 1
ATOM 5833 C C . PRO B 1 253 ? -6.363 37 -4.008 1 97.31 253 PRO B C 1
ATOM 5835 O O . PRO B 1 253 ? -7.184 36.531 -3.211 1 97.31 253 PRO B O 1
ATOM 5838 N N . ASP B 1 254 ? -5.773 36.281 -4.938 1 97.06 254 ASP B N 1
ATOM 5839 C CA . ASP B 1 254 ? -6.211 34.906 -5.152 1 97.06 254 ASP B CA 1
ATOM 5840 C C . ASP B 1 254 ? -5.41 33.938 -4.281 1 97.06 254 ASP B C 1
ATOM 5842 O O . ASP B 1 254 ? -5.762 32.75 -4.172 1 97.06 254 ASP B O 1
ATOM 5846 N N . THR B 1 255 ? -4.348 34.406 -3.676 1 98.38 255 THR B N 1
ATOM 5847 C CA . THR B 1 255 ? -3.559 33.562 -2.777 1 98.38 255 THR B CA 1
ATOM 5848 C C . THR B 1 255 ? -4.219 33.469 -1.403 1 98.38 255 THR B C 1
ATOM 5850 O O . THR B 1 255 ? -4.602 34.5 -0.828 1 98.38 255 THR B O 1
ATOM 5853 N N . ARG B 1 256 ? -4.395 32.281 -0.921 1 98.44 256 ARG B N 1
ATOM 5854 C CA . ARG B 1 256 ? -4.867 32.125 0.451 1 98.44 256 ARG B CA 1
ATOM 5855 C C . ARG B 1 256 ? -3.758 32.438 1.45 1 98.44 256 ARG B C 1
ATOM 5857 O O . ARG B 1 256 ? -2.668 31.859 1.378 1 98.44 256 ARG B O 1
ATOM 5864 N N . VAL B 1 257 ? -4.059 33.344 2.316 1 98.56 257 VAL B N 1
ATOM 5865 C CA . VAL B 1 257 ? -3.121 33.688 3.381 1 98.56 257 VAL B CA 1
ATOM 5866 C C . VAL B 1 257 ? -3.586 33.062 4.695 1 98.56 257 VAL B C 1
ATOM 5868 O O . VAL B 1 257 ? -4.633 33.438 5.23 1 98.56 257 VAL B O 1
ATOM 5871 N N . ALA B 1 258 ? -2.811 32.094 5.188 1 98.12 258 ALA B N 1
ATOM 5872 C CA . ALA B 1 258 ? -3.127 31.438 6.441 1 98.12 258 ALA B CA 1
ATOM 5873 C C . ALA B 1 258 ? -2.254 31.953 7.578 1 98.12 258 ALA B C 1
ATOM 5875 O O . ALA B 1 258 ? -1.055 31.672 7.629 1 98.12 258 ALA B O 1
ATOM 5876 N N . ILE B 1 259 ? -2.9 32.656 8.477 1 97.56 259 ILE B N 1
ATOM 5877 C CA . ILE B 1 259 ? -2.191 33.188 9.641 1 97.56 259 ILE B CA 1
ATOM 5878 C C . ILE B 1 259 ? -2.268 32.156 10.781 1 97.56 259 ILE B C 1
ATOM 5880 O O . ILE B 1 259 ? -3.342 31.922 11.336 1 97.56 259 ILE B O 1
ATOM 5884 N N . ARG B 1 260 ? -1.131 31.641 11.094 1 95.06 260 ARG B N 1
ATOM 5885 C CA . ARG B 1 260 ? -1.046 30.625 12.141 1 95.06 260 ARG B CA 1
ATOM 5886 C C . ARG B 1 260 ? -0.568 31.234 13.453 1 95.06 260 ARG B C 1
ATOM 5888 O O . ARG B 1 260 ? 0.446 31.938 13.484 1 95.06 260 ARG B O 1
ATOM 5895 N N . ALA B 1 261 ? -1.266 31.016 14.508 1 92.38 261 ALA B N 1
ATOM 5896 C CA . ALA B 1 261 ? -0.823 31.375 15.852 1 92.38 261 ALA B CA 1
ATOM 5897 C C . ALA B 1 261 ? -0.366 30.156 16.641 1 92.38 261 ALA B C 1
ATOM 5899 O O . ALA B 1 261 ? -1.176 29.281 16.969 1 92.38 261 ALA B O 1
ATOM 5900 N N . ASN B 1 262 ? 0.893 30.031 16.875 1 88.31 262 ASN B N 1
ATOM 5901 C CA . ASN B 1 262 ? 1.412 28.938 17.688 1 88.31 262 ASN B CA 1
ATOM 5902 C C . ASN B 1 262 ? 1.202 29.219 19.188 1 88.31 262 ASN B C 1
ATOM 5904 O O . ASN B 1 262 ? 1.783 30.156 19.734 1 88.31 262 ASN B O 1
ATOM 5908 N N . LEU B 1 263 ? 0.419 28.312 19.75 1 86 263 LEU B N 1
ATOM 5909 C CA . LEU B 1 263 ? -0.055 28.625 21.094 1 86 263 LEU B CA 1
ATOM 5910 C C . LEU B 1 263 ? 0.514 27.625 22.109 1 86 263 LEU B C 1
ATOM 5912 O O . LEU B 1 263 ? 0.672 26.453 21.812 1 86 263 LEU B O 1
ATOM 5916 N N . ASP B 1 264 ? 0.882 28.078 23.156 1 83.56 264 ASP B N 1
ATOM 5917 C CA . ASP B 1 264 ? 1.138 27.344 24.406 1 83.56 264 ASP B CA 1
ATOM 5918 C C . ASP B 1 264 ? 0.472 28.031 25.594 1 83.56 264 ASP B C 1
ATOM 5920 O O . ASP B 1 264 ? -0.369 28.906 25.422 1 83.56 264 ASP B O 1
ATOM 5924 N N . HIS B 1 265 ? 0.762 27.625 26.844 1 82.62 265 HIS B N 1
ATOM 5925 C CA . HIS B 1 265 ? 0.086 28.156 28.016 1 82.62 265 HIS B CA 1
ATOM 5926 C C . HIS B 1 265 ? 0.403 29.641 28.203 1 82.62 265 HIS B C 1
ATOM 5928 O O . HIS B 1 265 ? -0.38 30.375 28.812 1 82.62 265 HIS B O 1
ATOM 5934 N N . SER B 1 266 ? 1.44 30.109 27.625 1 80.69 266 SER B N 1
ATOM 5935 C CA . SER B 1 266 ? 1.896 31.469 27.891 1 80.69 266 SER B CA 1
ATOM 5936 C C . SER B 1 266 ? 1.164 32.469 27.016 1 80.69 266 SER B C 1
ATOM 5938 O O . SER B 1 266 ? 1.095 33.656 27.344 1 80.69 266 SER B O 1
ATOM 5940 N N . ASN B 1 267 ? 0.586 32.062 25.906 1 83.81 267 ASN B N 1
ATOM 5941 C CA . ASN B 1 267 ? 0.014 33.062 25.016 1 83.81 267 ASN B CA 1
ATOM 5942 C C . ASN B 1 267 ? -1.379 32.656 24.531 1 83.81 267 ASN B C 1
ATOM 5944 O O . ASN B 1 267 ? -2.008 33.375 23.766 1 83.81 267 ASN B O 1
ATOM 5948 N N . SER B 1 268 ? -1.9 31.594 25 1 87 268 SER B N 1
ATOM 5949 C CA . SER B 1 268 ? -3.156 31.062 24.484 1 87 268 SER B CA 1
ATOM 5950 C C . SER B 1 268 ? -4.297 32.062 24.672 1 87 268 SER B C 1
ATOM 5952 O O . SER B 1 268 ? -5.18 32.156 23.828 1 87 268 SER B O 1
ATOM 5954 N N . GLU B 1 269 ? -4.254 32.844 25.672 1 85.31 269 GLU B N 1
ATOM 5955 C CA . GLU B 1 269 ? -5.324 33.781 26 1 85.31 269 GLU B CA 1
ATOM 5956 C C . GLU B 1 269 ? -5.352 34.938 25 1 85.31 269 GLU B C 1
ATOM 5958 O O . GLU B 1 269 ? -6.379 35.594 24.844 1 85.31 269 GLU B O 1
ATOM 5963 N N . THR B 1 270 ? -4.238 35.125 24.391 1 90.12 270 THR B N 1
ATOM 5964 C CA . THR B 1 270 ? -4.141 36.281 23.5 1 90.12 270 THR B CA 1
ATOM 5965 C C . THR B 1 270 ? -4.664 35.906 22.109 1 90.12 270 THR B C 1
ATOM 5967 O O . THR B 1 270 ? -4.824 36.781 21.25 1 90.12 270 THR B O 1
ATOM 5970 N N . PHE B 1 271 ? -4.961 34.688 21.859 1 91 271 PHE B N 1
ATOM 5971 C CA . PHE B 1 271 ? -5.371 34.25 20.531 1 91 271 PHE B CA 1
ATOM 5972 C C . PHE B 1 271 ? -6.645 34.969 20.094 1 91 271 PHE B C 1
ATOM 5974 O O . PHE B 1 271 ? -6.746 35.438 18.953 1 91 271 PHE B O 1
ATOM 5981 N N . ILE B 1 272 ? -7.586 35.062 21.031 1 89.44 272 ILE B N 1
ATOM 5982 C CA . ILE B 1 272 ? -8.875 35.656 20.688 1 89.44 272 ILE B CA 1
ATOM 5983 C C . ILE B 1 272 ? -8.68 37.094 20.234 1 89.44 272 ILE B C 1
ATOM 5985 O O . ILE B 1 272 ? -9.383 37.594 19.328 1 89.44 272 ILE B O 1
ATOM 5989 N N . GLU B 1 273 ? -7.742 37.75 20.812 1 91.62 273 GLU B N 1
ATOM 5990 C CA . GLU B 1 273 ? -7.469 39.156 20.469 1 91.62 273 GLU B CA 1
ATOM 5991 C C . GLU B 1 273 ? -6.938 39.25 19.047 1 91.62 273 GLU B C 1
ATOM 5993 O O . GLU B 1 273 ? -7.43 40.062 18.25 1 91.62 273 GLU B O 1
ATOM 5998 N N . ILE B 1 274 ? -6.016 38.469 18.766 1 92.25 274 ILE B N 1
ATOM 5999 C CA . ILE B 1 274 ? -5.395 38.531 17.453 1 92.25 274 ILE B CA 1
ATOM 6000 C C . ILE B 1 274 ? -6.359 38.031 16.391 1 92.25 274 ILE B C 1
ATOM 6002 O O . ILE B 1 274 ? -6.398 38.531 15.266 1 92.25 274 ILE B O 1
ATOM 6006 N N . PHE B 1 275 ? -7.09 37.031 16.719 1 92.94 275 PHE B N 1
ATOM 6007 C CA . PHE B 1 275 ? -8.094 36.5 15.805 1 92.94 275 PHE B CA 1
ATOM 6008 C C . PHE B 1 275 ? -9.078 37.594 15.398 1 92.94 275 PHE B C 1
ATOM 6010 O O . PHE B 1 275 ? -9.297 37.812 14.211 1 92.94 275 PHE B O 1
ATOM 6017 N N . LYS B 1 276 ? -9.609 38.312 16.359 1 91.75 276 LYS B N 1
ATOM 6018 C CA . LYS B 1 276 ? -10.594 39.375 16.078 1 91.75 276 LYS B CA 1
ATOM 6019 C C . LYS B 1 276 ? -9.961 40.531 15.32 1 91.75 276 LYS B C 1
ATOM 6021 O O . LYS B 1 276 ? -10.523 41 14.336 1 91.75 276 LYS B O 1
ATOM 6026 N N . GLU B 1 277 ? -8.812 40.906 15.773 1 94 277 GLU B N 1
ATOM 6027 C CA . GLU B 1 277 ? -8.125 42.031 15.156 1 94 277 GLU B CA 1
ATOM 6028 C C . GLU B 1 277 ? -7.852 41.781 13.68 1 94 277 GLU B C 1
ATOM 6030 O O . GLU B 1 277 ? -8.234 42.594 12.828 1 94 277 GLU B O 1
ATOM 6035 N N . LEU B 1 278 ? -7.258 40.688 13.391 1 94.94 278 LEU B N 1
ATOM 6036 C CA . LEU B 1 278 ? -6.816 40.438 12.023 1 94.94 278 LEU B CA 1
ATOM 6037 C C . LEU B 1 278 ? -7.996 40.031 11.141 1 94.94 278 LEU B C 1
ATOM 6039 O O . LEU B 1 278 ? -8.031 40.375 9.961 1 94.94 278 LEU B O 1
ATOM 6043 N N . SER B 1 279 ? -8.953 39.281 11.703 1 92.81 279 SER B N 1
ATOM 6044 C CA . SER B 1 279 ? -10.141 38.938 10.93 1 92.81 279 SER B CA 1
ATOM 6045 C C . SER B 1 279 ? -10.938 40.156 10.523 1 92.81 279 SER B C 1
ATOM 6047 O O . SER B 1 279 ? -11.484 40.219 9.422 1 92.81 279 SER B O 1
ATOM 6049 N N . ASP B 1 280 ? -11 41.156 11.438 1 94 280 ASP B N 1
ATOM 6050 C CA . ASP B 1 280 ? -11.703 42.375 11.133 1 94 280 ASP B CA 1
ATOM 6051 C C . ASP B 1 280 ? -10.914 43.219 10.117 1 94 280 ASP B C 1
ATOM 6053 O O . ASP B 1 280 ? -11.492 43.781 9.18 1 94 280 ASP B O 1
ATOM 6057 N N . ARG B 1 281 ? -9.672 43.281 10.312 1 95 281 ARG B N 1
ATOM 6058 C CA . ARG B 1 281 ? -8.797 44.062 9.469 1 95 281 ARG B CA 1
ATOM 6059 C C . ARG B 1 281 ? -8.852 43.594 8.016 1 95 281 ARG B C 1
ATOM 6061 O O . ARG B 1 281 ? -8.82 44.438 7.09 1 95 281 ARG B O 1
ATOM 6068 N N . TRP B 1 282 ? -8.914 42.312 7.816 1 96.56 282 TRP B N 1
ATOM 6069 C CA . TRP B 1 282 ? -8.852 41.75 6.469 1 96.56 282 TRP B CA 1
ATOM 6070 C C . TRP B 1 282 ? -10.156 41.062 6.105 1 96.56 282 TRP B C 1
ATOM 6072 O O . TRP B 1 282 ? -10.148 40.031 5.395 1 96.56 282 TRP B O 1
ATOM 6082 N N . LYS B 1 283 ? -11.25 41.562 6.621 1 94.25 283 LYS B N 1
ATOM 6083 C CA . LYS B 1 283 ? -12.586 41.031 6.312 1 94.25 283 LYS B CA 1
ATOM 6084 C C . LYS B 1 283 ? -12.844 41.062 4.809 1 94.25 283 LYS B C 1
ATOM 6086 O O . LYS B 1 283 ? -12.562 42.031 4.129 1 94.25 283 LYS B O 1
ATOM 6091 N N . GLY B 1 284 ? -13.258 39.906 4.32 1 94.75 284 GLY B N 1
ATOM 6092 C CA . GLY B 1 284 ? -13.594 39.812 2.906 1 94.75 284 GLY B CA 1
ATOM 6093 C C . GLY B 1 284 ? -12.414 39.438 2.041 1 94.75 284 GLY B C 1
ATOM 6094 O O . GLY B 1 284 ? -12.562 39.219 0.835 1 94.75 284 GLY B O 1
ATOM 6095 N N . ARG B 1 285 ? -11.25 39.438 2.625 1 96.75 285 ARG B N 1
ATOM 6096 C CA . ARG B 1 285 ? -10.07 38.969 1.898 1 96.75 285 ARG B CA 1
ATOM 6097 C C . ARG B 1 285 ? -9.844 37.469 2.078 1 96.75 285 ARG B C 1
ATOM 6099 O O . ARG B 1 285 ? -10.508 36.844 2.902 1 96.75 285 ARG B O 1
ATOM 6106 N N . ASN B 1 286 ? -9.023 36.875 1.239 1 97.31 286 ASN B N 1
ATOM 6107 C CA . ASN B 1 286 ? -8.711 35.438 1.301 1 97.31 286 ASN B CA 1
ATOM 6108 C C . ASN B 1 286 ? -7.703 35.125 2.404 1 97.31 286 ASN B C 1
ATOM 6110 O O . ASN B 1 286 ? -6.59 34.688 2.125 1 97.31 286 ASN B O 1
ATOM 6114 N N . VAL B 1 287 ? -8.125 35.469 3.654 1 97.12 287 VAL B N 1
ATOM 6115 C CA . VAL B 1 287 ? -7.262 35.312 4.816 1 97.12 287 VAL B CA 1
ATOM 6116 C C . VAL B 1 287 ? -7.965 34.469 5.883 1 97.12 287 VAL B C 1
ATOM 6118 O O . VAL B 1 287 ? -9.164 34.625 6.113 1 97.12 287 VAL B O 1
ATOM 6121 N N . ILE B 1 288 ? -7.23 33.531 6.426 1 94.62 288 ILE B N 1
ATOM 6122 C CA . ILE B 1 288 ? -7.734 32.781 7.574 1 94.62 288 ILE B CA 1
ATOM 6123 C C . ILE B 1 288 ? -6.75 32.906 8.734 1 94.62 288 ILE B C 1
ATOM 6125 O O . ILE B 1 288 ? -5.535 32.938 8.531 1 94.62 288 ILE B O 1
ATOM 6129 N N . VAL B 1 289 ? -7.277 33.062 9.938 1 93.81 289 VAL B N 1
ATOM 6130 C CA . VAL B 1 289 ? -6.5 33.062 11.18 1 93.81 289 VAL B CA 1
ATOM 6131 C C . VAL B 1 289 ? -6.852 31.828 12 1 93.81 289 VAL B C 1
ATOM 6133 O O . VAL B 1 289 ? -8.023 31.562 12.289 1 93.81 289 VAL B O 1
ATOM 6136 N N . TYR B 1 290 ? -5.859 31.016 12.305 1 90.88 290 TYR B N 1
ATOM 6137 C CA . TYR B 1 290 ? -6.18 29.781 13.008 1 90.88 290 TYR B CA 1
ATOM 6138 C C . TYR B 1 290 ? -5.117 29.453 14.047 1 90.88 290 TYR B C 1
ATOM 6140 O O . TYR B 1 290 ? -3.961 29.859 13.914 1 90.88 290 TYR B O 1
ATOM 6148 N N . PRO B 1 291 ? -5.539 28.75 15.109 1 89.44 291 PRO B N 1
ATOM 6149 C CA . PRO B 1 291 ? -4.594 28.359 16.156 1 89.44 291 PRO B CA 1
ATOM 6150 C C . PRO B 1 291 ? -3.861 27.062 15.844 1 89.44 291 PRO B C 1
ATOM 6152 O O . PRO B 1 291 ? -4.402 26.203 15.156 1 89.44 291 PRO B O 1
ATOM 6155 N N . ALA B 1 292 ? -2.672 27 16.219 1 87.44 292 ALA B N 1
ATOM 6156 C CA . ALA B 1 292 ? -1.86 25.781 16.312 1 87.44 292 ALA B CA 1
ATOM 6157 C C . ALA B 1 292 ? -1.168 25.688 17.656 1 87.44 292 ALA B C 1
ATOM 6159 O O . ALA B 1 292 ? -1.154 26.656 18.422 1 87.44 292 ALA B O 1
ATOM 6160 N N . PHE B 1 293 ? -0.771 24.453 17.953 1 82.25 293 PHE B N 1
ATOM 6161 C CA . PHE B 1 293 ? -0.182 24.25 19.281 1 82.25 293 PHE B CA 1
ATOM 6162 C C . PHE B 1 293 ? 1.281 23.844 19.156 1 82.25 293 PHE B C 1
ATOM 6164 O O . PHE B 1 293 ? 1.634 23.016 18.312 1 82.25 293 PHE B O 1
ATOM 6171 N N . VAL B 1 294 ? 2.049 24.5 19.969 1 75.19 294 VAL B N 1
ATOM 6172 C CA . VAL B 1 294 ? 3.475 24.203 20 1 75.19 294 VAL B CA 1
ATOM 6173 C C . VAL B 1 294 ? 3.688 22.75 20.422 1 75.19 294 VAL B C 1
ATOM 6175 O O . VAL B 1 294 ? 3.025 22.266 21.344 1 75.19 294 VAL B O 1
ATOM 6178 N N . LYS B 1 295 ? 4.57 22.062 19.594 1 68.81 295 LYS B N 1
ATOM 6179 C CA . LYS B 1 295 ? 4.871 20.672 19.875 1 68.81 295 LYS B CA 1
ATOM 6180 C C . LYS B 1 295 ? 5.969 20.547 20.922 1 68.81 295 LYS B C 1
ATOM 6182 O O . LYS B 1 295 ? 6.875 21.375 21 1 68.81 295 LYS B O 1
ATOM 6187 N N . ASP B 1 296 ? 5.742 19.484 21.797 1 59.75 296 ASP B N 1
ATOM 6188 C CA . ASP B 1 296 ? 6.773 19.172 22.781 1 59.75 296 ASP B CA 1
ATOM 6189 C C . ASP B 1 296 ? 7.859 18.297 22.188 1 59.75 296 ASP B C 1
ATOM 6191 O O . ASP B 1 296 ? 7.668 17.078 22.031 1 59.75 296 ASP B O 1
ATOM 6195 N N . PHE B 1 297 ? 8.938 18.875 21.688 1 54.5 297 PHE B N 1
ATOM 6196 C CA . PHE B 1 297 ? 10.023 18.109 21.109 1 54.5 297 PHE B CA 1
ATOM 6197 C C . PHE B 1 297 ? 10.898 17.5 22.188 1 54.5 297 PHE B C 1
ATOM 6199 O O . PHE B 1 297 ? 11.766 16.656 21.906 1 54.5 297 PHE B O 1
ATOM 6206 N N . GLN B 1 298 ? 10.719 17.781 23.516 1 50.44 298 GLN B N 1
ATOM 6207 C CA . GLN B 1 298 ? 11.508 17.25 24.609 1 50.44 298 GLN B CA 1
ATOM 6208 C C . GLN B 1 298 ? 11.297 15.742 24.766 1 50.44 298 GLN B C 1
ATOM 6210 O O . GLN B 1 298 ? 12.188 15.023 25.234 1 50.44 298 GLN B O 1
ATOM 6215 N N . SER B 1 299 ? 10.109 15.234 24.422 1 50.69 299 SER B N 1
ATOM 6216 C CA . SER B 1 299 ? 9.812 13.82 24.578 1 50.69 299 SER B CA 1
ATOM 6217 C C . SER B 1 299 ? 10.648 12.969 23.625 1 50.69 299 SER B C 1
ATOM 6219 O O . SER B 1 299 ? 10.562 11.742 23.641 1 50.69 299 SER B O 1
ATOM 6221 N N . LEU B 1 300 ? 11.477 13.469 22.75 1 53.47 300 LEU B N 1
ATOM 6222 C CA . LEU B 1 300 ? 12.383 12.719 21.891 1 53.47 300 LEU B CA 1
ATOM 6223 C C . LEU B 1 300 ? 13.508 12.086 22.688 1 53.47 300 LEU B C 1
ATOM 6225 O O . LEU B 1 300 ? 14.055 11.055 22.297 1 53.47 300 LEU B O 1
ATOM 6229 N N . ASN B 1 301 ? 14.148 12.625 23.828 1 46 301 ASN B N 1
ATOM 6230 C CA . ASN B 1 301 ? 15.297 12.07 24.531 1 46 301 ASN B CA 1
ATOM 6231 C C . ASN B 1 301 ? 14.914 11.508 25.891 1 46 301 ASN B C 1
ATOM 6233 O O . ASN B 1 301 ? 14.648 12.266 26.828 1 46 301 ASN B O 1
ATOM 6237 N N . ARG B 1 302 ? 14.375 10.359 26.016 1 42.56 302 ARG B N 1
ATOM 6238 C CA . ARG B 1 302 ? 14.18 9.805 27.359 1 42.56 302 ARG B CA 1
ATOM 6239 C C . ARG B 1 302 ? 15.477 9.844 28.156 1 42.56 302 ARG B C 1
ATOM 6241 O O . ARG B 1 302 ? 15.469 9.594 29.359 1 42.56 302 ARG B O 1
ATOM 6248 N N . GLU B 1 303 ? 16.609 9.203 27.672 1 37.97 303 GLU B N 1
ATOM 6249 C CA . GLU B 1 303 ? 17.688 8.961 28.625 1 37.97 303 GLU B CA 1
ATOM 6250 C C . GLU B 1 303 ? 18.078 10.234 29.375 1 37.97 303 GLU B C 1
ATOM 6252 O O . GLU B 1 303 ? 18.812 10.188 30.359 1 37.97 303 GLU B O 1
ATOM 6257 N N . THR B 1 304 ? 18.453 11.227 28.688 1 34.78 304 THR B N 1
ATOM 6258 C CA . THR B 1 304 ? 19.172 12.203 29.5 1 34.78 304 THR B CA 1
ATOM 6259 C C . THR B 1 304 ? 18.297 12.664 30.672 1 34.78 304 THR B C 1
ATOM 6261 O O . THR B 1 304 ? 17.062 12.547 30.625 1 34.78 304 THR B O 1
ATOM 6264 N N . ASN B 1 305 ? 19.109 13.391 31.828 1 32.09 305 ASN B N 1
ATOM 6265 C CA . ASN B 1 305 ? 18.922 13.727 33.219 1 32.09 305 ASN B CA 1
ATOM 6266 C C . ASN B 1 305 ? 17.547 14.32 33.5 1 32.09 305 ASN B C 1
ATOM 6268 O O . ASN B 1 305 ? 16.984 15 32.625 1 32.09 305 ASN B O 1
ATOM 6272 N N . LYS B 1 306 ? 16.875 14.125 34.688 1 35 306 LYS B N 1
ATOM 6273 C CA . LYS B 1 306 ? 15.898 14.742 35.594 1 35 306 LYS B CA 1
ATOM 6274 C C . LYS B 1 306 ? 15.867 16.25 35.406 1 35 306 LYS B C 1
ATOM 6276 O O . LYS B 1 306 ? 14.883 16.906 35.781 1 35 306 LYS B O 1
ATOM 6281 N N . ASP B 1 307 ? 17.062 16.844 35.594 1 30.55 307 ASP B N 1
ATOM 6282 C CA . ASP B 1 307 ? 17.203 18.25 35.969 1 30.55 307 ASP B CA 1
ATOM 6283 C C . ASP B 1 307 ? 16.859 19.156 34.781 1 30.55 307 ASP B C 1
ATOM 6285 O O . ASP B 1 307 ? 16.656 20.359 34.969 1 30.55 307 ASP B O 1
ATOM 6289 N N . ASN B 1 308 ? 17.609 18.969 33.594 1 30.03 308 ASN B N 1
ATOM 6290 C CA . ASN B 1 308 ? 17.469 20.109 32.719 1 30.03 308 ASN B CA 1
ATOM 6291 C C . ASN B 1 308 ? 16.125 20.078 31.969 1 30.03 308 ASN B C 1
ATOM 6293 O O . ASN B 1 308 ? 16.031 19.5 30.891 1 30.03 308 ASN B O 1
ATOM 6297 N N . PHE B 1 309 ? 15.078 19.922 32.5 1 33.66 309 PHE B N 1
ATOM 6298 C CA . PHE B 1 309 ? 13.68 20.234 32.219 1 33.66 309 PHE B CA 1
ATOM 6299 C C . PHE B 1 309 ? 13.57 21.391 31.234 1 33.66 309 PHE B C 1
ATOM 6301 O O . PHE B 1 309 ? 12.469 21.797 30.875 1 33.66 309 PHE B O 1
ATOM 6308 N N . ALA B 1 310 ? 14.469 22.422 31.359 1 30.5 310 ALA B N 1
ATOM 6309 C CA . ALA B 1 310 ? 14.234 23.766 30.859 1 30.5 310 ALA B CA 1
ATOM 6310 C C . ALA B 1 310 ? 13.906 23.75 29.375 1 30.5 310 ALA B C 1
ATOM 6312 O O . ALA B 1 310 ? 12.977 24.438 28.922 1 30.5 310 ALA B O 1
ATOM 6313 N N . ALA B 1 311 ? 14.906 23.641 28.422 1 32.28 311 ALA B N 1
ATOM 6314 C CA . ALA B 1 311 ? 15 24.672 27.375 1 32.28 311 ALA B CA 1
ATOM 6315 C C . ALA B 1 311 ? 13.953 24.438 26.297 1 32.28 311 ALA B C 1
ATOM 6317 O O . ALA B 1 311 ? 13.266 25.375 25.875 1 32.28 311 ALA B O 1
ATOM 6318 N N . ASN B 1 312 ? 14.109 23.469 25.188 1 35.53 312 ASN B N 1
ATOM 6319 C CA . ASN B 1 312 ? 13.445 23.781 23.922 1 35.53 312 ASN B CA 1
ATOM 6320 C C . ASN B 1 312 ? 12.078 23.109 23.828 1 35.53 312 ASN B C 1
ATOM 6322 O O . ASN B 1 312 ? 11.336 23.328 22.875 1 35.53 312 ASN B O 1
ATOM 6326 N N . GLY B 1 313 ? 11.773 21.938 24.406 1 40.47 313 GLY B N 1
ATOM 6327 C CA . GLY B 1 313 ? 10.438 21.406 24.203 1 40.47 313 GLY B CA 1
ATOM 6328 C C . GLY B 1 313 ? 9.469 21.75 25.297 1 40.47 313 GLY B C 1
ATOM 6329 O O . GLY B 1 313 ? 9.875 22.203 26.375 1 40.47 313 GLY B O 1
ATOM 6330 N N . CYS B 1 314 ? 8.219 22.312 25.031 1 46.59 314 CYS B N 1
ATOM 6331 C CA . CYS B 1 314 ? 7.207 22.859 25.906 1 46.59 314 CYS B CA 1
ATOM 6332 C C . CYS B 1 314 ? 6.719 21.828 26.906 1 46.59 314 CYS B C 1
ATOM 6334 O O . CYS B 1 314 ? 5.918 20.953 26.562 1 46.59 314 CYS B O 1
ATOM 6336 N N . ARG B 1 315 ? 7.461 21.078 27.625 1 44.69 315 ARG B N 1
ATOM 6337 C CA . ARG B 1 315 ? 6.863 20.234 28.672 1 44.69 315 ARG B CA 1
ATOM 6338 C C . ARG B 1 315 ? 5.527 20.812 29.125 1 44.69 315 ARG B C 1
ATOM 6340 O O . ARG B 1 315 ? 4.469 20.344 28.703 1 44.69 315 ARG B O 1
ATOM 6347 N N . ASP B 1 316 ? 5.703 21.547 30.266 1 42.12 316 ASP B N 1
ATOM 6348 C CA . ASP B 1 316 ? 4.602 22.094 31.047 1 42.12 316 ASP B CA 1
ATOM 6349 C C . ASP B 1 316 ? 3.848 23.172 3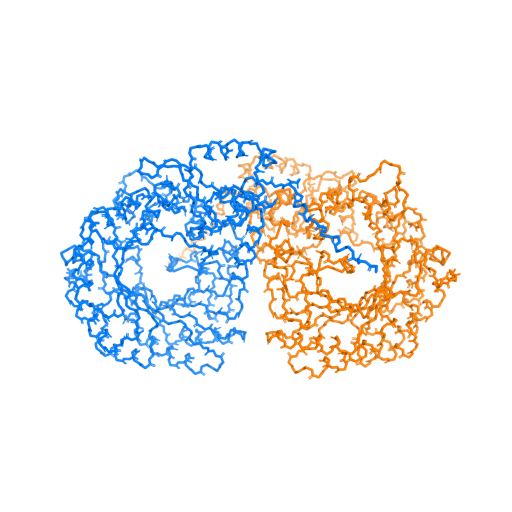0.281 1 42.12 316 ASP B C 1
ATOM 6351 O O . ASP B 1 316 ? 2.707 23.5 30.609 1 42.12 316 ASP B O 1
ATOM 6355 N N . ILE B 1 317 ? 4.453 23.516 29.109 1 51.12 317 ILE B N 1
ATOM 6356 C CA . ILE B 1 317 ? 3.805 24.672 28.5 1 51.12 317 ILE B CA 1
ATOM 6357 C C . ILE B 1 317 ? 3.008 24.234 27.281 1 51.12 317 ILE B C 1
ATOM 6359 O O . ILE B 1 317 ? 2.211 25 26.75 1 51.12 317 ILE B O 1
ATOM 6363 N N . CYS B 1 318 ? 3.121 22.891 26.984 1 66.12 318 CYS B N 1
ATOM 6364 C CA . CYS B 1 318 ? 2.352 22.453 25.828 1 66.12 318 CYS B CA 1
ATOM 6365 C C . CYS B 1 318 ? 0.973 21.953 26.25 1 66.12 318 CYS B C 1
ATOM 6367 O O . CYS B 1 318 ? 0.803 21.453 27.375 1 66.12 318 CYS B O 1
ATOM 6369 N N . PHE B 1 319 ? 0.048 22.156 25.406 1 73.81 319 PHE B N 1
ATOM 6370 C CA . PHE B 1 319 ? -1.311 21.688 25.641 1 73.81 319 PHE B CA 1
ATOM 6371 C C . PHE B 1 319 ? -1.384 20.172 25.531 1 73.81 319 PHE B C 1
ATOM 6373 O O . PHE B 1 319 ? -0.791 19.578 24.641 1 73.81 319 PHE B O 1
ATOM 6380 N N . THR B 1 320 ? -2.002 19.594 26.531 1 70.81 320 THR B N 1
ATOM 6381 C CA . THR B 1 320 ? -2.43 18.203 26.375 1 70.81 320 THR B CA 1
ATOM 6382 C C . THR B 1 320 ? -3.594 18.109 25.391 1 70.81 320 THR B C 1
ATOM 6384 O O . THR B 1 320 ? -4.172 19.125 25.016 1 70.81 320 THR B O 1
ATOM 6387 N N . THR B 1 321 ? -3.875 16.953 24.984 1 72.06 321 THR B N 1
ATOM 6388 C CA . THR B 1 321 ? -4.996 16.734 24.078 1 72.06 321 THR B CA 1
ATOM 6389 C C . THR B 1 321 ? -6.297 17.25 24.688 1 72.06 321 THR B C 1
ATOM 6391 O O . THR B 1 321 ? -7.109 17.875 24 1 72.06 321 THR B O 1
ATOM 6394 N N . SER B 1 322 ? -6.441 16.984 25.922 1 74.06 322 SER B N 1
ATOM 6395 C CA . SER B 1 322 ? -7.629 17.438 26.625 1 74.06 322 SER B CA 1
ATOM 6396 C C . SER B 1 322 ? -7.691 18.969 26.672 1 74.06 322 SER B C 1
ATOM 6398 O O . SER B 1 322 ? -8.758 19.547 26.469 1 74.06 322 SER B O 1
ATOM 6400 N N . GLU B 1 323 ? -6.578 19.594 26.844 1 79.12 323 GLU B N 1
ATOM 6401 C CA . GLU B 1 323 ? -6.516 21.047 26.922 1 79.12 323 GLU B CA 1
ATOM 6402 C C . GLU B 1 323 ? -6.816 21.688 25.578 1 79.12 323 GLU B C 1
ATOM 6404 O O . GLU B 1 323 ? -7.418 22.75 25.516 1 79.12 323 GLU B O 1
ATOM 6409 N N . LYS B 1 324 ? -6.418 21.047 24.531 1 79.5 324 LYS B N 1
ATOM 6410 C CA . LYS B 1 324 ? -6.719 21.547 23.188 1 79.5 324 LYS B CA 1
ATOM 6411 C C . LYS B 1 324 ? -8.219 21.594 22.953 1 79.5 324 LYS B C 1
ATOM 6413 O O . LYS B 1 324 ? -8.742 22.578 22.438 1 79.5 324 LYS B O 1
ATOM 6418 N N . MET B 1 325 ? -8.883 20.531 23.344 1 78.44 325 MET B N 1
ATOM 6419 C CA . MET B 1 325 ? -10.336 20.484 23.188 1 78.44 325 MET B CA 1
ATOM 6420 C C . MET B 1 325 ? -11.016 21.578 24 1 78.44 325 MET B C 1
ATOM 6422 O O . MET B 1 325 ? -11.961 22.219 23.531 1 78.44 325 MET B O 1
ATOM 6426 N N . GLN B 1 326 ? -10.523 21.781 25.188 1 81.62 326 GLN B N 1
ATOM 6427 C CA . GLN B 1 326 ? -11.07 22.812 26.062 1 81.62 326 GLN B CA 1
ATOM 6428 C C . GLN B 1 326 ? -10.883 24.203 25.453 1 81.62 326 GLN B C 1
ATOM 6430 O O . GLN B 1 326 ? -11.758 25.062 25.578 1 81.62 326 GLN B O 1
ATOM 6435 N N . PHE B 1 327 ? -9.781 24.328 24.859 1 84.69 327 PHE B N 1
ATOM 6436 C CA . PHE B 1 327 ? -9.477 25.594 24.203 1 84.69 327 PHE B CA 1
ATOM 6437 C C . PHE B 1 327 ? -10.492 25.891 23.094 1 84.69 327 PHE B C 1
ATOM 6439 O O . PHE B 1 327 ? -11.062 26.969 23.047 1 84.69 327 PHE B O 1
ATOM 6446 N N . PHE B 1 328 ? -10.781 24.953 22.297 1 83.94 328 PHE B N 1
ATOM 6447 C CA . PHE B 1 328 ? -11.719 25.141 21.188 1 83.94 328 PHE B CA 1
ATOM 6448 C C . PHE B 1 328 ? -13.141 25.328 21.703 1 83.94 328 PHE B C 1
ATOM 6450 O O . PHE B 1 328 ? -13.914 26.094 21.141 1 83.94 328 PHE B O 1
ATOM 6457 N N . GLU B 1 329 ? -13.422 24.625 22.75 1 84.75 329 GLU B N 1
ATOM 6458 C CA . GLU B 1 329 ? -14.719 24.828 23.406 1 84.75 329 GLU B CA 1
ATOM 6459 C C . GLU B 1 329 ? -14.867 26.266 23.906 1 84.75 329 GLU B C 1
ATOM 6461 O O . GLU B 1 329 ? -15.922 26.875 23.719 1 84.75 329 GLU B O 1
ATOM 6466 N N . LYS B 1 330 ? -13.82 26.719 24.469 1 87.06 330 LYS B N 1
ATOM 6467 C CA . LYS B 1 330 ? -13.812 28.078 24.969 1 87.06 330 LYS B CA 1
ATOM 6468 C C . LYS B 1 330 ? -13.992 29.094 23.844 1 87.06 330 LYS B C 1
ATOM 6470 O O . LYS B 1 330 ? -14.75 30.047 23.969 1 87.06 330 LYS B O 1
ATOM 6475 N N . LEU B 1 331 ? -13.297 28.844 22.75 1 86.5 331 LEU B N 1
ATOM 6476 C CA . LEU B 1 331 ? -13.43 29.719 21.594 1 86.5 331 LEU B CA 1
ATOM 6477 C C . LEU B 1 331 ? -14.867 29.766 21.094 1 86.5 331 LEU B C 1
ATOM 6479 O O . LEU B 1 331 ? -15.383 30.828 20.75 1 86.5 331 LEU B O 1
ATOM 6483 N N . HIS B 1 332 ? -15.508 28.672 21.125 1 84.62 332 HIS B N 1
ATOM 6484 C CA . HIS B 1 332 ? -16.859 28.547 20.594 1 84.62 332 HIS B CA 1
ATOM 6485 C C . HIS B 1 332 ? -17.891 29.094 21.594 1 84.62 332 HIS B C 1
ATOM 6487 O O . HIS B 1 332 ? -18.734 29.922 21.234 1 84.62 332 HIS B O 1
ATOM 6493 N N . LYS B 1 333 ? -17.797 28.719 22.828 1 85.56 333 LYS B N 1
ATOM 6494 C CA . LYS B 1 333 ? -18.828 29.031 23.812 1 85.56 333 LYS B CA 1
ATOM 6495 C C . LYS B 1 333 ? -18.625 30.406 24.406 1 85.56 333 LYS B C 1
ATOM 6497 O O . LYS B 1 333 ? -19.578 31.172 24.547 1 85.56 333 LYS B O 1
ATOM 6502 N N . LYS B 1 334 ? -17.422 30.656 24.734 1 84.62 334 LYS B N 1
ATOM 6503 C CA . LYS B 1 334 ? -17.156 31.906 25.453 1 84.62 334 LYS B CA 1
ATOM 6504 C C . LYS B 1 334 ? -17 33.062 24.5 1 84.62 334 LYS B C 1
ATOM 6506 O O . LYS B 1 334 ? -17.516 34.156 24.75 1 84.62 334 LYS B O 1
ATOM 6511 N N . TYR B 1 335 ? -16.391 32.812 23.328 1 86.12 335 TYR B N 1
ATOM 6512 C CA . TYR B 1 335 ? -16.047 33.938 22.469 1 86.12 335 TYR B CA 1
ATOM 6513 C C . TYR B 1 335 ? -16.922 33.938 21.219 1 86.12 335 TYR B C 1
ATOM 6515 O O . TYR B 1 335 ? -16.812 34.844 20.375 1 86.12 335 TYR B O 1
ATOM 6523 N N . GLY B 1 336 ? -17.703 32.875 21 1 81.88 336 GLY B N 1
ATOM 6524 C CA . GLY B 1 336 ? -18.672 32.844 19.906 1 81.88 336 GLY B CA 1
ATOM 6525 C C . GLY B 1 336 ? -18.016 32.625 18.562 1 81.88 336 GLY B C 1
ATOM 6526 O O . GLY B 1 336 ? -18.594 32.938 17.531 1 81.88 336 GLY B O 1
ATOM 6527 N N . LEU B 1 337 ? -16.797 32.188 18.531 1 84.88 337 LEU B N 1
ATOM 6528 C CA . LEU B 1 337 ? -16.109 31.891 17.281 1 84.88 337 LEU B CA 1
ATOM 6529 C C . LEU B 1 337 ? -16.672 30.625 16.625 1 84.88 337 LEU B C 1
ATOM 6531 O O . LEU B 1 337 ? -16.969 29.656 17.312 1 84.88 337 LEU B O 1
ATOM 6535 N N . GLU B 1 338 ? -16.812 30.719 15.391 1 79.56 338 GLU B N 1
ATOM 6536 C CA . GLU B 1 338 ? -17.281 29.547 14.656 1 79.56 338 GLU B CA 1
ATOM 6537 C C . GLU B 1 338 ? -16.188 28.484 14.555 1 79.56 338 GLU B C 1
ATOM 6539 O O . GLU B 1 338 ? -15.18 28.688 13.859 1 79.56 338 GLU B O 1
ATOM 6544 N N . VAL B 1 339 ? -16.281 27.516 15.359 1 82.44 339 VAL B N 1
ATOM 6545 C CA . VAL B 1 339 ? -15.406 26.344 15.32 1 82.44 339 VAL B CA 1
ATOM 6546 C C . VAL B 1 339 ? -16.141 25.172 14.688 1 82.44 339 VAL B C 1
ATOM 6548 O O . VAL B 1 339 ? -17.281 24.891 15.031 1 82.44 339 VAL B O 1
ATOM 6551 N N . ASN B 1 340 ? -15.484 24.578 13.664 1 80.5 340 ASN B N 1
ATOM 6552 C CA . ASN B 1 340 ? -16.078 23.406 13.039 1 80.5 340 ASN B CA 1
ATOM 6553 C C . ASN B 1 340 ? -15.773 22.125 13.82 1 80.5 340 ASN B C 1
ATOM 6555 O O . ASN B 1 340 ? -14.633 21.656 13.812 1 80.5 340 ASN B O 1
ATOM 6559 N N . PHE B 1 341 ? -16.75 21.641 14.406 1 82.94 341 PHE B N 1
ATOM 6560 C CA . PHE B 1 341 ? -16.562 20.422 15.188 1 82.94 341 PHE B CA 1
ATOM 6561 C C . PHE B 1 341 ? -16.953 19.188 14.383 1 82.94 341 PHE B C 1
ATOM 6563 O O . PHE B 1 341 ? -16.766 18.062 14.844 1 82.94 341 PHE B O 1
ATOM 6570 N N . ARG B 1 342 ? -17.391 19.375 13.172 1 83.81 342 ARG B N 1
ATOM 6571 C CA . ARG B 1 342 ? -17.781 18.234 12.352 1 83.81 342 ARG B CA 1
ATOM 6572 C C . ARG B 1 342 ? -16.562 17.391 11.969 1 83.81 342 ARG B C 1
ATOM 6574 O O . ARG B 1 342 ? -15.648 17.891 11.312 1 83.81 342 ARG B O 1
ATOM 6581 N N . PRO B 1 343 ? -16.609 16.141 12.391 1 85.94 343 PRO B N 1
ATOM 6582 C CA . PRO B 1 343 ? -15.523 15.266 11.938 1 85.94 343 PRO B CA 1
ATOM 6583 C C . PRO B 1 343 ? -15.57 14.992 10.438 1 85.94 343 PRO B C 1
ATOM 6585 O O . PRO B 1 343 ? -16.656 14.938 9.852 1 85.94 343 PRO B O 1
ATOM 6588 N N . GLU B 1 344 ? -14.477 14.93 9.844 1 85.06 344 GLU B N 1
ATOM 6589 C CA . GLU B 1 344 ? -14.398 14.609 8.422 1 85.06 344 GLU B CA 1
ATOM 6590 C C . GLU B 1 344 ? -13.617 13.32 8.188 1 85.06 344 GLU B C 1
ATOM 6592 O O . GLU B 1 344 ? -12.641 13.039 8.891 1 85.06 344 GLU B O 1
ATOM 6597 N N . TYR B 1 345 ? -14.188 12.602 7.211 1 86.94 345 TYR B N 1
ATOM 6598 C CA . TYR B 1 345 ? -13.43 11.43 6.785 1 86.94 345 TYR B CA 1
ATOM 6599 C C . TYR B 1 345 ? -12.047 11.828 6.289 1 86.94 345 TYR B C 1
ATOM 6601 O O . TYR B 1 345 ? -11.891 12.844 5.605 1 86.94 345 TYR B O 1
ATOM 6609 N N . THR B 1 346 ? -11.117 11.086 6.758 1 89.31 346 THR B N 1
ATOM 6610 C CA . THR B 1 346 ? -9.758 11.281 6.277 1 89.31 346 THR B CA 1
ATOM 6611 C C . THR B 1 346 ? -9.07 9.945 6.027 1 89.31 346 THR B C 1
ATOM 6613 O O . THR B 1 346 ? -9.25 8.992 6.793 1 89.31 346 THR B O 1
ATOM 6616 N N . VAL B 1 347 ? -8.352 9.836 4.922 1 90.12 347 VAL B N 1
ATOM 6617 C CA . VAL B 1 347 ? -7.629 8.609 4.59 1 90.12 347 VAL B CA 1
ATOM 6618 C C . VAL B 1 347 ? -6.363 8.508 5.434 1 90.12 347 VAL B C 1
ATOM 6620 O O . VAL B 1 347 ? -5.992 7.422 5.891 1 90.12 347 VAL B O 1
ATOM 6623 N N . GLY B 1 348 ? -5.801 9.672 5.738 1 86.12 348 GLY B N 1
ATOM 6624 C CA . GLY B 1 348 ? -4.566 9.711 6.5 1 86.12 348 GLY B CA 1
ATOM 6625 C C . GLY B 1 348 ? -3.324 9.734 5.629 1 86.12 348 GLY B C 1
ATOM 6626 O O . GLY B 1 348 ? -3.422 9.766 4.402 1 86.12 348 GLY B O 1
ATOM 6627 N N . GLY B 1 349 ? -2.158 9.797 6.352 1 88.75 349 GLY B N 1
ATOM 6628 C CA . GLY B 1 349 ? -0.88 9.883 5.66 1 88.75 349 GLY B CA 1
ATOM 6629 C C . GLY B 1 349 ? -0.368 11.305 5.531 1 88.75 349 GLY B C 1
ATOM 6630 O O . GLY B 1 349 ? -1.102 12.266 5.785 1 88.75 349 GLY B O 1
ATOM 6631 N N . CYS B 1 350 ? 0.822 11.461 5.266 1 93.88 350 CYS B N 1
ATOM 6632 C CA . CYS B 1 350 ? 1.477 12.742 5.031 1 93.88 350 CYS B CA 1
ATOM 6633 C C . CYS B 1 350 ? 2.67 12.586 4.098 1 93.88 350 CYS B C 1
ATOM 6635 O O . CYS B 1 350 ? 2.898 11.508 3.553 1 93.88 350 CYS B O 1
ATOM 6637 N N . GLY B 1 351 ? 3.316 13.641 3.916 1 95.12 351 GLY B N 1
ATOM 6638 C CA . GLY B 1 351 ? 4.457 13.602 3.014 1 95.12 351 GLY B CA 1
ATOM 6639 C C . GLY B 1 351 ? 5.465 12.531 3.371 1 95.12 351 GLY B C 1
ATOM 6640 O O . GLY B 1 351 ? 6.027 11.875 2.488 1 95.12 351 GLY B O 1
ATOM 6641 N N . ALA B 1 352 ? 5.633 12.305 4.641 1 96.44 352 ALA B N 1
ATOM 6642 C CA . ALA B 1 352 ? 6.645 11.367 5.117 1 96.44 352 ALA B CA 1
ATOM 6643 C C . ALA B 1 352 ? 6.312 9.938 4.695 1 96.44 352 ALA B C 1
ATOM 6645 O O . ALA B 1 352 ? 7.199 9.086 4.59 1 96.44 352 ALA B O 1
ATOM 6646 N N . THR B 1 353 ? 5.031 9.68 4.441 1 96.81 353 THR B N 1
ATOM 6647 C CA . THR B 1 353 ? 4.609 8.305 4.176 1 96.81 353 THR B CA 1
ATOM 6648 C C . THR B 1 353 ? 4.316 8.109 2.691 1 96.81 353 THR B C 1
ATOM 6650 O O . THR B 1 353 ? 3.84 7.051 2.283 1 96.81 353 THR B O 1
ATOM 6653 N N . ILE B 1 354 ? 4.48 9.117 1.912 1 96.75 354 ILE B N 1
ATOM 6654 C CA . ILE B 1 354 ? 4.246 9.055 0.473 1 96.75 354 ILE B CA 1
ATOM 6655 C C . ILE B 1 354 ? 5.57 8.844 -0.256 1 96.75 354 ILE B C 1
ATOM 6657 O O . ILE B 1 354 ? 6.547 9.555 -0 1 96.75 354 ILE B O 1
ATOM 6661 N N . VAL B 1 355 ? 5.648 7.883 -1.133 1 95.12 355 VAL B N 1
ATOM 6662 C CA . VAL B 1 355 ? 6.895 7.492 -1.783 1 95.12 355 VAL B CA 1
ATOM 6663 C C . VAL B 1 355 ? 7.445 8.664 -2.59 1 95.12 355 VAL B C 1
ATOM 6665 O O . VAL B 1 355 ? 8.641 8.961 -2.527 1 95.12 355 VAL B O 1
ATOM 6668 N N . ASN B 1 356 ? 6.582 9.445 -3.301 1 95.06 356 ASN B N 1
ATOM 6669 C CA . ASN B 1 356 ? 7.016 10.531 -4.172 1 95.06 356 ASN B CA 1
ATOM 6670 C C . ASN B 1 356 ? 6.887 11.883 -3.482 1 95.06 356 ASN B C 1
ATOM 6672 O O . ASN B 1 356 ? 6.387 12.844 -4.078 1 95.06 356 ASN B O 1
ATOM 6676 N N . TYR B 1 357 ? 7.234 11.938 -2.268 1 97.06 357 TYR B N 1
ATOM 6677 C CA . TYR B 1 357 ? 7.336 13.188 -1.521 1 97.06 357 TYR B CA 1
ATOM 6678 C C . TYR B 1 357 ? 8.688 13.297 -0.827 1 97.06 357 TYR B C 1
ATOM 6680 O O . TYR B 1 357 ? 9.125 12.367 -0.147 1 97.06 357 TYR B O 1
ATOM 6688 N N . PHE B 1 358 ? 9.367 14.422 -0.998 1 97.12 358 PHE B N 1
ATOM 6689 C CA . PHE B 1 358 ? 10.68 14.617 -0.383 1 97.12 358 PHE B CA 1
ATOM 6690 C C . PHE B 1 358 ? 10.828 16.047 0.128 1 97.12 358 PHE B C 1
ATOM 6692 O O . PHE B 1 358 ? 10.219 16.969 -0.418 1 97.12 358 PHE B O 1
ATOM 6699 N N . VAL B 1 359 ? 11.562 16.109 1.149 1 97.88 359 VAL B N 1
ATOM 6700 C CA . VAL B 1 359 ? 12.07 17.391 1.617 1 97.88 359 VAL B CA 1
ATOM 6701 C C . VAL B 1 359 ? 13.523 17.578 1.164 1 97.88 359 VAL B C 1
ATOM 6703 O O . VAL B 1 359 ? 14.352 16.688 1.371 1 97.88 359 VAL B O 1
ATOM 6706 N N . ILE B 1 360 ? 13.812 18.656 0.513 1 97.5 360 ILE B N 1
ATOM 6707 C CA . ILE B 1 360 ? 15.156 18.891 -0.004 1 97.5 360 ILE B CA 1
ATOM 6708 C C . ILE B 1 360 ? 15.836 20 0.814 1 97.5 360 ILE B C 1
ATOM 6710 O O . ILE B 1 360 ? 15.344 21.125 0.881 1 97.5 360 ILE B O 1
ATOM 6714 N N . GLY B 1 361 ? 16.938 19.656 1.409 1 96.5 361 GLY B N 1
ATOM 6715 C CA . GLY B 1 361 ? 17.734 20.625 2.123 1 96.5 361 GLY B CA 1
ATOM 6716 C C . GLY B 1 361 ? 18.625 21.453 1.211 1 96.5 361 GLY B C 1
ATOM 6717 O O . GLY B 1 361 ? 18.719 21.188 0.013 1 96.5 361 GLY B O 1
ATOM 6718 N N . PRO B 1 362 ? 19.266 22.453 1.803 1 96.56 362 PRO B N 1
ATOM 6719 C CA . PRO B 1 362 ? 20.062 23.375 0.982 1 96.56 362 PRO B CA 1
ATOM 6720 C C . PRO B 1 362 ? 21.297 22.719 0.379 1 96.56 362 PRO B C 1
ATOM 6722 O O . PRO B 1 362 ? 21.859 23.219 -0.603 1 96.56 362 PRO B O 1
ATOM 6725 N N . LYS B 1 363 ? 21.75 21.594 0.909 1 94.25 363 LYS B N 1
ATOM 6726 C CA . LYS B 1 363 ? 22.938 20.906 0.407 1 94.25 363 LYS B CA 1
ATOM 6727 C C . LYS B 1 363 ? 22.547 19.703 -0.449 1 94.25 363 LYS B C 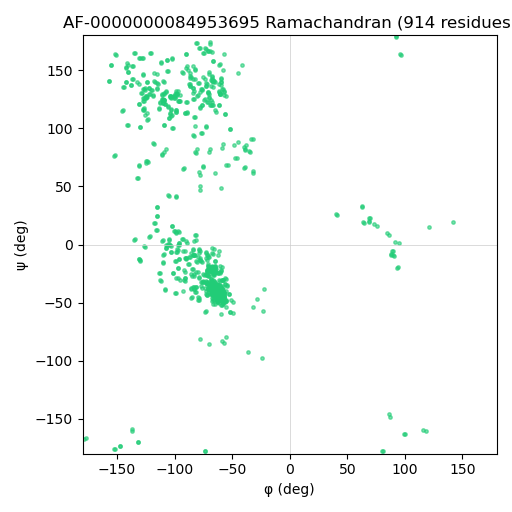1
ATOM 6729 O O . LYS B 1 363 ? 23.312 18.734 -0.549 1 94.25 363 LYS B O 1
ATOM 6734 N N . SER B 1 364 ? 21.312 19.672 -0.861 1 94.62 364 SER B N 1
ATOM 6735 C CA . SER B 1 364 ? 20.797 18.672 -1.79 1 94.62 364 SER B CA 1
ATOM 6736 C C . SER B 1 364 ? 20.375 17.406 -1.056 1 94.62 364 SER B C 1
ATOM 6738 O O . SER B 1 364 ? 20.094 16.375 -1.684 1 94.62 364 SER B O 1
ATOM 6740 N N . GLU B 1 365 ? 20.344 17.484 0.262 1 95.38 365 GLU B N 1
ATOM 6741 C CA . GLU B 1 365 ? 19.906 16.344 1.054 1 95.38 365 GLU B CA 1
ATOM 6742 C C . GLU B 1 365 ? 18.422 16.062 0.837 1 95.38 365 GLU B C 1
ATOM 6744 O O . GLU B 1 365 ? 17.609 16.984 0.738 1 95.38 365 GLU B O 1
ATOM 6749 N N . LEU B 1 366 ? 18.078 14.773 0.774 1 96.75 366 LEU B N 1
ATOM 6750 C CA . LEU B 1 366 ? 16.688 14.359 0.718 1 96.75 366 LEU B CA 1
ATOM 6751 C C . LEU B 1 366 ? 16.219 13.828 2.07 1 96.75 366 LEU B C 1
ATOM 6753 O O . LEU B 1 366 ? 16.891 12.984 2.676 1 96.75 366 LEU B O 1
ATOM 6757 N N . TYR B 1 367 ? 15.109 14.398 2.564 1 96.88 367 TYR B N 1
ATOM 6758 C CA . TYR B 1 367 ? 14.445 13.914 3.766 1 96.88 367 TYR B CA 1
ATOM 6759 C C . TYR B 1 367 ? 13 13.531 3.469 1 96.88 367 TYR B C 1
ATOM 6761 O O . TYR B 1 367 ? 12.461 13.883 2.416 1 96.88 367 TYR B O 1
ATOM 6769 N N . LYS B 1 368 ? 12.391 12.797 4.387 1 97.25 368 LYS B N 1
ATOM 6770 C CA . LYS B 1 368 ? 10.977 12.469 4.238 1 97.25 368 LYS B CA 1
ATOM 6771 C C . LYS B 1 368 ? 10.102 13.438 5.035 1 97.25 368 LYS B C 1
ATOM 6773 O O . LYS B 1 368 ? 8.914 13.57 4.758 1 97.25 368 LYS B O 1
ATOM 6778 N N . CYS B 1 369 ? 10.633 14.094 5.977 1 95.94 369 CYS B N 1
ATOM 6779 C CA . CYS B 1 369 ? 9.891 15.023 6.812 1 95.94 369 CYS B CA 1
ATOM 6780 C C . CYS B 1 369 ? 10.688 16.297 7.043 1 95.94 369 CYS B C 1
ATOM 6782 O O . CYS B 1 369 ? 11.906 16.266 7.207 1 95.94 369 CYS B O 1
ATOM 6784 N N . TRP B 1 370 ? 10.023 17.375 7.059 1 90.62 370 TRP B N 1
ATOM 6785 C CA . TRP B 1 370 ? 10.734 18.641 7.207 1 90.62 370 TRP B CA 1
ATOM 6786 C C . TRP B 1 370 ? 11.305 18.781 8.617 1 90.62 370 TRP B C 1
ATOM 6788 O O . TRP B 1 370 ? 12.258 19.531 8.836 1 90.62 370 TRP B O 1
ATOM 6798 N N . ASN B 1 371 ? 10.758 17.969 9.609 1 88.62 371 ASN B N 1
ATOM 6799 C CA . ASN B 1 371 ? 11.312 17.969 10.961 1 88.62 371 ASN B CA 1
ATOM 6800 C C . ASN B 1 371 ? 12.734 17.422 10.984 1 88.62 371 ASN B C 1
ATOM 6802 O O . ASN B 1 371 ? 13.461 17.609 11.961 1 88.62 371 ASN B O 1
ATOM 6806 N N . ASP B 1 372 ? 13.109 16.781 9.891 1 91.62 372 ASP B N 1
ATOM 6807 C CA . ASP B 1 372 ? 14.383 16.062 9.875 1 91.62 372 ASP B CA 1
ATOM 6808 C C . ASP B 1 372 ? 15.477 16.906 9.242 1 91.62 372 ASP B C 1
ATOM 6810 O O . ASP B 1 372 ? 16.656 16.531 9.266 1 91.62 372 ASP B O 1
ATOM 6814 N N . ILE B 1 373 ? 15.117 18.062 8.727 1 91.25 373 ILE B N 1
ATOM 6815 C CA . ILE B 1 373 ? 16.094 18.875 8.016 1 91.25 373 ILE B CA 1
ATOM 6816 C C . ILE B 1 373 ? 17.281 19.172 8.922 1 91.25 373 ILE B C 1
ATOM 6818 O O . ILE B 1 373 ? 17.109 19.578 10.078 1 91.25 373 ILE B O 1
ATOM 6822 N N . GLY B 1 374 ? 18.453 18.984 8.438 1 88.81 374 GLY B N 1
ATOM 6823 C CA . GLY B 1 374 ? 19.672 19.297 9.172 1 88.81 374 GLY B CA 1
ATOM 6824 C C . GLY B 1 374 ? 20.234 18.109 9.938 1 88.81 374 GLY B C 1
ATOM 6825 O O . GLY B 1 374 ? 21.391 18.141 10.375 1 88.81 374 GLY B O 1
ATOM 6826 N N . ASP B 1 375 ? 19.422 17.109 10.203 1 90 375 ASP B N 1
ATOM 6827 C CA . ASP B 1 375 ? 19.891 15.898 10.867 1 90 375 ASP B CA 1
ATOM 6828 C C . ASP B 1 375 ? 20.391 14.875 9.852 1 90 375 ASP B C 1
ATOM 6830 O O . ASP B 1 375 ? 19.594 14.258 9.141 1 90 375 ASP B O 1
ATOM 6834 N N . GLU B 1 376 ? 21.594 14.633 9.891 1 91.88 376 GLU B N 1
ATOM 6835 C CA . GLU B 1 376 ? 22.234 13.789 8.898 1 91.88 376 GLU B CA 1
ATOM 6836 C C . GLU B 1 376 ? 21.75 12.344 8.992 1 91.88 376 GLU B C 1
ATOM 6838 O O . GLU B 1 376 ? 21.766 11.609 8.008 1 91.88 376 GLU B O 1
ATOM 6843 N N . ASN B 1 377 ? 21.328 11.992 10.156 1 91.69 377 ASN B N 1
ATOM 6844 C CA . ASN B 1 377 ? 20.891 10.625 10.375 1 91.69 377 ASN B CA 1
ATOM 6845 C C . ASN B 1 377 ? 19.562 10.344 9.656 1 91.69 377 ASN B C 1
ATOM 6847 O O . ASN B 1 377 ? 19.156 9.188 9.523 1 91.69 377 ASN B O 1
ATOM 6851 N N . PHE B 1 378 ? 18.969 11.375 9.18 1 95.06 378 PHE B N 1
ATOM 6852 C CA . PHE B 1 378 ? 17.656 11.188 8.586 1 95.06 378 PHE B CA 1
ATOM 6853 C C . PHE B 1 378 ? 17.672 11.547 7.102 1 95.06 378 PHE B C 1
ATOM 6855 O O . PHE B 1 378 ? 16.625 11.836 6.52 1 95.06 378 PHE B O 1
ATOM 6862 N N . ILE B 1 379 ? 18.859 11.578 6.57 1 95.81 379 ILE B N 1
ATOM 6863 C CA . ILE B 1 379 ? 19 11.75 5.129 1 95.81 379 ILE B CA 1
ATOM 6864 C C . ILE B 1 379 ? 18.672 10.438 4.422 1 95.81 379 ILE B C 1
ATOM 6866 O O . ILE B 1 379 ? 19.312 9.414 4.676 1 95.81 379 ILE B O 1
ATOM 6870 N N . VAL B 1 380 ? 17.688 10.461 3.568 1 96.12 380 VAL B N 1
ATOM 6871 C CA . VAL B 1 380 ? 17.297 9.242 2.855 1 96.12 380 VAL B CA 1
ATOM 6872 C C . VAL B 1 380 ? 18.062 9.164 1.53 1 96.12 380 VAL B C 1
ATOM 6874 O O . VAL B 1 380 ? 18.109 8.102 0.907 1 96.12 380 VAL B O 1
ATOM 6877 N N . GLY B 1 381 ? 18.516 10.258 1.06 1 95.38 381 GLY B N 1
ATOM 6878 C CA . GLY B 1 381 ? 19.25 10.32 -0.192 1 95.38 381 GLY B CA 1
ATOM 6879 C C . GLY B 1 381 ? 19.719 11.719 -0.539 1 95.38 381 GLY B C 1
ATOM 6880 O O . GLY B 1 381 ? 19.703 12.609 0.315 1 95.38 381 GLY B O 1
ATOM 6881 N N . ASN B 1 382 ? 20.156 11.852 -1.808 1 94.44 382 ASN B N 1
ATOM 6882 C CA . ASN B 1 382 ? 20.641 13.133 -2.326 1 94.44 382 ASN B CA 1
ATOM 6883 C C . ASN B 1 382 ? 20.219 13.336 -3.779 1 94.44 382 ASN B C 1
ATOM 6885 O O . ASN B 1 382 ? 20.234 12.398 -4.574 1 94.44 382 ASN B O 1
ATOM 6889 N N . VAL B 1 383 ? 19.844 14.562 -4.043 1 92.38 383 VAL B N 1
ATOM 6890 C CA . VAL B 1 383 ? 19.359 14.859 -5.383 1 92.38 383 VAL B CA 1
ATOM 6891 C C . VAL B 1 383 ? 20.484 14.672 -6.398 1 92.38 383 VAL B C 1
ATOM 6893 O O . VAL B 1 383 ? 20.219 14.344 -7.562 1 92.38 383 VAL B O 1
ATOM 6896 N N . VAL B 1 384 ? 21.734 14.945 -6.051 1 79.62 384 VAL B N 1
ATOM 6897 C CA . VAL B 1 384 ? 22.891 14.914 -6.953 1 79.62 384 VAL B CA 1
ATOM 6898 C C . VAL B 1 384 ? 23.125 13.484 -7.441 1 79.62 384 VAL B C 1
ATOM 6900 O O . VAL B 1 384 ? 23.312 13.25 -8.641 1 79.62 384 VAL B O 1
ATOM 6903 N N . GLU B 1 385 ? 23.188 12.547 -6.508 1 68.12 385 GLU B N 1
ATOM 6904 C CA . GLU B 1 385 ? 23.5 11.172 -6.879 1 68.12 385 GLU B CA 1
ATOM 6905 C C . GLU B 1 385 ? 22.25 10.438 -7.383 1 68.12 385 GLU B C 1
ATOM 6907 O O . GLU B 1 385 ? 22.359 9.312 -7.875 1 68.12 385 GLU B O 1
ATOM 6912 N N . ASN B 1 386 ? 21.156 11.203 -7.559 1 64.75 386 ASN B N 1
ATOM 6913 C CA . ASN B 1 386 ? 19.859 10.695 -8 1 64.75 386 ASN B CA 1
ATOM 6914 C C . ASN B 1 386 ? 19.516 9.359 -7.348 1 64.75 386 ASN B C 1
ATOM 6916 O O . ASN B 1 386 ? 19.047 8.438 -8.016 1 64.75 386 ASN B O 1
ATOM 6920 N N . LYS B 1 387 ? 20.109 9.211 -6.176 1 72.69 387 LYS B N 1
ATOM 6921 C CA . LYS B 1 387 ? 19.984 7.871 -5.605 1 72.69 387 LYS B CA 1
ATOM 6922 C C . LYS B 1 387 ? 19.438 7.93 -4.184 1 72.69 387 LYS B C 1
ATOM 6924 O O . LYS B 1 387 ? 19.859 8.773 -3.387 1 72.69 387 LYS B O 1
ATOM 6929 N N . ILE B 1 388 ? 18.234 7.344 -3.99 1 85.94 388 ILE B N 1
ATOM 6930 C CA . ILE B 1 388 ? 17.891 6.953 -2.627 1 85.94 388 ILE B CA 1
ATOM 6931 C C . ILE B 1 388 ? 18.969 6.023 -2.068 1 85.94 388 ILE B C 1
ATOM 6933 O O . ILE B 1 388 ? 19.203 4.945 -2.617 1 85.94 388 ILE B O 1
ATOM 6937 N N . THR B 1 389 ? 19.703 6.512 -1.065 1 89.12 389 THR B N 1
ATOM 6938 C CA . THR B 1 389 ? 20.859 5.758 -0.57 1 89.12 389 THR B CA 1
ATOM 6939 C C . THR B 1 389 ? 20.5 5.031 0.728 1 89.12 389 THR B C 1
ATOM 6941 O O . THR B 1 389 ? 21.172 4.07 1.107 1 89.12 389 THR B O 1
ATOM 6944 N N . ASN B 1 390 ? 19.562 5.543 1.369 1 93.62 390 ASN B N 1
ATOM 6945 C CA . ASN B 1 390 ? 19.156 4.969 2.65 1 93.62 390 ASN B CA 1
ATOM 6946 C C . ASN B 1 390 ? 17.781 4.316 2.564 1 93.62 390 ASN B C 1
ATOM 6948 O O . ASN B 1 390 ? 16.812 4.844 3.1 1 93.62 390 ASN B O 1
ATOM 6952 N N . TYR B 1 391 ? 17.797 3.186 2.01 1 91.31 391 TYR B N 1
ATOM 6953 C CA . TYR B 1 391 ? 16.562 2.453 1.768 1 91.31 391 TYR B CA 1
ATOM 6954 C C . TYR B 1 391 ? 15.938 1.979 3.078 1 91.31 391 TYR B C 1
ATOM 6956 O O . TYR B 1 391 ? 14.719 1.872 3.191 1 91.31 391 TYR B O 1
ATOM 6964 N N . GLU B 1 392 ? 16.75 1.728 4.047 1 92.25 392 GLU B N 1
ATOM 6965 C CA . GLU B 1 392 ? 16.25 1.303 5.352 1 92.25 392 GLU B CA 1
ATOM 6966 C C . GLU B 1 392 ? 15.391 2.385 5.988 1 92.25 392 GLU B C 1
ATOM 6968 O O . GLU B 1 392 ? 14.273 2.109 6.441 1 92.25 392 GLU B O 1
ATOM 6973 N N . LEU B 1 393 ? 15.922 3.584 5.945 1 94.75 393 LEU B N 1
ATOM 6974 C CA . LEU B 1 393 ? 15.164 4.691 6.516 1 94.75 393 LEU B CA 1
ATOM 6975 C C . LEU B 1 393 ? 13.891 4.949 5.711 1 94.75 393 LEU B C 1
ATOM 6977 O O . LEU B 1 393 ? 12.828 5.207 6.281 1 94.75 393 LEU B O 1
ATOM 6981 N N . LEU B 1 394 ? 14 4.879 4.41 1 95.69 394 LEU B N 1
ATOM 6982 C CA . LEU B 1 394 ? 12.844 5.062 3.547 1 95.69 394 LEU B CA 1
ATOM 6983 C C . LEU B 1 394 ? 11.742 4.055 3.889 1 95.69 394 LEU B C 1
ATOM 6985 O O . LEU B 1 394 ? 10.578 4.43 4.043 1 95.69 394 LEU B O 1
ATOM 6989 N N . SER B 1 395 ? 12.125 2.791 4.082 1 95.62 395 SER B N 1
ATOM 6990 C CA . SER B 1 395 ? 11.148 1.743 4.344 1 95.62 395 SER B CA 1
ATOM 6991 C C . SER B 1 395 ? 10.539 1.892 5.738 1 95.62 395 SER B C 1
ATOM 6993 O O . SER B 1 395 ? 9.406 1.477 5.973 1 95.62 395 SER B O 1
ATOM 6995 N N . ARG B 1 396 ? 11.258 2.486 6.676 1 95.81 396 ARG B N 1
ATOM 6996 C CA . ARG B 1 396 ? 10.719 2.736 8.008 1 95.81 396 ARG B CA 1
ATOM 6997 C C . ARG B 1 396 ? 9.578 3.75 7.953 1 95.81 396 ARG B C 1
ATOM 6999 O O . ARG B 1 396 ? 8.602 3.631 8.695 1 95.81 396 ARG B O 1
ATOM 7006 N N . TYR B 1 397 ? 9.688 4.703 7.047 1 96.06 397 TYR B N 1
ATOM 7007 C CA . TYR B 1 397 ? 8.648 5.719 6.93 1 96.06 397 TYR B CA 1
ATOM 7008 C C . TYR B 1 397 ? 7.465 5.199 6.121 1 96.06 397 TYR B C 1
ATOM 7010 O O . TYR B 1 397 ? 6.309 5.477 6.449 1 96.06 397 TYR B O 1
ATOM 7018 N N . ILE B 1 398 ? 7.73 4.41 5.113 1 96.44 398 ILE B N 1
ATOM 7019 C CA . ILE B 1 398 ? 6.699 4.078 4.133 1 96.44 398 ILE B CA 1
ATOM 7020 C C . ILE B 1 398 ? 6.102 2.711 4.453 1 96.44 398 ILE B C 1
ATOM 7022 O O . ILE B 1 398 ? 4.887 2.527 4.387 1 96.44 398 ILE B O 1
ATOM 7026 N N . GLY B 1 399 ? 6.922 1.807 4.805 1 95.19 399 GLY B N 1
ATOM 7027 C CA . GLY B 1 399 ? 6.488 0.447 5.082 1 95.19 399 GLY B CA 1
ATOM 7028 C C . GLY B 1 399 ? 6.406 0.139 6.562 1 95.19 399 GLY B C 1
ATOM 7029 O O . GLY B 1 399 ? 5.969 -0.947 6.953 1 95.19 399 GLY B O 1
ATOM 7030 N N . GLY B 1 400 ? 6.848 1.075 7.414 1 94.25 400 GLY B N 1
ATOM 7031 C CA . GLY B 1 400 ? 6.816 0.874 8.852 1 94.25 400 GLY B CA 1
ATOM 7032 C C . GLY B 1 400 ? 5.422 0.974 9.438 1 94.25 400 GLY B C 1
ATOM 7033 O O . GLY B 1 400 ? 4.441 1.113 8.703 1 94.25 400 GLY B O 1
ATOM 7034 N N . PRO B 1 401 ? 5.312 0.855 10.766 1 92.19 401 PRO B N 1
ATOM 7035 C CA . PRO B 1 401 ? 4.008 0.847 11.43 1 92.19 401 PRO B CA 1
ATOM 7036 C C . PRO B 1 401 ? 3.215 2.129 11.188 1 92.19 401 PRO B C 1
ATOM 7038 O O . PRO B 1 401 ? 3.793 3.219 11.148 1 92.19 401 PRO B O 1
ATOM 7041 N N . ASN B 1 402 ? 1.963 1.997 10.977 1 94.38 402 ASN B N 1
ATOM 7042 C CA . ASN B 1 402 ? 0.998 3.08 10.828 1 94.38 402 ASN B CA 1
ATOM 7043 C C . ASN B 1 402 ? -0.376 2.689 11.359 1 94.38 402 ASN B C 1
ATOM 7045 O O . ASN B 1 402 ? -0.522 1.646 12 1 94.38 402 ASN B O 1
ATOM 7049 N N . MET B 1 403 ? -1.362 3.537 11.156 1 93.81 403 MET B N 1
ATOM 7050 C CA . MET B 1 403 ? -2.672 3.318 11.758 1 93.81 403 MET B CA 1
ATOM 7051 C C . MET B 1 403 ? -3.318 2.049 11.219 1 93.81 403 MET B C 1
ATOM 7053 O O . MET B 1 403 ? -4.199 1.471 11.859 1 93.81 403 MET B O 1
ATOM 7057 N N . MET B 1 404 ? -2.92 1.523 10.039 1 94.56 404 MET B N 1
ATOM 7058 C CA . MET B 1 404 ? -3.557 0.376 9.398 1 94.56 404 MET B CA 1
ATOM 7059 C C . MET B 1 404 ? -3.125 -0.927 10.062 1 94.56 404 MET B C 1
ATOM 7061 O O . MET B 1 404 ? -3.727 -1.977 9.828 1 94.56 404 MET B O 1
ATOM 7065 N N . ASP B 1 405 ? -2.098 -0.855 10.875 1 90.31 405 ASP B N 1
ATOM 7066 C CA . ASP B 1 405 ? -1.656 -2.104 11.484 1 90.31 405 ASP B CA 1
ATOM 7067 C C . ASP B 1 405 ? -1.504 -1.949 13 1 90.31 405 ASP B C 1
ATOM 7069 O O . ASP B 1 405 ? -1.324 -2.938 13.711 1 90.31 405 ASP B O 1
ATOM 7073 N N . ASP B 1 406 ? -1.511 -0.704 13.5 1 90.88 406 ASP B N 1
ATOM 7074 C CA . ASP B 1 406 ? -1.496 -0.484 14.938 1 90.88 406 ASP B CA 1
ATOM 7075 C C . ASP B 1 406 ? -2.738 -1.077 15.602 1 90.88 406 ASP B C 1
ATOM 7077 O O . ASP B 1 406 ? -3.865 -0.719 15.25 1 90.88 406 ASP B O 1
ATOM 7081 N N . PRO B 1 407 ? -2.512 -2.006 16.516 1 89.81 407 PRO B N 1
ATOM 7082 C CA . PRO B 1 407 ? -3.676 -2.684 17.078 1 89.81 407 PRO B CA 1
ATOM 7083 C C . PRO B 1 407 ? -4.645 -1.718 17.766 1 89.81 407 PRO B C 1
ATOM 7085 O O . PRO B 1 407 ? -5.863 -1.896 17.672 1 89.81 407 PRO B O 1
ATOM 7088 N N . LYS B 1 408 ? -4.152 -0.685 18.406 1 90.69 408 LYS B N 1
ATOM 7089 C CA . LYS B 1 408 ? -5.008 0.303 19.047 1 90.69 408 LYS B CA 1
ATOM 7090 C C . LYS B 1 408 ? -5.812 1.092 18.031 1 90.69 408 LYS B C 1
ATOM 7092 O O . LYS B 1 408 ? -7.008 1.333 18.219 1 90.69 408 LYS B O 1
ATOM 7097 N N . CYS B 1 409 ? -5.156 1.449 16.922 1 92.94 409 CYS B N 1
ATOM 7098 C CA . CYS B 1 409 ? -5.836 2.193 15.875 1 92.94 409 CYS B CA 1
ATOM 7099 C C . CYS B 1 409 ? -6.902 1.337 15.195 1 92.94 409 CYS B C 1
ATOM 7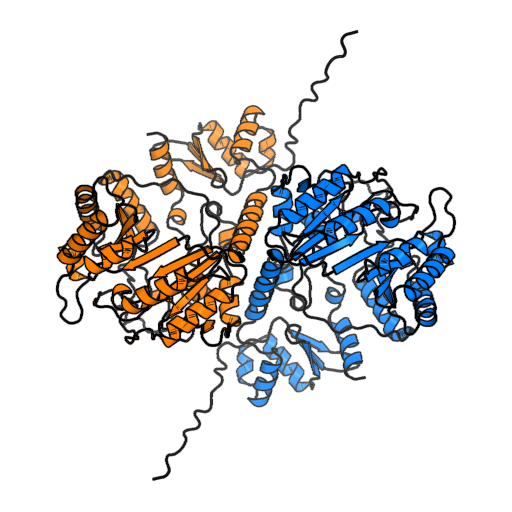101 O O . CYS B 1 409 ? -8 1.812 14.922 1 92.94 409 CYS B O 1
ATOM 7103 N N . CYS B 1 410 ? -6.613 0.059 14.984 1 91.69 410 CYS B N 1
ATOM 7104 C CA . CYS B 1 410 ? -7.508 -0.828 14.258 1 91.69 410 CYS B CA 1
ATOM 7105 C C . CYS B 1 410 ? -8.789 -1.077 15.039 1 91.69 410 CYS B C 1
ATOM 7107 O O . CYS B 1 410 ? -9.844 -1.348 14.453 1 91.69 410 CYS B O 1
ATOM 7109 N N . GLU B 1 411 ? -8.734 -0.919 16.312 1 90.94 411 GLU B N 1
ATOM 7110 C CA . GLU B 1 411 ? -9.898 -1.178 17.156 1 90.94 411 GLU B CA 1
ATOM 7111 C C . GLU B 1 411 ? -10.555 0.124 17.609 1 90.94 411 GLU B C 1
ATOM 7113 O O . GLU B 1 411 ? -11.586 0.104 18.297 1 90.94 411 GLU B O 1
ATOM 7118 N N . CYS B 1 412 ? -10.016 1.234 17.203 1 93.06 412 CYS B N 1
ATOM 7119 C CA . CYS B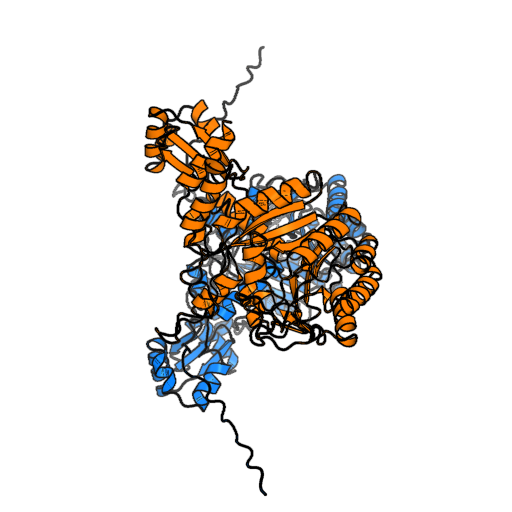 1 412 ? -10.492 2.539 17.656 1 93.06 412 CYS B CA 1
ATOM 7120 C C . CYS B 1 412 ? -11.781 2.922 16.938 1 93.06 412 CYS B C 1
ATOM 7122 O O . CYS B 1 412 ? -11.852 2.873 15.703 1 93.06 412 CYS B O 1
ATOM 7124 N N . LYS B 1 413 ? -12.789 3.41 17.734 1 93.62 413 LYS B N 1
ATOM 7125 C CA . LYS B 1 413 ? -14.078 3.824 17.188 1 93.62 413 LYS B CA 1
ATOM 7126 C C . LYS B 1 413 ? -13.938 5.066 16.312 1 93.62 413 LYS B C 1
ATOM 7128 O O . LYS B 1 413 ? -14.805 5.363 15.5 1 93.62 413 LYS B O 1
ATOM 7133 N N . LEU B 1 414 ? -12.852 5.824 16.484 1 93.31 414 LEU B N 1
ATOM 7134 C CA . LEU B 1 414 ? -12.641 7.074 15.766 1 93.31 414 LEU B CA 1
ATOM 7135 C C . LEU B 1 414 ? -11.836 6.836 14.492 1 93.31 414 LEU B C 1
ATOM 7137 O O . LEU B 1 414 ? -11.562 7.777 13.742 1 93.31 414 LEU B O 1
ATOM 7141 N N . PHE B 1 415 ? -11.508 5.594 14.133 1 93.81 415 PHE B N 1
ATOM 7142 C CA . PHE B 1 415 ? -10.633 5.219 13.023 1 93.81 415 PHE B CA 1
ATOM 7143 C C . PHE B 1 415 ? -11.094 5.875 11.727 1 93.81 415 PHE B C 1
ATOM 7145 O O . PHE B 1 415 ? -10.281 6.445 10.992 1 93.81 415 PHE B O 1
ATOM 7152 N N . PRO B 1 416 ? -12.438 5.906 11.43 1 92.94 416 PRO B N 1
ATOM 7153 C CA . PRO B 1 416 ? -12.898 6.449 10.148 1 92.94 416 PRO B CA 1
ATOM 7154 C C . PRO B 1 416 ? -12.633 7.949 10.008 1 92.94 416 PRO B C 1
ATOM 7156 O O . PRO B 1 416 ? -12.461 8.453 8.898 1 92.94 416 PRO B O 1
ATOM 7159 N N . ILE B 1 417 ? -12.531 8.625 11.141 1 92 417 ILE B N 1
ATOM 7160 C CA . ILE B 1 417 ? -12.422 10.078 11.086 1 92 417 ILE B CA 1
ATOM 7161 C C . ILE B 1 417 ? -11.062 10.516 11.641 1 92 417 ILE B C 1
ATOM 7163 O O . ILE B 1 417 ? -10.883 11.672 12.008 1 92 417 ILE B O 1
ATOM 7167 N N . CYS B 1 418 ? -10.156 9.562 11.812 1 91.69 418 CYS B N 1
ATOM 7168 C CA . CYS B 1 418 ? -8.797 9.812 12.305 1 91.69 418 CYS B CA 1
ATOM 7169 C C . CYS B 1 418 ? -7.781 9.688 11.18 1 91.69 418 CYS B C 1
ATOM 7171 O O . CYS B 1 418 ? -7.945 8.859 10.273 1 91.69 418 CYS B O 1
ATOM 7173 N N . ASP B 1 419 ? -6.719 10.406 11.234 1 90.44 419 ASP B N 1
ATOM 7174 C CA . ASP B 1 419 ? -5.715 10.359 10.172 1 90.44 419 ASP B CA 1
ATOM 7175 C C . ASP B 1 419 ? -4.484 9.57 10.617 1 90.44 419 ASP B C 1
ATOM 7177 O O . ASP B 1 419 ? -3.465 9.562 9.93 1 90.44 419 ASP B O 1
ATOM 7181 N N . GLY B 1 420 ? -4.543 8.984 11.805 1 90.06 420 GLY B N 1
ATOM 7182 C CA . GLY B 1 420 ? -3.473 8.125 12.289 1 90.06 420 GLY B CA 1
ATOM 7183 C C . GLY B 1 420 ? -2.395 8.883 13.047 1 90.06 420 GLY B C 1
ATOM 7184 O O . GLY B 1 420 ? -1.467 8.281 13.586 1 90.06 420 GLY B O 1
ATOM 7185 N N . GLY B 1 421 ? -2.482 10.281 13.094 1 88.5 421 GLY B N 1
ATOM 7186 C CA . GLY B 1 421 ? -1.496 11.086 13.805 1 88.5 421 GLY B CA 1
ATOM 7187 C C . GLY B 1 421 ? -0.228 11.312 13 1 88.5 421 GLY B C 1
ATOM 7188 O O . GLY B 1 421 ? -0.091 10.805 11.883 1 88.5 421 GLY B O 1
ATOM 7189 N N . CYS B 1 422 ? 0.717 12 13.633 1 90.88 422 CYS B N 1
ATOM 7190 C CA . CYS B 1 422 ? 1.954 12.406 12.984 1 90.88 422 CYS B CA 1
ATOM 7191 C C . CYS B 1 422 ? 2.865 11.211 12.734 1 90.88 422 CYS B C 1
ATOM 7193 O O . CYS B 1 422 ? 3.275 10.531 13.68 1 90.88 422 CYS B O 1
ATOM 7195 N N . ALA B 1 423 ? 3.254 10.945 11.5 1 93.25 423 ALA B N 1
ATOM 7196 C CA . ALA B 1 423 ? 4.129 9.828 11.133 1 93.25 423 ALA B CA 1
ATOM 7197 C C . ALA B 1 423 ? 5.52 10.008 11.734 1 93.25 423 ALA B C 1
ATOM 7199 O O . ALA B 1 423 ? 6.168 9.031 12.109 1 93.25 423 ALA B O 1
ATOM 7200 N N . TRP B 1 424 ? 5.969 11.242 11.781 1 93.19 424 TRP B N 1
ATOM 7201 C CA . TRP B 1 424 ? 7.273 11.523 12.367 1 93.19 424 TRP B CA 1
ATOM 7202 C C . TRP B 1 424 ? 7.297 11.164 13.852 1 93.19 424 TRP B C 1
ATOM 7204 O O . TRP B 1 424 ? 8.227 10.508 14.32 1 93.19 424 TRP B O 1
ATOM 7214 N N . ASN B 1 425 ? 6.219 11.555 14.594 1 90.75 425 ASN B N 1
ATOM 7215 C CA . ASN B 1 425 ? 6.105 11.172 15.992 1 90.75 425 ASN B CA 1
ATOM 7216 C C . ASN B 1 425 ? 6.125 9.656 16.156 1 90.75 425 ASN B C 1
ATOM 7218 O O . ASN B 1 425 ? 6.816 9.133 17.047 1 90.75 425 ASN B O 1
ATOM 7222 N N . ARG B 1 426 ? 5.402 9 15.352 1 92.62 426 ARG B N 1
ATOM 7223 C CA . ARG B 1 426 ? 5.34 7.539 15.422 1 92.62 426 ARG B CA 1
ATOM 7224 C C . ARG B 1 426 ? 6.711 6.922 15.172 1 92.62 426 ARG B C 1
ATOM 7226 O O . ARG B 1 426 ? 7.113 5.984 15.859 1 92.62 426 ARG B O 1
ATOM 7233 N N . HIS B 1 427 ? 7.395 7.434 14.156 1 93.31 427 HIS B N 1
ATOM 7234 C CA . HIS B 1 427 ? 8.742 6.965 13.844 1 93.31 427 HIS B CA 1
ATOM 7235 C C . HIS B 1 427 ? 9.672 7.121 15.039 1 93.31 427 HIS B C 1
ATOM 7237 O O . HIS B 1 427 ? 10.383 6.184 15.406 1 93.31 427 HIS B O 1
ATOM 7243 N N . LYS B 1 428 ? 9.609 8.273 15.664 1 91.12 428 LYS B N 1
ATOM 7244 C CA . LYS B 1 428 ? 10.469 8.531 16.812 1 91.12 428 LYS B CA 1
ATOM 7245 C C . LYS B 1 428 ? 10.117 7.613 17.984 1 91.12 428 LYS B C 1
ATOM 7247 O O . LYS B 1 428 ? 11.008 7.137 18.688 1 91.12 428 LYS B O 1
ATOM 7252 N N . ASN B 1 429 ? 8.836 7.406 18.188 1 89.88 429 ASN B N 1
ATOM 7253 C CA . ASN B 1 429 ? 8.406 6.492 19.234 1 89.88 429 ASN B CA 1
ATOM 7254 C C . ASN B 1 429 ? 8.945 5.082 19.016 1 89.88 429 ASN B C 1
ATOM 7256 O O . ASN B 1 429 ? 9.438 4.445 19.953 1 89.88 429 ASN B O 1
ATOM 7260 N N . ILE B 1 430 ? 8.898 4.641 17.844 1 89.88 430 ILE B N 1
ATOM 7261 C CA . ILE B 1 430 ? 9.203 3.246 17.531 1 89.88 430 ILE B CA 1
ATOM 7262 C C . ILE B 1 430 ? 10.711 3.053 17.438 1 89.88 430 ILE B C 1
ATOM 7264 O O . ILE B 1 430 ? 11.258 2.08 17.953 1 89.88 430 ILE B O 1
ATOM 7268 N N . PHE B 1 431 ? 11.422 3.986 16.844 1 88.56 431 PHE B N 1
ATOM 7269 C CA . PHE B 1 431 ? 12.797 3.703 16.453 1 88.56 431 PHE B CA 1
ATOM 7270 C C . PHE B 1 431 ? 13.773 4.488 17.312 1 88.56 431 PHE B C 1
ATOM 7272 O O . PHE B 1 431 ? 14.969 4.184 17.344 1 88.56 431 PHE B O 1
ATOM 7279 N N . ASN B 1 432 ? 13.242 5.492 18.016 1 85.81 432 ASN B N 1
ATOM 7280 C CA . ASN B 1 432 ? 14.156 6.32 18.797 1 85.81 432 ASN B CA 1
ATOM 7281 C C . ASN B 1 432 ? 13.781 6.316 20.281 1 85.81 432 ASN B C 1
ATOM 7283 O O . ASN B 1 432 ? 14.312 7.109 21.062 1 85.81 432 ASN B O 1
ATOM 7287 N N . GLY B 1 433 ? 12.812 5.48 20.641 1 84 433 GLY B N 1
ATOM 7288 C CA . GLY B 1 433 ? 12.438 5.34 22.047 1 84 433 GLY B CA 1
ATOM 7289 C C . GLY B 1 433 ? 11.75 6.57 22.609 1 84 433 GLY B C 1
ATOM 7290 O O . GLY B 1 433 ? 11.805 6.824 23.812 1 84 433 GLY B O 1
ATOM 7291 N N . ALA B 1 434 ? 11.164 7.391 21.734 1 84.75 434 ALA B N 1
ATOM 7292 C CA . ALA B 1 434 ? 10.43 8.578 22.156 1 84.75 434 ALA B CA 1
ATOM 7293 C C . ALA B 1 434 ? 9.039 8.211 22.672 1 84.75 434 ALA B C 1
ATOM 7295 O O . ALA B 1 434 ? 8.656 7.043 22.656 1 84.75 434 ALA B O 1
ATOM 7296 N N . SER B 1 435 ? 8.359 9.117 23.266 1 84.31 435 SER B N 1
ATOM 7297 C CA . SER B 1 435 ? 6.996 8.945 23.75 1 84.31 435 SER B CA 1
ATOM 7298 C C . SER B 1 435 ? 6.113 10.117 23.344 1 84.31 435 SER B C 1
ATOM 7300 O O . SER B 1 435 ? 5.508 10.773 24.203 1 84.31 435 SER B O 1
ATOM 7302 N N . MET B 1 436 ? 6.074 10.297 22.125 1 82.62 436 MET B N 1
ATOM 7303 C CA . MET B 1 436 ? 5.281 11.398 21.578 1 82.62 436 MET B CA 1
ATOM 7304 C C . MET B 1 436 ? 3.812 11 21.453 1 82.62 436 MET B C 1
ATOM 7306 O O . MET B 1 436 ? 3.496 9.836 21.234 1 82.62 436 MET B O 1
ATOM 7310 N N . GLN B 1 437 ? 3 12.008 21.578 1 79.88 437 GLN B N 1
ATOM 7311 C CA . GLN B 1 437 ? 1.567 11.789 21.422 1 79.88 437 GLN B CA 1
ATOM 7312 C C . GLN B 1 437 ? 1.209 11.539 19.953 1 79.88 437 GLN B C 1
ATOM 7314 O O . GLN B 1 437 ? 1.677 12.25 19.062 1 79.88 437 GLN B O 1
ATOM 7319 N N . LEU B 1 438 ? 0.334 10.516 19.766 1 84.44 438 LEU B N 1
ATOM 7320 C CA . LEU B 1 438 ? -0.049 10.18 18.406 1 84.44 438 LEU B CA 1
ATOM 7321 C C . LEU B 1 438 ? -1.518 10.508 18.156 1 84.44 438 LEU B C 1
ATOM 7323 O O . LEU B 1 438 ? -1.873 11 17.078 1 84.44 438 LEU B O 1
ATOM 7327 N N . CYS B 1 439 ? -2.352 10.422 19.141 1 85.25 439 CYS B N 1
ATOM 7328 C CA . CYS B 1 439 ? -3.797 10.477 18.938 1 85.25 439 CYS B CA 1
ATOM 7329 C C . CYS B 1 439 ? -4.297 11.922 18.984 1 85.25 439 CYS B C 1
ATOM 7331 O O . CYS B 1 439 ? -3.693 12.773 19.641 1 85.25 439 CYS B O 1
ATOM 7333 N N . SER B 1 440 ? -5.402 12.133 18.219 1 74.75 440 SER B N 1
ATOM 7334 C CA . SER B 1 440 ? -6.051 13.438 18.219 1 74.75 440 SER B CA 1
ATOM 7335 C C . SER B 1 440 ? -6.691 13.742 19.562 1 74.75 440 SER B C 1
ATOM 7337 O O . SER B 1 440 ? -6.891 12.844 20.375 1 74.75 440 SER B O 1
ATOM 7339 N N . SER B 1 441 ? -7.023 14.977 19.719 1 64.69 441 SER B N 1
ATOM 7340 C CA . SER B 1 441 ? -7.652 15.453 20.953 1 64.69 441 SER B CA 1
ATOM 7341 C C . SER B 1 441 ? -9.047 14.859 21.125 1 64.69 441 SER B C 1
ATOM 7343 O O . SER B 1 441 ? -9.523 14.711 22.25 1 64.69 441 SER B O 1
ATOM 7345 N N . ARG B 1 442 ? -9.594 14.477 20.031 1 66.06 442 ARG B N 1
ATOM 7346 C CA . ARG B 1 442 ? -10.938 13.914 20.094 1 66.06 442 ARG B CA 1
ATOM 7347 C C . ARG B 1 442 ? -10.945 12.586 20.844 1 66.06 442 ARG B C 1
ATOM 7349 O O . ARG B 1 442 ? -11.945 12.219 21.453 1 66.06 442 ARG B O 1
ATOM 7356 N N . ILE B 1 443 ? -9.859 11.977 20.906 1 67.38 443 ILE B N 1
ATOM 7357 C CA . ILE B 1 443 ? -9.781 10.641 21.5 1 67.38 443 ILE B CA 1
ATOM 7358 C C . ILE B 1 443 ? -9.883 10.727 23.016 1 67.38 443 ILE B C 1
ATOM 7360 O O . ILE B 1 443 ? -10.383 9.812 23.672 1 67.38 443 ILE B O 1
ATOM 7364 N N . SER B 1 444 ? -9.469 11.898 23.438 1 70.81 444 SER B N 1
ATOM 7365 C CA . SER B 1 444 ? -9.469 12.031 24.891 1 70.81 444 SER B CA 1
ATOM 7366 C C . SER B 1 444 ? -10.891 12.156 25.438 1 70.81 444 SER B C 1
ATOM 7368 O O . SER B 1 444 ? -11.195 11.664 26.531 1 70.81 444 SER B O 1
ATOM 7370 N N . ASN B 1 445 ? -11.734 12.766 24.672 1 80.81 445 ASN B N 1
ATOM 7371 C CA . ASN B 1 445 ? -13.125 12.898 25.094 1 80.81 445 ASN B CA 1
ATOM 7372 C C . ASN B 1 445 ? -14.062 12.992 23.891 1 80.81 445 ASN B C 1
ATOM 7374 O O . ASN B 1 445 ? -14.625 14.055 23.609 1 80.81 445 ASN B O 1
ATOM 7378 N N . PRO B 1 446 ? -14.297 11.852 23.297 1 86.94 446 PRO B N 1
ATOM 7379 C CA . PRO B 1 446 ? -15.078 11.875 22.062 1 86.94 446 PRO B CA 1
ATOM 7380 C C . PRO B 1 446 ? -16.516 12.328 22.297 1 86.94 446 PRO B C 1
ATOM 7382 O O . PRO B 1 446 ? -17.078 13.07 21.469 1 86.94 446 PRO B O 1
ATOM 7385 N N . GLU B 1 447 ? -17.109 12 23.406 1 87.5 447 GLU B N 1
ATOM 7386 C CA . GLU B 1 447 ? -18.5 12.328 23.672 1 87.5 447 GLU B CA 1
ATOM 7387 C C . GLU B 1 447 ? -18.703 13.836 23.812 1 87.5 447 GLU B C 1
ATOM 7389 O O . GLU B 1 447 ? -19.672 14.391 23.312 1 87.5 447 GLU B O 1
ATOM 7394 N N . LYS B 1 448 ? -17.734 14.453 24.453 1 84.94 448 LYS B N 1
ATOM 7395 C CA . LYS B 1 448 ? -17.797 15.906 24.578 1 84.94 448 LYS B CA 1
ATOM 7396 C C . LYS B 1 448 ? -17.672 16.578 23.203 1 84.94 448 LYS B C 1
ATOM 7398 O O . LYS B 1 448 ? -18.391 17.531 22.906 1 84.94 448 LYS B O 1
ATOM 7403 N N . ALA B 1 449 ? -16.766 16.094 22.438 1 85.94 449 ALA B N 1
ATOM 7404 C CA . ALA B 1 449 ? -16.594 16.625 21.094 1 85.94 449 ALA B CA 1
ATOM 7405 C C . ALA B 1 449 ? -17.859 16.438 20.266 1 85.94 449 ALA B C 1
ATOM 7407 O O . ALA B 1 449 ? -18.281 17.359 19.547 1 85.94 449 ALA B O 1
ATOM 7408 N N . PHE B 1 450 ? -18.516 15.336 20.422 1 90.5 450 PHE B N 1
ATOM 7409 C CA . PHE B 1 450 ? -19.703 15.055 19.641 1 90.5 450 PHE B CA 1
ATOM 7410 C C . PHE B 1 450 ? -20.891 15.875 20.141 1 90.5 450 PHE B C 1
ATOM 7412 O O . PHE B 1 450 ? -21.75 16.281 19.344 1 90.5 450 PHE B O 1
ATOM 7419 N N . GLU B 1 451 ? -20.875 16.125 21.453 1 89.62 451 GLU B N 1
ATOM 7420 C CA . GLU B 1 451 ? -21.906 17 21.984 1 89.62 451 GLU B CA 1
ATOM 7421 C C . GLU B 1 451 ? -21.812 18.391 21.375 1 89.62 451 GLU B C 1
ATOM 7423 O O . GLU B 1 451 ? -22.844 18.984 21 1 89.62 451 GLU B O 1
ATOM 7428 N N . LEU B 1 452 ? -20.609 18.859 21.281 1 86.75 452 LEU B N 1
ATOM 7429 C CA . LEU B 1 452 ? -20.391 20.172 20.688 1 86.75 452 LEU B CA 1
ATOM 7430 C C . LEU B 1 452 ? -20.781 20.172 19.203 1 86.75 452 LEU B C 1
ATOM 7432 O O . LEU B 1 452 ? -21.375 21.125 18.719 1 86.75 452 LEU B O 1
ATOM 7436 N N . TYR B 1 453 ? -20.484 19.109 18.547 1 88.5 453 TYR B N 1
ATOM 7437 C CA . TYR B 1 453 ? -20.875 18.953 17.141 1 88.5 453 TYR B CA 1
ATOM 7438 C C . TYR B 1 453 ? -22.391 18.906 17 1 88.5 453 TYR B C 1
ATOM 7440 O O . TYR B 1 453 ? -22.969 19.562 16.141 1 88.5 453 TYR B O 1
ATOM 7448 N N . TYR B 1 454 ? -23.016 18.156 17.891 1 91.25 454 TYR B N 1
ATOM 7449 C CA . TYR B 1 454 ? -24.469 18.062 17.859 1 91.25 454 TYR B CA 1
ATOM 7450 C C . TYR B 1 454 ? -25.125 19.422 18.062 1 91.25 454 TYR B C 1
ATOM 7452 O O . TYR B 1 454 ? -26.109 19.75 17.391 1 91.25 454 TYR B O 1
ATOM 7460 N N . GLU B 1 455 ? -24.578 20.188 18.938 1 88.19 455 GLU B N 1
ATOM 7461 C CA . GLU B 1 455 ? -25.078 21.531 19.203 1 88.19 455 GLU B CA 1
ATOM 7462 C C . GLU B 1 455 ? -25.031 22.391 17.938 1 88.19 455 GLU B C 1
ATOM 7464 O O . GLU B 1 455 ? -25.953 23.172 17.672 1 88.19 455 GLU B O 1
ATOM 7469 N N . GLN B 1 456 ? -24.016 22.188 17.188 1 86.69 456 GLN B N 1
ATOM 7470 C CA . GLN B 1 456 ? -23.859 22.953 15.945 1 86.69 456 GLN B CA 1
ATOM 7471 C C . GLN B 1 456 ? -24.859 22.484 14.891 1 86.69 456 GLN B C 1
ATOM 7473 O O . GLN B 1 456 ? -25.297 23.281 14.055 1 86.69 456 GLN B O 1
ATOM 7478 N N . LEU B 1 457 ? -25.234 21.188 14.898 1 87.81 457 LEU B N 1
ATOM 7479 C CA . LEU B 1 457 ? -26.141 20.625 13.914 1 87.81 457 LEU B CA 1
ATOM 7480 C C . LEU B 1 457 ? -27.562 21.125 14.141 1 87.81 457 LEU B C 1
ATOM 7482 O O . LEU B 1 457 ? -28.312 21.328 13.18 1 87.81 457 LEU B O 1
ATOM 7486 N N . ILE B 1 458 ? -27.953 21.344 15.367 1 88.06 458 ILE B N 1
ATOM 7487 C CA . ILE B 1 458 ? -29.344 21.688 15.656 1 88.06 458 ILE B CA 1
ATOM 7488 C C . ILE B 1 458 ? -29.531 23.203 15.617 1 88.06 458 ILE B C 1
ATOM 7490 O O . ILE B 1 458 ? -30.656 23.703 15.641 1 88.06 458 ILE B O 1
ATOM 7494 N N . LYS B 1 459 ? -28.531 24 15.578 1 76.69 459 LYS B N 1
ATOM 7495 C CA . LYS B 1 459 ? -28.641 25.438 15.391 1 76.69 459 LYS B CA 1
ATOM 7496 C C . LYS B 1 459 ? -28.812 25.797 13.914 1 76.69 459 LYS B C 1
ATOM 7498 O O . LYS B 1 459 ? -28.219 25.156 13.047 1 76.69 459 LYS B O 1
#

Solvent-accessible surface area (backbone atoms only — not comparable to full-atom values): 49032 Å² total; per-residue (Å²): 136,84,82,77,77,78,75,77,74,79,72,73,76,70,84,62,45,35,55,32,72,34,52,46,78,50,76,40,94,86,73,40,37,36,38,36,20,43,78,65,65,35,74,44,80,41,56,71,67,58,44,52,49,49,55,50,23,65,76,36,41,76,53,58,74,74,51,51,70,69,57,46,52,52,34,40,74,36,50,43,37,35,70,59,72,59,54,60,53,14,42,39,44,34,51,33,50,48,58,23,45,38,61,42,49,38,37,37,37,39,16,35,10,43,36,48,66,53,54,42,71,63,54,85,61,73,82,50,72,71,41,68,44,46,71,68,48,49,52,30,46,54,53,47,59,64,67,46,74,64,33,39,33,34,34,40,30,38,26,56,45,21,24,70,78,23,41,69,56,52,51,54,47,51,56,55,53,72,66,45,82,74,51,39,79,77,38,35,34,35,47,35,68,35,68,73,44,38,70,68,55,37,54,51,33,60,80,56,59,41,58,30,38,36,30,58,48,42,31,31,64,69,55,20,29,73,37,48,11,32,49,90,79,54,41,70,38,50,69,58,22,54,51,25,50,52,51,34,48,70,64,35,60,82,28,34,36,36,34,35,22,60,28,34,74,88,43,48,82,34,38,62,56,32,45,52,53,52,50,61,74,44,60,93,49,51,60,47,72,47,83,41,67,50,70,51,62,49,43,52,58,67,79,69,74,88,75,80,65,70,72,68,23,39,67,92,37,30,70,51,46,59,50,50,48,50,48,53,47,42,40,33,70,75,66,62,43,91,69,86,55,71,81,50,80,40,67,44,77,50,52,44,36,22,73,45,24,36,19,32,40,33,86,32,36,25,21,42,40,75,90,39,64,91,42,72,90,49,46,29,27,32,40,76,75,72,34,80,72,28,59,68,60,48,18,50,49,52,26,32,92,46,42,88,70,35,69,68,44,68,68,36,46,55,45,47,46,34,43,60,46,54,64,67,42,52,47,35,30,72,76,56,61,20,69,52,80,46,75,62,38,50,73,74,42,48,67,62,47,47,49,55,27,50,56,57,68,77,98,136,83,81,78,78,78,76,77,74,78,71,73,76,70,80,66,44,34,56,32,72,34,53,46,78,49,77,39,96,86,73,39,37,38,38,37,21,43,80,64,66,35,73,42,82,40,54,71,67,58,45,52,50,49,54,48,23,67,76,35,41,76,53,56,73,74,51,52,70,69,57,48,51,53,33,40,75,37,50,43,37,32,70,59,71,60,55,59,53,14,42,40,45,34,50,32,51,46,58,24,45,38,61,42,49,37,37,38,37,38,14,35,9,44,35,49,66,52,53,42,74,64,53,87,60,73,82,50,73,71,40,67,44,46,71,69,46,50,53,29,48,53,53,46,58,63,67,46,75,64,35,39,33,34,33,41,31,38,26,56,46,21,24,69,77,23,42,68,53,53,52,53,47,51,56,55,54,71,66,44,83,76,51,40,78,76,39,34,34,36,48,36,67,36,69,73,43,39,70,70,57,35,54,53,35,60,80,55,58,42,56,31,38,37,29,59,48,40,31,32,62,69,53,20,28,72,36,47,10,32,51,89,78,55,42,70,38,50,69,58,21,55,51,24,49,52,53,35,47,70,64,33,60,81,30,34,38,38,34,35,21,62,25,32,73,88,42,49,81,32,39,63,55,32,44,52,51,51,50,60,74,44,60,93,49,50,60,48,74,46,82,42,67,50,69,53,64,50,43,51,60,65,80,68,73,90,75,76,73,66,78,68,22,35,66,93,37,28,69,49,46,60,50,49,50,51,50,52,48,41,39,33,71,75,67,62,43,91,68,85,54,71,82,50,78,40,65,43,75,50,55,46,36,21,72,44,24,37,20,33,41,30,85,31,36,24,21,45,40,75,90,40,64,91,41,73,90,48,46,30,26,31,39,78,75,71,34,81,72,28,60,67,62,48,18,51,48,54,25,32,91,46,44,88,69,34,70,69,42,67,69,37,44,55,43,47,46,34,44,61,45,54,65,67,40,51,47,35,30,72,77,55,61,20,71,53,82,44,75,60,39,50,73,72,42,47,68,61,47,48,49,55,27,50,55,57,67,77,99

Nearest PDB structures (foldseek):
  5why-assembly1_A  TM=7.380E-01  e=6.614E-19  Acetivibrio thermocellus ATCC 27405
  4k38-assembly2_B  TM=7.360E-01  e=1.925E-13  Clostridium perfringens ATCC 13124
  4k39-assembly1_A  TM=7.286E-01  e=1.252E-12  Clostridium perfringens ATCC 13124
  4wcx-assembly2_C  TM=5.196E-01  e=1.876E-06  Thermoanaerobacter italicus Ab9
  4wcx-assembly1_A  TM=5.229E-01  e=1.949E-05  Thermoanaerobacter italicus Ab9

Radius of gyration: 32.82 Å; Cα contacts (8 Å, |Δi|>4): 1594; chains: 2; bounding box: 113×90×74 Å

InterPro domains:
  IPR007197 Radical SAM [PF04055] (112-276)
  IPR007197 Radical SAM [PS51918] (100-338)
  IPR007197 Radical SAM [SFLDS00029] (108-456)
  IPR013785 Aldolase-type TIM barrel [G3DSA:3.20.20.70] (105-456)
  IPR023867 Anaerobic sulphatase maturase, radical SAM [SFLDG01384] (108-456)
  IPR023885 4Fe4S-binding SPASM domain [TIGR04085] (350-429)
  IPR058240 Radical SAM superfamily [SSF102114] (108-422)

Organism: Tannerella forsythia (strain ATCC 43037 / JCM 10827 / CCUG 21028 A / KCTC 5666 / FDC 338) (NCBI:txid203275)